Protein 8JG2 (pdb70)

Foldseek 3Di:
DQDWKFFQFKAKAQWAFACGPCLVPFQLLQLLLFQLVQCVSQVDDLVQEAEEEEEEFLCPPVDPFSSLVSCVSNPRDPVHYYGYDYQWLCQQQVQVQVVSVCVSVPVHFKYKGFYWFDLNPRAWDDDCVPPDPPDDDGDGHRCCQVRHQAQPVVRFGVVQLLQVLCVPVVCALLLLLVQLLQQLCLQVVCVVVCLCQVRHRWRQDVPDTHTHQDFRDNVDDSVVSVPFAADGDHVTRFGLRSAFGAIGMMMMIMMGTPVVCVVVVRDGFKGWQHKFKDFDALSNQLLACQVRVVVVCVVRVDAQVQAQAEEEACRGSSSVVVNCVSRVHDVVRYSSNHHRSGSNDRRSGRSNVSVSSQSSVCVDPPRDGNQKYKYKYTGRVGMMMIIIMGTPD/DLDWKFFQFKAKAAWAFQCGDCLVPFQLRLALLGQLVQCVSQVDDLQQEAEEEEEEFLCPPVDPFSRLSSCVNSPRDNPHYYHYDYQWLQQQQVQVQVQRVCCSVVVHFKYKGFYWFRLNPRAWDWDCVPPDPVDDDTDTHRCCAVRHAAQPVPRFGVLQLLLVLCVVVVCALLLLLVLLLQQLCLQVVCVVVCLCQVRHRWDQPVHDIDGHLPQRDNVDDSVNSVPFAADGDHVTSFGLSFAFGAIGMMMMIMMGTPVVCVVVVRDGFKGWQHKFKDFDALSNLLLQQQVRVVVVCVVRVDAQVLALAEEEACRGSSSVVVNCVNRVHDPCRYSSNHHRSGSHDRRSGRSNVSVSSQSSVCSDPPNPGSQKYKYKYGGRVGMMMMIIMGTDD

Structure (mmCIF, N/CA/C/O backbone):
data_8JG2
#
_entry.id   8JG2
#
_cell.length_a   51.505
_cell.length_b   111.443
_cell.length_c   140.996
_cell.angle_alpha   90.00
_cell.angle_beta   90.00
_cell.angle_gamma   90.00
#
_symmetry.space_group_name_H-M   'P 2 21 21'
#
loop_
_entity.id
_entity.type
_entity.pdbx_description
1 polymer 'Acetyl-CoA C-acetyltransferase'
2 non-polymer 'COENZYME A'
3 non-polymer 'ACETATE ION'
4 water water
#
loop_
_atom_site.group_PDB
_atom_site.id
_atom_site.type_symbol
_atom_site.label_atom_id
_atom_site.label_alt_id
_atom_site.label_comp_id
_atom_site.label_asym_id
_atom_site.label_entity_id
_atom_site.label_seq_id
_atom_site.pdbx_PDB_ins_code
_atom_site.Cartn_x
_atom_site.Cartn_y
_atom_site.Cartn_z
_atom_site.occupancy
_atom_site.B_i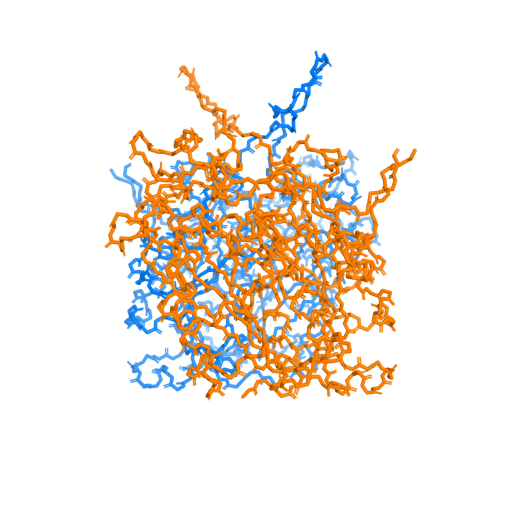so_or_equiv
_atom_site.auth_seq_id
_atom_site.auth_comp_id
_atom_site.auth_asym_id
_atom_site.auth_atom_id
_atom_site.pdbx_PDB_model_num
ATOM 1 N N . HIS A 1 25 ? -12.538 5.986 12.481 1.00 43.37 0 HIS A N 1
ATOM 2 C CA . HIS A 1 25 ? -13.135 6.916 11.474 1.00 43.03 0 HIS A CA 1
ATOM 3 C C . HIS A 1 25 ? -14.653 6.880 11.600 1.00 35.99 0 HIS A C 1
ATOM 4 O O . HIS A 1 25 ? -15.201 6.063 12.327 1.00 36.97 0 HIS A O 1
ATOM 11 N N A MET A 1 26 ? -15.331 7.800 10.907 0.50 30.16 1 MET A N 1
ATOM 12 N N B MET A 1 26 ? -15.333 7.787 10.896 0.50 30.77 1 MET A N 1
ATOM 13 C CA A MET A 1 26 ? -16.779 7.877 10.982 0.50 28.27 1 MET A CA 1
ATOM 14 C CA B MET A 1 26 ? -16.778 7.857 10.993 0.50 29.19 1 MET A CA 1
ATOM 15 C C A MET A 1 26 ? -17.390 6.631 10.333 0.50 29.59 1 MET A C 1
ATOM 16 C C B MET A 1 26 ? -17.393 6.624 10.330 0.50 30.07 1 MET A C 1
ATOM 17 O O A MET A 1 26 ? -16.949 6.196 9.272 0.50 31.72 1 MET A O 1
ATOM 18 O O B MET A 1 26 ? -16.962 6.199 9.260 0.50 32.11 1 MET A O 1
ATOM 27 N N . LYS A 1 27 ? -18.432 6.080 10.959 1.00 32.00 2 LYS A N 1
ATOM 28 C CA . LYS A 1 27 ? -19.029 4.820 10.531 1.00 32.40 2 LYS A CA 1
ATOM 29 C C . LYS A 1 27 ? -20.480 5.019 10.083 1.00 30.94 2 LYS A C 1
ATOM 30 O O . LYS A 1 27 ? -21.098 4.077 9.588 1.00 32.76 2 LYS A O 1
ATOM 36 N N . ASN A 1 28 ? -21.051 6.214 10.274 1.00 26.01 3 ASN A N 1
ATOM 37 C CA . ASN A 1 28 ? -22.496 6.353 10.144 1.00 28.60 3 ASN A CA 1
ATOM 38 C C . ASN A 1 28 ? -22.892 7.490 9.184 1.00 23.77 3 ASN A C 1
ATOM 39 O O . ASN A 1 28 ? -24.071 7.832 9.133 1.00 25.96 3 ASN A O 1
ATOM 44 N N . VAL A 1 29 ? -21.931 8.070 8.445 1.00 21.04 4 VAL A N 1
ATOM 45 C CA . VAL A 1 29 ? -22.217 9.251 7.635 1.00 18.75 4 VAL A CA 1
ATOM 46 C C . VAL A 1 29 ? -22.102 8.925 6.147 1.00 16.80 4 VAL A C 1
ATOM 47 O O . VAL A 1 29 ? -21.037 8.521 5.684 1.00 17.48 4 VAL A O 1
ATOM 51 N N . VAL A 1 30 ? -23.216 9.136 5.436 1.00 16.43 5 VAL A N 1
ATOM 52 C CA . VAL A 1 30 ? -23.229 9.007 3.971 1.00 19.57 5 VAL A CA 1
ATOM 53 C C . VAL A 1 30 ? -23.672 10.314 3.295 1.00 18.82 5 VAL A C 1
ATOM 54 O O . VAL A 1 30 ? -24.534 11.039 3.812 1.00 18.15 5 VAL A O 1
ATOM 58 N N . ILE A 1 31 ? -23.097 10.559 2.081 1.00 19.44 6 ILE A N 1
ATOM 59 C CA . ILE A 1 31 ? -23.595 11.525 1.108 1.00 19.82 6 ILE A CA 1
ATOM 60 C C . ILE A 1 31 ? -24.635 10.841 0.238 1.00 16.93 6 ILE A C 1
ATOM 61 O O . ILE A 1 31 ? -24.341 9.734 -0.238 1.00 19.95 6 ILE A O 1
ATOM 66 N N . VAL A 1 32 ? -25.839 11.416 0.132 1.00 18.03 7 VAL A N 1
ATOM 67 C CA . VAL A 1 32 ? -26.922 10.825 -0.644 1.00 18.19 7 VAL A CA 1
ATOM 68 C C . VAL A 1 32 ? -27.201 11.636 -1.925 1.00 20.48 7 VAL A C 1
ATOM 69 O O . VAL A 1 32 ? -27.918 11.159 -2.810 1.00 20.64 7 VAL A O 1
ATOM 73 N N . SER A 1 33 ? -26.667 12.862 -2.001 1.00 20.35 8 SER A N 1
ATOM 74 C CA . SER A 1 33 ? -26.799 13.681 -3.197 1.00 20.90 8 SER A CA 1
ATOM 75 C C . SER A 1 33 ? -25.822 14.861 -3.160 1.00 19.76 8 SER A C 1
ATOM 76 O O . SER A 1 33 ? -25.287 15.227 -2.130 1.00 17.75 8 SER A O 1
ATOM 79 N N . ALA A 1 34 ? -25.541 15.429 -4.347 1.00 19.02 9 ALA A N 1
ATOM 80 C CA . ALA A 1 34 ? -24.751 16.636 -4.468 1.00 17.97 9 ALA A CA 1
ATOM 81 C C . ALA A 1 34 ? -25.172 17.402 -5.726 1.00 17.08 9 ALA A C 1
ATOM 82 O O . ALA A 1 34 ? -25.617 16.795 -6.693 1.00 17.20 9 ALA A O 1
ATOM 84 N N . ALA A 1 35 ? -25.064 18.729 -5.666 1.00 19.69 10 ALA A N 1
ATOM 85 C CA . ALA A 1 35 ? -25.320 19.546 -6.851 1.00 18.00 10 ALA A CA 1
ATOM 86 C C . ALA A 1 35 ? -24.486 20.826 -6.764 1.00 19.43 10 ALA A C 1
ATOM 87 O O . ALA A 1 35 ? -24.251 21.344 -5.675 1.00 16.89 10 ALA A O 1
ATOM 89 N N . ARG A 1 36 ? -24.048 21.368 -7.926 1.00 18.37 11 ARG A N 1
ATOM 90 C CA . ARG A 1 36 ? -23.452 22.703 -7.944 1.00 17.22 11 ARG A CA 1
ATOM 91 C C . ARG A 1 36 ? -24.083 23.519 -9.067 1.00 17.45 11 ARG A C 1
ATOM 92 O O . ARG A 1 36 ? -24.510 22.927 -10.062 1.00 17.89 11 ARG A O 1
ATOM 100 N N . THR A 1 37 ? -24.124 24.844 -8.882 1.00 17.75 12 THR A N 1
ATOM 101 C CA . THR A 1 37 ? -24.394 25.750 -9.990 1.00 16.61 12 THR A CA 1
ATOM 102 C C . THR A 1 37 ? -23.222 25.630 -10.946 1.00 17.82 12 THR A C 1
ATOM 103 O O . THR A 1 37 ? -22.111 25.241 -10.571 1.00 17.20 12 THR A O 1
ATOM 107 N N . PRO A 1 38 ? -23.390 26.044 -12.214 1.00 16.60 13 PRO A N 1
ATOM 108 C CA . PRO A 1 38 ? -22.214 26.351 -13.031 1.00 18.16 13 PRO A CA 1
ATOM 109 C C . PRO A 1 38 ? -21.402 27.451 -12.340 1.00 17.15 13 PRO A C 1
ATOM 110 O O . PRO A 1 38 ? -21.844 28.086 -11.403 1.00 20.03 13 PRO A O 1
ATOM 114 N N . ILE A 1 39 ? -20.130 27.626 -12.741 1.00 19.36 14 ILE A N 1
ATOM 115 C CA . ILE A 1 39 ? -19.280 28.605 -12.102 1.00 17.60 14 ILE A CA 1
ATOM 116 C C . ILE A 1 39 ? -19.176 29.829 -13.024 1.00 18.84 14 ILE A C 1
ATOM 117 O O . ILE A 1 39 ? -18.709 29.696 -14.155 1.00 20.44 14 ILE A O 1
ATOM 122 N N . GLY A 1 40 ? -19.676 30.968 -12.563 1.00 18.78 15 GLY A N 1
ATOM 123 C CA . GLY A 1 40 ? -19.637 32.197 -13.349 1.00 19.45 15 GLY A CA 1
ATOM 124 C C . GLY A 1 40 ? -18.264 32.855 -13.235 1.00 20.30 15 GLY A C 1
ATOM 125 O O . GLY A 1 40 ? -17.643 32.761 -12.202 1.00 17.85 15 GLY A O 1
ATOM 126 N N . SER A 1 41 ? -17.853 33.625 -14.259 1.00 21.88 16 SER A N 1
ATOM 127 C CA . SER A 1 41 ? -16.692 34.493 -14.133 1.00 21.73 16 SER A CA 1
ATOM 128 C C . SER A 1 41 ? -17.030 35.783 -13.384 1.00 19.99 16 SER A C 1
ATOM 129 O O . SER A 1 41 ? -18.183 36.181 -13.238 1.00 19.48 16 SER A O 1
ATOM 132 N N . PHE A 1 42 ? -15.979 36.441 -12.917 1.00 18.62 17 PHE A N 1
ATOM 133 C CA . PHE A 1 42 ? -16.065 37.725 -12.251 1.00 20.35 17 PHE A CA 1
ATOM 134 C C . PHE A 1 42 ? -16.863 38.663 -13.146 1.00 24.74 17 PHE A C 1
ATOM 135 O O . PHE A 1 42 ? -16.625 38.713 -14.350 1.00 25.39 17 PHE A O 1
ATOM 143 N N . ASN A 1 43 ? -17.853 39.322 -12.544 1.00 25.09 18 ASN A N 1
ATOM 144 C CA . ASN A 1 43 ? -18.654 40.330 -13.235 1.00 27.06 18 ASN A CA 1
ATOM 145 C C . ASN A 1 43 ? -19.262 39.753 -14.500 1.00 25.64 18 ASN A C 1
ATOM 146 O O . ASN A 1 43 ? -19.616 40.513 -15.413 1.00 29.75 18 ASN A O 1
ATOM 151 N N . GLY A 1 44 ? -19.483 38.433 -14.495 1.00 20.87 19 GLY A N 1
ATOM 152 C CA . GLY A 1 44 ? -19.952 37.690 -15.647 1.00 20.48 19 GLY A CA 1
ATOM 153 C C . GLY A 1 44 ? -21.433 37.292 -15.559 1.00 21.00 19 GLY A C 1
ATOM 154 O O . GLY A 1 44 ? -22.289 38.120 -15.194 1.00 22.72 19 GLY A O 1
ATOM 155 N N . GLN A 1 45 ? -21.692 36.020 -15.946 1.00 21.30 20 GLN A N 1
ATOM 156 C CA . GLN A 1 45 ? -23.037 35.517 -16.202 1.00 21.06 20 GLN A CA 1
ATOM 157 C C . GLN A 1 45 ? -23.915 35.579 -14.957 1.00 20.64 20 GLN A C 1
ATOM 158 O O . GLN A 1 45 ? -25.122 35.605 -15.123 1.00 21.13 20 GLN A O 1
ATOM 164 N N . PHE A 1 46 ? -23.325 35.546 -13.745 1.00 19.66 21 PHE A N 1
ATOM 165 C CA . PHE A 1 46 ? -24.082 35.695 -12.502 1.00 19.76 21 PHE A CA 1
ATOM 166 C C . PHE A 1 46 ? -23.909 37.055 -11.844 1.00 19.69 21 PHE A C 1
ATOM 167 O O . PHE A 1 46 ? -24.194 37.235 -10.651 1.00 18.83 21 PHE A O 1
ATOM 175 N N . LYS A 1 47 ? -23.507 38.087 -12.601 1.00 21.92 22 LYS A N 1
ATOM 176 C CA . LYS A 1 47 ? -23.299 39.375 -11.948 1.00 22.15 22 LYS A CA 1
ATOM 177 C C . LYS A 1 47 ? -24.582 39.941 -11.321 1.00 19.00 22 LYS A C 1
ATOM 178 O O . LYS A 1 47 ? -24.508 40.748 -10.412 1.00 22.77 22 LYS A O 1
ATOM 184 N N . ASP A 1 48 ? -25.759 39.533 -11.781 1.00 22.56 23 ASP A N 1
ATOM 185 C CA . ASP A 1 48 ? -27.001 40.108 -11.276 1.00 23.91 23 ASP A CA 1
ATOM 186 C C . ASP A 1 48 ? -27.670 39.230 -10.222 1.00 25.52 23 ASP A C 1
ATOM 187 O O . ASP A 1 48 ? -28.851 39.437 -9.950 1.00 23.25 23 ASP A O 1
ATOM 192 N N . VAL A 1 49 ? -26.945 38.207 -9.730 1.00 25.45 24 VAL A N 1
ATOM 193 C CA . VAL A 1 49 ? -27.481 37.166 -8.859 1.00 22.12 24 VAL A CA 1
ATOM 194 C C . VAL A 1 49 ? -26.701 37.205 -7.553 1.00 20.05 24 VAL A C 1
ATOM 195 O O . VAL A 1 49 ? -25.463 37.301 -7.594 1.00 20.67 24 VAL A O 1
ATOM 199 N N . THR A 1 50 ? -27.401 37.050 -6.416 1.00 18.67 25 THR A N 1
ATOM 200 C CA . THR A 1 50 ? -26.746 37.060 -5.101 1.00 18.29 25 THR A CA 1
ATOM 201 C C . THR A 1 50 ? -26.157 35.685 -4.762 1.00 15.10 25 THR A C 1
ATOM 202 O O . THR A 1 50 ? -26.495 34.678 -5.395 1.00 16.38 25 THR A O 1
ATOM 206 N N . ALA A 1 51 ? -25.250 35.676 -3.781 1.00 16.58 26 ALA A N 1
ATOM 207 C CA . ALA A 1 51 ? -24.750 34.407 -3.270 1.00 17.09 26 ALA A CA 1
ATOM 208 C C . ALA A 1 51 ? -25.937 33.543 -2.848 1.00 16.56 26 ALA A C 1
ATOM 209 O O . ALA A 1 51 ? -25.960 32.351 -3.112 1.00 15.76 26 ALA A O 1
ATOM 211 N N . VAL A 1 52 ? -26.852 34.141 -2.091 1.00 20.40 27 VAL A N 1
ATOM 212 C CA . VAL A 1 52 ? -28.014 33.449 -1.552 1.00 18.66 27 VAL A CA 1
ATOM 213 C C . VAL A 1 52 ? -28.834 32.826 -2.681 1.00 19.16 27 VAL A C 1
ATOM 214 O O . VAL A 1 52 ? -29.228 31.652 -2.629 1.00 16.36 27 VAL A O 1
ATOM 218 N N . GLN A 1 53 ? -29.057 33.592 -3.760 1.00 16.01 28 GLN A N 1
ATOM 219 C CA . GLN A 1 53 ? -29.753 33.041 -4.900 1.00 17.30 28 GLN A CA 1
ATOM 220 C C . GLN A 1 53 ? -29.077 31.797 -5.463 1.00 14.47 28 GLN A C 1
ATOM 221 O O . GLN A 1 53 ? -29.744 30.847 -5.825 1.00 16.69 28 GLN A O 1
ATOM 227 N N . LEU A 1 54 ? -27.741 31.797 -5.621 1.00 13.79 29 LEU A N 1
ATOM 228 C CA . LEU A 1 54 ? -27.075 30.625 -6.128 1.00 14.98 29 LEU A CA 1
ATOM 229 C C . LEU A 1 54 ? -27.229 29.473 -5.127 1.00 14.51 29 LEU A C 1
ATOM 230 O O . LEU A 1 54 ? -27.314 28.328 -5.535 1.00 15.57 29 LEU A O 1
ATOM 235 N N . GLY A 1 55 ? -27.107 29.790 -3.833 1.00 16.06 30 GLY A N 1
ATOM 236 C CA . GLY A 1 55 ? -27.243 28.779 -2.795 1.00 17.13 30 GLY A CA 1
ATOM 237 C C . GLY A 1 55 ? -28.559 28.019 -2.916 1.00 18.77 30 GLY A C 1
ATOM 238 O O . GLY A 1 55 ? -28.598 26.780 -2.869 1.00 18.79 30 GLY A O 1
ATOM 239 N N . ILE A 1 56 ? -29.634 28.792 -3.103 1.00 17.43 31 ILE A N 1
ATOM 240 C CA . ILE A 1 56 ? -30.980 28.233 -3.231 1.00 19.44 31 ILE A CA 1
ATOM 241 C C . ILE A 1 56 ? -31.049 27.239 -4.377 1.00 18.75 31 ILE A C 1
ATOM 242 O O . ILE A 1 56 ? -31.680 26.200 -4.295 1.00 20.88 31 ILE A O 1
ATOM 247 N N . VAL A 1 57 ? -30.443 27.599 -5.519 1.00 19.08 32 VAL A N 1
ATOM 248 C CA . VAL A 1 57 ? -30.455 26.721 -6.658 1.00 18.19 32 VAL A CA 1
ATOM 249 C C . VAL A 1 57 ? -29.793 25.404 -6.274 1.00 17.62 32 VAL A C 1
ATOM 250 O O . VAL A 1 57 ? -30.319 24.338 -6.556 1.00 18.70 32 VAL A O 1
ATOM 254 N N . ALA A 1 58 ? -28.587 25.480 -5.692 1.00 17.83 33 ALA A N 1
ATOM 255 C CA . ALA A 1 58 ? -27.865 24.278 -5.333 1.00 17.06 33 ALA A CA 1
ATOM 256 C C . ALA A 1 58 ? -28.602 23.417 -4.299 1.00 15.12 33 ALA A C 1
ATOM 257 O O . ALA A 1 58 ? -28.630 22.198 -4.454 1.00 17.91 33 ALA A O 1
ATOM 259 N N . VAL A 1 59 ? -29.180 24.058 -3.293 1.00 16.85 34 VAL A N 1
ATOM 260 C CA . VAL A 1 59 ? -29.812 23.333 -2.187 1.00 16.71 34 VAL A CA 1
ATOM 261 C C . VAL A 1 59 ? -31.072 22.654 -2.706 1.00 17.85 34 VAL A C 1
ATOM 262 O O . VAL A 1 59 ? -31.249 21.441 -2.530 1.00 17.97 34 VAL A O 1
ATOM 266 N N . LYS A 1 60 ? -31.888 23.390 -3.454 1.00 20.26 35 LYS A N 1
ATOM 267 C CA . LYS A 1 60 ? -33.058 22.779 -4.088 1.00 23.47 35 LYS A CA 1
ATOM 268 C C . LYS A 1 60 ? -32.677 21.554 -4.920 1.00 22.25 35 LYS A C 1
ATOM 269 O O . LYS A 1 60 ? -33.279 20.486 -4.818 1.00 21.08 35 LYS A O 1
ATOM 275 N N . ALA A 1 61 ? -31.647 21.684 -5.761 1.00 22.03 36 ALA A N 1
ATOM 276 C CA . ALA A 1 61 ? -31.176 20.575 -6.576 1.00 20.10 36 ALA A CA 1
ATOM 277 C C . ALA A 1 61 ? -30.748 19.373 -5.741 1.00 19.55 36 ALA A C 1
ATOM 278 O O . ALA A 1 61 ? -31.070 18.225 -6.071 1.00 20.07 36 ALA A O 1
ATOM 280 N N . ALA A 1 62 ? -29.919 19.634 -4.715 1.00 20.22 37 ALA A N 1
ATOM 281 C CA . ALA A 1 62 ? -29.447 18.558 -3.848 1.00 20.45 37 ALA A CA 1
ATOM 282 C C . ALA A 1 62 ? -30.651 17.848 -3.212 1.00 19.40 37 ALA A C 1
ATOM 283 O O . ALA A 1 62 ? -30.657 16.625 -3.164 1.00 18.99 37 ALA A O 1
ATOM 285 N N . ILE A 1 63 ? -31.645 18.613 -2.748 1.00 20.30 38 ILE A N 1
ATOM 286 C CA . ILE A 1 63 ? -32.802 18.020 -2.079 1.00 19.17 38 ILE A CA 1
ATOM 287 C C . ILE A 1 63 ? -33.578 17.162 -3.072 1.00 20.72 38 ILE A C 1
ATOM 288 O O . ILE A 1 63 ? -33.969 16.031 -2.769 1.00 19.55 38 ILE A O 1
ATOM 293 N N . GLU A 1 64 ? -33.788 17.685 -4.283 1.00 21.50 39 GLU A N 1
ATOM 294 C CA . GLU A 1 64 ? -34.507 16.943 -5.310 1.00 24.66 39 GLU A CA 1
ATOM 295 C C . GLU A 1 64 ? -33.776 15.656 -5.698 1.00 22.78 39 GLU A C 1
ATOM 296 O O . GLU A 1 64 ? -34.383 14.623 -5.935 1.00 21.89 39 GLU A O 1
ATOM 302 N N . ARG A 1 65 ? -32.444 15.700 -5.801 1.00 20.71 40 ARG A N 1
ATOM 303 C CA . ARG A 1 65 ? -31.697 14.534 -6.191 1.00 19.55 40 ARG A CA 1
ATOM 304 C C . ARG A 1 65 ? -31.707 13.457 -5.097 1.00 21.26 40 ARG A C 1
ATOM 305 O O . ARG A 1 65 ? -31.609 12.276 -5.416 1.00 23.45 40 ARG A O 1
ATOM 313 N N . ALA A 1 66 ? -31.749 13.883 -3.817 1.00 21.76 41 ALA A N 1
ATOM 314 C CA . ALA A 1 66 ? -31.817 12.932 -2.715 1.00 20.32 41 ALA A CA 1
ATOM 315 C C . ALA A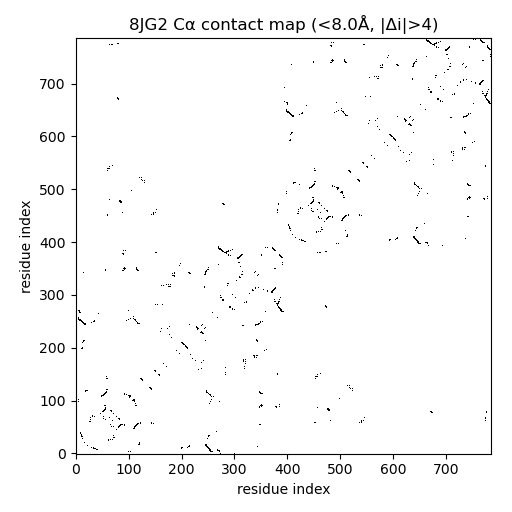 1 66 ? -33.190 12.275 -2.617 1.00 22.88 41 ALA A C 1
ATOM 316 O O . ALA A 1 66 ? -33.293 11.121 -2.203 1.00 24.95 41 ALA A O 1
ATOM 318 N N . LYS A 1 67 ? -34.225 13.031 -2.982 1.00 23.43 42 LYS A N 1
ATOM 319 C CA . LYS A 1 67 ? -35.616 12.652 -2.782 1.00 25.99 42 LYS A CA 1
ATOM 320 C C . LYS A 1 67 ? -35.899 12.649 -1.281 1.00 25.05 42 LYS A C 1
ATOM 321 O O . LYS A 1 67 ? -36.757 11.907 -0.833 1.00 25.55 42 LYS A O 1
ATOM 327 N N . VAL A 1 68 ? -35.185 13.482 -0.513 1.00 21.31 43 VAL A N 1
ATOM 328 C CA . VAL A 1 68 ? -35.372 13.518 0.926 1.00 18.81 43 VAL A CA 1
ATOM 329 C C . VAL A 1 68 ? -36.593 14.386 1.229 1.00 20.72 43 VAL A C 1
ATOM 330 O O . VAL A 1 68 ? -36.706 15.542 0.788 1.00 22.30 43 VAL A O 1
ATOM 334 N N . PRO A 1 69 ? -37.579 13.880 2.000 1.00 20.76 44 PRO A N 1
ATOM 335 C CA . PRO A 1 69 ? -38.674 14.730 2.464 1.00 22.25 44 PRO A CA 1
ATOM 336 C C . PRO A 1 69 ? -38.100 15.883 3.278 1.00 22.71 44 PRO A C 1
ATOM 337 O O . PRO A 1 69 ? -37.248 15.660 4.138 1.00 25.03 44 PRO A O 1
ATOM 341 N N . VAL A 1 70 ? -38.554 17.119 3.046 1.00 22.15 45 VAL A N 1
ATOM 342 C CA . VAL A 1 70 ? -37.912 18.246 3.689 1.00 20.84 45 VAL A CA 1
ATOM 343 C C . VAL A 1 70 ? -38.102 18.207 5.207 1.00 22.26 45 VAL A C 1
ATOM 344 O O . VAL A 1 70 ? -37.233 18.707 5.900 1.00 19.56 45 VAL A O 1
ATOM 348 N N . ASP A 1 71 ? -39.192 17.620 5.729 1.00 21.40 46 ASP A N 1
ATOM 349 C CA . ASP A 1 71 ? -39.384 17.496 7.180 1.00 22.49 46 ASP A CA 1
ATOM 350 C C . ASP A 1 71 ? -38.457 16.467 7.842 1.00 24.62 46 ASP A C 1
ATOM 351 O O . ASP A 1 71 ? -38.588 16.257 9.051 1.00 27.69 46 ASP A O 1
ATOM 356 N N . GLN A 1 72 ? -37.518 15.860 7.092 1.00 21.09 47 GLN A N 1
ATOM 357 C CA . GLN A 1 72 ? -36.510 14.948 7.626 1.00 20.65 47 GLN A CA 1
ATOM 358 C C . GLN A 1 72 ? -35.161 15.657 7.753 1.00 19.45 47 GLN A C 1
ATOM 359 O O . GLN A 1 72 ? -34.147 15.039 8.135 1.00 18.45 47 GLN A O 1
ATOM 365 N N A ILE A 1 73 ? -35.119 16.946 7.402 0.50 17.79 48 ILE A N 1
ATOM 366 N N B ILE A 1 73 ? -35.136 16.947 7.403 0.50 18.97 48 ILE A N 1
ATOM 367 C CA A ILE A 1 73 ? -33.849 17.652 7.456 0.50 17.07 48 ILE A CA 1
ATOM 368 C CA B ILE A 1 73 ? -33.902 17.712 7.456 0.50 19.25 48 ILE A CA 1
ATOM 369 C C A ILE A 1 73 ? -33.715 18.255 8.849 0.50 17.17 48 ILE A C 1
ATOM 370 C C B ILE A 1 73 ? -33.744 18.213 8.885 0.50 18.30 48 ILE A C 1
ATOM 371 O O A ILE A 1 73 ? -34.628 18.935 9.321 0.50 17.82 48 ILE A O 1
ATOM 372 O O B ILE A 1 73 ? -34.701 18.755 9.431 0.50 18.92 48 ILE A O 1
ATOM 381 N N . ASP A 1 74 ? -32.551 18.024 9.467 1.00 18.21 49 ASP A N 1
ATOM 382 C CA . ASP A 1 74 ? -32.300 18.408 10.860 1.00 17.08 49 ASP A CA 1
ATOM 383 C C . ASP A 1 74 ? -31.552 19.738 11.001 1.00 17.05 49 ASP A C 1
ATOM 384 O O . ASP A 1 74 ? -31.740 20.413 12.015 1.00 16.30 49 ASP A O 1
ATOM 389 N N . GLU A 1 75 ? -30.654 20.102 10.043 1.00 16.49 50 GLU A N 1
ATOM 390 C CA . GLU A 1 75 ? -29.870 21.336 10.117 1.00 15.84 50 GLU A CA 1
ATOM 391 C C . GLU A 1 75 ? -29.330 21.700 8.724 1.00 14.95 50 GLU A C 1
ATOM 392 O O . GLU A 1 75 ? -29.093 20.817 7.921 1.00 15.31 50 GLU A O 1
ATOM 398 N N . VAL A 1 76 ? -29.015 22.981 8.511 1.00 15.61 51 VAL A N 1
ATOM 399 C CA . VAL A 1 76 ? -28.328 23.462 7.311 1.00 15.59 51 VAL A CA 1
ATOM 400 C C . VAL A 1 76 ? -27.064 24.235 7.723 1.00 13.49 51 VAL A C 1
ATOM 401 O O . VAL A 1 76 ? -27.131 25.156 8.552 1.00 15.11 51 VAL A O 1
ATOM 405 N N . ILE A 1 77 ? -25.933 23.860 7.122 1.00 13.82 52 ILE A N 1
ATOM 406 C CA . ILE A 1 77 ? -24.641 24.484 7.375 1.00 15.38 52 ILE A CA 1
ATOM 407 C C . ILE A 1 77 ? -24.017 24.864 6.043 1.00 13.92 52 ILE A C 1
ATOM 408 O O . ILE A 1 77 ? -23.715 23.990 5.254 1.00 14.33 52 ILE A O 1
ATOM 413 N N . MET A 1 78 ? -23.813 26.167 5.843 1.00 13.78 53 MET A N 1
ATOM 414 C CA . MET A 1 78 ? -23.296 26.670 4.573 1.00 16.84 53 MET A CA 1
ATOM 415 C C . MET A 1 78 ? -22.072 27.549 4.823 1.00 14.41 53 MET A C 1
ATOM 416 O O . MET A 1 78 ? -22.059 28.408 5.702 1.00 16.02 53 MET A O 1
ATOM 421 N N . GLY A 1 79 ? -21.040 27.290 4.034 1.00 16.42 54 GLY A N 1
ATOM 422 C CA . GLY A 1 79 ? -19.893 28.163 4.014 1.00 16.89 54 GLY A CA 1
ATOM 423 C C . GLY A 1 79 ? -20.180 29.376 3.145 1.00 17.90 54 GLY A C 1
ATOM 424 O O . GLY A 1 79 ? -20.822 29.240 2.100 1.00 14.99 54 GLY A O 1
ATOM 425 N N . HIS A 1 80 ? -19.620 30.521 3.545 1.00 17.38 55 HIS A N 1
ATOM 426 C CA . HIS A 1 80 ? -19.851 31.790 2.865 1.00 17.78 55 HIS A CA 1
ATOM 427 C C . HIS A 1 80 ? -18.886 32.810 3.474 1.00 15.93 55 HIS A C 1
ATOM 428 O O . HIS A 1 80 ? -18.903 33.031 4.674 1.00 16.86 55 HIS A O 1
ATOM 435 N N . VAL A 1 81 ? -17.975 33.371 2.650 1.00 16.78 56 VAL A N 1
ATOM 436 C CA . VAL A 1 81 ? -16.913 34.226 3.151 1.00 14.61 56 VAL A CA 1
ATOM 437 C C . VAL A 1 81 ? -17.296 35.707 3.124 1.00 13.88 56 VAL A C 1
ATOM 438 O O . VAL A 1 81 ? -17.229 36.350 4.149 1.00 15.86 56 VAL A O 1
ATOM 442 N N . LEU A 1 82 ? -17.661 36.201 1.943 1.00 14.32 57 LEU A N 1
ATOM 443 C CA . LEU A 1 82 ? -17.837 37.641 1.711 1.00 13.56 57 LEU A CA 1
ATOM 444 C C . LEU A 1 82 ? -19.299 37.983 1.921 1.00 14.13 57 LEU A C 1
ATOM 445 O O . LEU A 1 82 ? -20.079 37.972 0.982 1.00 18.69 57 LEU A O 1
ATOM 450 N N . THR A 1 83 ? -19.625 38.202 3.190 1.00 15.61 58 THR A N 1
ATOM 451 C CA . THR A 1 83 ? -21.016 38.255 3.600 1.00 15.68 58 THR A CA 1
ATOM 452 C C . THR A 1 83 ? -21.559 39.678 3.741 1.00 16.84 58 THR A C 1
ATOM 453 O O . THR A 1 83 ? -22.736 39.821 4.007 1.00 15.40 58 THR A O 1
ATOM 457 N N . ALA A 1 84 ? -20.714 40.711 3.617 1.00 16.16 59 ALA A N 1
ATOM 458 C CA . ALA A 1 84 ? -21.118 42.096 3.800 1.00 16.04 59 ALA A CA 1
ATOM 459 C C . ALA A 1 84 ? -22.306 42.414 2.896 1.00 17.29 59 ALA A C 1
ATOM 460 O O . ALA A 1 84 ? -22.279 42.142 1.698 1.00 17.93 59 ALA A O 1
ATOM 462 N N . GLY A 1 85 ? -23.357 42.983 3.497 1.00 20.40 60 GLY A N 1
ATOM 463 C CA . GLY A 1 85 ? -24.506 43.431 2.728 1.00 19.40 60 GLY A CA 1
ATOM 464 C C . GLY A 1 85 ? -25.466 42.342 2.275 1.00 21.81 60 GLY A C 1
ATOM 465 O O . GLY A 1 85 ? -26.460 42.667 1.647 1.00 19.00 60 GLY A O 1
ATOM 466 N N . CYS A 1 86 ? -25.159 41.058 2.526 1.00 20.74 61 CYS A N 1
ATOM 467 C CA . CYS A 1 86 ? -25.998 39.960 2.083 1.00 20.41 61 CYS A CA 1
ATOM 468 C C . CYS A 1 86 ? -27.214 39.716 2.986 1.00 20.37 61 CYS A C 1
ATOM 469 O O . CYS A 1 86 ? -28.010 38.832 2.666 1.00 21.77 61 CYS A O 1
ATOM 472 N N . GLY A 1 87 ? -27.300 40.430 4.102 1.00 20.79 62 GLY A N 1
ATOM 473 C CA . GLY A 1 87 ? -28.419 40.287 5.032 1.00 18.22 62 GLY A CA 1
ATOM 474 C C . GLY A 1 87 ? -28.072 39.315 6.159 1.00 19.32 62 GLY A C 1
ATOM 475 O O . GLY A 1 87 ? -26.912 38.980 6.368 1.00 17.83 62 GLY A O 1
ATOM 476 N N . GLU A 1 88 ? -29.075 38.904 6.935 1.00 17.81 63 GLU A N 1
ATOM 477 C CA . GLU A 1 88 ? -28.836 38.059 8.108 1.00 17.36 63 GLU A CA 1
ATOM 478 C C . GLU A 1 88 ? -28.470 36.610 7.719 1.00 15.79 63 GLU A C 1
ATOM 479 O O . GLU A 1 88 ? -28.975 36.056 6.753 1.00 18.57 63 GLU A O 1
ATOM 485 N N . ASN A 1 89 ? -27.495 36.020 8.431 1.00 14.07 64 ASN A N 1
ATOM 486 C CA . ASN A 1 89 ? -27.205 34.577 8.481 1.00 14.97 64 ASN A CA 1
ATOM 487 C C . ASN A 1 89 ? -27.702 33.909 7.207 1.00 15.46 64 ASN A C 1
ATOM 488 O O . ASN A 1 89 ? -28.809 33.376 7.139 1.00 14.99 64 ASN A O 1
ATOM 493 N N . THR A 1 90 ? -26.859 33.957 6.164 1.00 15.63 65 THR A N 1
ATOM 494 C CA . THR A 1 90 ? -27.274 33.613 4.818 1.00 15.02 65 THR A CA 1
ATOM 495 C C . THR A 1 90 ? -27.638 32.143 4.660 1.00 15.04 65 THR A C 1
ATOM 496 O O . THR A 1 90 ? -28.459 31.818 3.810 1.00 15.91 65 THR A O 1
ATOM 500 N N . ALA A 1 91 ? -27.027 31.241 5.437 1.00 16.28 66 ALA A N 1
ATOM 501 C CA . ALA A 1 91 ? -27.442 29.839 5.380 1.00 16.50 66 ALA A CA 1
ATOM 502 C C . ALA A 1 91 ? -28.949 29.693 5.660 1.00 15.14 66 ALA A C 1
ATOM 503 O O . ALA A 1 91 ? -29.610 28.802 5.083 1.00 15.92 66 ALA A O 1
ATOM 505 N N . ARG A 1 92 ? -29.440 30.484 6.626 1.00 15.72 67 ARG A N 1
ATOM 506 C CA . ARG A 1 92 ? -30.844 30.465 7.032 1.00 15.20 67 ARG A CA 1
ATOM 507 C C . ARG A 1 92 ? -31.737 31.036 5.912 1.00 17.97 67 ARG A C 1
ATOM 508 O O . ARG A 1 92 ? -32.831 30.570 5.681 1.00 18.87 67 ARG A O 1
ATOM 516 N N . GLN A 1 93 ? -31.303 32.113 5.254 1.00 18.46 68 GLN A N 1
ATOM 517 C CA . GLN A 1 93 ? -32.011 32.633 4.095 1.00 16.56 68 GLN A CA 1
ATOM 518 C C . GLN A 1 93 ? -32.151 31.557 3.010 1.00 16.42 68 GLN A C 1
ATOM 519 O O . GLN A 1 93 ? -33.212 31.373 2.408 1.00 16.78 68 GLN A O 1
ATOM 525 N N . VAL A 1 94 ? -31.055 30.853 2.722 1.00 14.93 69 VAL A N 1
ATOM 526 C CA . VAL A 1 94 ? -31.031 29.827 1.713 1.00 15.12 69 VAL A CA 1
ATOM 527 C C . VAL A 1 94 ? -32.016 28.711 2.073 1.00 16.78 69 VAL A C 1
ATOM 528 O O . VAL A 1 94 ? -32.869 28.316 1.277 1.00 17.02 69 VAL A O 1
ATOM 532 N N . ALA A 1 95 ? -31.992 28.267 3.327 1.00 17.68 70 ALA A N 1
ATOM 533 C CA . ALA A 1 95 ? -32.879 27.180 3.750 1.00 15.60 70 ALA A CA 1
ATOM 534 C C . ALA A 1 95 ? -34.363 27.535 3.581 1.00 14.79 70 ALA A C 1
ATOM 535 O O . ALA A 1 95 ? -35.155 26.731 3.086 1.00 16.00 70 ALA A O 1
ATOM 537 N N . LEU A 1 96 ? -34.733 28.734 4.021 1.00 15.50 71 LEU A N 1
ATOM 538 C CA . LEU A 1 96 ? -36.116 29.170 4.024 1.00 17.67 71 LEU A CA 1
ATOM 539 C C . LEU A 1 96 ? -36.584 29.274 2.567 1.00 18.77 71 LEU A C 1
ATOM 540 O O . LEU A 1 96 ? -37.720 29.003 2.250 1.00 18.11 71 LEU A O 1
ATOM 545 N N . HIS A 1 97 ? -35.699 29.650 1.641 1.00 21.22 72 HIS A N 1
ATOM 546 C CA . HIS A 1 97 ? -36.148 29.859 0.266 1.00 21.33 72 HIS A CA 1
ATOM 547 C C . HIS A 1 97 ? -35.903 28.641 -0.608 1.00 23.39 72 HIS A C 1
ATOM 548 O O . HIS A 1 97 ? -36.102 28.713 -1.834 1.00 26.20 72 HIS A O 1
ATOM 555 N N . SER A 1 98 ? -35.505 27.513 0.010 1.00 20.59 73 SER A N 1
ATOM 556 C CA . SER A 1 98 ? -35.341 26.259 -0.678 1.00 19.02 73 SER A CA 1
ATOM 557 C C . SER A 1 98 ? -36.432 25.268 -0.274 1.00 19.02 73 SER A C 1
ATOM 558 O O . SER A 1 98 ? -36.262 24.075 -0.517 1.00 22.31 73 SER A O 1
ATOM 561 N N . GLY A 1 99 ? -37.466 25.768 0.434 1.00 21.89 74 GLY A N 1
ATOM 562 C CA . GLY A 1 99 ? -38.613 24.947 0.829 1.00 21.76 74 GLY A CA 1
ATOM 563 C C . GLY A 1 99 ? -38.392 24.119 2.099 1.00 23.80 74 GLY A C 1
ATOM 564 O O . GLY A 1 99 ? -39.138 23.170 2.376 1.00 26.62 74 GLY A O 1
ATOM 565 N N . ILE A 1 100 ? -37.349 24.461 2.862 1.00 19.47 75 ILE A N 1
ATOM 566 C CA . ILE A 1 100 ? -37.090 23.760 4.110 1.00 18.22 75 ILE A CA 1
ATOM 567 C C . ILE A 1 100 ? -37.900 24.437 5.209 1.00 15.79 75 ILE A C 1
ATOM 568 O O . ILE A 1 100 ? -37.919 25.662 5.374 1.00 16.35 75 ILE A O 1
ATOM 573 N N . PRO A 1 101 ? -38.616 23.656 6.050 1.00 18.32 76 PRO A N 1
ATOM 574 C CA . PRO A 1 101 ? -39.443 24.247 7.106 1.00 19.21 76 PRO A CA 1
ATOM 575 C C . PRO A 1 101 ? -38.681 25.187 8.021 1.00 21.11 76 PRO A C 1
ATOM 576 O O . PRO A 1 101 ? -37.486 25.012 8.258 1.00 22.48 76 PRO A O 1
ATOM 580 N N . GLN A 1 102 ? -39.411 26.193 8.499 1.00 20.13 77 GLN A N 1
ATOM 581 C CA . GLN A 1 102 ? -38.894 27.189 9.410 1.00 22.38 77 GLN A CA 1
ATOM 582 C C . GLN A 1 102 ? -38.369 26.515 10.683 1.00 21.45 77 GLN A C 1
ATOM 583 O O . GLN A 1 102 ? -37.575 27.129 11.380 1.00 21.18 77 GLN A O 1
ATOM 589 N N . GLU A 1 103 ? -38.842 25.291 11.003 1.00 20.62 78 GLU A N 1
ATOM 590 C CA . GLU A 1 103 ? -38.471 24.634 12.256 1.00 19.39 78 GLU A CA 1
ATOM 591 C C . GLU A 1 103 ? -37.013 24.164 12.205 1.00 16.98 78 GLU A C 1
ATOM 592 O O . GLU A 1 103 ? -36.454 23.862 13.240 1.00 17.94 78 GLU A O 1
ATOM 598 N N . VAL A 1 104 ? -36.408 24.008 11.006 1.00 15.15 79 VAL A N 1
ATOM 599 C CA . VAL A 1 104 ? -35.038 23.526 10.840 1.00 15.54 79 VAL A CA 1
ATOM 600 C C . VAL A 1 104 ? -34.023 24.641 11.103 1.00 16.20 79 VAL A C 1
ATOM 601 O O . VAL A 1 104 ? -34.082 25.706 10.507 1.00 15.11 79 VAL A O 1
ATOM 605 N N . PRO A 1 105 ? -33.048 24.475 12.023 1.00 15.11 80 PRO A N 1
ATOM 606 C CA . PRO A 1 105 ? -32.050 25.534 12.233 1.00 15.16 80 PRO A CA 1
ATOM 607 C C . PRO A 1 105 ? -30.909 25.563 11.207 1.00 14.72 80 PRO A C 1
ATOM 608 O O . PRO A 1 105 ? -30.653 24.597 10.494 1.00 13.03 80 PRO A O 1
ATOM 612 N N . ALA A 1 106 ? -30.223 26.716 11.132 1.00 14.75 81 ALA A N 1
ATOM 613 C CA . ALA A 1 106 ? -29.116 26.819 10.204 1.00 14.72 81 ALA A CA 1
ATOM 614 C C . ALA A 1 106 ? -28.078 27.807 10.693 1.00 14.09 81 ALA A C 1
ATOM 615 O O . ALA A 1 106 ? -28.389 28.792 11.343 1.00 14.26 81 ALA A O 1
ATOM 617 N N . PHE A 1 107 ? -26.838 27.615 10.210 1.00 14.32 82 PHE A N 1
ATOM 618 C CA . PHE A 1 107 ? -25.796 28.572 10.509 1.00 15.35 82 PHE A CA 1
ATOM 619 C C . PHE A 1 107 ? -24.818 28.619 9.344 1.00 13.27 82 PHE A C 1
ATOM 620 O O . PHE A 1 107 ? -24.722 27.697 8.552 1.00 13.76 82 PHE A O 1
ATOM 628 N N . THR A 1 108 ? -24.084 29.742 9.306 1.00 14.21 83 THR A N 1
ATOM 629 C CA . THR A 1 108 ? -23.122 30.055 8.261 1.00 13.56 83 THR A CA 1
ATOM 630 C C . THR A 1 108 ? -21.720 29.963 8.869 1.00 14.22 83 THR A C 1
ATOM 631 O O . THR A 1 108 ? -21.552 30.343 10.033 1.00 16.33 83 THR A O 1
ATOM 635 N N A ILE A 1 109 ? -20.735 29.517 8.084 0.50 14.60 84 ILE A N 1
ATOM 636 N N B ILE A 1 109 ? -20.754 29.402 8.132 0.50 14.98 84 ILE A N 1
ATOM 637 C CA A ILE A 1 109 ? -19.385 29.296 8.592 0.50 15.30 84 ILE A CA 1
ATOM 638 C CA B ILE A 1 109 ? -19.376 29.370 8.613 0.50 16.14 84 ILE A CA 1
ATOM 639 C C A ILE A 1 109 ? -18.368 29.877 7.609 0.50 14.68 84 ILE A C 1
ATOM 640 C C B ILE A 1 109 ? -18.472 30.093 7.628 0.50 15.24 84 ILE A C 1
ATOM 641 O O A ILE A 1 109 ? -18.515 29.724 6.385 0.50 14.75 84 ILE A O 1
ATOM 642 O O B ILE A 1 109 ? -18.763 30.193 6.431 0.50 16.53 84 ILE A O 1
ATOM 651 N N . ASN A 1 110 ? -17.340 30.537 8.166 1.00 15.03 85 ASN A N 1
ATOM 652 C CA . ASN A 1 110 ? -16.269 31.159 7.397 1.00 14.14 85 ASN A CA 1
ATOM 653 C C . ASN A 1 110 ? -14.940 30.530 7.843 1.00 14.59 85 ASN A C 1
ATOM 654 O O . ASN A 1 110 ? -14.537 30.712 8.979 1.00 17.05 85 ASN A O 1
ATOM 659 N N . LYS A 1 111 ? -14.331 29.765 6.919 1.00 14.13 86 LYS A N 1
ATOM 660 C CA . LYS A 1 111 ? -12.948 29.315 6.981 1.00 14.47 86 LYS A CA 1
ATOM 661 C C . LYS A 1 111 ? -12.297 29.662 5.626 1.00 15.96 86 LYS A C 1
ATOM 662 O O . LYS A 1 111 ? -11.573 28.859 5.062 1.00 16.69 86 LYS A O 1
ATOM 668 N N . LEU A 1 112 ? -12.532 30.903 5.137 1.00 18.17 87 LEU A N 1
ATOM 669 C CA . LEU A 1 112 ? -12.102 31.364 3.809 1.00 16.66 87 LEU A CA 1
ATOM 670 C C . LEU A 1 112 ? -12.326 30.269 2.772 1.00 15.83 87 LEU A C 1
ATOM 671 O O . LEU A 1 112 ? -13.451 29.741 2.688 1.00 15.57 87 LEU A O 1
ATOM 676 N N . SER A 1 113 ? -11.317 29.927 1.943 1.00 16.12 88 SER A N 1
ATOM 677 C CA . SER A 1 113 ? -11.465 28.893 0.931 1.00 15.23 88 SER A CA 1
ATOM 678 C C . SER A 1 113 ? -11.792 27.521 1.529 1.00 14.71 88 SER A C 1
ATOM 679 O O . SER A 1 113 ? -12.272 26.672 0.831 1.00 16.44 88 SER A O 1
ATOM 682 N N . GLY A 1 114 ? -11.614 27.325 2.821 1.00 18.06 89 GLY A N 1
ATOM 683 C CA . GLY A 1 114 ? -12.023 26.078 3.432 1.00 16.53 89 GLY A CA 1
ATOM 684 C C . GLY A 1 114 ? -13.513 25.976 3.742 1.00 17.69 89 GLY A C 1
ATOM 685 O O . GLY A 1 114 ? -13.967 24.904 4.140 1.00 17.88 89 GLY A O 1
ATOM 686 N N . SER A 1 115 ? -14.225 27.106 3.730 1.00 16.14 90 SER A N 1
ATOM 687 C CA . SER A 1 115 ? -15.566 27.153 4.295 1.00 15.09 90 SER A CA 1
ATOM 688 C C . SER A 1 115 ? -16.446 25.989 3.842 1.00 15.55 90 SER A C 1
ATOM 689 O O . SER A 1 115 ? -17.175 25.400 4.632 1.00 14.17 90 SER A O 1
ATOM 692 N N . GLY A 1 116 ? -16.532 25.774 2.543 1.00 15.05 91 GLY A N 1
ATOM 693 C CA . GLY A 1 116 ? -17.524 24.826 2.051 1.00 15.51 91 GLY A CA 1
ATOM 694 C C . GLY A 1 116 ? -17.140 23.390 2.405 1.00 13.56 91 GLY A C 1
ATOM 695 O O . GLY A 1 116 ? -18.029 22.556 2.575 1.00 16.33 91 GLY A O 1
ATOM 696 N N . LEU A 1 117 ? -15.825 23.112 2.520 1.00 12.44 92 LEU A N 1
ATOM 697 C CA . LEU A 1 117 ? -15.399 21.757 2.871 1.00 13.78 92 LEU A CA 1
ATOM 698 C C . LEU A 1 117 ? -15.564 21.564 4.388 1.00 13.19 92 LEU A C 1
ATOM 699 O O . LEU A 1 117 ? -15.928 20.474 4.828 1.00 15.11 92 LEU A O 1
ATOM 704 N N . ARG A 1 118 ? -15.279 22.598 5.169 1.00 13.96 93 ARG A N 1
ATOM 705 C CA . ARG A 1 118 ? -15.420 22.491 6.616 1.00 13.16 93 ARG A CA 1
ATOM 706 C C . ARG A 1 118 ? -16.905 22.393 6.949 1.00 14.98 93 ARG A C 1
ATOM 707 O O . ARG A 1 118 ? -17.275 21.744 7.951 1.00 17.92 93 ARG A O 1
ATOM 715 N N . ALA A 1 119 ? -17.774 23.059 6.163 1.00 14.36 94 ALA A N 1
ATOM 716 C CA . ALA A 1 119 ? -19.214 22.892 6.358 1.00 15.82 94 ALA A CA 1
ATOM 717 C C . ALA A 1 119 ? -19.583 21.413 6.253 1.00 15.92 94 ALA A C 1
ATOM 718 O O . ALA A 1 119 ? -20.462 20.947 6.974 1.00 17.19 94 ALA A O 1
ATOM 720 N N . VAL A 1 120 ? -19.024 20.714 5.279 1.00 15.82 95 VAL A N 1
ATOM 721 C CA . VAL A 1 120 ? -19.293 19.304 5.081 1.00 15.92 95 VAL A CA 1
ATOM 722 C C . VAL A 1 120 ? -18.878 18.522 6.334 1.00 15.65 95 VAL A C 1
ATOM 723 O O . VAL A 1 120 ? -19.632 17.702 6.851 1.00 15.83 95 VAL A O 1
ATOM 727 N N . SER A 1 121 ? -17.625 18.691 6.781 1.00 17.45 96 SER A N 1
ATOM 728 C CA . SER A 1 121 ? -17.193 17.915 7.937 1.00 15.85 96 SER A CA 1
ATOM 729 C C . SER A 1 121 ? -17.980 18.256 9.217 1.00 15.76 96 SER A C 1
ATOM 730 O O . SER A 1 121 ? -18.346 17.341 9.981 1.00 15.66 96 SER A O 1
ATOM 733 N N . LEU A 1 122 ? -18.309 19.538 9.452 1.00 13.45 97 LEU A N 1
ATOM 734 C CA . LEU A 1 122 ? -19.157 19.903 10.574 1.00 13.18 97 LEU A CA 1
ATOM 735 C C . LEU A 1 122 ? -20.501 19.165 10.523 1.00 14.42 97 LEU A C 1
ATOM 736 O O . LEU A 1 122 ? -21.087 18.818 11.547 1.00 14.27 97 LEU A O 1
ATOM 741 N N . GLY A 1 123 ? -21.078 19.045 9.329 1.00 13.32 98 GLY A N 1
ATOM 742 C CA . GLY A 1 123 ? -22.345 18.374 9.180 1.00 14.19 98 GLY A CA 1
ATOM 743 C C . GLY A 1 123 ? -22.209 16.872 9.449 1.00 12.91 98 GLY A C 1
ATOM 744 O O . GLY A 1 123 ? -23.056 16.317 10.133 1.00 14.88 98 GLY A O 1
ATOM 745 N N . ALA A 1 124 ? -21.105 16.275 8.990 1.00 12.76 99 ALA A N 1
ATOM 746 C CA . ALA A 1 124 ? -20.771 14.867 9.202 1.00 13.98 99 ALA A CA 1
ATOM 747 C C . ALA A 1 124 ? -20.675 14.607 10.709 1.00 16.10 99 ALA A C 1
ATOM 748 O O . ALA A 1 124 ? -21.231 13.636 11.200 1.00 15.72 99 ALA A O 1
ATOM 750 N N . GLN A 1 125 ? -20.030 15.528 11.423 1.00 15.70 100 GLN A N 1
ATOM 751 C CA . GLN A 1 125 ? -19.903 15.444 12.877 1.00 15.69 100 GLN A CA 1
ATOM 752 C C . GLN A 1 125 ? -21.262 15.442 13.574 1.00 17.17 100 GLN A C 1
ATOM 753 O O . GLN A 1 125 ? -21.424 14.753 14.611 1.00 17.24 100 GLN A O 1
ATOM 759 N N . GLN A 1 126 ? -22.230 16.235 13.080 1.00 15.94 101 GLN A N 1
ATOM 760 C CA . GLN A 1 126 ? -23.567 16.206 13.643 1.00 16.84 101 GLN A CA 1
ATOM 761 C C . GLN A 1 126 ? -24.141 14.786 13.613 1.00 17.57 101 GLN A C 1
ATOM 762 O O . GLN A 1 126 ? -24.817 14.352 14.545 1.00 19.33 101 GLN A O 1
ATOM 768 N N . ILE A 1 127 ? -23.956 14.102 12.487 1.00 17.55 102 ILE A N 1
ATOM 769 C CA . ILE A 1 127 ? -24.621 12.835 12.235 1.00 17.18 102 ILE A CA 1
ATOM 770 C C . ILE A 1 127 ? -23.870 11.756 12.979 1.00 18.92 102 ILE A C 1
ATOM 771 O O . ILE A 1 127 ? -24.495 10.916 13.624 1.00 19.26 102 ILE A O 1
ATOM 776 N N . GLU A 1 128 ? -22.536 11.818 12.966 1.00 18.71 103 GLU A N 1
ATOM 777 C CA . GLU A 1 128 ? -21.747 10.780 13.606 1.00 19.96 103 GLU A CA 1
ATOM 778 C C . GLU A 1 128 ? -22.033 10.748 15.115 1.00 20.07 103 GLU A C 1
ATOM 779 O O . GLU A 1 128 ? -22.048 9.676 15.713 1.00 19.03 103 GLU A O 1
ATOM 785 N N . LEU A 1 129 ? -22.331 11.897 15.699 1.00 18.49 104 LEU A N 1
ATOM 786 C CA . LEU A 1 129 ? -22.611 12.022 17.127 1.00 18.96 104 LEU A CA 1
ATOM 787 C C . LEU A 1 129 ? -24.048 11.645 17.468 1.00 18.30 104 LEU A C 1
ATOM 788 O O . LEU A 1 129 ? -24.425 11.642 18.647 1.00 19.33 104 LEU A O 1
ATOM 793 N N . GLY A 1 130 ? -24.906 11.530 16.452 1.00 17.06 105 GLY A N 1
ATOM 794 C CA . GLY A 1 130 ? -26.311 11.260 16.639 1.00 17.52 105 GLY A CA 1
ATOM 795 C C . GLY A 1 130 ? -27.170 12.459 16.988 1.00 19.61 105 GLY A C 1
ATOM 796 O O . GLY A 1 130 ? -28.316 12.287 17.395 1.00 21.44 105 GLY A O 1
ATOM 797 N N . ASP A 1 131 ? -26.624 13.680 16.835 1.00 18.09 106 ASP A N 1
ATOM 798 C CA . ASP A 1 131 ? -27.360 14.914 17.050 1.00 18.58 106 ASP A CA 1
ATOM 799 C C . ASP A 1 131 ? -28.291 15.231 15.874 1.00 19.24 106 ASP A C 1
ATOM 800 O O . ASP A 1 131 ? -29.162 16.083 15.992 1.00 22.48 106 ASP A O 1
ATOM 805 N N . ALA A 1 132 ? -28.021 14.623 14.721 1.00 19.09 107 ALA A N 1
ATOM 806 C CA . ALA A 1 132 ? -28.851 14.751 13.525 1.00 19.85 107 ALA A CA 1
ATOM 807 C C . ALA A 1 132 ? -28.800 13.464 12.703 1.00 19.52 107 ALA A C 1
ATOM 808 O O . ALA A 1 132 ? -27.844 12.706 12.757 1.00 18.45 107 ALA A O 1
ATOM 810 N N . ASP A 1 133 ? -29.854 13.254 11.906 1.00 20.42 108 ASP A N 1
ATOM 811 C CA . ASP A 1 133 ? -29.916 12.147 10.960 1.00 18.75 108 ASP A CA 1
ATOM 812 C C . ASP A 1 133 ? -29.793 12.613 9.495 1.00 15.81 108 ASP A C 1
ATOM 813 O O . ASP A 1 133 ? -29.601 11.781 8.625 1.00 16.47 108 ASP A O 1
ATOM 818 N N . CYS A 1 134 ? -29.949 13.919 9.241 1.00 16.74 109 CYS A N 1
ATOM 819 C CA . CYS A 1 134 ? -29.893 14.482 7.896 1.00 19.56 109 CYS A CA 1
ATOM 820 C C . CYS A 1 134 ? -29.532 15.964 7.992 1.00 16.26 109 CYS A C 1
ATOM 821 O O . CYS A 1 134 ? -30.179 16.732 8.729 1.00 16.68 109 CYS A O 1
ATOM 824 N N . VAL A 1 135 ? -28.436 16.313 7.312 1.00 14.36 110 VAL A N 1
ATOM 825 C CA . VAL A 1 135 ? -27.955 17.681 7.290 1.00 14.23 110 VAL A CA 1
ATOM 826 C C . VAL A 1 135 ? -27.655 18.075 5.847 1.00 14.21 110 VAL A C 1
ATOM 827 O O . VAL A 1 135 ? -27.113 17.273 5.111 1.00 15.26 110 VAL A O 1
ATOM 831 N N A ILE A 1 136 ? -27.983 19.341 5.528 0.50 15.21 111 ILE A N 1
ATOM 832 N N B ILE A 1 136 ? -27.934 19.333 5.518 0.50 15.80 111 ILE A N 1
ATOM 833 C CA A ILE A 1 136 ? -27.650 20.028 4.283 0.50 15.85 111 ILE A CA 1
ATOM 834 C CA B ILE A 1 136 ? -27.576 19.886 4.226 0.50 17.07 111 ILE A CA 1
ATOM 835 C C A ILE A 1 136 ? -26.338 20.774 4.513 0.50 15.88 111 ILE A C 1
ATOM 836 C C B ILE A 1 136 ? -26.373 20.788 4.456 0.50 16.57 111 ILE A C 1
ATOM 837 O O A ILE A 1 136 ? -26.273 21.563 5.436 0.50 16.67 111 ILE A O 1
ATOM 838 O O B ILE A 1 136 ? -26.411 21.634 5.333 0.50 17.15 111 ILE A O 1
ATOM 847 N N . VAL A 1 137 ? -25.324 20.539 3.673 1.00 16.09 112 VAL A N 1
ATOM 848 C CA . VAL A 1 137 ? -24.026 21.188 3.788 1.00 15.66 112 VAL A CA 1
ATOM 849 C C . VAL A 1 137 ? -23.708 21.784 2.421 1.00 18.10 112 VAL A C 1
ATOM 850 O O . VAL A 1 137 ? -24.256 21.334 1.429 1.00 18.89 112 VAL A O 1
ATOM 854 N N . GLY A 1 138 ? -22.828 22.779 2.415 1.00 16.54 113 GLY A N 1
ATOM 855 C CA . GLY A 1 138 ? -22.319 23.317 1.168 1.00 16.97 113 GLY A CA 1
ATOM 856 C C . GLY A 1 138 ? -21.665 24.678 1.384 1.00 15.03 113 GLY A C 1
ATOM 857 O O . GLY A 1 138 ? -21.269 25.047 2.498 1.00 13.89 113 GLY A O 1
ATOM 858 N N . GLY A 1 139 ? -21.577 25.414 0.275 1.00 14.57 114 GLY A N 1
ATOM 859 C CA . GLY A 1 139 ? -21.070 26.765 0.301 1.00 14.59 114 GLY A CA 1
ATOM 860 C C . GLY A 1 139 ? -21.481 27.543 -0.946 1.00 14.90 114 GLY A C 1
ATOM 861 O O . GLY A 1 139 ? -21.872 26.953 -1.953 1.00 20.00 114 GLY A O 1
ATOM 862 N N . MET A 1 140 ? -21.350 28.866 -0.816 1.00 15.95 115 MET A N 1
ATOM 863 C CA . MET A 1 140 ? -21.827 29.803 -1.816 1.00 14.58 115 MET A CA 1
ATOM 864 C C . MET A 1 140 ? -20.958 31.058 -1.773 1.00 15.45 115 MET A C 1
ATOM 865 O O . MET A 1 140 ? -20.443 31.433 -0.722 1.00 14.38 115 MET A O 1
ATOM 870 N N . GLU A 1 141 ? -20.766 31.686 -2.939 1.00 16.19 116 GLU A N 1
ATOM 871 C CA . GLU A 1 141 ? -20.073 32.962 -2.982 1.00 15.62 116 GLU A CA 1
ATOM 872 C C . GLU A 1 141 ? -20.429 33.709 -4.261 1.00 14.92 116 GLU A C 1
ATOM 873 O O . GLU A 1 141 ? -20.447 33.130 -5.331 1.00 14.38 116 GLU A O 1
ATOM 879 N N . SER A 1 142 ? -20.670 35.014 -4.103 1.00 17.85 117 SER A N 1
ATOM 880 C CA . SER A 1 142 ? -20.765 35.931 -5.218 1.00 17.03 117 SER A CA 1
ATOM 881 C C . SER A 1 142 ? -19.685 36.984 -5.035 1.00 15.45 117 SER A C 1
ATOM 882 O O . SER A 1 142 ? -19.872 37.974 -4.346 1.00 18.33 117 SER A O 1
ATOM 885 N N . MET A 1 143 ? -18.501 36.682 -5.566 1.00 17.21 118 MET A N 1
ATOM 886 C CA . MET A 1 143 ? -17.382 37.575 -5.446 1.00 17.60 118 MET A CA 1
ATOM 887 C C . MET A 1 143 ? -17.669 38.834 -6.287 1.00 18.11 118 MET A C 1
ATOM 888 O O . MET A 1 143 ? -17.197 39.902 -5.928 1.00 19.44 118 MET A O 1
ATOM 893 N N . SER A 1 144 ? -18.425 38.680 -7.378 1.00 20.02 119 SER A N 1
ATOM 894 C CA . SER A 1 144 ? -18.908 39.806 -8.180 1.00 21.47 119 SER A CA 1
ATOM 895 C C . SER A 1 144 ? -19.668 40.852 -7.348 1.00 21.25 119 SER A C 1
ATOM 896 O O . SER A 1 144 ? -19.555 42.063 -7.577 1.00 21.33 119 SER A O 1
ATOM 899 N N . ASN A 1 145 ? -20.439 40.415 -6.337 1.00 21.68 120 ASN A N 1
ATOM 900 C CA . ASN A 1 145 ? -21.300 41.311 -5.567 1.00 18.94 120 ASN A CA 1
ATOM 901 C C . ASN A 1 145 ? -20.821 41.554 -4.130 1.00 18.21 120 ASN A C 1
ATOM 902 O O . ASN A 1 145 ? -21.544 42.189 -3.355 1.00 19.46 120 ASN A O 1
ATOM 907 N N . ALA A 1 146 ? -19.569 41.171 -3.786 1.00 18.69 121 ALA A N 1
ATOM 908 C CA . ALA A 1 146 ? -18.933 41.620 -2.566 1.00 18.99 121 ALA A CA 1
ATOM 909 C C . ALA A 1 146 ? -18.863 43.145 -2.659 1.00 19.31 121 ALA A C 1
ATOM 910 O O . ALA A 1 146 ? -18.479 43.662 -3.729 1.00 21.16 121 ALA A O 1
ATOM 912 N N . PRO A 1 147 ? -19.362 43.867 -1.652 1.00 19.63 122 PRO A N 1
ATOM 913 C CA . PRO A 1 147 ? -19.495 45.314 -1.743 1.00 22.68 122 PRO A CA 1
ATOM 914 C C . PRO A 1 147 ? -18.240 46.046 -1.319 1.00 24.12 122 PRO A C 1
ATOM 915 O O . PRO A 1 147 ? -17.212 45.444 -1.015 1.00 21.95 122 PRO A O 1
ATOM 919 N N . TYR A 1 148 ? -18.379 47.373 -1.311 1.00 24.96 123 TYR A N 1
ATOM 920 C CA . TYR A 1 148 ? -17.343 48.278 -0.871 1.00 26.73 123 TYR A CA 1
ATOM 921 C C . TYR A 1 148 ? -17.778 48.840 0.463 1.00 27.73 123 TYR A C 1
ATOM 922 O O . TYR A 1 148 ? -18.972 49.091 0.661 1.00 27.74 123 TYR A O 1
ATOM 931 N N . VAL A 1 149 ? -16.800 49.034 1.351 1.00 25.26 124 VAL A N 1
ATOM 932 C CA . VAL A 1 149 ? -17.049 49.441 2.724 1.00 28.04 124 VAL A CA 1
ATOM 933 C C . VAL A 1 149 ? -16.394 50.800 3.042 1.00 26.62 124 VAL A C 1
ATOM 934 O O . VAL A 1 149 ? -15.271 51.079 2.644 1.00 26.25 124 VAL A O 1
ATOM 938 N N . ILE A 1 150 ? -17.075 51.561 3.899 1.00 25.50 125 ILE A N 1
ATOM 939 C CA . ILE A 1 150 ? -16.606 52.802 4.486 1.00 28.17 125 ILE A CA 1
ATOM 940 C C . ILE A 1 150 ? -16.493 52.595 5.991 1.00 26.61 125 ILE A C 1
ATOM 941 O O . ILE A 1 150 ? -17.494 52.330 6.648 1.00 27.19 125 ILE A O 1
ATOM 946 N N . ALA A 1 151 ? -15.292 52.750 6.550 1.00 24.83 126 ALA A N 1
ATOM 947 C CA . ALA A 1 151 ? -15.023 52.319 7.915 1.00 27.26 126 ALA A CA 1
ATOM 948 C C . ALA A 1 151 ? -15.455 53.300 9.005 1.00 26.31 126 ALA A C 1
ATOM 949 O O . ALA A 1 151 ? -15.571 52.891 10.155 1.00 27.47 126 ALA A O 1
ATOM 951 N N . LYS A 1 152 ? -15.592 54.617 8.732 1.00 23.04 127 LYS A N 1
ATOM 952 C CA . LYS A 1 152 ? -15.767 55.565 9.820 1.00 27.31 127 LYS A CA 1
ATOM 953 C C . LYS A 1 152 ? -16.993 56.449 9.568 1.00 25.24 127 LYS A C 1
ATOM 954 O O . LYS A 1 152 ? -17.080 57.561 10.082 1.00 28.31 127 LYS A O 1
ATOM 960 N N . ALA A 1 153 ? -17.960 55.916 8.823 1.00 28.40 128 ALA A N 1
ATOM 961 C CA . ALA A 1 153 ? -19.178 56.654 8.516 1.00 27.85 128 ALA A CA 1
ATOM 962 C C . ALA A 1 153 ? -20.124 56.693 9.713 1.00 28.75 128 ALA A C 1
ATOM 963 O O . ALA A 1 153 ? -21.106 57.423 9.672 1.00 22.25 128 ALA A O 1
ATOM 965 N N . ARG A 1 154 ? -19.891 55.886 10.765 1.00 25.63 129 ARG A N 1
ATOM 966 C CA . ARG A 1 154 ? -20.831 55.869 11.870 1.00 23.58 129 ARG A CA 1
ATOM 967 C C . ARG A 1 154 ? -20.618 57.049 12.814 1.00 24.38 129 ARG A C 1
ATOM 968 O O . ARG A 1 154 ? -21.603 57.635 13.254 1.00 27.29 129 ARG A O 1
ATOM 976 N N . ARG A 1 155 ? -19.353 57.383 13.145 1.00 24.00 130 ARG A N 1
ATOM 977 C CA . ARG A 1 155 ? -19.028 58.435 14.085 1.00 24.59 130 ARG A CA 1
ATOM 978 C C . ARG A 1 155 ? -18.292 59.597 13.395 1.00 26.63 130 ARG A C 1
ATOM 979 O O . ARG A 1 155 ? -18.056 60.631 14.040 1.00 26.16 130 ARG A O 1
ATOM 987 N N . GLY A 1 156 ? -17.949 59.419 12.115 1.00 28.70 131 GLY A N 1
ATOM 988 C CA . GLY A 1 156 ? -17.444 60.486 11.266 1.00 26.47 131 GLY A CA 1
ATOM 989 C C . GLY A 1 156 ? -15.926 60.457 11.101 1.00 25.30 131 GLY A C 1
ATOM 990 O O . GLY A 1 156 ? -15.207 60.048 12.020 1.00 24.13 131 GLY A O 1
ATOM 991 N N . TYR A 1 157 ? -15.492 60.925 9.921 1.00 22.00 132 TYR A N 1
ATOM 992 C CA . TYR A 1 157 ? -14.106 61.098 9.525 1.00 22.29 132 TYR A CA 1
ATOM 993 C C . TYR A 1 157 ? -13.577 62.420 10.070 1.00 25.22 132 TYR A C 1
ATOM 994 O O . TYR A 1 157 ? -12.378 62.554 10.289 1.00 25.22 132 TYR A O 1
ATOM 1003 N N . ARG A 1 158 ? -14.467 63.399 10.231 1.00 24.47 133 ARG A N 1
ATOM 1004 C CA . ARG A 1 158 ? -14.159 64.718 10.776 1.00 27.34 133 ARG A CA 1
ATOM 1005 C C . ARG A 1 158 ? -13.476 65.601 9.729 1.00 27.42 133 ARG A C 1
ATOM 1006 O O . ARG A 1 158 ? -13.916 66.722 9.461 1.00 25.79 133 ARG A O 1
ATOM 1014 N N . MET A 1 159 ? -12.326 65.161 9.243 1.00 24.06 134 MET A N 1
ATOM 1015 C CA . MET A 1 159 ? -11.546 65.929 8.286 1.00 26.68 134 MET A CA 1
ATOM 1016 C C . MET A 1 159 ? -10.551 64.956 7.690 1.00 25.92 134 MET A C 1
ATOM 1017 O O . MET A 1 159 ? -9.996 64.159 8.429 1.00 30.50 134 MET A O 1
ATOM 1022 N N . GLY A 1 160 ? -10.344 65.005 6.376 1.00 22.05 135 GLY A N 1
ATOM 1023 C CA . GLY A 1 160 ? -9.378 64.137 5.740 1.00 24.94 135 GLY A CA 1
ATOM 1024 C C . GLY A 1 160 ? -10.053 62.971 5.041 1.00 24.77 135 GLY A C 1
ATOM 1025 O O . GLY A 1 160 ? -11.147 62.586 5.424 1.00 25.28 135 GLY A O 1
ATOM 1026 N N . ASN A 1 161 ? -9.387 62.480 3.997 1.00 25.91 136 ASN A N 1
ATOM 1027 C CA . ASN A 1 161 ? -9.842 61.391 3.162 1.00 26.95 136 ASN A CA 1
ATOM 1028 C C . ASN A 1 161 ? -10.004 60.103 3.971 1.00 25.80 136 ASN A C 1
ATOM 1029 O O . ASN A 1 161 ? -9.423 59.942 5.040 1.00 26.20 136 ASN A O 1
ATOM 1034 N N . GLY A 1 162 ? -10.824 59.210 3.440 1.00 28.88 137 GLY A N 1
ATOM 1035 C CA . GLY A 1 162 ? -10.883 57.838 3.918 1.00 28.05 137 GLY A CA 1
ATOM 1036 C C . GLY A 1 162 ? -10.600 56.854 2.793 1.00 25.19 137 GLY A C 1
ATOM 1037 O O . GLY A 1 162 ? -10.261 57.232 1.676 1.00 25.70 137 GLY A O 1
ATOM 1038 N N . VAL A 1 163 ? -10.778 55.560 3.097 1.00 26.52 138 VAL A N 1
ATOM 1039 C CA . VAL A 1 163 ? -10.622 54.513 2.112 1.00 24.72 138 VAL A CA 1
ATOM 1040 C C . VAL A 1 163 ? -11.976 53.867 1.813 1.00 24.12 138 VAL A C 1
ATOM 1041 O O . VAL A 1 163 ? -12.739 53.514 2.713 1.00 24.22 138 VAL A O 1
ATOM 1045 N N . LEU A 1 164 ? -12.250 53.717 0.523 1.00 23.60 139 LEU A N 1
ATOM 1046 C CA . LEU A 1 164 ? -13.358 52.910 0.046 1.00 25.13 139 LEU A CA 1
ATOM 1047 C C . LEU A 1 164 ? -12.823 51.500 -0.210 1.00 25.04 139 LEU A C 1
ATOM 1048 O O . LEU A 1 164 ? -12.266 51.219 -1.272 1.00 22.59 139 LEU A O 1
ATOM 1053 N N . GLU A 1 165 ? -13.053 50.602 0.747 1.00 25.46 140 GLU A N 1
ATOM 1054 C CA . GLU A 1 165 ? -12.415 49.296 0.704 1.00 25.51 140 GLU A CA 1
ATOM 1055 C C . GLU A 1 165 ? -13.257 48.279 -0.051 1.00 25.12 140 GLU A C 1
ATOM 1056 O O . GLU A 1 165 ? -14.459 48.112 0.164 1.00 23.72 140 GLU A O 1
ATOM 1062 N N . ASP A 1 166 ? -12.577 47.578 -0.935 1.00 23.82 141 ASP A N 1
ATOM 1063 C CA . ASP A 1 166 ? -13.167 46.475 -1.647 1.00 25.30 141 ASP A CA 1
ATOM 1064 C C . ASP A 1 166 ? -13.187 45.273 -0.705 1.00 25.58 141 ASP A C 1
ATOM 1065 O O . ASP A 1 166 ? -12.116 44.725 -0.436 1.00 23.90 141 ASP A O 1
ATOM 1070 N N . THR A 1 167 ? -14.389 44.820 -0.291 1.00 23.44 142 THR A N 1
ATOM 1071 C CA . THR A 1 167 ? -14.466 43.783 0.747 1.00 22.48 142 THR A CA 1
ATOM 1072 C C . THR A 1 167 ? -13.915 42.458 0.234 1.00 20.63 142 THR A C 1
ATOM 1073 O O . THR A 1 167 ? -13.556 41.601 1.042 1.00 22.10 142 THR A O 1
ATOM 1077 N N . MET A 1 168 ? -13.893 42.258 -1.083 1.00 19.70 143 MET A N 1
ATOM 1078 C CA . MET A 1 168 ? -13.411 41.022 -1.667 1.00 20.39 143 MET A CA 1
ATOM 1079 C C . MET A 1 168 ? -11.918 40.918 -1.352 1.00 22.82 143 MET A C 1
ATOM 1080 O O . MET A 1 168 ? -11.413 39.827 -1.148 1.00 20.15 143 MET A O 1
ATOM 1085 N N . LEU A 1 169 ? -11.205 42.050 -1.354 1.00 22.03 144 LEU A N 1
ATOM 1086 C CA . LEU A 1 169 ? -9.795 42.035 -0.955 1.00 20.69 144 LEU A CA 1
ATOM 1087 C C . LEU A 1 169 ? -9.659 42.111 0.564 1.00 20.30 144 LEU A C 1
ATOM 1088 O O . LEU A 1 169 ? -9.087 41.174 1.146 1.00 19.87 144 LEU A O 1
ATOM 1093 N N . ARG A 1 170 ? -10.217 43.155 1.214 1.00 19.74 145 ARG A N 1
ATOM 1094 C CA . ARG A 1 170 ? -10.119 43.338 2.658 1.00 18.77 145 ARG A CA 1
ATOM 1095 C C . ARG A 1 170 ? -10.509 42.041 3.393 1.00 23.15 145 ARG A C 1
ATOM 1096 O O . ARG A 1 170 ? -9.785 41.563 4.264 1.00 21.67 145 ARG A O 1
ATOM 1104 N N . ASP A 1 171 ? -11.677 41.491 3.081 1.00 21.68 146 ASP A N 1
ATOM 1105 C CA . ASP A 1 171 ? -12.237 40.431 3.901 1.00 24.88 146 ASP A CA 1
ATOM 1106 C C . ASP A 1 171 ? -11.987 39.060 3.288 1.00 25.83 146 ASP A C 1
ATOM 1107 O O . ASP A 1 171 ? -12.299 38.033 3.900 1.00 25.65 146 ASP A O 1
ATOM 1112 N N . GLY A 1 172 ? -11.373 39.034 2.105 1.00 24.64 147 GLY A N 1
ATOM 1113 C CA . GLY A 1 172 ? -11.170 37.816 1.350 1.00 22.99 147 GLY A CA 1
ATOM 1114 C C . GLY A 1 172 ? -9.709 37.592 0.964 1.00 24.81 147 GLY A C 1
ATOM 1115 O O . GLY A 1 172 ? -9.054 36.758 1.578 1.00 26.30 147 GLY A O 1
ATOM 1116 N N . LEU A 1 173 ? -9.272 38.237 -0.133 1.00 22.25 148 LEU A N 1
ATOM 1117 C CA . LEU A 1 173 ? -8.058 37.854 -0.853 1.00 23.20 148 LEU A CA 1
ATOM 1118 C C . LEU A 1 173 ? -6.779 38.518 -0.333 1.00 23.67 148 LEU A C 1
ATOM 1119 O O . LEU A 1 173 ? -5.704 38.136 -0.799 1.00 26.82 148 LEU A O 1
ATOM 1124 N N . VAL A 1 174 ? -6.866 39.444 0.632 1.00 23.95 149 VAL A N 1
ATOM 1125 C CA . VAL A 1 174 ? -5.665 40.027 1.223 1.00 25.23 149 VAL A CA 1
ATOM 1126 C C . VAL A 1 174 ? -5.387 39.393 2.584 1.00 22.93 149 VAL A C 1
ATOM 1127 O O . VAL A 1 174 ? -6.216 39.373 3.504 1.00 23.49 149 VAL A O 1
ATOM 1131 N N . CYS A 1 175 ? -4.124 38.955 2.741 1.00 26.03 150 CYS A N 1
ATOM 1132 C CA . CYS A 1 175 ? -3.664 38.385 3.996 1.00 25.84 150 CYS A CA 1
ATOM 1133 C C . CYS A 1 175 ? -3.728 39.448 5.081 1.00 25.57 150 CYS A C 1
ATOM 1134 O O . CYS A 1 175 ? -2.931 40.387 5.136 1.00 24.15 150 CYS A O 1
ATOM 1137 N N . THR A 1 176 ? -4.642 39.274 6.023 1.00 26.28 151 THR A N 1
ATOM 1138 C CA . THR A 1 176 ? -4.769 40.284 7.045 1.00 23.86 151 THR A CA 1
ATOM 1139 C C . THR A 1 176 ? -3.484 40.362 7.874 1.00 27.77 151 THR A C 1
ATOM 1140 O O . THR A 1 176 ? -3.199 41.400 8.463 1.00 28.43 151 THR A O 1
ATOM 1144 N N . GLU A 1 177 ? -2.703 39.273 7.944 1.00 28.40 152 GLU A N 1
ATOM 1145 C CA . GLU A 1 177 ? -1.528 39.241 8.808 1.00 28.57 152 GLU A CA 1
ATOM 1146 C C . GLU A 1 177 ? -0.344 39.960 8.155 1.00 26.96 152 GLU A C 1
ATOM 1147 O O . GLU A 1 177 ? 0.362 40.713 8.818 1.00 34.96 152 GLU A O 1
ATOM 1153 N N . ASN A 1 178 ? -0.167 39.762 6.858 1.00 27.51 153 ASN A N 1
ATOM 1154 C CA . ASN A 1 178 ? 0.981 40.300 6.135 1.00 29.33 153 ASN A CA 1
ATOM 1155 C C . ASN A 1 178 ? 0.643 41.604 5.401 1.00 30.17 153 ASN A C 1
ATOM 1156 O O . ASN A 1 178 ? 1.545 42.338 4.998 1.00 28.39 153 ASN A O 1
ATOM 1161 N N . GLY A 1 179 ? -0.656 41.855 5.175 1.00 29.24 154 GLY A N 1
ATOM 1162 C CA . GLY A 1 179 ? -1.141 42.935 4.328 1.00 28.29 154 GLY A CA 1
ATOM 1163 C C . GLY A 1 179 ? -0.749 42.821 2.855 1.00 27.63 154 GLY A C 1
ATOM 1164 O O . GLY A 1 179 ? -0.691 43.828 2.166 1.00 30.77 154 GLY A O 1
ATOM 1165 N N . TYR A 1 180 ? -0.516 41.619 2.319 1.00 24.05 155 TYR A N 1
ATOM 1166 C CA . TYR A 1 180 ? -0.393 41.494 0.871 1.00 25.74 155 TYR A CA 1
ATOM 1167 C C . TYR A 1 180 ? -1.334 40.428 0.324 1.00 26.62 155 TYR A C 1
ATOM 1168 O O . TYR A 1 180 ? -1.971 39.721 1.094 1.00 26.63 155 TYR A O 1
ATOM 1177 N N . HIS A 1 181 ? -1.407 40.335 -1.013 1.00 26.18 156 HIS A N 1
ATOM 1178 C CA . HIS A 1 181 ? -2.403 39.512 -1.656 1.00 23.65 156 HIS A CA 1
ATOM 1179 C C . HIS A 1 181 ? -2.075 38.033 -1.426 1.00 24.09 156 HIS A C 1
ATOM 1180 O O . HIS A 1 181 ? -0.916 37.684 -1.122 1.00 25.34 156 HIS A O 1
ATOM 1187 N N . MET A 1 182 ? -3.102 37.173 -1.582 1.00 22.62 157 MET A N 1
ATOM 1188 C CA . MET A 1 182 ? -2.895 35.729 -1.610 1.00 21.56 157 MET A CA 1
ATOM 1189 C C . MET A 1 182 ? -1.868 35.377 -2.683 1.00 22.79 157 MET A C 1
ATOM 1190 O O . MET A 1 182 ? -1.096 34.441 -2.515 1.00 25.59 157 MET A O 1
ATOM 1195 N N . GLY A 1 183 ? -1.901 36.099 -3.810 1.00 21.02 158 GLY A N 1
ATOM 1196 C CA . GLY A 1 183 ? -0.932 35.929 -4.866 1.00 22.76 158 GLY A CA 1
ATOM 1197 C C . GLY A 1 183 ? 0.507 36.110 -4.371 1.00 22.96 158 GLY A C 1
ATOM 1198 O O . GLY A 1 183 ? 1.405 35.486 -4.919 1.00 28.99 158 GLY A O 1
ATOM 1199 N N . VAL A 1 184 ? 0.741 36.975 -3.380 1.00 25.47 159 VAL A N 1
ATOM 1200 C CA . VAL A 1 184 ? 2.109 37.180 -2.921 1.00 27.29 159 VAL A CA 1
ATOM 1201 C C . VAL A 1 184 ? 2.550 35.993 -2.060 1.00 31.32 159 VAL A C 1
ATOM 1202 O O . VAL A 1 184 ? 3.730 35.660 -2.048 1.00 32.94 159 VAL A O 1
ATOM 1206 N N . THR A 1 185 ? 1.608 35.355 -1.345 1.00 28.58 160 THR A N 1
ATOM 1207 C CA . THR A 1 185 ? 1.883 34.117 -0.617 1.00 25.57 160 THR A CA 1
ATOM 1208 C C . THR A 1 185 ? 2.267 33.016 -1.612 1.00 23.37 160 THR A C 1
ATOM 1209 O O . THR A 1 185 ? 3.089 32.143 -1.307 1.00 25.75 160 THR A O 1
ATOM 1213 N N . ALA A 1 186 ? 1.681 33.066 -2.817 1.00 24.06 161 ALA A N 1
ATOM 1214 C CA . ALA A 1 186 ? 2.010 32.184 -3.925 1.00 22.21 161 ALA A CA 1
ATOM 1215 C C . ALA A 1 186 ? 3.454 32.422 -4.391 1.00 23.86 161 ALA A C 1
ATOM 1216 O O . ALA A 1 186 ? 4.173 31.460 -4.654 1.00 25.83 161 ALA A O 1
ATOM 1218 N N . GLU A 1 187 ? 3.842 33.697 -4.508 1.00 24.01 162 GLU A N 1
ATOM 1219 C CA . GLU A 1 187 ? 5.224 34.059 -4.840 1.00 29.23 162 GLU A CA 1
ATOM 1220 C C . GLU A 1 187 ? 6.210 33.532 -3.797 1.00 31.02 162 GLU A C 1
ATOM 1221 O O . GLU A 1 187 ? 7.264 33.012 -4.158 1.00 29.63 162 GLU A O 1
ATOM 1227 N N . ASN A 1 188 ? 5.860 33.694 -2.513 1.00 27.05 163 ASN A N 1
ATOM 1228 C CA . ASN A 1 188 ? 6.661 33.204 -1.409 1.00 29.36 163 ASN A CA 1
ATOM 1229 C C . ASN A 1 188 ? 6.920 31.709 -1.582 1.00 26.21 163 ASN A C 1
ATOM 1230 O O . ASN A 1 188 ? 8.046 31.265 -1.361 1.00 26.99 163 ASN A O 1
ATOM 1235 N N . ILE A 1 189 ? 5.901 30.929 -1.975 1.00 23.76 164 ILE A N 1
ATOM 1236 C CA . ILE A 1 189 ? 6.089 29.505 -2.211 1.00 23.57 164 ILE A CA 1
ATOM 1237 C C . ILE A 1 189 ? 7.071 29.331 -3.375 1.00 31.45 164 ILE A C 1
ATOM 1238 O O . ILE A 1 189 ? 7.958 28.478 -3.341 1.00 31.42 164 ILE A O 1
ATOM 1243 N N . ALA A 1 190 ? 6.943 30.157 -4.415 1.00 30.92 165 ALA A N 1
ATOM 1244 C CA . ALA A 1 190 ? 7.857 30.027 -5.544 1.00 36.79 165 ALA A CA 1
ATOM 1245 C C . ALA A 1 190 ? 9.282 30.381 -5.109 1.00 35.05 165 ALA A C 1
ATOM 1246 O O . ALA A 1 190 ? 10.209 29.664 -5.481 1.00 38.44 165 ALA A O 1
ATOM 1248 N N . SER A 1 191 ? 9.456 31.452 -4.314 1.00 36.26 166 SER A N 1
ATOM 1249 C CA . SER A 1 191 ? 10.783 31.867 -3.865 1.00 39.09 166 SER A CA 1
ATOM 1250 C C . SER A 1 191 ? 11.396 30.718 -3.071 1.00 43.93 166 SER A C 1
ATOM 1251 O O . SER A 1 191 ? 12.373 30.116 -3.514 1.00 50.86 166 SER A O 1
ATOM 1254 N N . ARG A 1 192 ? 10.744 30.361 -1.958 1.00 36.22 167 ARG A N 1
ATOM 1255 C CA . ARG A 1 192 ? 11.317 29.464 -0.970 1.00 35.68 167 ARG A CA 1
ATOM 1256 C C . ARG A 1 192 ? 11.502 28.032 -1.467 1.00 30.18 167 ARG A C 1
ATOM 1257 O O . ARG A 1 192 ? 12.475 27.410 -1.054 1.00 30.34 167 ARG A O 1
ATOM 1265 N N . PHE A 1 193 ? 10.543 27.507 -2.247 1.00 28.17 168 PHE A N 1
ATOM 1266 C CA . PHE A 1 193 ? 10.487 26.094 -2.619 1.00 27.79 168 PHE A CA 1
ATOM 1267 C C . PHE A 1 193 ? 10.795 25.877 -4.107 1.00 31.95 168 PHE A C 1
ATOM 1268 O O . PHE A 1 193 ? 10.727 24.752 -4.604 1.00 31.35 168 PHE A O 1
ATOM 1276 N N . GLY A 1 194 ? 11.113 26.968 -4.818 1.00 28.92 169 GLY A N 1
ATOM 1277 C CA . GLY A 1 194 ? 11.636 26.911 -6.176 1.00 31.83 169 GLY A CA 1
ATOM 1278 C C . GLY A 1 194 ? 10.686 26.274 -7.184 1.00 29.45 169 GLY A C 1
ATOM 1279 O O . GLY A 1 194 ? 11.099 25.477 -8.014 1.00 31.95 169 GLY A O 1
ATOM 1280 N N . VAL A 1 195 ? 9.408 26.650 -7.135 1.00 29.82 170 VAL A N 1
ATOM 1281 C CA . VAL A 1 195 ? 8.475 26.245 -8.172 1.00 30.51 170 VAL A CA 1
ATOM 1282 C C . VAL A 1 195 ? 8.538 27.308 -9.259 1.00 32.12 170 VAL A C 1
ATOM 1283 O O . VAL A 1 195 ? 8.222 28.472 -8.998 1.00 30.87 170 VAL A O 1
ATOM 1287 N N . THR A 1 196 ? 9.046 26.904 -10.429 1.00 32.97 171 THR A N 1
ATOM 1288 C CA . THR A 1 196 ? 9.459 27.855 -11.450 1.00 34.31 171 THR A CA 1
ATOM 1289 C C . THR A 1 196 ? 8.243 28.309 -12.248 1.00 33.52 171 THR A C 1
ATOM 1290 O O . THR A 1 196 ? 7.262 27.579 -12.357 1.00 31.76 171 THR A O 1
ATOM 1294 N N . ARG A 1 197 ? 8.361 29.517 -12.812 1.00 33.03 172 ARG A N 1
ATOM 1295 C CA . ARG A 1 197 ? 7.407 30.051 -13.766 1.00 32.13 172 ARG A CA 1
ATOM 1296 C C . ARG A 1 197 ? 6.974 28.973 -14.752 1.00 29.32 172 ARG A C 1
ATOM 1297 O O . ARG A 1 197 ? 5.780 28.799 -15.012 1.00 26.21 172 ARG A O 1
ATOM 1305 N N . GLN A 1 198 ? 7.935 28.249 -15.329 1.00 29.40 173 GLN A N 1
ATOM 1306 C CA . GLN A 1 198 ? 7.590 27.250 -16.325 1.00 35.94 173 GLN A CA 1
ATOM 1307 C C . GLN A 1 198 ? 6.736 26.138 -15.715 1.00 30.82 173 GLN A C 1
ATOM 1308 O O . GLN A 1 198 ? 5.762 25.721 -16.326 1.00 29.43 173 GLN A O 1
ATOM 1314 N N . GLN A 1 199 ? 7.107 25.647 -14.528 1.00 28.47 174 GLN A N 1
ATOM 1315 C CA . GLN A 1 199 ? 6.294 24.648 -13.841 1.00 30.99 174 GLN A CA 1
ATOM 1316 C C . GLN A 1 199 ? 4.871 25.189 -13.617 1.00 27.08 174 GLN A C 1
ATOM 1317 O O . GLN A 1 199 ? 3.902 24.503 -13.905 1.00 25.19 174 GLN A O 1
ATOM 1323 N N . GLN A 1 200 ? 4.763 26.422 -13.107 1.00 29.99 175 GLN A N 1
ATOM 1324 C CA . GLN A 1 200 ? 3.470 27.046 -12.837 1.00 28.83 175 GLN A CA 1
ATOM 1325 C C . GLN A 1 200 ? 2.608 27.058 -14.101 1.00 25.83 175 GLN A C 1
ATOM 1326 O O . GLN A 1 200 ? 1.419 26.741 -14.074 1.00 26.67 175 GLN A O 1
ATOM 1332 N N . ASP A 1 201 ? 3.200 27.443 -15.243 1.00 28.67 176 ASP A N 1
ATOM 1333 C CA . ASP A 1 201 ? 2.449 27.524 -16.482 1.00 27.25 176 ASP A CA 1
ATOM 1334 C C . ASP A 1 201 ? 2.106 26.136 -17.030 1.00 26.57 176 ASP A C 1
ATOM 1335 O O . ASP A 1 201 ? 1.122 25.959 -17.734 1.00 24.76 176 ASP A O 1
ATOM 1340 N N . GLU A 1 202 ? 2.899 25.100 -16.743 1.00 27.00 177 GLU A N 1
ATOM 1341 C CA . GLU A 1 202 ? 2.559 23.792 -17.297 1.00 28.88 177 GLU A CA 1
ATOM 1342 C C . GLU A 1 202 ? 1.269 23.275 -16.654 1.00 26.29 177 GLU A C 1
ATOM 1343 O O . GLU A 1 202 ? 0.373 22.770 -17.322 1.00 25.73 177 GLU A O 1
ATOM 1349 N N . CYS A 1 203 ? 1.260 23.392 -15.324 1.00 26.36 178 CYS A N 1
ATOM 1350 C CA . CYS A 1 203 ? 0.121 23.118 -14.470 1.00 25.62 178 CYS A CA 1
ATOM 1351 C C . CYS A 1 203 ? -1.118 23.843 -14.974 1.00 23.77 178 CYS A C 1
ATOM 1352 O O . CYS A 1 203 ? -2.155 23.217 -15.092 1.00 24.19 178 CYS A O 1
ATOM 1355 N N . ALA A 1 204 ? -0.989 25.163 -15.201 1.00 24.47 179 ALA A N 1
ATOM 1356 C CA . ALA A 1 204 ? -2.099 25.997 -15.623 1.00 23.86 179 ALA A CA 1
ATOM 1357 C C . ALA A 1 204 ? -2.616 25.522 -16.973 1.00 24.83 179 ALA A C 1
ATOM 1358 O O . ALA A 1 204 ? -3.828 25.345 -17.163 1.00 22.50 179 ALA A O 1
ATOM 1360 N N . TYR A 1 205 ? -1.677 25.289 -17.901 1.00 27.56 180 TYR A N 1
ATOM 1361 C CA . TYR A 1 205 ? -2.020 24.756 -19.202 1.00 26.10 180 TYR A CA 1
ATOM 1362 C C . TYR A 1 205 ? -2.763 23.427 -19.076 1.00 26.00 180 TYR A C 1
ATOM 1363 O O . TYR A 1 205 ? -3.831 23.266 -19.644 1.00 22.72 180 TYR A O 1
ATOM 1372 N N . ASN A 1 206 ? -2.237 22.463 -18.319 1.00 25.43 181 ASN A N 1
ATOM 1373 C CA . ASN A 1 206 ? -2.923 21.179 -18.227 1.00 27.90 181 ASN A CA 1
ATOM 1374 C C . ASN A 1 206 ? -4.304 21.358 -17.584 1.00 26.10 181 ASN A C 1
ATOM 1375 O O . ASN A 1 206 ? -5.246 20.673 -17.983 1.00 26.42 181 ASN A O 1
ATOM 1380 N N . SER A 1 207 ? -4.423 22.296 -16.639 1.00 29.15 182 SER A N 1
ATOM 1381 C CA . SER A 1 207 ? -5.696 22.507 -15.959 1.00 26.68 182 SER A CA 1
ATOM 1382 C C . SER A 1 207 ? -6.730 22.949 -16.996 1.00 27.95 182 SER A C 1
ATOM 1383 O O . SER A 1 207 ? -7.809 22.382 -17.089 1.00 24.12 182 SER A O 1
ATOM 1386 N N . GLN A 1 208 ? -6.368 23.948 -17.816 1.00 29.28 183 GLN A N 1
ATOM 1387 C CA . GLN A 1 208 ? -7.276 24.455 -18.841 1.00 25.55 183 GLN A CA 1
ATOM 1388 C C . GLN A 1 208 ? -7.669 23.354 -19.836 1.00 25.02 183 GLN A C 1
ATOM 1389 O O . GLN A 1 208 ? -8.832 23.195 -20.204 1.00 27.70 183 GLN A O 1
ATOM 1395 N N . MET A 1 209 ? -6.699 22.558 -20.286 1.00 25.81 184 MET A N 1
ATOM 1396 C CA . MET A 1 209 ? -6.965 21.511 -21.247 1.00 25.63 184 MET A CA 1
ATOM 1397 C C . MET A 1 209 ? -7.837 20.437 -20.601 1.00 27.18 184 MET A C 1
ATOM 1398 O O . MET A 1 209 ? -8.733 19.929 -21.243 1.00 24.27 184 MET A O 1
ATOM 1403 N N . ARG A 1 210 ? -7.575 20.073 -19.332 1.00 25.92 185 ARG A N 1
ATOM 1404 C CA . ARG A 1 210 ? -8.394 19.051 -18.684 1.00 24.60 185 ARG A CA 1
ATOM 1405 C C . ARG A 1 210 ? -9.859 19.490 -18.555 1.00 23.53 185 ARG A C 1
ATOM 1406 O O . ARG A 1 210 ? -10.786 18.700 -18.779 1.00 24.01 185 ARG A O 1
ATOM 1414 N N . ALA A 1 211 ? -10.066 20.744 -18.169 1.00 23.10 186 ALA A N 1
ATOM 1415 C CA . ALA A 1 211 ? -11.403 21.284 -17.976 1.00 23.20 186 ALA A CA 1
ATOM 1416 C C . ALA A 1 211 ? -12.148 21.417 -19.302 1.00 26.00 186 ALA A C 1
ATOM 1417 O O . ALA A 1 211 ? -13.295 21.007 -19.396 1.00 22.56 186 ALA A O 1
ATOM 1419 N N . ALA A 1 212 ? -11.497 22.004 -20.325 1.00 28.17 187 ALA A N 1
ATOM 1420 C CA . ALA A 1 212 ? -12.065 22.071 -21.670 1.00 27.28 187 ALA A CA 1
ATOM 1421 C C . ALA A 1 212 ? -12.559 20.708 -22.139 1.00 24.90 187 ALA A C 1
ATOM 1422 O O . ALA A 1 212 ? -13.690 20.563 -22.573 1.00 26.18 187 ALA A O 1
ATOM 1424 N N . LYS A 1 213 ? -11.699 19.699 -22.072 1.00 26.21 188 LYS A N 1
ATOM 1425 C CA . LYS A 1 213 ? -12.036 18.342 -22.500 1.00 26.31 188 LYS A CA 1
ATOM 1426 C C . LYS A 1 213 ? -13.200 17.779 -21.681 1.00 26.03 188 LYS A C 1
ATOM 1427 O O . LYS A 1 213 ? -14.125 17.202 -22.242 1.00 24.01 188 LYS A O 1
ATOM 1433 N N . ALA A 1 214 ? -13.140 17.955 -20.350 1.00 25.13 189 ALA A N 1
ATOM 1434 C CA . ALA A 1 214 ? -14.168 17.430 -19.464 1.00 24.71 189 ALA A CA 1
ATOM 1435 C C . ALA A 1 214 ? -15.513 18.051 -19.808 1.00 21.56 189 ALA A C 1
ATOM 1436 O O . ALA A 1 214 ? -16.484 17.344 -19.987 1.00 21.18 189 ALA A O 1
ATOM 1438 N N . GLN A 1 215 ? -15.538 19.370 -19.996 1.00 21.22 190 GLN A N 1
ATOM 1439 C CA . GLN A 1 215 ? -16.766 20.067 -20.300 1.00 22.79 190 GLN A CA 1
ATOM 1440 C C . GLN A 1 215 ? -17.311 19.590 -21.644 1.00 23.17 190 GLN A C 1
ATOM 1441 O O . GLN A 1 215 ? -18.498 19.334 -21.751 1.00 22.29 190 GLN A O 1
ATOM 1447 N N . ALA A 1 216 ? -16.439 19.443 -22.653 1.00 25.15 191 ALA A N 1
ATOM 1448 C CA . ALA A 1 216 ? -16.881 18.994 -23.970 1.00 27.63 191 ALA A CA 1
ATOM 1449 C C . ALA A 1 216 ? -17.410 17.561 -23.921 1.00 28.00 191 ALA A C 1
ATOM 1450 O O . ALA A 1 216 ? -18.364 17.247 -24.618 1.00 27.56 191 ALA A O 1
ATOM 1452 N N . GLU A 1 217 ? -16.819 16.693 -23.097 1.00 31.23 192 GLU A N 1
ATOM 1453 C CA . GLU A 1 217 ? -17.206 15.289 -23.116 1.00 30.05 192 GLU A CA 1
ATOM 1454 C C . GLU A 1 217 ? -18.395 15.015 -22.195 1.00 29.45 192 GLU A C 1
ATOM 1455 O O . GLU A 1 217 ? -18.780 13.861 -22.026 1.00 30.23 192 GLU A O 1
ATOM 1461 N N . GLY A 1 218 ? -18.984 16.059 -21.600 1.00 27.36 193 GLY A N 1
ATOM 1462 C CA . GLY A 1 218 ? -20.217 15.912 -20.837 1.00 23.30 193 GLY A CA 1
ATOM 1463 C C . GLY A 1 218 ? -19.968 15.627 -19.345 1.00 22.39 193 GLY A C 1
ATOM 1464 O O . GLY A 1 218 ? -20.927 15.426 -18.614 1.00 23.95 193 GLY A O 1
ATOM 1465 N N . LYS A 1 219 ? -18.702 15.649 -18.895 1.00 22.72 194 LYS A N 1
ATOM 1466 C CA . LYS A 1 219 ? -18.339 15.229 -17.539 1.00 23.87 194 LYS A CA 1
ATOM 1467 C C . LYS A 1 219 ? -19.055 16.022 -16.446 1.00 22.88 194 LYS A C 1
ATOM 1468 O O . LYS A 1 219 ? -19.385 15.451 -15.398 1.00 25.34 194 LYS A O 1
ATOM 1474 N N . PHE A 1 220 ? -19.333 17.317 -16.679 1.00 21.90 195 PHE A N 1
ATOM 1475 C CA . PHE A 1 220 ? -19.970 18.185 -15.694 1.00 21.90 195 PHE A CA 1
ATOM 1476 C C . PHE A 1 220 ? -21.495 18.245 -15.828 1.00 22.70 195 PHE A C 1
ATOM 1477 O O . PHE A 1 220 ? -22.157 18.842 -14.993 1.00 23.57 195 PHE A O 1
ATOM 1485 N N . ASP A 1 221 ? -22.058 17.594 -16.853 1.00 26.30 196 ASP A N 1
ATOM 1486 C CA . ASP A 1 221 ? -23.464 17.736 -17.176 1.00 24.37 196 ASP A CA 1
ATOM 1487 C C . ASP A 1 221 ? -24.349 17.359 -15.982 1.00 25.71 196 ASP A C 1
ATOM 1488 O O . ASP A 1 221 ? -25.265 18.090 -15.632 1.00 23.13 196 ASP A O 1
ATOM 1493 N N . ALA A 1 222 ? -24.105 16.193 -15.371 1.00 23.62 197 ALA A N 1
ATOM 1494 C CA . ALA A 1 222 ? -25.048 15.688 -14.378 1.00 22.62 197 ALA A CA 1
ATOM 1495 C C . ALA A 1 222 ? -24.901 16.453 -13.061 1.00 22.03 197 ALA A C 1
ATOM 1496 O O . ALA A 1 222 ? -25.904 16.706 -12.391 1.00 22.09 197 ALA A O 1
ATOM 1498 N N . GLN A 1 223 ? -23.663 16.856 -12.696 1.00 19.55 198 GLN A N 1
ATOM 1499 C CA . GLN A 1 223 ? -23.443 17.491 -11.402 1.00 19.11 198 GLN A CA 1
ATOM 1500 C C . GLN A 1 223 ? -24.017 18.911 -11.374 1.00 17.98 198 GLN A C 1
ATOM 1501 O O . GLN A 1 223 ? -24.407 19.425 -10.325 1.00 17.18 198 GLN A O 1
ATOM 1507 N N . ILE A 1 224 ? -24.121 19.554 -12.548 1.00 17.38 199 ILE A N 1
ATOM 1508 C CA . ILE A 1 224 ? -24.535 20.948 -12.608 1.00 16.93 199 ILE A CA 1
ATOM 1509 C C . ILE A 1 224 ? -26.044 21.036 -12.478 1.00 16.41 199 ILE A C 1
ATOM 1510 O O . ILE A 1 224 ? -26.775 20.276 -13.087 1.00 21.28 199 ILE A O 1
ATOM 1515 N N . ALA A 1 225 ? -26.459 21.996 -11.669 1.00 17.73 200 ALA A N 1
ATOM 1516 C CA . ALA A 1 225 ? -27.844 22.388 -11.574 1.00 18.41 200 ALA A CA 1
ATOM 1517 C C . ALA A 1 225 ? -27.989 23.733 -12.283 1.00 19.49 200 ALA A C 1
ATOM 1518 O O . ALA A 1 225 ? -27.441 24.737 -11.835 1.00 20.01 200 ALA A O 1
ATOM 1520 N N . PRO A 1 226 ? -28.817 23.822 -13.349 1.00 20.28 201 PRO A N 1
ATOM 1521 C CA . PRO A 1 226 ? -28.954 25.073 -14.104 1.00 21.45 201 PRO A CA 1
ATOM 1522 C C . PRO A 1 226 ? -29.507 26.210 -13.268 1.00 21.99 201 PRO A C 1
ATOM 1523 O O . PRO A 1 226 ? -30.388 26.004 -12.431 1.00 22.49 201 PRO A O 1
ATOM 1527 N N . VAL A 1 227 ? -29.044 27.424 -13.558 1.00 18.56 202 VAL A N 1
ATOM 1528 C CA . VAL A 1 227 ? -29.511 28.627 -12.903 1.00 19.37 202 VAL A CA 1
ATOM 1529 C C . VAL A 1 227 ? -30.434 29.365 -13.870 1.00 23.19 202 VAL A C 1
ATOM 1530 O O . VAL A 1 227 ? -29.981 29.740 -14.955 1.00 22.02 202 VAL A O 1
ATOM 1534 N N . THR A 1 228 ? -31.712 29.544 -13.508 1.00 22.38 203 THR A N 1
ATOM 1535 C CA . THR A 1 228 ? -32.607 30.376 -14.300 1.00 25.47 203 THR A CA 1
ATOM 1536 C C . THR A 1 228 ? -32.454 31.834 -13.871 1.00 26.07 203 THR A C 1
ATOM 1537 O O . THR A 1 228 ? -32.518 32.155 -12.692 1.00 27.82 203 THR A O 1
ATOM 1541 N N . ILE A 1 229 ? -32.255 32.736 -14.829 1.00 25.59 204 ILE A N 1
ATOM 1542 C CA . ILE A 1 229 ? -32.216 34.161 -14.530 1.00 28.67 204 ILE A CA 1
ATOM 1543 C C . ILE A 1 229 ? -33.427 34.806 -15.203 1.00 32.44 204 ILE A C 1
ATOM 1544 O O . ILE A 1 229 ? -33.565 34.722 -16.412 1.00 26.95 204 ILE A O 1
ATOM 1549 N N . HIS A 1 230 ? -34.303 35.441 -14.421 1.00 37.52 205 HIS A N 1
ATOM 1550 C CA . HIS A 1 230 ? -35.530 36.039 -14.947 1.00 46.36 205 HIS A CA 1
ATOM 1551 C C . HIS A 1 230 ? -35.280 37.403 -15.615 1.00 43.19 205 HIS A C 1
ATOM 1552 O O . HIS A 1 230 ? -34.683 38.214 -14.875 1.00 49.03 205 HIS A O 1
ATOM 1559 N N . ASP A 1 236 ? -36.273 35.264 -20.132 1.00 40.23 211 ASP A N 1
ATOM 1560 C CA . ASP A 1 236 ? -35.654 34.262 -19.210 1.00 41.35 211 ASP A CA 1
ATOM 1561 C C . ASP A 1 236 ? -34.432 33.603 -19.858 1.00 40.16 211 ASP A C 1
ATOM 1562 O O . ASP A 1 236 ? -34.493 33.188 -21.005 1.00 41.69 211 ASP A O 1
ATOM 1567 N N . ILE A 1 237 ? -33.356 33.468 -19.075 1.00 37.23 212 ILE A N 1
ATOM 1568 C CA . ILE A 1 237 ? -32.094 32.884 -19.487 1.00 38.95 212 ILE A CA 1
ATOM 1569 C C . ILE A 1 237 ? -31.867 31.699 -18.552 1.00 35.59 212 ILE A C 1
ATOM 1570 O O . ILE A 1 237 ? -32.030 31.867 -17.344 1.00 32.21 212 ILE A O 1
ATOM 1575 N N . VAL A 1 238 ? -31.534 30.517 -19.093 1.00 26.65 213 VAL A N 1
ATOM 1576 C CA . VAL A 1 238 ? -31.090 29.407 -18.270 1.00 25.77 213 VAL A CA 1
ATOM 1577 C C . VAL A 1 238 ? -29.586 29.254 -18.450 1.00 23.24 213 VAL A C 1
ATOM 1578 O O . VAL A 1 238 ? -29.130 29.044 -19.560 1.00 24.12 213 VAL A O 1
ATOM 1582 N N . ILE A 1 239 ? -28.833 29.325 -17.352 1.00 19.63 214 ILE A N 1
ATOM 1583 C CA . ILE A 1 239 ? -27.391 29.170 -17.425 1.00 21.69 214 ILE A CA 1
ATOM 1584 C C . ILE A 1 239 ? -27.021 27.733 -17.049 1.00 22.05 214 ILE A C 1
ATOM 1585 O O . ILE A 1 239 ? -27.358 27.299 -15.946 1.00 22.25 214 ILE A O 1
ATOM 1590 N N . THR A 1 240 ? -26.228 27.054 -17.894 1.00 21.79 215 THR A N 1
ATOM 1591 C CA . THR A 1 240 ? -25.865 25.660 -17.674 1.00 21.23 215 THR A CA 1
ATOM 1592 C C . THR A 1 240 ? -24.358 25.405 -17.705 1.00 23.32 215 THR A C 1
ATOM 1593 O O . THR A 1 240 ? -23.953 24.259 -17.437 1.00 23.75 215 THR A O 1
ATOM 1597 N N . LYS A 1 241 ? -23.545 26.412 -18.087 1.00 22.83 216 LYS A N 1
ATOM 1598 C CA . LYS A 1 241 ? -22.131 26.190 -18.404 1.00 22.91 216 LYS A CA 1
ATOM 1599 C C . LYS A 1 241 ? -21.174 27.019 -17.553 1.00 23.13 216 LYS A C 1
ATOM 1600 O O . LYS A 1 241 ? -21.352 28.207 -17.290 1.00 25.07 216 LYS A O 1
ATOM 1606 N N . ASP A 1 242 ? -20.075 26.365 -17.178 1.00 21.69 217 ASP A N 1
ATOM 1607 C CA . ASP A 1 242 ? -18.956 27.022 -16.536 1.00 23.44 217 ASP A CA 1
ATOM 1608 C C . ASP A 1 242 ? -18.371 28.051 -17.517 1.00 24.22 217 ASP A C 1
ATOM 1609 O O . ASP A 1 242 ? -18.130 27.725 -18.667 1.00 28.55 217 ASP A O 1
ATOM 1614 N N . GLU A 1 243 ? -18.214 29.295 -17.071 1.00 23.19 218 GLU A N 1
ATOM 1615 C CA . GLU A 1 243 ? -17.870 30.402 -17.942 1.00 25.45 218 GLU A CA 1
ATOM 1616 C C . GLU A 1 243 ? -16.351 30.565 -18.087 1.00 25.34 218 GLU A C 1
ATOM 1617 O O . GLU A 1 243 ? -15.873 30.973 -19.149 1.00 23.62 218 GLU A O 1
ATOM 1623 N N . HIS A 1 244 ? -15.579 30.156 -17.072 1.00 22.62 219 HIS A N 1
ATOM 1624 C CA . HIS A 1 244 ? -14.241 30.675 -16.879 1.00 22.63 219 HIS A CA 1
ATOM 1625 C C . HIS A 1 244 ? -13.159 29.958 -17.679 1.00 22.43 219 HIS A C 1
ATOM 1626 O O . HIS A 1 244 ? -12.044 30.495 -17.764 1.00 24.63 219 HIS A O 1
ATOM 1633 N N . ILE A 1 245 ? -13.453 28.750 -18.165 1.00 22.08 220 ILE A N 1
ATOM 1634 C CA . ILE A 1 245 ? -12.469 27.902 -18.826 1.00 24.90 220 ILE A CA 1
ATOM 1635 C C . ILE A 1 245 ? -11.974 28.612 -20.092 1.00 28.13 220 ILE A C 1
ATOM 1636 O O . ILE A 1 245 ? -12.759 29.283 -20.745 1.00 30.28 220 ILE A O 1
ATOM 1641 N N . ARG A 1 246 ? -10.698 28.409 -20.452 1.00 29.18 221 ARG A N 1
ATOM 1642 C CA . ARG A 1 246 ? -10.038 29.134 -21.532 1.00 28.89 221 ARG A CA 1
ATOM 1643 C C . ARG A 1 246 ? -9.299 28.122 -22.391 1.00 29.32 221 ARG A C 1
ATOM 1644 O O . ARG A 1 246 ? -8.075 27.937 -22.266 1.00 25.89 221 ARG A O 1
ATOM 1652 N N . PRO A 1 247 ? -10.038 27.427 -23.270 1.00 27.20 222 PRO A N 1
ATOM 1653 C CA . PRO A 1 247 ? -9.481 26.336 -24.073 1.00 30.39 222 PRO A CA 1
ATOM 1654 C C . PRO A 1 247 ? -8.391 26.788 -25.047 1.00 30.90 222 PRO A C 1
ATOM 1655 O O . PRO A 1 247 ? -7.703 25.940 -25.604 1.00 28.77 222 PRO A O 1
ATOM 1659 N N . GLU A 1 248 ? -8.235 28.111 -25.227 1.00 29.61 223 GLU A N 1
ATOM 1660 C CA . GLU A 1 248 ? -7.288 28.619 -26.207 1.00 31.77 223 GLU A CA 1
ATOM 1661 C C . GLU A 1 248 ? -5.904 28.757 -25.575 1.00 29.55 223 GLU A C 1
ATOM 1662 O O . GLU A 1 248 ? -4.924 28.964 -26.281 1.00 25.85 223 GLU A O 1
ATOM 1668 N N . THR A 1 249 ? -5.835 28.620 -24.241 1.00 27.50 224 THR A N 1
ATOM 1669 C CA . THR A 1 249 ? -4.593 28.628 -23.489 1.00 28.37 224 THR A CA 1
ATOM 1670 C C . THR A 1 249 ? -3.520 27.786 -24.175 1.00 27.71 224 THR A C 1
ATOM 1671 O O . THR A 1 249 ? -3.774 26.669 -24.608 1.00 25.96 224 THR A O 1
ATOM 1675 N N . THR A 1 250 ? -2.311 28.356 -24.227 1.00 29.09 225 THR A N 1
ATOM 1676 C CA . THR A 1 250 ? -1.125 27.686 -24.730 1.00 29.28 225 THR A CA 1
ATOM 1677 C C . THR A 1 250 ? 0.027 27.999 -23.785 1.00 27.26 225 THR A C 1
ATOM 1678 O O . THR A 1 250 ? 0.022 29.016 -23.092 1.00 30.90 225 THR A O 1
ATOM 1682 N N . LEU A 1 251 ? 1.015 27.101 -23.769 1.00 33.14 226 LEU A N 1
ATOM 1683 C CA . LEU A 1 251 ? 2.232 27.294 -22.995 1.00 35.30 226 LEU A CA 1
ATOM 1684 C C . LEU A 1 251 ? 2.890 28.615 -23.396 1.00 36.18 226 LEU A C 1
ATOM 1685 O O . LEU A 1 251 ? 3.384 29.367 -22.550 1.00 38.03 226 LEU A O 1
ATOM 1690 N N . GLU A 1 252 ? 2.794 28.934 -24.690 1.00 42.37 227 GLU A N 1
ATOM 1691 C CA . GLU A 1 252 ? 3.448 30.102 -25.260 1.00 46.03 227 GLU A CA 1
ATOM 1692 C C . GLU A 1 252 ? 2.701 31.370 -24.835 1.00 39.70 227 GLU A C 1
ATOM 1693 O O . GLU A 1 252 ? 3.328 32.379 -24.534 1.00 38.86 227 GLU A O 1
ATOM 1699 N N . GLY A 1 253 ? 1.363 31.304 -24.762 1.00 37.06 228 GLY A N 1
ATOM 1700 C CA . GLY A 1 253 ? 0.566 32.407 -24.254 1.00 37.82 228 GLY A CA 1
ATOM 1701 C C . GLY A 1 253 ? 0.804 32.704 -22.773 1.00 36.30 228 GLY A C 1
ATOM 1702 O O . GLY A 1 253 ? 0.872 33.870 -22.378 1.00 33.59 228 GLY A O 1
ATOM 1703 N N . LEU A 1 254 ? 0.872 31.654 -21.938 1.00 31.24 229 LEU A N 1
ATOM 1704 C CA . LEU A 1 254 ? 1.009 31.861 -20.507 1.00 30.64 229 LEU A CA 1
ATOM 1705 C C . LEU A 1 254 ? 2.351 32.531 -20.222 1.00 29.27 229 LEU A C 1
ATOM 1706 O O . LEU A 1 254 ? 2.445 33.417 -19.370 1.00 30.22 229 LEU A O 1
ATOM 1711 N N . ALA A 1 255 ? 3.351 32.127 -21.023 1.00 34.95 230 ALA A N 1
ATOM 1712 C CA . ALA A 1 255 ? 4.734 32.553 -20.891 1.00 33.37 230 ALA A CA 1
ATOM 1713 C C . ALA A 1 255 ? 4.899 34.045 -21.183 1.00 34.87 230 ALA A C 1
ATOM 1714 O O . ALA A 1 255 ? 5.881 34.636 -20.734 1.00 35.03 230 ALA A O 1
ATOM 1716 N N . LYS A 1 256 ? 3.926 34.641 -21.891 1.00 36.92 231 LYS A N 1
ATOM 1717 C CA . LYS A 1 256 ? 3.991 36.038 -22.287 1.00 37.99 231 LYS A CA 1
ATOM 1718 C C . LYS A 1 256 ? 3.266 36.942 -21.300 1.00 40.28 231 LYS A C 1
ATOM 1719 O O . LYS A 1 256 ? 3.347 38.160 -21.423 1.00 41.03 231 LYS A O 1
ATOM 1725 N N . LEU A 1 257 ? 2.557 36.356 -20.327 1.00 38.45 232 LEU A N 1
ATOM 1726 C CA . LEU A 1 257 ? 1.784 37.157 -19.402 1.00 34.85 232 LEU A CA 1
ATOM 1727 C C . LEU A 1 257 ? 2.693 37.839 -18.395 1.00 32.54 232 LEU A C 1
ATOM 1728 O O . LEU A 1 257 ? 3.713 37.300 -17.968 1.00 35.85 232 LEU A O 1
ATOM 1733 N N . LYS A 1 258 ? 2.278 39.035 -17.986 1.00 33.04 233 LYS A N 1
ATOM 1734 C CA . LYS A 1 258 ? 3.039 39.818 -17.036 1.00 35.50 233 LYS A CA 1
ATOM 1735 C C . LYS A 1 258 ? 2.675 39.332 -15.633 1.00 34.15 233 LYS A C 1
ATOM 1736 O O . LYS A 1 258 ? 1.568 38.848 -15.415 1.00 35.35 233 LYS A O 1
ATOM 1742 N N . PRO A 1 259 ? 3.595 39.420 -14.652 1.00 36.14 234 PRO A N 1
ATOM 1743 C CA . PRO A 1 259 ? 3.282 39.084 -13.259 1.00 35.00 234 PRO A CA 1
ATOM 1744 C C . PRO A 1 259 ? 2.197 39.979 -12.650 1.00 39.46 234 PRO A C 1
ATOM 1745 O O . PRO A 1 259 ? 2.197 41.200 -12.859 1.00 38.45 234 PRO A O 1
ATOM 1749 N N . ALA A 1 260 ? 1.276 39.373 -11.880 1.00 31.37 235 ALA A N 1
ATOM 1750 C CA . ALA A 1 260 ? 0.097 40.075 -11.397 1.00 31.39 235 ALA A CA 1
ATOM 1751 C C . ALA A 1 260 ? 0.271 40.602 -9.969 1.00 33.40 235 ALA A C 1
ATOM 1752 O O . ALA A 1 260 ? -0.511 41.449 -9.536 1.00 33.18 235 ALA A O 1
ATOM 1754 N N . PHE A 1 261 ? 1.303 40.161 -9.244 1.00 33.09 236 PHE A N 1
ATOM 1755 C CA . PHE A 1 261 ? 1.403 40.458 -7.822 1.00 33.10 236 PHE A CA 1
ATOM 1756 C C . PHE A 1 261 ? 2.740 41.077 -7.400 1.00 34.68 236 PHE A C 1
ATOM 1757 O O . PHE A 1 261 ? 2.804 41.682 -6.337 1.00 35.02 236 PHE A O 1
ATOM 1765 N N . THR A 1 262 ? 3.826 40.841 -8.151 1.00 37.52 237 THR A N 1
ATOM 1766 C CA . THR A 1 262 ? 5.142 41.370 -7.807 1.00 36.79 237 THR A CA 1
ATOM 1767 C C . THR A 1 262 ? 5.897 41.673 -9.096 1.00 39.11 237 THR A C 1
ATOM 1768 O O . THR A 1 262 ? 5.699 40.997 -10.097 1.00 34.62 237 THR A O 1
ATOM 1772 N N . LYS A 1 263 ? 6.753 42.701 -9.064 1.00 49.47 238 LYS A N 1
ATOM 1773 C CA . LYS A 1 263 ? 7.564 43.058 -10.220 1.00 54.65 238 LYS A CA 1
ATOM 1774 C C . LYS A 1 263 ? 8.610 41.964 -10.414 1.00 50.48 238 LYS A C 1
ATOM 1775 O O . LYS A 1 263 ? 9.317 41.632 -9.469 1.00 53.46 238 LYS A O 1
ATOM 1781 N N . ASP A 1 264 ? 8.673 41.382 -11.618 1.00 47.47 239 ASP A N 1
ATOM 1782 C CA . ASP A 1 264 ? 9.616 40.310 -11.908 1.00 49.45 239 ASP A CA 1
ATOM 1783 C C . ASP A 1 264 ? 9.201 39.054 -11.144 1.00 47.66 239 ASP A C 1
ATOM 1784 O O . ASP A 1 264 ? 10.058 38.300 -10.683 1.00 46.67 239 ASP A O 1
ATOM 1789 N N . GLY A 1 265 ? 7.885 38.850 -10.999 1.00 44.78 240 GLY A N 1
ATOM 1790 C CA . GLY A 1 265 ? 7.341 37.690 -10.309 1.00 36.35 240 GLY A CA 1
ATOM 1791 C C . GLY A 1 265 ? 7.074 36.539 -11.265 1.00 33.54 240 GLY A C 1
ATOM 1792 O O . GLY A 1 265 ? 7.424 36.614 -12.434 1.00 32.81 240 GLY A O 1
ATOM 1793 N N . THR A 1 266 ? 6.466 35.460 -10.744 1.00 32.07 241 THR A N 1
ATOM 1794 C CA . THR A 1 266 ? 6.160 34.262 -11.509 1.00 28.32 241 THR A CA 1
ATOM 1795 C C . THR A 1 266 ? 4.655 34.011 -11.617 1.00 27.62 241 THR A C 1
ATOM 1796 O O . THR A 1 266 ? 4.210 33.324 -12.526 1.00 24.99 241 THR A O 1
ATOM 1800 N N . VAL A 1 267 ? 3.903 34.539 -10.651 1.00 27.96 242 VAL A N 1
ATOM 1801 C CA . VAL A 1 267 ? 2.467 34.335 -10.588 1.00 26.30 242 VAL A CA 1
ATOM 1802 C C . VAL A 1 267 ? 1.780 35.356 -11.477 1.00 25.16 242 VAL A C 1
ATOM 1803 O O . VAL A 1 267 ? 1.986 36.576 -11.302 1.00 24.17 242 VAL A O 1
ATOM 1807 N N . THR A 1 268 ? 0.913 34.825 -12.346 1.00 25.53 243 THR A N 1
ATOM 1808 C CA . THR A 1 268 ? 0.185 35.609 -13.326 1.00 28.22 243 THR A CA 1
ATOM 1809 C C . THR A 1 268 ? -1.306 35.278 -13.300 1.00 30.69 243 THR A C 1
ATOM 1810 O O . THR A 1 268 ? -1.727 34.231 -12.810 1.00 30.02 243 THR A O 1
ATOM 1814 N N . ALA A 1 269 ? -2.103 36.138 -13.925 1.00 30.83 244 ALA A N 1
ATOM 1815 C CA . ALA A 1 269 ? -3.527 35.868 -14.098 1.00 30.15 244 ALA A CA 1
ATOM 1816 C C . ALA A 1 269 ? -3.745 34.524 -14.784 1.00 30.72 244 ALA A C 1
ATOM 1817 O O . ALA A 1 269 ? -4.825 33.930 -14.718 1.00 31.93 244 ALA A O 1
ATOM 1819 N N . GLY A 1 270 ? -2.714 34.038 -15.46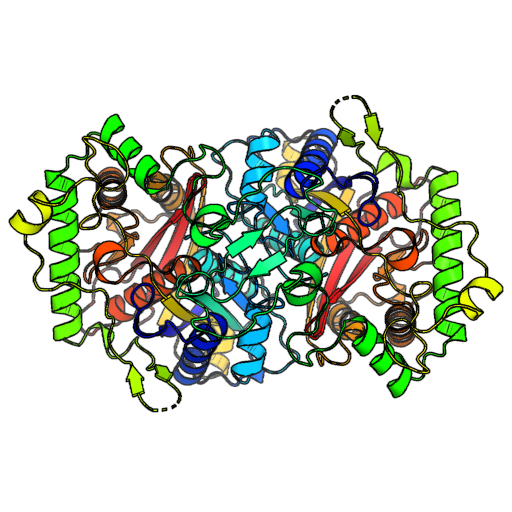9 1.00 26.56 245 GLY A N 1
ATOM 1820 C CA . GLY A 1 270 ? -2.852 32.819 -16.231 1.00 26.95 245 GLY A CA 1
ATOM 1821 C C . GLY A 1 270 ? -2.625 31.570 -15.384 1.00 24.09 245 GLY A C 1
ATOM 1822 O O . GLY A 1 270 ? -3.144 30.506 -15.709 1.00 26.97 245 GLY A O 1
ATOM 1823 N N . ASN A 1 271 ? -1.813 31.693 -14.342 1.00 25.26 246 ASN A N 1
ATOM 1824 C CA . ASN A 1 271 ? -1.463 30.530 -13.552 1.00 25.09 246 ASN A CA 1
ATOM 1825 C C . ASN A 1 271 ? -1.995 30.694 -12.126 1.00 26.16 246 ASN A C 1
ATOM 1826 O O . ASN A 1 271 ? -1.523 30.019 -11.203 1.00 24.42 246 ASN A O 1
ATOM 1831 N N . ALA A 1 272 ? -3.002 31.577 -11.972 1.00 23.85 247 ALA A N 1
ATOM 1832 C CA . ALA A 1 272 ? -3.660 31.879 -10.707 1.00 21.91 247 ALA A CA 1
ATOM 1833 C C . ALA A 1 272 ? -5.115 31.453 -10.846 1.00 22.74 247 ALA A C 1
ATOM 1834 O O . ALA A 1 272 ? -5.630 31.341 -11.951 1.00 24.60 247 ALA A O 1
ATOM 1836 N N . SER A 1 273 ? -5.746 31.100 -9.727 1.00 21.43 248 SER A N 1
ATOM 1837 C CA . SER A 1 273 ? -7.159 30.775 -9.749 1.00 21.01 248 SER A CA 1
ATOM 1838 C C . SER A 1 273 ? -7.942 32.004 -10.201 1.00 20.04 248 SER A C 1
ATOM 1839 O O . SER A 1 273 ? -7.475 33.132 -10.086 1.00 19.88 248 SER A O 1
ATOM 1842 N N . GLY A 1 274 ? -9.135 31.753 -10.732 1.00 19.35 249 GLY A N 1
ATOM 1843 C CA . GLY A 1 274 ? -10.085 32.817 -11.025 1.00 19.60 249 GLY A CA 1
ATOM 1844 C C . GLY A 1 274 ? -10.803 33.314 -9.779 1.00 20.42 249 GLY A C 1
ATOM 1845 O O . GLY A 1 274 ? -10.819 32.655 -8.743 1.00 20.51 249 GLY A O 1
ATOM 1846 N N . ILE A 1 275 ? -11.376 34.516 -9.909 1.00 18.33 250 ILE A N 1
ATOM 1847 C CA . ILE A 1 275 ? -12.406 35.067 -9.058 1.00 19.69 250 ILE A CA 1
ATOM 1848 C C . ILE A 1 275 ? -13.755 34.769 -9.686 1.00 20.44 250 ILE A C 1
ATOM 1849 O O . ILE A 1 275 ? -13.958 34.955 -10.888 1.00 18.70 250 ILE A O 1
ATOM 1854 N N . ASN A 1 276 ? -14.671 34.217 -8.885 1.00 18.15 251 ASN A N 1
ATOM 1855 C CA . ASN A 1 276 ? -15.807 33.527 -9.473 1.00 16.84 251 ASN A CA 1
ATOM 1856 C C . ASN A 1 276 ? -16.975 33.502 -8.505 1.00 16.18 251 ASN A C 1
ATOM 1857 O O . ASN A 1 276 ? -16.810 33.822 -7.335 1.00 16.41 251 ASN A O 1
ATOM 1862 N N . ASP A 1 277 ? -18.123 33.190 -9.101 1.00 16.10 252 ASP A N 1
ATOM 1863 C CA . ASP A 1 277 ? -19.428 33.061 -8.484 1.00 16.68 252 ASP A CA 1
ATOM 1864 C C . ASP A 1 277 ? -19.974 31.639 -8.678 1.00 14.54 252 ASP A C 1
ATOM 1865 O O . ASP A 1 277 ? -20.085 31.127 -9.787 1.00 14.67 252 ASP A O 1
ATOM 1870 N N . ALA A 1 278 ? -20.426 31.017 -7.578 1.00 15.93 253 ALA A N 1
ATOM 1871 C CA . ALA A 1 278 ? -21.167 29.760 -7.649 1.00 17.11 253 ALA A CA 1
ATOM 1872 C C . ALA A 1 278 ? -21.672 29.324 -6.277 1.00 17.34 253 ALA A C 1
ATOM 1873 O O . ALA A 1 278 ? -21.352 29.929 -5.267 1.00 17.72 253 ALA A O 1
ATOM 1875 N N . ALA A 1 279 ? -22.460 28.246 -6.273 1.00 16.82 254 ALA A N 1
ATOM 1876 C CA . ALA A 1 279 ? -22.812 27.627 -4.998 1.00 16.71 254 ALA A CA 1
ATOM 1877 C C . ALA A 1 279 ? -22.864 26.115 -5.189 1.00 16.66 254 ALA A C 1
ATOM 1878 O O . ALA A 1 279 ? -22.961 25.588 -6.295 1.00 15.48 254 ALA A O 1
ATOM 1880 N N . CYS A 1 280 ? -22.857 25.403 -4.071 1.00 15.53 255 CYS A N 1
ATOM 1881 C CA . CYS A 1 280 ? -22.792 23.946 -4.124 1.00 15.19 255 CYS A CA 1
ATOM 1882 C C . CYS A 1 280 ? -23.392 23.422 -2.820 1.00 16.10 255 CYS A C 1
ATOM 1883 O O . CYS A 1 280 ? -23.234 24.040 -1.783 1.00 14.86 255 CYS A O 1
ATOM 1886 N N . ALA A 1 281 ? -24.127 22.299 -2.898 1.00 17.44 256 ALA A N 1
ATOM 1887 C CA . ALA A 1 281 ? -24.749 21.735 -1.719 1.00 16.84 256 ALA A CA 1
ATOM 1888 C C . ALA A 1 281 ? -24.720 20.212 -1.836 1.00 16.72 256 ALA A C 1
ATOM 1889 O O . ALA A 1 281 ? -24.730 19.632 -2.930 1.00 15.72 256 ALA A O 1
ATOM 1891 N N . LEU A 1 282 ? -24.720 19.566 -0.666 1.00 13.34 257 LEU A N 1
ATOM 1892 C CA . LEU A 1 282 ? -24.814 18.112 -0.555 1.00 13.67 257 LEU A CA 1
ATOM 1893 C C . LEU A 1 282 ? -25.826 17.775 0.541 1.00 13.41 257 LEU A C 1
ATOM 1894 O O . LEU A 1 282 ? -26.039 18.544 1.473 1.00 14.20 257 LEU A O 1
ATOM 1899 N N . VAL A 1 283 ? -26.437 16.604 0.425 1.00 16.50 258 VAL A N 1
ATOM 1900 C CA . VAL A 1 283 ? -27.308 16.087 1.468 1.00 17.38 258 VAL A CA 1
ATOM 1901 C C . VAL A 1 283 ? -26.594 14.911 2.124 1.00 16.94 258 VAL A C 1
ATOM 1902 O O . VAL A 1 283 ? -26.211 13.973 1.454 1.00 14.78 258 VAL A O 1
ATOM 1906 N N . LEU A 1 284 ? -26.375 15.032 3.448 1.00 17.28 259 LEU A N 1
ATOM 1907 C CA . LEU A 1 284 ? -25.765 14.009 4.277 1.00 17.19 259 LEU A CA 1
ATOM 1908 C C . LEU A 1 284 ? -26.852 13.376 5.133 1.00 15.26 259 LEU A C 1
ATOM 1909 O O . LEU A 1 284 ? -27.834 14.014 5.495 1.00 16.11 259 LEU A O 1
ATOM 1914 N N . MET A 1 285 ? -26.650 12.085 5.397 1.00 18.26 260 MET A N 1
ATOM 1915 C CA . MET A 1 285 ? -27.579 11.308 6.181 1.00 19.87 260 MET A CA 1
ATOM 1916 C C . MET A 1 285 ? -26.836 10.243 7.002 1.00 17.50 260 MET A C 1
ATOM 1917 O O . MET A 1 285 ? -25.719 9.820 6.707 1.00 17.66 260 MET A O 1
ATOM 1922 N N . SER A 1 286 ? -27.452 9.830 8.110 1.00 19.01 261 SER A N 1
ATOM 1923 C CA . SER A 1 286 ? -27.059 8.571 8.714 1.00 20.06 261 SER A CA 1
ATOM 1924 C C . SER A 1 286 ? -27.408 7.415 7.783 1.00 21.03 261 SER A C 1
ATOM 1925 O O . SER A 1 286 ? -28.425 7.444 7.105 1.00 26.38 261 SER A O 1
ATOM 1928 N N . LYS A 1 287 ? -26.604 6.362 7.859 1.00 23.22 262 LYS A N 1
ATOM 1929 C CA . LYS A 1 287 ? -26.907 5.108 7.191 1.00 24.42 262 LYS A CA 1
ATOM 1930 C C . LYS A 1 287 ? -28.293 4.610 7.599 1.00 23.84 262 LYS A C 1
ATOM 1931 O O . LYS A 1 287 ? -29.080 4.224 6.764 1.00 25.06 262 LYS A O 1
ATOM 1937 N N . LYS A 1 288 ? -28.652 4.713 8.872 1.00 27.27 263 LYS A N 1
ATOM 1938 C CA . LYS A 1 288 ? -29.963 4.310 9.350 1.00 26.37 263 LYS A CA 1
ATOM 1939 C C . LYS A 1 288 ? -31.098 5.082 8.678 1.00 25.75 263 LYS A C 1
ATOM 1940 O O . LYS A 1 288 ? -32.102 4.490 8.273 1.00 20.67 263 LYS A O 1
ATOM 1946 N N . LYS A 1 289 ? -31.013 6.418 8.617 1.00 19.15 264 LYS A N 1
ATOM 1947 C CA . LYS A 1 289 ? -32.087 7.214 8.053 1.00 19.74 264 LYS A CA 1
ATOM 1948 C C . LYS A 1 289 ? -32.223 6.955 6.547 1.00 20.20 264 LYS A C 1
ATOM 1949 O O . LYS A 1 289 ? -33.338 6.873 6.028 1.00 22.75 264 LYS A O 1
ATOM 1955 N N . ALA A 1 290 ? -31.092 6.877 5.853 1.00 21.15 265 ALA A N 1
ATOM 1956 C CA . ALA A 1 290 ? -31.097 6.572 4.420 1.00 21.71 265 ALA A CA 1
ATOM 1957 C C . ALA A 1 290 ? -31.797 5.230 4.151 1.00 25.25 265 ALA A C 1
ATOM 1958 O O . ALA A 1 290 ? -32.645 5.142 3.254 1.00 25.08 265 ALA A O 1
ATOM 1960 N N . GLU A 1 291 ? -31.479 4.212 4.966 1.00 26.32 266 GLU A N 1
ATOM 1961 C CA . GLU A 1 291 ? -32.083 2.886 4.849 1.00 26.04 266 GLU A CA 1
ATOM 1962 C C . GLU A 1 291 ? -33.584 2.991 5.142 1.00 26.64 266 GLU A C 1
ATOM 1963 O O . GLU A 1 291 ? -34.401 2.424 4.418 1.00 26.55 266 GLU A O 1
ATOM 1969 N N . GLU A 1 292 ? -33.966 3.788 6.149 1.00 27.16 267 GLU A N 1
ATOM 1970 C CA . GLU A 1 292 ? -35.364 3.979 6.511 1.00 26.99 267 GLU A CA 1
ATOM 1971 C C . GLU A 1 292 ? -36.155 4.607 5.365 1.00 26.28 267 GLU A C 1
ATOM 1972 O O . GLU A 1 292 ? -37.317 4.280 5.133 1.00 27.25 267 GLU A O 1
ATOM 1978 N N . LEU A 1 293 ? -35.541 5.572 4.691 1.00 26.08 268 LEU A N 1
ATOM 1979 C CA . LEU A 1 293 ? -36.232 6.355 3.676 1.00 24.92 268 LEU A CA 1
ATOM 1980 C C . LEU A 1 293 ? -36.178 5.715 2.290 1.00 27.50 268 LEU A C 1
ATOM 1981 O O . LEU A 1 293 ? -36.801 6.258 1.389 1.00 32.21 268 LEU A O 1
ATOM 1986 N N . GLY A 1 294 ? -35.373 4.661 2.107 1.00 27.42 269 GLY A N 1
ATOM 1987 C CA . GLY A 1 294 ? -35.214 4.008 0.815 1.00 28.65 269 GLY A CA 1
ATOM 1988 C C . GLY A 1 294 ? -34.262 4.762 -0.119 1.00 29.75 269 GLY A C 1
ATOM 1989 O O . GLY A 1 294 ? -34.247 4.511 -1.333 1.00 32.88 269 GLY A O 1
ATOM 1990 N N . ILE A 1 295 ? -33.445 5.656 0.457 1.00 25.43 270 ILE A N 1
ATOM 1991 C CA . ILE A 1 295 ? -32.545 6.500 -0.308 1.00 27.20 270 ILE A CA 1
ATOM 1992 C C . ILE A 1 295 ? -31.191 5.817 -0.345 1.00 27.23 270 ILE A C 1
ATOM 1993 O O . ILE A 1 295 ? -30.637 5.490 0.703 1.00 25.43 270 ILE A O 1
ATOM 1998 N N . LYS A 1 296 ? -30.644 5.654 -1.553 1.00 26.48 271 LYS A N 1
ATOM 1999 C CA . LYS A 1 296 ? -29.400 4.939 -1.776 1.00 29.66 271 LYS A CA 1
ATOM 2000 C C . LYS A 1 296 ? -28.199 5.854 -1.491 1.00 30.60 271 LYS A C 1
ATOM 2001 O O . LYS A 1 296 ? -28.105 6.946 -2.060 1.00 30.32 271 LYS A O 1
ATOM 2007 N N . PRO A 1 297 ? -27.219 5.447 -0.650 1.00 27.03 272 PRO A N 1
ATOM 2008 C CA . PRO A 1 297 ? -26.019 6.250 -0.424 1.00 28.59 272 PRO A CA 1
ATOM 2009 C C . PRO A 1 297 ? -25.073 6.271 -1.620 1.00 27.29 272 PRO A C 1
ATOM 2010 O O . PRO A 1 297 ? -24.880 5.243 -2.265 1.00 27.32 272 PRO A O 1
ATOM 2014 N N . ILE A 1 298 ? -24.419 7.413 -1.847 1.00 24.23 273 ILE A N 1
ATOM 2015 C CA . ILE A 1 298 ? -23.415 7.554 -2.893 1.00 22.34 273 ILE A CA 1
ATOM 2016 C C . ILE A 1 298 ? -22.017 7.298 -2.338 1.00 21.37 273 ILE A C 1
ATOM 2017 O O . ILE A 1 298 ? -21.187 6.629 -2.970 1.00 21.98 273 ILE A O 1
ATOM 2022 N N . ALA A 1 299 ? -21.730 7.847 -1.158 1.00 18.02 274 ALA A N 1
ATOM 2023 C CA . ALA A 1 299 ? -20.410 7.695 -0.586 1.00 18.23 274 ALA A CA 1
ATOM 2024 C C . ALA A 1 299 ? -20.532 7.812 0.925 1.00 17.31 274 ALA A C 1
ATOM 2025 O O . ALA A 1 299 ? -21.477 8.439 1.395 1.00 18.60 274 ALA A O 1
ATOM 2027 N N . GLU A 1 300 ? -19.620 7.138 1.624 1.00 19.96 275 GLU A N 1
ATOM 2028 C CA . GLU A 1 300 ? -19.360 7.373 3.041 1.00 19.86 275 GLU A CA 1
ATOM 2029 C C . GLU A 1 300 ? -18.358 8.512 3.189 1.00 20.44 275 GLU A C 1
ATOM 2030 O O . GLU A 1 300 ? -17.337 8.532 2.490 1.00 19.54 275 GLU A O 1
ATOM 2036 N N . ILE A 1 301 ? -18.585 9.390 4.180 1.00 20.54 276 ILE A N 1
ATOM 2037 C CA . ILE A 1 301 ? -17.519 10.263 4.646 1.00 21.35 276 ILE A CA 1
ATOM 2038 C C . ILE A 1 301 ? -16.752 9.497 5.723 1.00 21.89 276 ILE A C 1
ATOM 2039 O O . ILE A 1 301 ? -17.369 9.143 6.720 1.00 19.39 276 ILE A O 1
ATOM 2044 N N . LEU A 1 302 ? -15.432 9.351 5.558 1.00 22.72 277 LEU A N 1
ATOM 2045 C CA . LEU A 1 302 ? -14.610 8.558 6.466 1.00 25.61 277 LEU A CA 1
ATOM 2046 C C . LEU A 1 302 ? -14.091 9.430 7.595 1.00 25.91 277 LEU A C 1
ATOM 2047 O O . LEU A 1 302 ? -14.255 9.082 8.773 1.00 23.69 277 LEU A O 1
ATOM 2052 N N . ASP A 1 303 ? -13.454 10.549 7.236 1.00 22.65 278 ASP A N 1
ATOM 2053 C CA . ASP A 1 303 ? -12.943 11.444 8.248 1.00 22.58 278 ASP A CA 1
ATOM 2054 C C . ASP A 1 303 ? -12.556 12.754 7.568 1.00 21.27 278 ASP A C 1
ATOM 2055 O O . ASP A 1 303 ? -12.744 12.916 6.350 1.00 19.81 278 ASP A O 1
ATOM 2060 N N . TRP A 1 304 ? -11.977 13.630 8.390 1.00 18.28 279 TRP A N 1
ATOM 2061 C CA . TRP A 1 304 ? -11.663 15.014 8.042 1.00 16.20 279 TRP A CA 1
ATOM 2062 C C . TRP A 1 304 ? -10.460 15.443 8.874 1.00 19.49 279 TRP A C 1
ATOM 2063 O O . TRP A 1 304 ? -10.216 14.870 9.935 1.00 19.24 279 TRP A O 1
ATOM 2074 N N . ALA A 1 305 ? -9.822 16.560 8.504 1.00 17.46 280 ALA A N 1
ATOM 2075 C CA . ALA A 1 305 ? -8.785 17.146 9.340 1.00 17.51 280 ALA A CA 1
ATOM 2076 C C . ALA A 1 305 ? -8.507 18.558 8.861 1.00 18.22 280 ALA A C 1
ATOM 2077 O O . ALA A 1 305 ? -8.540 18.770 7.639 1.00 19.42 280 ALA A O 1
ATOM 2079 N N . SER A 1 306 ? -8.217 19.486 9.779 1.00 17.87 281 SER A N 1
ATOM 2080 C CA . SER A 1 306 ? -7.724 20.805 9.396 1.00 16.37 281 SER A CA 1
ATOM 2081 C C . SER A 1 306 ? -6.378 20.996 10.077 1.00 18.43 281 SER A C 1
ATOM 2082 O O . SER A 1 306 ? -6.127 20.396 11.129 1.00 18.16 281 SER A O 1
ATOM 2085 N N . ALA A 1 307 ? -5.585 21.918 9.552 1.00 17.19 282 ALA A N 1
ATOM 2086 C CA . ALA A 1 307 ? -4.288 22.218 10.139 1.00 17.76 282 ALA A CA 1
ATOM 2087 C C . ALA A 1 307 ? -3.907 23.648 9.777 1.00 17.98 282 ALA A C 1
ATOM 2088 O O . ALA A 1 307 ? -4.409 24.185 8.785 1.00 20.43 282 ALA A O 1
ATOM 2090 N N . GLY A 1 308 ? -3.010 24.216 10.579 1.00 19.57 283 GLY A N 1
ATOM 2091 C CA . GLY A 1 308 ? -2.502 25.545 10.334 1.00 18.94 283 GLY A CA 1
ATOM 2092 C C . GLY A 1 308 ? -1.055 25.500 9.839 1.00 20.53 283 GLY A C 1
ATOM 2093 O O . GLY A 1 308 ? -0.360 24.484 10.029 1.00 22.76 283 GLY A O 1
ATOM 2094 N N . VAL A 1 309 ? -0.680 26.595 9.164 1.00 19.88 284 VAL A N 1
ATOM 2095 C CA . VAL A 1 309 ? 0.658 26.850 8.670 1.00 17.14 284 VAL A CA 1
ATOM 2096 C C . VAL A 1 309 ? 0.939 28.339 8.783 1.00 18.89 284 VAL A C 1
ATOM 2097 O O . VAL A 1 309 ? 0.083 29.136 9.164 1.00 20.21 284 VAL A O 1
ATOM 2101 N N . GLU A 1 310 ? 2.165 28.716 8.412 1.00 22.19 285 GLU A N 1
ATOM 2102 C CA . GLU A 1 310 ? 2.566 30.113 8.340 1.00 21.73 285 GLU A CA 1
ATOM 2103 C C . GLU A 1 310 ? 1.685 30.869 7.331 1.00 19.59 285 GLU A C 1
ATOM 2104 O O . GLU A 1 310 ? 1.646 30.470 6.175 1.00 22.24 285 GLU A O 1
ATOM 2110 N N . PRO A 1 311 ? 0.937 31.931 7.732 1.00 21.40 286 PRO A N 1
ATOM 2111 C CA . PRO A 1 311 ? 0.126 32.721 6.793 1.00 21.93 286 PRO A CA 1
ATOM 2112 C C . PRO A 1 311 ? 0.861 33.096 5.499 1.00 21.63 286 PRO A C 1
ATOM 2113 O O . PRO A 1 311 ? 0.289 33.004 4.415 1.00 18.82 286 PRO A O 1
ATOM 2117 N N . ALA A 1 312 ? 2.160 33.442 5.607 1.00 23.43 287 ALA A N 1
ATOM 2118 C CA . ALA A 1 312 ? 2.917 33.880 4.434 1.00 24.51 287 ALA A CA 1
ATOM 2119 C C . ALA A 1 312 ? 3.064 32.773 3.393 1.00 20.99 287 ALA A C 1
ATOM 2120 O O . ALA A 1 312 ? 3.285 33.078 2.218 1.00 24.59 287 ALA A O 1
ATOM 2122 N N . ILE A 1 313 ? 2.971 31.494 3.785 1.00 23.13 288 ILE A N 1
ATOM 2123 C CA . ILE A 1 313 ? 3.004 30.396 2.821 1.00 21.03 288 ILE A CA 1
ATOM 2124 C C . ILE A 1 313 ? 1.732 29.549 2.946 1.00 19.99 288 ILE A C 1
ATOM 2125 O O . ILE A 1 313 ? 1.738 28.316 3.036 1.00 17.66 288 ILE A O 1
ATOM 2130 N N . MET A 1 314 ? 0.592 30.233 2.890 1.00 22.38 289 MET A N 1
ATOM 2131 C CA . MET A 1 314 ? -0.662 29.590 3.249 1.00 22.60 289 MET A CA 1
ATOM 2132 C C . MET A 1 314 ? -0.979 28.427 2.312 1.00 18.99 289 MET A C 1
ATOM 2133 O O . MET A 1 314 ? -1.743 27.501 2.648 1.00 18.02 289 MET A O 1
ATOM 2138 N N . GLY A 1 315 ? -0.385 28.462 1.100 1.00 16.30 290 GLY A N 1
ATOM 2139 C CA . GLY A 1 315 ? -0.660 27.516 0.059 1.00 17.43 290 GLY A CA 1
ATOM 2140 C C . GLY A 1 315 ? -0.208 26.112 0.462 1.00 17.66 290 GLY A C 1
ATOM 2141 O O . GLY A 1 315 ? -0.682 25.123 -0.087 1.00 17.61 290 GLY A O 1
ATOM 2142 N N . THR A 1 316 ? 0.653 26.045 1.492 1.00 19.24 291 THR A N 1
ATOM 2143 C CA . THR A 1 316 ? 1.157 24.772 1.998 1.00 18.93 291 THR A CA 1
ATOM 2144 C C . THR A 1 316 ? 0.166 24.070 2.929 1.00 19.47 291 THR A C 1
ATOM 2145 O O . THR A 1 316 ? 0.375 22.913 3.314 1.00 18.98 291 THR A O 1
ATOM 2149 N N . GLY A 1 317 ? -0.974 24.714 3.201 1.00 17.73 292 GLY A N 1
ATOM 2150 C CA . GLY A 1 317 ? -1.892 24.181 4.189 1.00 18.89 292 GLY A CA 1
ATOM 2151 C C . GLY A 1 317 ? -2.342 22.730 3.933 1.00 21.08 292 GLY A C 1
ATOM 2152 O O . GLY A 1 317 ? -2.508 21.988 4.918 1.00 21.62 292 GLY A O 1
ATOM 2153 N N . PRO A 1 318 ? -2.687 22.273 2.695 1.00 18.13 293 PRO A N 1
ATOM 2154 C CA . PRO A 1 318 ? -3.074 20.882 2.453 1.00 17.43 293 PRO A CA 1
ATOM 2155 C C . PRO A 1 318 ? -2.087 19.814 2.897 1.00 17.96 293 PRO A C 1
ATOM 2156 O O . PRO A 1 318 ? -2.486 18.685 3.082 1.00 18.71 293 PRO A O 1
ATOM 2160 N N . ILE A 1 319 ? -0.806 20.163 2.977 1.00 18.67 294 ILE A N 1
ATOM 2161 C CA . ILE A 1 319 ? 0.207 19.170 3.297 1.00 22.31 294 ILE A CA 1
ATOM 2162 C C . ILE A 1 319 ? -0.002 18.670 4.735 1.00 19.02 294 ILE A C 1
ATOM 2163 O O . ILE A 1 319 ? -0.275 17.489 4.923 1.00 21.73 294 ILE A O 1
ATOM 2168 N N . PRO A 1 320 ? 0.052 19.511 5.791 1.00 20.94 295 PRO A N 1
ATOM 2169 C CA . PRO A 1 320 ? -0.286 19.033 7.130 1.00 20.53 295 PRO A CA 1
ATOM 2170 C C . PRO A 1 320 ? -1.738 18.583 7.301 1.00 21.23 295 PRO A C 1
ATOM 2171 O O . PRO A 1 320 ? -2.002 17.669 8.077 1.00 23.35 295 PRO A O 1
ATOM 2175 N N . ALA A 1 321 ? -2.694 19.156 6.565 1.00 18.82 296 ALA A N 1
ATOM 2176 C CA . ALA A 1 321 ? -4.081 18.730 6.732 1.00 19.46 296 ALA A CA 1
ATOM 2177 C C . ALA A 1 321 ? -4.271 17.293 6.247 1.00 18.54 296 ALA A C 1
ATOM 2178 O O . ALA A 1 321 ? -4.897 16.482 6.917 1.00 18.80 296 ALA A O 1
ATOM 2180 N N . CYS A 1 322 ? -3.744 16.984 5.057 1.00 19.82 297 CYS A N 1
ATOM 2181 C CA . CYS A 1 322 ? -3.769 15.634 4.530 1.00 20.38 297 CYS A CA 1
ATOM 2182 C C . CYS A 1 322 ? -2.960 14.667 5.411 1.00 20.41 297 CYS A C 1
ATOM 2183 O O . CYS A 1 322 ? -3.425 13.566 5.681 1.00 22.66 297 CYS A O 1
ATOM 2186 N N . HIS A 1 323 ? -1.772 15.044 5.875 1.00 24.26 298 HIS A N 1
ATOM 2187 C CA . HIS A 1 323 ? -0.984 14.136 6.715 1.00 22.93 298 HIS A CA 1
ATOM 2188 C C . HIS A 1 323 ? -1.742 13.824 8.009 1.00 22.72 298 HIS A C 1
ATOM 2189 O O . HIS A 1 323 ? -1.796 12.667 8.435 1.00 21.47 298 HIS A O 1
ATOM 2196 N N . LYS A 1 324 ? -2.366 14.844 8.594 1.00 21.03 299 LYS A N 1
ATOM 2197 C CA . LYS A 1 324 ? -3.166 14.635 9.789 1.00 23.48 299 LYS A CA 1
ATOM 2198 C C . LYS A 1 324 ? -4.342 13.706 9.464 1.00 23.19 299 LYS A C 1
ATOM 2199 O O . LYS A 1 324 ? -4.674 12.845 10.278 1.00 24.97 299 LYS A O 1
ATOM 2205 N N . LEU A 1 325 ? -4.950 13.845 8.265 1.00 22.78 300 LEU A N 1
ATOM 2206 C CA . LEU A 1 325 ? -6.064 12.998 7.862 1.00 21.24 300 LEU A CA 1
ATOM 2207 C C . LEU A 1 325 ? -5.602 11.549 7.676 1.00 22.09 300 LEU A C 1
ATOM 2208 O O . LEU A 1 325 ? -6.295 10.639 8.092 1.00 19.65 300 LEU A O 1
ATOM 2213 N N . PHE A 1 326 ? -4.445 11.364 7.034 1.00 20.20 301 PHE A N 1
ATOM 2214 C CA . PHE A 1 326 ? -3.809 10.081 6.824 1.00 23.21 301 PHE A CA 1
ATOM 2215 C C . PHE A 1 326 ? -3.514 9.421 8.176 1.00 22.42 301 PHE A C 1
ATOM 2216 O O . PHE A 1 326 ? -3.675 8.220 8.289 1.00 24.34 301 PHE A O 1
ATOM 2224 N N . LYS A 1 327 ? -3.015 10.205 9.131 1.00 28.53 302 LYS A N 1
ATOM 2225 C CA . LYS A 1 327 ? -2.695 9.719 10.469 1.00 29.99 302 LYS A CA 1
ATOM 2226 C C . LYS A 1 327 ? -3.980 9.253 11.160 1.00 30.16 302 LYS A C 1
ATOM 2227 O O . LYS A 1 327 ? -3.961 8.217 11.820 1.00 35.75 302 LYS A O 1
ATOM 2233 N N . LYS A 1 328 ? -5.113 9.945 10.945 1.00 30.17 303 LYS A N 1
ATOM 2234 C CA . LYS A 1 328 ? -6.364 9.620 11.613 1.00 30.52 303 LYS A CA 1
ATOM 2235 C C . LYS A 1 328 ? -7.051 8.430 10.959 1.00 29.14 303 LYS A C 1
ATOM 2236 O O . LYS A 1 328 ? -7.896 7.817 11.590 1.00 32.75 303 LYS A O 1
ATOM 2242 N N . THR A 1 329 ? -6.786 8.193 9.668 1.00 30.21 304 THR A N 1
ATOM 2243 C CA . THR A 1 329 ? -7.507 7.187 8.907 1.00 27.50 304 THR A CA 1
ATOM 2244 C C . THR A 1 329 ? -6.634 5.965 8.611 1.00 29.46 304 THR A C 1
ATOM 2245 O O . THR A 1 329 ? -7.157 4.909 8.277 1.00 29.89 304 THR A O 1
ATOM 2249 N N . GLY A 1 330 ? -5.313 6.143 8.645 1.00 29.45 305 GLY A N 1
ATOM 2250 C CA . GLY A 1 330 ? -4.372 5.125 8.224 1.00 26.99 305 GLY A CA 1
ATOM 2251 C C . GLY A 1 330 ? -4.262 5.028 6.701 1.00 28.31 305 GLY A C 1
ATOM 2252 O O . GLY A 1 330 ? -3.518 4.197 6.203 1.00 30.18 305 GLY A O 1
ATOM 2253 N N . LEU A 1 331 ? -5.003 5.865 5.955 1.00 29.40 306 LEU A N 1
ATOM 2254 C CA . LEU A 1 331 ? -4.815 5.959 4.510 1.00 25.49 306 LEU A CA 1
ATOM 2255 C C . LEU A 1 331 ? -3.501 6.661 4.176 1.00 24.41 306 LEU A C 1
ATOM 2256 O O . LEU A 1 331 ? -2.921 7.349 5.011 1.00 29.89 306 LEU A O 1
ATOM 2261 N N . LYS A 1 332 ? -3.063 6.451 2.922 1.00 27.03 307 LYS A N 1
ATOM 2262 C CA . LYS A 1 332 ? -1.931 7.099 2.286 1.00 29.29 307 LYS A CA 1
ATOM 2263 C C . LYS A 1 332 ? -2.395 7.680 0.952 1.00 27.36 307 LYS A C 1
ATOM 2264 O O . LYS A 1 332 ? -3.399 7.227 0.381 1.00 29.30 307 LYS A O 1
ATOM 2270 N N . MET A 1 333 ? -1.589 8.609 0.433 1.00 27.97 308 MET A N 1
ATOM 2271 C CA . MET A 1 333 ? -1.900 9.306 -0.804 1.00 26.23 308 MET A CA 1
ATOM 2272 C C . MET A 1 333 ? -2.161 8.305 -1.930 1.00 29.27 308 MET A C 1
ATOM 2273 O O . MET A 1 333 ? -3.139 8.412 -2.663 1.00 26.53 308 MET A O 1
ATOM 2278 N N . GLU A 1 334 ? -1.312 7.281 -2.040 1.00 31.33 309 GLU A N 1
ATOM 2279 C CA . GLU A 1 334 ? -1.437 6.323 -3.126 1.00 32.71 309 GLU A CA 1
ATOM 2280 C C . GLU A 1 334 ? -2.761 5.557 -3.064 1.00 30.45 309 GLU A C 1
ATOM 2281 O O . GLU A 1 334 ? -3.157 4.972 -4.060 1.00 29.52 309 GLU A O 1
ATOM 2287 N N . ASP A 1 335 ? -3.475 5.544 -1.928 1.00 27.71 310 ASP A N 1
ATOM 2288 C CA . ASP A 1 335 ? -4.674 4.723 -1.828 1.00 26.88 310 ASP A CA 1
ATOM 2289 C C . ASP A 1 335 ? -5.857 5.389 -2.514 1.00 25.68 310 ASP A C 1
ATOM 2290 O O . ASP A 1 335 ? -6.902 4.787 -2.670 1.00 24.96 310 ASP A O 1
ATOM 2295 N N . PHE A 1 336 ? -5.755 6.682 -2.831 1.00 22.22 311 PHE A N 1
ATOM 2296 C CA . PHE A 1 336 ? -6.895 7.348 -3.434 1.00 23.15 311 PHE A CA 1
ATOM 2297 C C . PHE A 1 336 ? -6.943 7.079 -4.938 1.00 22.30 311 PHE A C 1
ATOM 2298 O O . PHE A 1 336 ? -5.941 7.161 -5.642 1.00 28.10 311 PHE A O 1
ATOM 2306 N N . GLU A 1 337 ? -8.161 6.801 -5.390 1.00 23.87 312 GLU A N 1
ATOM 2307 C CA . GLU A 1 337 ? -8.478 6.614 -6.793 1.00 25.33 312 GLU A CA 1
ATOM 2308 C C . GLU A 1 337 ? -8.461 7.974 -7.499 1.00 27.32 312 GLU A C 1
ATOM 2309 O O . GLU A 1 337 ? -7.881 8.088 -8.574 1.00 25.62 312 GLU A O 1
ATOM 2315 N N . LEU A 1 338 ? -9.075 8.973 -6.878 1.00 26.83 313 LEU A N 1
ATOM 2316 C CA . LEU A 1 338 ? -9.010 10.340 -7.390 1.00 24.24 313 LEU A CA 1
ATOM 2317 C C . LEU A 1 338 ? -8.771 11.342 -6.263 1.00 23.85 313 LEU A C 1
ATOM 2318 O O . LEU A 1 338 ? -9.131 11.087 -5.136 1.00 24.83 313 LEU A O 1
ATOM 2323 N N . VAL A 1 339 ? -8.143 12.468 -6.582 1.00 22.83 314 VAL A N 1
ATOM 2324 C CA . VAL A 1 339 ? -7.868 13.485 -5.626 1.00 21.60 314 VAL A CA 1
ATOM 2325 C C . VAL A 1 339 ? -8.256 14.860 -6.147 1.00 22.73 314 VAL A C 1
ATOM 2326 O O . VAL A 1 339 ? -8.080 15.132 -7.319 1.00 22.22 314 VAL A O 1
ATOM 2330 N N . GLU A 1 340 ? -8.818 15.685 -5.286 1.00 19.26 315 GLU A N 1
ATOM 2331 C CA . GLU A 1 340 ? -9.092 17.064 -5.632 1.00 18.47 315 GLU A CA 1
ATOM 2332 C C . GLU A 1 340 ? -8.271 17.916 -4.672 1.00 21.12 315 GLU A C 1
ATOM 2333 O O . GLU A 1 340 ? -8.516 17.910 -3.484 1.00 18.36 315 GLU A O 1
ATOM 2339 N N . LEU A 1 341 ? -7.260 18.587 -5.180 1.00 19.03 316 LEU A N 1
ATOM 2340 C CA . LEU A 1 341 ? -6.481 19.504 -4.378 1.00 20.80 316 LEU A CA 1
ATOM 2341 C C . LEU A 1 341 ? -6.622 20.835 -5.088 1.00 22.44 316 LEU A C 1
ATOM 2342 O O . LEU A 1 341 ? -6.064 21.022 -6.146 1.00 20.32 316 LEU A O 1
ATOM 2347 N N . ASN A 1 342 ? -7.358 21.747 -4.496 1.00 21.25 317 ASN A N 1
ATOM 2348 C CA . ASN A 1 342 ? -7.678 22.994 -5.202 1.00 22.47 317 ASN A CA 1
ATOM 2349 C C . ASN A 1 342 ? -6.504 23.824 -5.666 1.00 20.99 317 ASN A C 1
ATOM 2350 O O . ASN A 1 342 ? -5.605 24.110 -4.905 1.00 19.37 317 ASN A O 1
ATOM 2355 N N . GLU A 1 343 ? -6.590 24.233 -6.918 1.00 19.08 318 GLU A N 1
ATOM 2356 C CA . GLU A 1 343 ? -5.557 25.063 -7.467 1.00 20.75 318 GLU A CA 1
ATOM 2357 C C . GLU A 1 343 ? -5.851 26.516 -7.193 1.00 22.27 318 GLU A C 1
ATOM 2358 O O . GLU A 1 343 ? -6.431 27.171 -8.027 1.00 28.66 318 GLU A O 1
ATOM 2364 N N . ALA A 1 344 ? -5.501 26.996 -6.019 1.00 20.35 319 ALA A N 1
ATOM 2365 C CA . ALA A 1 344 ? -5.599 28.413 -5.726 1.00 22.78 319 ALA A CA 1
ATOM 2366 C C . ALA A 1 344 ? -4.552 29.138 -6.575 1.00 22.67 319 ALA A C 1
ATOM 2367 O O . ALA A 1 344 ? -4.807 30.217 -7.048 1.00 23.30 319 ALA A O 1
ATOM 2369 N N . PHE A 1 345 ? -3.363 28.570 -6.700 1.00 21.58 320 PHE A N 1
ATOM 2370 C CA . PHE A 1 345 ? -2.329 29.080 -7.598 1.00 21.55 320 PHE A CA 1
ATOM 2371 C C . PHE A 1 345 ? -1.509 27.886 -8.062 1.00 26.06 320 PHE A C 1
ATOM 2372 O O . PHE A 1 345 ? -1.305 26.969 -7.271 1.00 28.28 320 PHE A O 1
ATOM 2380 N N . ALA A 1 346 ? -1.046 27.876 -9.325 1.00 23.32 321 ALA A N 1
ATOM 2381 C CA . ALA A 1 346 ? -0.253 26.760 -9.794 1.00 24.13 321 ALA A CA 1
ATOM 2382 C C . ALA A 1 346 ? 0.959 26.535 -8.876 1.00 21.27 321 ALA A C 1
ATOM 2383 O O . ALA A 1 346 ? 1.302 25.393 -8.594 1.00 20.48 321 ALA A O 1
ATOM 2385 N N 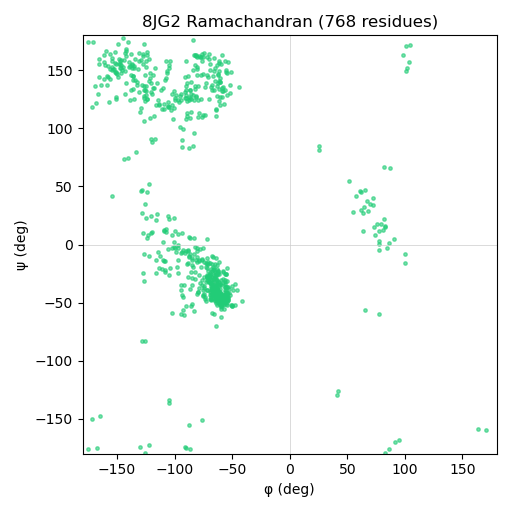. ALA A 1 347 ? 1.551 27.607 -8.354 1.00 22.61 322 ALA A N 1
ATOM 2386 C CA . ALA A 1 347 ? 2.754 27.504 -7.521 1.00 21.65 322 ALA A CA 1
ATOM 2387 C C . ALA A 1 347 ? 2.432 26.664 -6.291 1.00 20.37 322 ALA A C 1
ATOM 2388 O O . ALA A 1 347 ? 3.115 25.703 -5.956 1.00 21.79 322 ALA A O 1
ATOM 2390 N N . GLN A 1 348 ? 1.336 27.040 -5.648 1.00 21.22 323 GLN A N 1
ATOM 2391 C CA . GLN A 1 348 ? 0.849 26.337 -4.479 1.00 22.50 323 GLN A CA 1
ATOM 2392 C C . GLN A 1 348 ? 0.499 24.884 -4.819 1.00 22.45 323 GLN A C 1
ATOM 2393 O O . GLN A 1 348 ? 0.841 23.985 -4.058 1.00 25.06 323 GLN A O 1
ATOM 2399 N N . ALA A 1 349 ? -0.255 24.644 -5.904 1.00 26.63 324 ALA A N 1
ATOM 2400 C CA . ALA A 1 349 ? -0.763 23.315 -6.237 1.00 26.47 324 ALA A CA 1
ATOM 2401 C C . ALA A 1 349 ? 0.355 22.332 -6.590 1.00 25.41 324 ALA A C 1
ATOM 2402 O O . ALA A 1 349 ? 0.332 21.139 -6.242 1.00 23.01 324 ALA A O 1
ATOM 2404 N N . VAL A 1 350 ? 1.311 22.814 -7.383 1.00 21.31 325 VAL A N 1
ATOM 2405 C CA . VAL A 1 350 ? 2.463 21.993 -7.715 1.00 20.73 325 VAL A CA 1
ATOM 2406 C C . VAL A 1 350 ? 3.248 21.591 -6.451 1.00 20.33 325 VAL A C 1
ATOM 2407 O O . VAL A 1 350 ? 3.674 20.441 -6.342 1.00 20.40 325 VAL A O 1
ATOM 2411 N N . TYR A 1 351 ? 3.464 22.529 -5.528 1.00 22.55 326 TYR A N 1
ATOM 2412 C CA . TYR A 1 351 ? 4.260 22.267 -4.326 1.00 22.89 326 TYR A CA 1
ATOM 2413 C C . TYR A 1 351 ? 3.558 21.211 -3.466 1.00 24.36 326 TYR A C 1
ATOM 2414 O O . TYR A 1 351 ? 4.184 20.247 -3.027 1.00 22.73 326 TYR A O 1
ATOM 2423 N N . CYS A 1 352 ? 2.236 21.361 -3.286 1.00 23.24 327 CYS A N 1
ATOM 2424 C CA . CYS A 1 352 ? 1.467 20.439 -2.469 1.00 24.01 327 CYS A CA 1
ATOM 2425 C C . CYS A 1 352 ? 1.504 19.045 -3.074 1.00 25.78 327 CYS A C 1
ATOM 2426 O O . CYS A 1 352 ? 1.680 18.058 -2.363 1.00 24.98 327 CYS A O 1
ATOM 2429 N N . CYS A 1 353 ? 1.292 18.956 -4.380 1.00 25.17 328 CYS A N 1
ATOM 2430 C CA . CYS A 1 353 ? 1.261 17.684 -5.079 1.00 25.49 328 CYS A CA 1
ATOM 2431 C C . CYS A 1 353 ? 2.635 17.008 -5.020 1.00 25.12 328 CYS A C 1
ATOM 2432 O O . CYS A 1 353 ? 2.720 1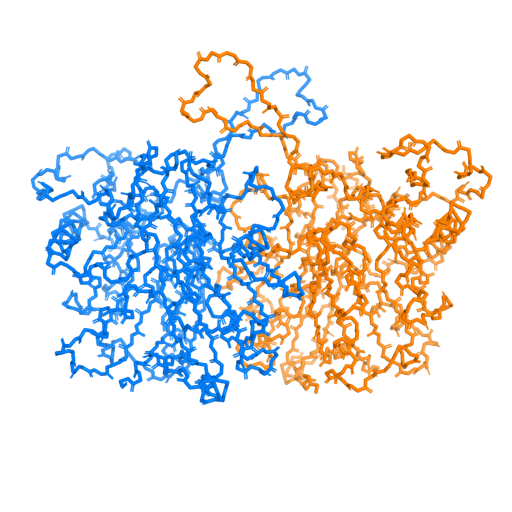5.804 -4.781 1.00 26.23 328 CYS A O 1
ATOM 2435 N N . GLN A 1 354 ? 3.710 17.780 -5.207 1.00 23.23 329 GLN A N 1
ATOM 2436 C CA . GLN A 1 354 ? 5.051 17.233 -5.038 1.00 26.04 329 GLN A CA 1
ATOM 2437 C C . GLN A 1 354 ? 5.264 16.691 -3.628 1.00 25.94 329 GLN A C 1
ATOM 2438 O O . GLN A 1 354 ? 5.595 15.517 -3.464 1.00 25.06 329 GLN A O 1
ATOM 2444 N N . GLN A 1 355 ? 5.034 17.545 -2.623 1.00 25.72 330 GLN A N 1
ATOM 2445 C CA . GLN A 1 355 ? 5.261 17.179 -1.225 1.00 24.93 330 GLN A CA 1
ATOM 2446 C C . GLN A 1 355 ? 4.409 15.976 -0.816 1.00 25.46 330 GLN A C 1
ATOM 2447 O O . GLN A 1 355 ? 4.889 15.125 -0.074 1.00 23.35 330 GLN A O 1
ATOM 2453 N N . LEU A 1 356 ? 3.183 15.845 -1.342 1.00 23.52 331 LEU A N 1
ATOM 2454 C CA . LEU A 1 356 ? 2.293 14.778 -0.914 1.00 24.70 331 LEU A CA 1
ATOM 2455 C C . LEU A 1 356 ? 2.470 13.523 -1.760 1.00 25.11 331 LEU A C 1
ATOM 2456 O O . LEU A 1 356 ? 1.822 12.511 -1.484 1.00 22.97 331 LEU A O 1
ATOM 2461 N N . GLY A 1 357 ? 3.299 13.627 -2.813 1.00 22.69 332 GLY A N 1
ATOM 2462 C CA . GLY A 1 357 ? 3.500 12.553 -3.765 1.00 23.30 332 GLY A CA 1
ATOM 2463 C C . GLY A 1 357 ? 2.245 12.228 -4.568 1.00 25.09 332 GLY A C 1
ATOM 2464 O O . GLY A 1 357 ? 1.898 11.063 -4.748 1.00 29.78 332 GLY A O 1
ATOM 2465 N N . ALA A 1 358 ? 1.576 13.258 -5.096 1.00 27.90 333 ALA A N 1
ATOM 2466 C CA . ALA A 1 358 ? 0.364 13.037 -5.869 1.00 25.50 333 ALA A CA 1
ATOM 2467 C C . ALA A 1 358 ? 0.730 12.413 -7.202 1.00 26.49 333 ALA A C 1
ATOM 2468 O O . ALA A 1 358 ? 1.786 12.693 -7.751 1.00 26.08 333 ALA A O 1
ATOM 2470 N N . ASP A 1 359 ? -0.160 11.547 -7.668 1.00 23.60 334 ASP A N 1
ATOM 2471 C CA . ASP A 1 359 ? -0.142 11.059 -9.035 1.00 25.32 334 ASP A CA 1
ATOM 2472 C C . ASP A 1 359 ? -1.005 11.990 -9.884 1.00 24.91 334 ASP A C 1
ATOM 2473 O O . ASP A 1 359 ? -2.235 11.957 -9.786 1.00 25.19 334 ASP A O 1
ATOM 2478 N N . MET A 1 360 ? -0.369 12.796 -10.745 1.00 27.22 335 MET A N 1
ATOM 2479 C CA . MET A 1 360 ? -1.114 13.820 -11.466 1.00 28.04 335 MET A CA 1
ATOM 2480 C C . MET A 1 360 ? -2.097 13.207 -12.464 1.00 26.50 335 MET A C 1
ATOM 2481 O O . MET A 1 360 ? -2.980 13.911 -12.955 1.00 31.17 335 MET A O 1
ATOM 2486 N N . SER A 1 361 ? -2.023 11.886 -12.712 1.00 25.32 336 SER A N 1
ATOM 2487 C CA . SER A 1 361 ? -3.012 11.244 -13.573 1.00 24.62 336 SER A CA 1
ATOM 2488 C C . SER A 1 361 ? -4.278 10.968 -12.774 1.00 24.41 336 SER A C 1
ATOM 2489 O O . SER A 1 361 ? -5.311 10.615 -13.348 1.00 25.48 336 SER A O 1
ATOM 2492 N N . LYS A 1 362 ? -4.196 11.125 -11.436 1.00 24.20 337 LYS A N 1
ATOM 2493 C CA . LYS A 1 362 ? -5.361 10.922 -10.573 1.00 27.64 337 LYS A CA 1
ATOM 2494 C C . LYS A 1 362 ? -5.735 12.170 -9.778 1.00 24.17 337 LYS A C 1
ATOM 2495 O O . LYS A 1 362 ? -6.575 12.094 -8.876 1.00 24.49 337 LYS A O 1
ATOM 2501 N N . THR A 1 363 ? -5.141 13.326 -10.099 1.00 24.79 338 THR A N 1
ATOM 2502 C CA . THR A 1 363 ? -5.323 14.510 -9.279 1.00 22.96 338 THR A CA 1
ATOM 2503 C C . THR A 1 363 ? -5.817 15.649 -10.171 1.00 22.64 338 THR A C 1
ATOM 2504 O O . THR A 1 363 ? -5.189 15.941 -11.169 1.00 21.16 338 THR A O 1
ATOM 2508 N N . ASN A 1 364 ? -6.968 16.236 -9.840 1.00 22.90 339 ASN A N 1
ATOM 2509 C CA . ASN A 1 364 ? -7.476 17.414 -10.541 1.00 21.65 339 ASN A CA 1
ATOM 2510 C C . ASN A 1 364 ? -7.695 17.045 -12.006 1.00 23.57 339 ASN A C 1
ATOM 2511 O O . ASN A 1 364 ? -7.354 17.830 -12.883 1.00 22.75 339 ASN A O 1
ATOM 2516 N N . ILE A 1 365 ? -8.331 15.890 -12.265 1.00 23.60 340 ILE A N 1
ATOM 2517 C CA . ILE A 1 365 ? -8.355 15.319 -13.607 1.00 24.02 340 ILE A CA 1
ATOM 2518 C C . ILE A 1 365 ? -9.238 16.123 -14.569 1.00 24.03 340 ILE A C 1
ATOM 2519 O O . ILE A 1 365 ? -9.168 15.893 -15.788 1.00 24.25 340 ILE A O 1
ATOM 2524 N N . TYR A 1 366 ? -10.114 16.983 -14.044 1.00 22.99 341 TYR A N 1
ATOM 2525 C CA . TYR A 1 366 ? -10.999 17.782 -14.870 1.00 20.76 341 TYR A CA 1
ATOM 2526 C C . TYR A 1 366 ? -10.742 19.270 -14.614 1.00 18.92 341 TYR A C 1
ATOM 2527 O O . TYR A 1 366 ? -11.603 20.100 -14.847 1.00 19.41 341 TYR A O 1
ATOM 2536 N N . GLY A 1 367 ? -9.542 19.642 -14.159 1.00 21.79 342 GLY A N 1
ATOM 2537 C CA . GLY A 1 367 ? -9.231 21.036 -13.891 1.00 21.56 342 GLY A CA 1
ATOM 2538 C C . GLY A 1 367 ? -9.659 21.409 -12.473 1.00 22.12 342 GLY A C 1
ATOM 2539 O O . GLY A 1 367 ? -10.157 20.547 -11.756 1.00 25.18 342 GLY A O 1
ATOM 2540 N N . SER A 1 368 ? -9.512 22.682 -12.108 1.00 21.37 343 SER A N 1
ATOM 2541 C CA . SER A 1 368 ? -9.646 23.134 -10.735 1.00 21.83 343 SER A CA 1
ATOM 2542 C C . SER A 1 368 ? -9.608 24.659 -10.748 1.00 22.11 343 SER A C 1
ATOM 2543 O O . SER A 1 368 ? -10.093 25.246 -11.725 1.00 19.73 343 SER A O 1
ATOM 2546 N N . GLY A 1 369 ? -9.124 25.300 -9.674 1.00 18.43 344 GLY A N 1
ATOM 2547 C CA . GLY A 1 369 ? -9.379 26.730 -9.513 1.00 18.87 344 GLY A CA 1
ATOM 2548 C C . GLY A 1 369 ? -8.900 27.588 -10.695 1.00 22.73 344 GLY A C 1
ATOM 2549 O O . GLY A 1 369 ? -9.473 28.663 -10.964 1.00 20.69 344 GLY A O 1
ATOM 2550 N N . ILE A 1 370 ? -7.781 27.190 -11.342 1.00 23.39 345 ILE A N 1
ATOM 2551 C CA . ILE A 1 370 ? -7.215 27.996 -12.428 1.00 23.10 345 ILE A CA 1
ATOM 2552 C C . ILE A 1 370 ? -8.197 28.116 -13.597 1.00 25.21 345 ILE A C 1
ATOM 2553 O O . ILE A 1 370 ? -8.373 29.199 -14.198 1.00 24.38 345 ILE A O 1
ATOM 2558 N N . SER A 1 371 ? -8.831 26.996 -13.914 1.00 22.52 346 SER A N 1
ATOM 2559 C CA . SER A 1 371 ? -9.602 26.812 -15.128 1.00 23.46 346 SER A CA 1
ATOM 2560 C C . SER A 1 371 ? -11.098 26.923 -14.841 1.00 26.09 346 SER A C 1
ATOM 2561 O O . SER A 1 371 ? -11.785 27.745 -15.432 1.00 22.33 346 SER A O 1
ATOM 2564 N N . LEU A 1 372 ? -11.609 26.059 -13.947 1.00 23.67 347 LEU A N 1
ATOM 2565 C CA . LEU A 1 372 ? -13.022 26.100 -13.578 1.00 23.75 347 LEU A CA 1
ATOM 2566 C C . LEU A 1 372 ? -13.382 27.351 -12.774 1.00 19.01 347 LEU A C 1
ATOM 2567 O O . LEU A 1 372 ? -14.541 27.786 -12.821 1.00 20.29 347 LEU A O 1
ATOM 2572 N N . GLY A 1 373 ? -12.411 27.902 -12.035 1.00 20.07 348 GLY A N 1
ATOM 2573 C CA . GLY A 1 373 ? -12.589 29.057 -11.172 1.00 18.62 348 GLY A CA 1
ATOM 2574 C C . GLY A 1 373 ? -12.721 28.693 -9.694 1.00 18.69 348 GLY A C 1
ATOM 2575 O O . GLY A 1 373 ? -12.810 27.513 -9.354 1.00 20.49 348 GLY A O 1
ATOM 2576 N N . HIS A 1 374 ? -12.698 29.717 -8.851 1.00 16.80 349 HIS A N 1
ATOM 2577 C CA . HIS A 1 374 ? -12.534 29.573 -7.411 1.00 17.73 349 HIS A CA 1
ATOM 2578 C C . HIS A 1 374 ? -13.424 30.559 -6.662 1.00 15.41 349 HIS A C 1
ATOM 2579 O O . HIS A 1 374 ? -12.994 31.572 -6.102 1.00 16.52 349 HIS A O 1
ATOM 2586 N N . PRO A 1 375 ? -14.750 30.318 -6.607 1.00 18.57 350 PRO A N 1
ATOM 2587 C CA . PRO A 1 375 ? -15.616 31.101 -5.734 1.00 19.15 350 PRO A CA 1
ATOM 2588 C C . PRO A 1 375 ? -15.381 30.658 -4.289 1.00 18.62 350 PRO A C 1
ATOM 2589 O O . PRO A 1 375 ? -15.702 29.516 -3.938 1.00 20.03 350 PRO A O 1
ATOM 2593 N N . VAL A 1 376 ? -14.792 31.526 -3.485 1.00 18.88 351 VAL A N 1
ATOM 2594 C CA . VAL A 1 376 ? -13.978 31.061 -2.356 1.00 20.02 351 VAL A CA 1
ATOM 2595 C C . VAL A 1 376 ? -14.807 30.265 -1.328 1.00 19.79 351 VAL A C 1
ATOM 2596 O O . VAL A 1 376 ? -14.403 29.157 -0.973 1.00 19.09 351 VAL A O 1
ATOM 2600 N N . GLY A 1 377 ? -15.987 30.740 -0.907 1.00 17.47 352 GLY A N 1
ATOM 2601 C CA . GLY A 1 377 ? -16.798 30.007 0.078 1.00 18.66 352 GLY A CA 1
ATOM 2602 C C . GLY A 1 377 ? -17.468 28.712 -0.426 1.00 21.11 352 GLY A C 1
ATOM 2603 O O . GLY A 1 377 ? -17.917 27.858 0.360 1.00 19.29 352 GLY A O 1
ATOM 2604 N N . CYS A 1 378 ? -17.508 28.533 -1.750 1.00 18.46 353 CYS A N 1
ATOM 2605 C CA . CYS A 1 378 ? -18.162 27.438 -2.448 1.00 19.58 353 CYS A CA 1
ATOM 2606 C C . CYS A 1 378 ? -17.189 26.294 -2.746 1.00 17.26 353 CYS A C 1
ATOM 2607 O O . CYS A 1 378 ? -17.551 25.116 -2.711 1.00 19.47 353 CYS A O 1
ATOM 2610 N N . SER A 1 379 ? -15.945 26.639 -3.118 1.00 16.23 354 SER A N 1
ATOM 2611 C CA . SER A 1 379 ? -15.007 25.702 -3.709 1.00 17.95 354 SER A CA 1
ATOM 2612 C C . SER A 1 379 ? -14.806 24.415 -2.906 1.00 14.30 354 SER A C 1
ATOM 2613 O O . SER A 1 379 ? -14.719 23.367 -3.492 1.00 14.65 354 SER A O 1
ATOM 2616 N N . GLY A 1 380 ? -14.780 24.487 -1.572 1.00 17.56 355 GLY A N 1
ATOM 2617 C CA . GLY A 1 380 ? -14.553 23.291 -0.796 1.00 18.00 355 GLY A CA 1
ATOM 2618 C C . GLY A 1 380 ? -15.659 22.265 -1.020 1.00 16.47 355 GLY A C 1
ATOM 2619 O O . GLY A 1 380 ? -15.414 21.064 -1.094 1.00 19.90 355 GLY A O 1
ATOM 2620 N N . ALA A 1 381 ? -16.901 22.709 -1.147 1.00 16.01 356 ALA A N 1
ATOM 2621 C CA . ALA A 1 381 ? -17.942 21.734 -1.415 1.00 15.59 356 ALA A CA 1
ATOM 2622 C C . ALA A 1 381 ? -17.947 21.306 -2.887 1.00 14.78 356 ALA A C 1
ATOM 2623 O O . ALA A 1 381 ? -18.265 20.155 -3.245 1.00 15.23 356 ALA A O 1
ATOM 2625 N N . ARG A 1 382 ? -17.584 22.281 -3.740 1.00 15.13 357 ARG A N 1
ATOM 2626 C CA . ARG A 1 382 ? -17.594 22.133 -5.185 1.00 16.44 357 ARG A CA 1
ATOM 2627 C C . ARG A 1 382 ? -16.627 21.029 -5.606 1.00 16.53 357 ARG A C 1
ATOM 2628 O O . ARG A 1 382 ? -16.982 20.110 -6.341 1.00 17.77 357 ARG A O 1
ATOM 2636 N N . ILE A 1 383 ? -15.390 21.092 -5.116 1.00 18.09 358 ILE A N 1
ATOM 2637 C CA . ILE A 1 383 ? -14.422 20.068 -5.437 1.00 18.36 358 ILE A CA 1
ATOM 2638 C C . ILE A 1 383 ? -14.897 18.703 -4.926 1.00 17.48 358 ILE A C 1
ATOM 2639 O O . ILE A 1 383 ? -14.663 17.714 -5.610 1.00 19.08 358 ILE A O 1
ATOM 2644 N N . LEU A 1 384 ? -15.591 18.641 -3.759 1.00 16.77 359 LEU A N 1
ATOM 2645 C CA . LEU A 1 384 ? -16.077 17.343 -3.289 1.00 17.40 359 LEU A CA 1
ATOM 2646 C C . LEU A 1 384 ? -17.181 16.799 -4.232 1.00 18.26 359 LEU A C 1
ATOM 2647 O O . LEU A 1 384 ? -17.277 15.598 -4.474 1.00 17.12 359 LEU A O 1
ATOM 2652 N N . THR A 1 385 ? -18.053 17.672 -4.772 1.00 19.39 360 THR A N 1
ATOM 2653 C CA . THR A 1 385 ? -19.105 17.284 -5.702 1.00 18.54 360 THR A CA 1
ATOM 2654 C C . THR A 1 385 ? -18.523 16.756 -7.026 1.00 19.47 360 THR A C 1
ATOM 2655 O O . THR A 1 385 ? -18.910 15.701 -7.538 1.00 21.32 360 THR A O 1
ATOM 2659 N N . THR A 1 386 ? -17.516 17.458 -7.554 1.00 17.27 361 THR A N 1
ATOM 2660 C CA . THR A 1 386 ? -16.826 17.026 -8.762 1.00 17.70 361 THR A CA 1
ATOM 2661 C C . THR A 1 386 ? -16.157 15.667 -8.536 1.00 18.20 361 THR A C 1
ATOM 2662 O O . THR A 1 386 ? -16.257 14.788 -9.408 1.00 18.71 361 THR A O 1
ATOM 2666 N N . LEU A 1 387 ? -15.463 15.508 -7.389 1.00 19.95 362 LEU A N 1
ATOM 2667 C CA . LEU A 1 387 ? -14.833 14.249 -6.997 1.00 18.22 362 LEU A CA 1
ATOM 2668 C C . LEU A 1 387 ? -15.837 13.097 -6.954 1.00 20.63 362 LEU A C 1
ATOM 2669 O O . LEU A 1 387 ? -15.582 12.023 -7.505 1.00 21.48 362 LEU A O 1
ATOM 2674 N N . LEU A 1 388 ? -16.969 13.327 -6.270 1.00 20.97 363 LEU A N 1
ATOM 2675 C CA . LEU A 1 388 ? -18.017 12.338 -6.130 1.00 22.35 363 LEU A CA 1
ATOM 2676 C C . LEU A 1 388 ? -18.543 11.887 -7.501 1.00 21.37 363 LEU A C 1
ATOM 2677 O O . LEU A 1 388 ? -18.588 10.697 -7.803 1.00 21.87 363 LEU A O 1
ATOM 2682 N N . TYR A 1 389 ? -18.926 12.837 -8.357 1.00 20.90 364 TYR A N 1
ATOM 2683 C CA . TYR A 1 389 ? -19.457 12.498 -9.679 1.00 20.29 364 TYR A CA 1
ATOM 2684 C C . TYR A 1 389 ? -18.397 11.836 -10.560 1.00 21.61 364 TYR A C 1
ATOM 2685 O O . TYR A 1 389 ? -18.713 10.873 -11.272 1.00 20.38 364 TYR A O 1
ATOM 2694 N N . ALA A 1 390 ? -17.148 12.324 -10.503 1.00 20.57 365 ALA A N 1
ATOM 2695 C CA . ALA A 1 390 ? -16.064 11.649 -11.190 1.00 21.30 365 ALA A CA 1
ATOM 2696 C C . ALA A 1 390 ? -15.966 10.169 -10.778 1.00 22.58 365 ALA A C 1
ATOM 2697 O O . ALA A 1 390 ? -15.956 9.290 -11.625 1.00 23.79 365 ALA A O 1
ATOM 2699 N N . LEU A 1 391 ? -15.917 9.882 -9.467 1.00 20.03 366 LEU A N 1
ATOM 2700 C CA . LEU A 1 391 ? -15.700 8.514 -9.015 1.00 22.13 366 LEU A CA 1
ATOM 2701 C C . LEU A 1 391 ? -16.926 7.662 -9.323 1.00 20.63 366 LEU A C 1
ATOM 2702 O O . LEU A 1 391 ? -16.773 6.465 -9.493 1.00 25.49 366 LEU A O 1
ATOM 2707 N N . ALA A 1 392 ? -18.105 8.285 -9.450 1.00 21.77 367 ALA A N 1
ATOM 2708 C CA . ALA A 1 392 ? -19.351 7.585 -9.702 1.00 21.65 367 ALA A CA 1
ATOM 2709 C C . ALA A 1 392 ? -19.559 7.250 -11.185 1.00 25.38 367 ALA A C 1
ATOM 2710 O O . ALA A 1 392 ? -20.566 6.629 -11.523 1.00 21.59 367 ALA A O 1
ATOM 2712 N N . GLU A 1 393 ? -18.632 7.664 -12.064 1.00 26.58 368 GLU A N 1
ATOM 2713 C CA . GLU A 1 393 ? -18.774 7.385 -13.488 1.00 25.56 368 GLU A CA 1
ATOM 2714 C C . GLU A 1 393 ? -18.709 5.876 -13.755 1.00 30.44 368 GLU A C 1
ATOM 2715 O O . GLU A 1 393 ? -17.872 5.177 -13.181 1.00 29.68 368 GLU A O 1
ATOM 2721 N N . PRO A 1 394 ? -19.540 5.329 -14.680 1.00 34.25 369 PRO A N 1
ATOM 2722 C CA . PRO A 1 394 ? -19.378 3.950 -15.144 1.00 36.74 369 PRO A CA 1
ATOM 2723 C C . PRO A 1 394 ? -17.942 3.734 -15.600 1.00 36.22 369 PRO A C 1
ATOM 2724 O O . PRO A 1 394 ? -17.314 4.635 -16.141 1.00 40.70 369 PRO A O 1
ATOM 2728 N N . GLY A 1 395 ? -17.367 2.599 -15.234 1.00 40.42 370 GLY A N 1
ATOM 2729 C CA . GLY A 1 395 ? -16.041 2.251 -15.711 1.00 41.68 370 GLY A CA 1
ATOM 2730 C C . GLY A 1 395 ? -14.947 2.529 -14.688 1.00 43.53 370 GLY A C 1
ATOM 2731 O O . GLY A 1 395 ? -13.836 2.022 -14.818 1.00 42.02 370 GLY A O 1
ATOM 2732 N N . ARG A 1 396 ? -15.257 3.332 -13.668 1.00 41.64 371 ARG A N 1
ATOM 2733 C CA . ARG A 1 396 ? -14.329 3.490 -12.564 1.00 39.20 371 ARG A CA 1
ATOM 2734 C C . ARG A 1 396 ? -14.236 2.139 -11.851 1.00 44.52 371 ARG A C 1
ATOM 2735 O O . ARG A 1 396 ? -15.250 1.485 -11.608 1.00 47.32 371 ARG A O 1
ATOM 2743 N N . ASN A 1 397 ? -13.015 1.695 -11.562 1.00 45.29 372 ASN A N 1
ATOM 2744 C CA . ASN A 1 397 ? -12.844 0.475 -10.784 1.00 55.85 372 ASN A CA 1
ATOM 2745 C C . ASN A 1 397 ? -11.497 0.512 -10.058 1.00 54.70 372 ASN A C 1
ATOM 2746 O O . ASN A 1 397 ? -10.787 -0.497 -10.006 1.00 57.41 372 ASN A O 1
ATOM 2751 N N . GLY A 1 398 ? -11.161 1.691 -9.506 1.00 40.17 373 GLY A N 1
ATOM 2752 C CA . GLY A 1 398 ? -10.043 1.837 -8.588 1.00 37.51 373 GLY A CA 1
ATOM 2753 C C . GLY A 1 398 ? -10.457 1.573 -7.136 1.00 31.28 373 GLY A C 1
ATOM 2754 O O . GLY A 1 398 ? -11.431 0.871 -6.874 1.00 28.60 373 GLY A O 1
ATOM 2755 N N . SER A 1 399 ? -9.700 2.163 -6.204 1.00 30.95 374 SER A N 1
ATOM 2756 C CA . SER A 1 399 ? -9.852 1.917 -4.775 1.00 29.08 374 SER A CA 1
ATOM 2757 C C . SER A 1 399 ? -11.226 2.349 -4.273 1.00 31.71 374 SER A C 1
ATOM 2758 O O . SER A 1 399 ? -11.701 1.863 -3.252 1.00 36.50 374 SER A O 1
ATOM 2761 N N . ARG A 1 400 ? -11.857 3.292 -4.983 1.00 26.22 375 ARG A N 1
ATOM 2762 C CA . ARG A 1 400 ? -13.097 3.936 -4.577 1.00 26.43 375 ARG A CA 1
ATOM 2763 C C . ARG A 1 400 ? -12.855 4.927 -3.439 1.00 21.60 375 ARG A C 1
ATOM 2764 O O . ARG A 1 400 ? -13.811 5.498 -2.947 1.00 22.40 375 ARG A O 1
ATOM 2772 N N . TYR A 1 401 ? -11.596 5.200 -3.079 1.00 21.72 376 TYR A N 1
ATOM 2773 C CA . TYR A 1 401 ? -11.300 6.222 -2.087 1.00 23.19 376 TYR A CA 1
ATOM 2774 C C . TYR A 1 401 ? -11.107 7.576 -2.790 1.00 24.58 376 TYR A C 1
ATOM 2775 O O . TYR A 1 401 ? -10.444 7.648 -3.828 1.00 25.12 376 TYR A O 1
ATOM 2784 N N . GLY A 1 402 ? -11.686 8.632 -2.208 1.00 21.87 377 GLY A N 1
ATOM 2785 C CA . GLY A 1 402 ? -11.508 10.014 -2.668 1.00 21.83 377 GLY A CA 1
ATOM 2786 C C . GLY A 1 402 ? -10.928 10.934 -1.591 1.00 23.58 377 GLY A C 1
ATOM 2787 O O . GLY A 1 402 ? -11.295 10.796 -0.412 1.00 24.74 377 GLY A O 1
ATOM 2788 N N . LEU A 1 403 ? -10.060 11.880 -2.028 1.00 20.16 378 LEU A N 1
ATOM 2789 C CA . LEU A 1 403 ? -9.449 12.917 -1.213 1.00 19.21 378 LEU A CA 1
ATOM 2790 C C . LEU A 1 403 ? -9.757 14.298 -1.799 1.00 20.04 378 LEU A C 1
ATOM 2791 O O . LEU A 1 403 ? -9.472 14.546 -2.964 1.00 18.78 378 LEU A O 1
ATOM 2796 N N . ALA A 1 404 ? -10.327 15.177 -0.965 1.00 20.67 379 ALA A N 1
ATOM 2797 C CA . ALA A 1 404 ? -10.471 16.592 -1.247 1.00 18.52 379 ALA A CA 1
ATOM 2798 C C . ALA A 1 404 ? -9.714 17.402 -0.211 1.00 20.16 379 ALA A C 1
ATOM 2799 O O . ALA A 1 404 ? -9.923 17.216 0.998 1.00 19.02 379 ALA A O 1
ATOM 2801 N N . SER A 1 405 ? -8.946 18.413 -0.683 1.00 18.66 380 SER A N 1
ATOM 2802 C CA . SER A 1 405 ? -8.301 19.327 0.234 1.00 19.48 380 SER A CA 1
ATOM 2803 C C . SER A 1 405 ? -8.092 20.669 -0.458 1.00 18.41 380 SER A C 1
ATOM 2804 O O . SER A 1 405 ? -7.982 20.722 -1.688 1.00 16.66 380 SER A O 1
ATOM 2807 N N . LEU A 1 406 ? -8.079 21.726 0.327 1.00 20.18 381 LEU A N 1
ATOM 2808 C CA . LEU A 1 406 ? -7.652 23.014 -0.201 1.00 21.31 381 LEU A CA 1
ATOM 2809 C C . LEU A 1 406 ? -6.949 23.897 0.826 1.00 20.00 381 LEU A C 1
ATOM 2810 O O . LEU A 1 406 ? -7.093 23.700 2.035 1.00 18.22 381 LEU A O 1
ATOM 2815 N N . CYS A 1 407 ? -6.143 24.845 0.314 1.00 20.84 382 CYS A N 1
ATOM 2816 C CA . CYS A 1 407 ? -5.466 25.839 1.134 1.00 19.72 382 CYS A CA 1
ATOM 2817 C C . CYS A 1 407 ? -6.386 27.009 1.461 1.00 19.13 382 CYS A C 1
ATOM 2818 O O . CYS A 1 407 ? -7.454 27.154 0.861 1.00 16.91 382 CYS A O 1
ATOM 2821 N N . ILE A 1 408 ? -5.962 27.766 2.482 1.00 17.12 383 ILE A N 1
ATOM 2822 C CA . ILE A 1 408 ? -6.791 28.761 3.143 1.00 19.37 383 ILE A CA 1
ATOM 2823 C C . ILE A 1 408 ? -5.933 29.959 3.524 1.00 19.10 383 ILE A C 1
ATOM 2824 O O . ILE A 1 408 ? -4.897 29.814 4.186 1.00 16.44 383 ILE A O 1
ATOM 2829 N N . GLY A 1 409 ? -6.388 31.170 3.167 1.00 17.81 384 GLY A N 1
ATOM 2830 C CA . GLY A 1 409 ? -5.772 32.364 3.686 1.00 18.14 384 GLY A CA 1
ATOM 2831 C C . GLY A 1 409 ? -5.642 32.355 5.200 1.00 20.18 384 GLY A C 1
ATOM 2832 O O . GLY A 1 409 ? -6.453 31.758 5.921 1.00 19.78 384 GLY A O 1
ATOM 2833 N N . GLY A 1 410 ? -4.581 33.008 5.676 1.00 18.90 385 GLY A N 1
ATOM 2834 C CA . GLY A 1 410 ? -4.269 33.069 7.086 1.00 18.88 385 GLY A CA 1
ATOM 2835 C C . GLY A 1 410 ? -3.438 31.848 7.523 1.00 19.00 385 GLY A C 1
ATOM 2836 O O . GLY A 1 410 ? -3.113 31.727 8.703 1.00 19.26 385 GLY A O 1
ATOM 2837 N N . GLY A 1 411 ? -3.137 30.982 6.557 1.00 19.92 386 GLY A N 1
ATOM 2838 C CA . GLY A 1 411 ? -2.320 29.790 6.774 1.00 18.94 386 GLY A CA 1
ATOM 2839 C C . GLY A 1 411 ? -3.092 28.599 7.346 1.00 19.28 386 GLY A C 1
ATOM 2840 O O . GLY A 1 411 ? -2.864 28.213 8.485 1.00 18.41 386 GLY A O 1
ATOM 2841 N N . GLN A 1 412 ? -4.021 28.042 6.570 1.00 17.49 387 GLN A N 1
ATOM 2842 C CA . GLN A 1 412 ? -4.683 26.813 6.975 1.00 16.94 387 GLN A CA 1
ATOM 2843 C C . GLN A 1 412 ? -4.850 25.841 5.816 1.00 14.55 387 GLN A C 1
ATOM 2844 O O . GLN A 1 412 ? -4.699 26.158 4.632 1.00 14.85 387 GLN A O 1
ATOM 2850 N N . GLY A 1 413 ? -5.143 24.578 6.148 1.00 15.44 388 GLY A N 1
ATOM 2851 C CA . GLY A 1 413 ? -5.663 23.608 5.207 1.00 17.18 388 GLY A CA 1
ATOM 2852 C C . GLY A 1 413 ? -6.798 22.812 5.855 1.00 18.31 388 GLY A C 1
ATOM 2853 O O . GLY A 1 413 ? -6.872 22.718 7.082 1.00 16.97 388 GLY A O 1
ATOM 2854 N N . THR A 1 414 ? -7.686 22.300 5.031 1.00 18.27 389 THR A N 1
ATOM 2855 C CA . THR A 1 414 ? -8.657 21.305 5.453 1.00 18.13 389 THR A CA 1
ATOM 2856 C C . THR A 1 414 ? -8.799 20.229 4.390 1.00 17.90 389 THR A C 1
ATOM 2857 O O . THR A 1 414 ? -8.548 20.448 3.193 1.00 17.03 389 THR A O 1
ATOM 2861 N N . ALA A 1 415 ? -9.190 19.027 4.844 1.00 16.88 390 ALA A N 1
ATOM 2862 C CA . ALA A 1 415 ? -9.274 17.865 3.974 1.00 19.30 390 ALA A CA 1
ATOM 2863 C C . ALA A 1 415 ? -10.413 16.948 4.431 1.00 20.68 390 ALA A C 1
ATOM 2864 O O . ALA A 1 415 ? -10.780 16.934 5.615 1.00 21.25 390 ALA A O 1
ATOM 2866 N N . VAL A 1 416 ? -10.973 16.209 3.470 1.00 19.91 391 VAL A N 1
ATOM 2867 C CA . VAL A 1 416 ? -11.940 15.148 3.710 1.00 20.83 391 VAL A CA 1
ATOM 2868 C C . VAL A 1 416 ? -11.570 13.925 2.873 1.00 20.44 391 VAL A C 1
ATOM 2869 O O . VAL A 1 416 ? -11.143 14.029 1.711 1.00 18.35 391 VAL A O 1
ATOM 2873 N N . ALA A 1 417 ? -11.747 12.737 3.466 1.00 20.04 392 ALA A N 1
ATOM 2874 C CA . ALA A 1 417 ? -11.646 11.465 2.759 1.00 22.57 392 ALA A CA 1
ATOM 2875 C C . ALA A 1 417 ? -13.030 10.823 2.650 1.00 22.31 392 ALA A C 1
ATOM 2876 O O . ALA A 1 417 ? -13.776 10.792 3.629 1.00 19.59 392 ALA A O 1
ATOM 2878 N N . ILE A 1 418 ? -13.354 10.323 1.454 1.00 17.83 393 ILE A N 1
ATOM 2879 C CA . ILE A 1 418 ? -14.593 9.627 1.174 1.00 18.62 393 ILE A CA 1
ATOM 2880 C C . ILE A 1 418 ? -14.268 8.243 0.603 1.00 17.70 393 ILE A C 1
ATOM 2881 O O . ILE A 1 418 ? -13.151 7.986 0.133 1.00 17.46 393 ILE A O 1
ATOM 2886 N N . LYS A 1 419 ? -15.278 7.377 0.638 1.00 19.34 394 LYS A N 1
ATOM 2887 C CA . LYS A 1 419 ? -15.254 6.087 -0.029 1.00 21.46 394 LYS A CA 1
ATOM 2888 C C . LYS A 1 419 ? -16.607 5.846 -0.677 1.00 18.14 394 LYS A C 1
ATOM 2889 O O . LYS A 1 419 ? -17.664 5.912 -0.048 1.00 21.37 394 LYS A O 1
ATOM 2895 N N . MET A 1 420 ? -16.601 5.591 -1.990 1.00 20.62 395 MET A N 1
ATOM 2896 C CA . MET A 1 420 ? -17.846 5.424 -2.698 1.00 19.72 395 MET A CA 1
ATOM 2897 C C . MET A 1 420 ? -18.485 4.109 -2.241 1.00 20.30 395 MET A C 1
ATOM 2898 O O . MET A 1 420 ? -17.766 3.155 -1.974 1.00 20.79 395 MET A O 1
ATOM 2903 N N . CYS A 1 421 ? -19.818 4.067 -2.263 1.00 21.04 396 CYS A N 1
ATOM 2904 C CA . CYS A 1 421 ? -20.618 2.937 -1.801 1.00 23.28 396 CYS A CA 1
ATOM 2905 C C . CYS A 1 421 ? -20.824 1.901 -2.908 1.00 31.16 396 CYS A C 1
ATOM 2906 O O . CYS A 1 421 ? -20.786 0.693 -2.642 1.00 33.27 396 CYS A O 1
ATOM 2909 N N . LEU A 1 422 ? -21.023 2.370 -4.142 1.00 32.47 397 LEU A N 1
ATOM 2910 C CA . LEU A 1 422 ? -21.224 1.507 -5.301 1.00 36.05 397 LEU A CA 1
ATOM 2911 C C . LEU A 1 422 ? -22.541 0.738 -5.157 1.00 44.94 397 LEU A C 1
ATOM 2912 O O . LEU A 1 422 ? -23.591 1.433 -5.074 1.00 48.92 397 LEU A O 1
ATOM 2917 N N . HIS B 1 25 ? -26.098 11.772 27.192 1.00 41.67 0 HIS B N 1
ATOM 2918 C CA . HIS B 1 25 ? -25.347 13.045 27.400 1.00 37.87 0 HIS B CA 1
ATOM 2919 C C . HIS B 1 25 ? -23.980 12.910 26.748 1.00 35.39 0 HIS B C 1
ATOM 2920 O O . HIS B 1 25 ? -23.433 11.806 26.639 1.00 34.99 0 HIS B O 1
ATOM 2927 N N . MET B 1 26 ? -23.391 14.049 26.377 1.00 27.22 1 MET B N 1
ATOM 2928 C CA . MET B 1 26 ? -21.963 14.031 26.165 1.00 24.90 1 MET B CA 1
ATOM 2929 C C . MET B 1 26 ? -21.344 13.640 27.512 1.00 28.61 1 MET B C 1
ATOM 2930 O O . MET B 1 26 ? -21.828 14.053 28.567 1.00 25.78 1 MET B O 1
ATOM 2935 N N . LYS B 1 27 ? -20.306 12.817 27.429 1.00 29.14 2 LYS B N 1
ATOM 2936 C CA . LYS B 1 27 ? -19.663 12.194 28.564 1.00 31.83 2 LYS B CA 1
ATOM 2937 C C . LYS B 1 27 ? -18.221 12.659 28.715 1.00 29.87 2 LYS B C 1
ATOM 2938 O O . LYS B 1 27 ? -17.607 12.314 29.719 1.00 25.68 2 LYS B O 1
ATOM 2944 N N . ASN B 1 28 ? -17.640 13.316 27.697 1.00 24.78 3 ASN B N 1
ATOM 2945 C CA . ASN B 1 28 ? -16.201 13.552 27.710 1.00 23.61 3 ASN B CA 1
ATOM 2946 C C . ASN B 1 28 ? -15.844 15.038 27.672 1.00 20.69 3 ASN B C 1
ATOM 2947 O O . ASN B 1 28 ? -14.673 15.358 27.555 1.00 22.17 3 ASN B O 1
ATOM 2952 N N . VAL B 1 29 ? -16.807 15.954 27.840 1.00 19.32 4 VAL B N 1
ATOM 2953 C CA . VAL B 1 29 ? -16.525 17.371 27.613 1.00 19.63 4 VAL B CA 1
ATOM 2954 C C . VAL B 1 29 ? -16.639 18.188 28.900 1.00 18.86 4 VAL B C 1
ATOM 2955 O O . VAL B 1 29 ? -17.697 18.228 29.522 1.00 18.64 4 VAL B O 1
ATOM 2959 N N . VAL B 1 30 ? -15.554 18.901 29.244 1.00 21.11 5 VAL B N 1
ATOM 2960 C CA . VAL B 1 30 ? -15.609 19.845 30.354 1.00 20.45 5 VAL B CA 1
ATOM 2961 C C . VAL B 1 30 ? -15.173 21.257 29.935 1.00 18.44 5 VAL B C 1
ATOM 2962 O O . VAL B 1 30 ? -14.385 21.466 29.008 1.00 18.15 5 VAL B O 1
ATOM 2966 N N . ILE B 1 31 ? -15.724 22.235 30.663 1.00 17.00 6 ILE B N 1
ATOM 2967 C CA . ILE B 1 31 ? -15.249 23.617 30.642 1.00 16.92 6 ILE B CA 1
ATOM 2968 C C . ILE B 1 31 ? -14.172 23.755 31.716 1.00 19.02 6 ILE B C 1
ATOM 2969 O O . ILE B 1 31 ? -14.461 23.498 32.885 1.00 18.84 6 ILE B O 1
ATOM 2974 N N . VAL B 1 32 ? -12.984 24.193 31.333 1.00 19.22 7 VAL B N 1
ATOM 2975 C CA . VAL B 1 32 ? -11.903 24.358 32.311 1.00 22.38 7 VAL B CA 1
ATOM 2976 C C . VAL B 1 32 ? -11.664 25.837 32.682 1.00 22.09 7 VAL B C 1
ATOM 2977 O O . VAL B 1 32 ? -11.070 26.119 33.740 1.00 22.48 7 VAL B O 1
ATOM 2981 N N . SER B 1 33 ? -12.107 26.800 31.841 1.00 19.06 8 SER B N 1
ATOM 2982 C CA . SER B 1 33 ? -12.036 28.228 32.159 1.00 20.03 8 SER B CA 1
ATOM 2983 C C . SER B 1 33 ? -13.020 29.044 31.306 1.00 22.59 8 SER B C 1
ATOM 2984 O O . SER B 1 33 ? -13.557 28.546 30.320 1.00 20.11 8 SER B O 1
ATOM 2987 N N . ALA B 1 34 ? -13.238 30.300 31.701 1.00 22.65 9 ALA B N 1
ATOM 2988 C CA . ALA B 1 34 ? -14.008 31.273 30.943 1.00 19.90 9 ALA B CA 1
ATOM 2989 C C . ALA B 1 34 ? -13.608 32.675 31.364 1.00 21.14 9 ALA B C 1
ATOM 2990 O O . ALA B 1 34 ? -13.194 32.910 32.508 1.00 21.63 9 ALA B O 1
ATOM 2992 N N . ALA B 1 35 ? -13.793 33.600 30.433 1.00 20.85 10 ALA B N 1
ATOM 2993 C CA . ALA B 1 35 ? -13.467 34.999 30.618 1.00 21.15 10 ALA B CA 1
ATOM 2994 C C . ALA B 1 35 ? -14.287 35.836 29.636 1.00 23.08 10 ALA B C 1
ATOM 2995 O O . ALA B 1 35 ? -14.481 35.417 28.492 1.00 22.63 10 ALA B O 1
ATOM 2997 N N . ARG B 1 36 ? -14.714 37.031 30.087 1.00 22.03 11 ARG B N 1
ATOM 2998 C CA . ARG B 1 36 ? -15.330 38.004 29.211 1.00 20.50 11 ARG B CA 1
ATOM 2999 C C . ARG B 1 36 ? -14.740 39.385 29.500 1.00 19.21 11 ARG B C 1
ATOM 3000 O O . ARG B 1 36 ? -14.339 39.704 30.620 1.00 18.26 11 ARG B O 1
ATOM 3008 N N . THR B 1 37 ? -14.743 40.208 28.471 1.00 18.94 12 THR B N 1
ATOM 3009 C CA . THR B 1 37 ? -14.450 41.635 28.604 1.00 18.95 12 THR B CA 1
ATOM 3010 C C . THR B 1 37 ? -15.609 42.278 29.332 1.00 21.46 12 THR B C 1
ATOM 3011 O O . THR B 1 37 ? -16.697 41.703 29.368 1.00 20.01 12 THR B O 1
ATOM 3015 N N . PRO B 1 38 ? -15.442 43.515 29.862 1.00 22.73 13 PRO B N 1
ATOM 3016 C CA . PRO B 1 38 ? -16.584 44.358 30.202 1.00 22.35 13 PRO B CA 1
ATOM 3017 C C . PRO B 1 38 ? -17.444 44.536 28.967 1.00 22.33 13 PRO B C 1
ATOM 3018 O O . PRO B 1 38 ? -17.000 44.391 27.819 1.00 17.79 13 PRO B O 1
ATOM 3022 N N . ILE B 1 39 ? -18.721 44.865 29.173 1.00 21.67 14 ILE B N 1
ATOM 3023 C CA . ILE B 1 39 ? -19.552 45.148 28.027 1.00 18.51 14 ILE B CA 1
ATOM 3024 C C . ILE B 1 39 ? -19.681 46.670 27.859 1.00 19.92 14 ILE B C 1
ATOM 3025 O O . ILE B 1 39 ? -20.249 47.345 28.713 1.00 22.90 14 ILE B O 1
ATOM 3030 N N . GLY B 1 40 ? -19.181 47.155 26.731 1.00 18.32 15 GLY B N 1
ATOM 3031 C CA . GLY B 1 40 ? -19.254 48.555 26.317 1.00 19.26 15 GLY B CA 1
ATOM 3032 C C . GLY B 1 40 ? -20.606 48.927 25.693 1.00 20.28 15 GLY B C 1
ATOM 3033 O O . GLY B 1 40 ? -21.227 48.142 25.001 1.00 20.88 15 GLY B O 1
ATOM 3034 N N . SER B 1 41 ? -20.980 50.200 25.839 1.00 22.49 16 SER B N 1
ATOM 3035 C CA . SER B 1 41 ? -22.139 50.770 25.177 1.00 24.07 16 SER B CA 1
ATOM 3036 C C . SER B 1 41 ? -21.826 51.166 23.748 1.00 22.05 16 SER B C 1
ATOM 3037 O O . SER B 1 41 ? -20.671 51.316 23.345 1.00 23.83 16 SER B O 1
ATOM 3040 N N . PHE B 1 42 ? -22.895 51.338 22.967 1.00 23.14 17 PHE B N 1
ATOM 3041 C CA . PHE B 1 42 ? -22.762 51.647 21.553 1.00 24.17 17 PHE B CA 1
ATOM 3042 C C . PHE B 1 42 ? -22.034 52.987 21.407 1.00 26.95 17 PHE B C 1
ATOM 3043 O O . PHE B 1 42 ? -22.428 53.958 22.046 1.00 25.76 17 PHE B O 1
ATOM 3051 N N . ASN B 1 43 ? -20.919 52.998 20.673 1.00 27.45 18 ASN B N 1
ATOM 3052 C CA . ASN B 1 43 ? -20.145 54.217 20.469 1.00 28.62 18 ASN B CA 1
ATOM 3053 C C . ASN B 1 43 ? -19.633 54.729 21.812 1.00 27.53 18 ASN B C 1
ATOM 3054 O O . ASN B 1 43 ? -19.352 55.926 21.966 1.00 30.24 18 ASN B O 1
ATOM 3059 N N . GLY B 1 44 ? -19.413 53.795 22.749 1.00 25.48 19 GLY B N 1
ATOM 3060 C CA . GLY B 1 44 ? -18.908 54.107 24.062 1.00 24.85 19 GLY B CA 1
ATOM 3061 C C . GLY B 1 44 ? -17.440 53.722 24.225 1.00 26.97 19 GLY B C 1
ATOM 3062 O O . GLY B 1 44 ? -16.607 53.966 23.342 1.00 27.18 19 GLY B O 1
ATOM 3063 N N . GLN B 1 45 ? -17.169 53.068 25.351 1.00 26.73 20 GLN B N 1
ATOM 3064 C CA . GLN B 1 45 ? -15.832 52.956 25.907 1.00 27.50 20 GLN B CA 1
ATOM 3065 C C . GLN B 1 45 ? -14.916 52.141 24.999 1.00 27.12 20 GLN B C 1
ATOM 3066 O O . GLN B 1 45 ? -13.719 52.384 25.042 1.00 26.94 20 GLN B O 1
ATOM 3072 N N . PHE B 1 46 ? -15.466 51.224 24.185 1.00 24.93 21 PHE B N 1
ATOM 3073 C CA . PHE B 1 46 ? -14.698 50.453 23.212 1.00 22.67 21 PHE B CA 1
ATOM 3074 C C . PHE B 1 46 ? -14.922 50.901 21.774 1.00 21.33 21 PHE B C 1
ATOM 3075 O O . PHE B 1 46 ? -14.695 50.149 20.832 1.00 20.05 21 PHE B O 1
ATOM 3083 N N . LYS B 1 47 ? -15.324 52.165 21.559 1.00 23.05 22 LYS B N 1
ATOM 3084 C CA . LYS B 1 47 ? -15.590 52.608 20.206 1.00 23.26 22 LYS B CA 1
ATOM 3085 C C . LYS B 1 47 ? -14.324 52.581 19.352 1.00 23.13 22 LYS B C 1
ATOM 3086 O O . LYS B 1 47 ? -14.428 52.393 18.146 1.00 22.13 22 LYS B O 1
ATOM 3092 N N . ASP B 1 48 ? -13.143 52.685 19.979 1.00 26.64 23 ASP B N 1
ATOM 3093 C CA . ASP B 1 48 ? -11.889 52.704 19.233 1.00 29.15 23 ASP B CA 1
ATOM 3094 C C . ASP B 1 48 ? -11.197 51.344 19.249 1.00 30.47 23 ASP B C 1
ATOM 3095 O O . ASP B 1 48 ? -9.986 51.283 19.054 1.00 33.78 23 ASP B O 1
ATOM 3100 N N . VAL B 1 49 ? -11.967 50.271 19.480 1.00 27.50 24 VAL B N 1
ATOM 3101 C CA . VAL B 1 49 ? -11.422 48.942 19.689 1.00 25.85 24 VAL B CA 1
ATOM 3102 C C . VAL B 1 49 ? -12.193 47.993 18.776 1.00 26.57 24 VAL B C 1
ATOM 3103 O O . VAL B 1 49 ? -13.424 48.081 18.699 1.00 26.27 24 VAL B O 1
ATOM 3107 N N . THR B 1 50 ? -11.462 47.163 18.019 1.00 24.26 25 THR B N 1
ATOM 3108 C CA . THR B 1 50 ? -12.062 46.196 17.102 1.00 23.11 25 THR B CA 1
ATOM 3109 C C . THR B 1 50 ? -12.611 44.986 17.870 1.00 19.57 25 THR B C 1
ATOM 3110 O O . THR B 1 50 ? -12.278 44.760 19.034 1.00 21.36 25 THR B O 1
ATOM 3114 N N . ALA B 1 51 ? -13.505 44.240 17.203 1.00 19.23 26 ALA B N 1
ATOM 3115 C CA . ALA B 1 51 ? -14.029 42.979 17.715 1.00 19.36 26 ALA B CA 1
ATOM 3116 C C . ALA B 1 51 ? -12.880 41.993 17.933 1.00 19.37 26 ALA B C 1
ATOM 3117 O O . ALA B 1 51 ? -12.809 41.372 18.979 1.00 21.66 26 ALA B O 1
ATOM 3119 N N . VAL B 1 52 ? -11.964 41.895 16.959 1.00 19.83 27 VAL B N 1
ATOM 3120 C CA . VAL B 1 52 ? -10.772 41.064 17.074 1.00 20.79 27 VAL B CA 1
ATOM 3121 C C . VAL B 1 52 ? -9.995 41.408 18.352 1.00 21.24 27 VAL B C 1
ATOM 3122 O O . VAL B 1 52 ? -9.610 40.538 19.141 1.00 18.46 27 VAL B O 1
ATOM 3126 N N . GLN B 1 53 ? -9.808 42.704 18.611 1.00 19.21 28 GLN B N 1
ATOM 3127 C CA . GLN B 1 53 ? -9.045 43.149 19.757 1.00 19.88 28 GLN B CA 1
ATOM 3128 C C . GLN B 1 53 ? -9.741 42.770 21.060 1.00 18.31 28 GLN B C 1
ATOM 3129 O O . GLN B 1 53 ? -9.108 42.341 22.018 1.00 19.67 28 GLN B O 1
ATOM 3135 N N . LEU B 1 54 ? -11.077 42.869 21.120 1.00 17.52 29 LEU B N 1
ATOM 3136 C CA . LEU B 1 54 ? -11.789 42.447 22.316 1.00 18.96 29 LEU B CA 1
ATOM 3137 C C . LEU B 1 54 ? -11.674 40.920 22.448 1.00 18.09 29 LEU B C 1
ATOM 3138 O O . LEU B 1 54 ? -11.529 40.388 23.554 1.00 18.61 29 LEU B O 1
ATOM 3143 N N . GLY B 1 55 ? -11.684 40.245 21.295 1.00 17.70 30 GLY B N 1
ATOM 3144 C CA . GLY B 1 55 ? -11.612 38.794 21.216 1.00 18.67 30 GLY B CA 1
ATOM 3145 C C . GLY B 1 55 ? -10.315 38.261 21.815 1.00 19.03 30 GLY B C 1
ATOM 3146 O O . GLY B 1 55 ? -10.360 37.331 22.606 1.00 17.91 30 GLY B O 1
ATOM 3147 N N . ILE B 1 56 ? -9.210 38.921 21.450 1.00 18.85 31 ILE B N 1
ATOM 3148 C CA . ILE B 1 56 ? -7.858 38.645 21.943 1.00 20.14 31 ILE B CA 1
ATOM 3149 C C . ILE B 1 56 ? -7.787 38.783 23.468 1.00 20.79 31 ILE B C 1
ATOM 3150 O O . ILE B 1 56 ? -7.231 37.902 24.125 1.00 20.14 31 ILE B O 1
ATOM 3155 N N . VAL B 1 57 ? -8.336 39.887 24.032 1.00 21.42 32 VAL B N 1
ATOM 3156 C CA . VAL B 1 57 ? -8.383 40.059 25.477 1.00 21.64 32 VAL B CA 1
ATOM 3157 C C . VAL B 1 57 ? -9.042 38.847 26.124 1.00 21.37 32 VAL B C 1
ATOM 3158 O O . VAL B 1 57 ? -8.574 38.327 27.139 1.00 23.14 32 VAL B O 1
ATOM 3162 N N . ALA B 1 58 ? -10.191 38.421 25.577 1.00 22.31 33 ALA B N 1
ATOM 3163 C CA . ALA B 1 58 ? -10.954 37.358 26.209 1.00 19.29 33 ALA B CA 1
ATOM 3164 C C . ALA B 1 58 ? -10.248 36.009 26.118 1.00 17.43 33 ALA B C 1
ATOM 3165 O O . ALA B 1 58 ? -10.234 35.276 27.085 1.00 18.68 33 ALA B O 1
ATOM 3167 N N . VAL B 1 59 ? -9.694 35.691 24.946 1.00 18.25 34 VAL B N 1
ATOM 3168 C CA . VAL B 1 59 ? -9.023 34.429 24.712 1.00 20.13 34 VAL B CA 1
ATOM 3169 C C . VAL B 1 59 ? -7.748 34.367 25.558 1.00 23.05 34 VAL B C 1
ATOM 3170 O O . VAL B 1 59 ? -7.513 33.356 26.204 1.00 22.48 34 VAL B O 1
ATOM 3174 N N . LYS B 1 60 ? -6.973 35.450 25.613 1.00 23.29 35 LYS B N 1
ATOM 3175 C CA . LYS B 1 60 ? -5.755 35.428 26.407 1.00 25.53 35 LYS B CA 1
ATOM 3176 C C . LYS B 1 60 ? -6.094 35.113 27.859 1.00 23.19 35 LYS B C 1
ATOM 3177 O O . LYS B 1 60 ? -5.485 34.230 28.484 1.00 23.11 35 LYS B O 1
ATOM 3183 N N . ALA B 1 61 ? -7.092 35.827 28.389 1.00 21.18 36 ALA B N 1
ATOM 3184 C CA . ALA B 1 61 ? -7.596 35.596 29.730 1.00 21.21 36 ALA B CA 1
ATOM 3185 C C . ALA B 1 61 ? -8.057 34.143 29.952 1.00 21.36 36 ALA B C 1
ATOM 3186 O O . ALA B 1 61 ? -7.781 33.572 31.003 1.00 19.88 36 ALA B O 1
ATOM 3188 N N . ALA B 1 62 ? -8.852 33.574 29.015 1.00 19.78 37 ALA B N 1
ATOM 3189 C CA . ALA B 1 62 ? -9.339 32.209 29.171 1.00 21.26 37 ALA B CA 1
ATOM 3190 C C . ALA B 1 62 ? -8.168 31.228 29.253 1.00 22.12 37 ALA B C 1
ATOM 3191 O O . ALA B 1 62 ? -8.239 30.268 30.019 1.00 24.15 37 ALA B O 1
ATOM 3193 N N . ILE B 1 63 ? -7.128 31.447 28.426 1.00 22.75 38 ILE B N 1
ATOM 3194 C CA . ILE B 1 63 ? -5.974 30.557 28.371 1.00 24.56 38 ILE B CA 1
ATOM 3195 C C . ILE B 1 63 ? -5.252 30.622 29.721 1.00 24.52 38 ILE B C 1
ATOM 3196 O O . ILE B 1 63 ? -4.906 29.594 30.292 1.00 20.80 38 ILE B O 1
ATOM 3201 N N . GLU B 1 64 ? -5.056 31.839 30.230 1.00 27.28 39 GLU B N 1
ATOM 3202 C CA . GLU B 1 64 ? -4.332 31.982 31.477 1.00 28.18 39 GLU B CA 1
ATOM 3203 C C . GLU B 1 64 ? -5.100 31.336 32.623 1.00 29.46 39 GLU B C 1
ATOM 3204 O O . GLU B 1 64 ? -4.478 30.695 33.465 1.00 32.30 39 GLU B O 1
ATOM 3210 N N . ARG B 1 65 ? -6.431 31.495 32.668 1.00 24.36 40 ARG B N 1
ATOM 3211 C CA . ARG B 1 65 ? -7.197 30.984 33.790 1.00 24.11 40 ARG B CA 1
ATOM 3212 C C . ARG B 1 65 ? -7.191 29.453 33.768 1.00 21.91 40 ARG B C 1
ATOM 3213 O O . ARG B 1 65 ? -7.236 28.839 34.820 1.00 26.03 40 ARG B O 1
ATOM 3221 N N . ALA B 1 66 ? -7.187 28.847 32.577 1.00 22.58 41 ALA B N 1
ATOM 3222 C CA . ALA B 1 66 ? -7.118 27.387 32.471 1.00 21.72 41 ALA B CA 1
ATOM 3223 C C . ALA B 1 66 ? -5.738 26.824 32.829 1.00 22.22 41 ALA B C 1
ATOM 3224 O O . ALA B 1 66 ? -5.652 25.628 33.138 1.00 25.37 41 ALA B O 1
ATOM 3226 N N . LYS B 1 67 ? -4.698 27.626 32.616 1.00 25.08 42 LYS B N 1
ATOM 3227 C CA . LYS B 1 67 ? -3.296 27.225 32.658 1.00 27.66 42 LYS B CA 1
ATOM 3228 C C . LYS B 1 67 ? -3.050 26.101 31.653 1.00 29.18 42 LYS B C 1
ATOM 3229 O O . LYS B 1 67 ? -2.300 25.153 31.920 1.00 24.00 42 LYS B O 1
ATOM 3235 N N . VAL B 1 68 ? -3.653 26.255 30.465 1.00 25.56 43 VAL B N 1
ATOM 3236 C CA . VAL B 1 68 ? -3.481 25.278 29.399 1.00 24.00 43 VAL B CA 1
ATOM 3237 C C . VAL B 1 68 ? -2.230 25.661 28.607 1.00 24.14 43 VAL B C 1
ATOM 3238 O O . VAL B 1 68 ? -2.098 26.803 28.187 1.00 22.47 43 VAL B O 1
ATOM 3242 N N . PRO B 1 69 ? -1.236 24.767 28.386 1.00 24.99 44 PRO B N 1
ATOM 3243 C CA . PRO B 1 69 ? -0.146 25.079 27.467 1.00 27.09 44 PRO B CA 1
ATOM 3244 C C . PRO B 1 69 ? -0.750 25.285 26.084 1.00 25.52 44 PRO B C 1
ATOM 3245 O O . PRO B 1 69 ? -1.575 24.475 25.670 1.00 28.57 44 PRO B O 1
ATOM 3249 N N . VAL B 1 70 ? -0.336 26.346 25.387 1.00 26.03 45 VAL B N 1
ATOM 3250 C CA . VAL B 1 70 ? -0.936 26.698 24.101 1.00 29.08 45 VAL B CA 1
ATOM 3251 C C . VAL B 1 70 ? -0.722 25.619 23.034 1.00 30.39 45 VAL B C 1
ATOM 3252 O O . VAL B 1 70 ? -1.466 25.583 22.051 1.00 26.79 45 VAL B O 1
ATOM 3256 N N . ASP B 1 71 ? 0.278 24.736 23.194 1.00 30.84 46 ASP B N 1
ATOM 3257 C CA . ASP B 1 71 ? 0.501 23.679 22.210 1.00 27.73 46 ASP B CA 1
ATOM 3258 C C . ASP B 1 71 ? -0.402 22.465 22.439 1.00 27.68 46 ASP B C 1
ATOM 3259 O O . ASP B 1 71 ? -0.211 21.437 21.802 1.00 31.81 46 ASP B O 1
ATOM 3264 N N . GLN B 1 72 ? -1.335 22.547 23.387 1.00 23.83 47 GLN B N 1
ATOM 3265 C CA . GLN B 1 72 ? -2.325 21.506 23.625 1.00 24.15 47 GLN B CA 1
ATOM 3266 C C . GLN B 1 72 ? -3.655 21.915 22.995 1.00 22.15 47 GLN B C 1
ATOM 3267 O O . GLN B 1 72 ? -4.619 21.166 23.088 1.00 23.95 47 GLN B O 1
ATOM 3273 N N . ILE B 1 73 ? -3.721 23.110 22.406 1.00 22.29 48 ILE B N 1
ATOM 3274 C CA . ILE B 1 73 ? -4.962 23.593 21.813 1.00 20.01 48 ILE B CA 1
ATOM 3275 C C . ILE B 1 73 ? -5.084 22.984 20.422 1.00 18.61 48 ILE B C 1
ATOM 3276 O O . ILE B 1 73 ? -4.128 22.999 19.657 1.00 19.77 48 ILE B O 1
ATOM 3281 N N . ASP B 1 74 ? -6.272 22.468 20.090 1.00 18.16 49 ASP B N 1
ATOM 3282 C CA . ASP B 1 74 ? -6.474 21.780 18.825 1.00 17.60 49 ASP B CA 1
ATOM 3283 C C . ASP B 1 74 ? -7.255 22.613 17.814 1.00 17.66 49 ASP B C 1
ATOM 3284 O O . ASP B 1 74 ? -7.129 22.344 16.617 1.00 20.60 49 ASP B O 1
ATOM 3289 N N . GLU B 1 75 ? -8.096 23.556 18.278 1.00 19.20 50 GLU B N 1
ATOM 3290 C CA . GLU B 1 75 ? -8.910 24.371 17.371 1.00 18.63 50 GLU B CA 1
ATOM 3291 C C . GLU B 1 75 ? -9.485 25.574 18.125 1.00 18.40 50 GLU B C 1
ATOM 3292 O O . GLU B 1 75 ? -9.664 25.554 19.350 1.00 19.68 50 GLU B O 1
ATOM 3298 N N . VAL B 1 76 ? -9.796 26.632 17.361 1.00 17.37 51 VAL B N 1
ATOM 3299 C CA . VAL B 1 76 ? -10.456 27.836 17.863 1.00 16.16 51 VAL B CA 1
ATOM 3300 C C . VAL B 1 76 ? -11.692 28.097 17.009 1.00 14.80 51 VAL B C 1
ATOM 3301 O O . VAL B 1 76 ? -11.592 28.081 15.791 1.00 14.73 51 VAL B O 1
ATOM 3305 N N . ILE B 1 77 ? -12.835 28.257 17.667 1.00 15.75 52 ILE B N 1
ATOM 3306 C CA . ILE B 1 77 ? -14.137 28.472 17.025 1.00 16.01 52 ILE B CA 1
ATOM 3307 C C . ILE B 1 77 ? -14.777 29.682 17.709 1.00 15.41 52 ILE B C 1
ATOM 3308 O O . ILE B 1 77 ? -15.041 29.658 18.932 1.00 14.89 52 ILE B O 1
ATOM 3313 N N . MET B 1 78 ? -14.946 30.764 16.945 1.00 16.72 53 MET B N 1
ATOM 3314 C CA . MET B 1 78 ? -15.509 32.004 17.474 1.00 17.47 53 MET B CA 1
ATOM 3315 C C . MET B 1 78 ? -16.725 32.453 16.661 1.00 15.71 53 MET B C 1
ATOM 3316 O O . MET B 1 78 ? -16.729 32.433 15.410 1.00 15.51 53 MET B O 1
ATOM 3321 N N . GLY B 1 79 ? -17.786 32.781 17.391 1.00 16.49 54 GLY B N 1
ATOM 3322 C CA . GLY B 1 79 ? -18.924 33.461 16.777 1.00 17.66 54 GLY B CA 1
ATOM 3323 C C . GLY B 1 79 ? -18.612 34.941 16.564 1.00 18.14 54 GLY B C 1
ATOM 3324 O O . GLY B 1 79 ? -17.929 35.543 17.399 1.00 17.69 54 GLY B O 1
ATOM 3325 N N . HIS B 1 80 ? -19.150 35.506 15.471 1.00 16.62 55 HIS B N 1
ATOM 3326 C CA . HIS B 1 80 ? -18.935 36.893 15.057 1.00 17.07 55 HIS B CA 1
ATOM 3327 C C . HIS B 1 80 ? -19.959 37.167 13.953 1.00 15.69 55 HIS B C 1
ATOM 3328 O O . HIS B 1 80 ? -19.953 36.481 12.922 1.00 16.72 55 HIS B O 1
ATOM 3335 N N . VAL B 1 81 ? -20.806 38.183 14.166 1.00 16.56 56 VAL B N 1
ATOM 3336 C CA . VAL B 1 81 ? -21.920 38.409 13.255 1.00 17.54 56 VAL B CA 1
ATOM 3337 C C . VAL B 1 81 ? -21.543 39.439 12.190 1.00 15.86 56 VAL B C 1
ATOM 3338 O O . VAL B 1 81 ? -21.620 39.148 11.003 1.00 17.39 56 VAL B O 1
ATOM 3342 N N . LEU B 1 82 ? -21.189 40.643 12.634 1.00 17.99 57 LEU B N 1
ATOM 3343 C CA . LEU B 1 82 ? -20.987 41.783 11.743 1.00 18.29 57 LEU B CA 1
ATOM 3344 C C . LEU B 1 82 ? -19.506 41.855 11.386 1.00 19.06 57 LEU B C 1
ATOM 3345 O O . LEU B 1 82 ? -18.756 42.545 12.073 1.00 19.22 57 LEU B O 1
ATOM 3350 N N . THR B 1 83 ? -19.157 41.169 10.285 1.00 19.92 58 THR B N 1
ATOM 3351 C CA . THR B 1 83 ? -17.773 40.883 9.933 1.00 19.71 58 THR B CA 1
ATOM 3352 C C . THR B 1 83 ? -17.242 41.801 8.829 1.00 20.44 58 THR B C 1
ATOM 3353 O O . THR B 1 83 ? -16.040 41.762 8.543 1.00 17.34 58 THR B O 1
ATOM 3357 N N . ALA B 1 84 ? -18.093 42.679 8.286 1.00 20.66 59 ALA B N 1
ATOM 3358 C CA . ALA B 1 84 ? -17.716 43.567 7.185 1.00 21.60 59 ALA B CA 1
ATOM 3359 C C . ALA B 1 84 ? -16.533 44.441 7.606 1.00 19.26 59 ALA B C 1
ATOM 3360 O O . ALA B 1 84 ? -16.508 44.983 8.711 1.00 19.80 59 ALA B O 1
ATOM 3362 N N . GLY B 1 85 ? -15.530 44.484 6.719 1.00 21.14 60 GLY B N 1
ATOM 3363 C CA . GLY B 1 85 ? -14.295 45.214 6.954 1.00 22.18 60 GLY B CA 1
ATOM 3364 C C . GLY B 1 85 ? -13.423 44.733 8.106 1.00 24.61 60 GLY B C 1
ATOM 3365 O O . GLY B 1 85 ? -12.461 45.401 8.440 1.00 24.17 60 GLY B O 1
ATOM 3366 N N . CYS B 1 86 ? -13.671 43.554 8.692 1.00 23.59 61 CYS B N 1
ATOM 3367 C CA . CYS B 1 86 ? -12.876 43.152 9.831 1.00 23.54 61 CYS B CA 1
ATOM 3368 C C . CYS B 1 86 ? -11.634 42.401 9.367 1.00 20.27 61 CYS B C 1
ATOM 3369 O O . CYS B 1 86 ? -10.813 42.062 10.202 1.00 21.53 61 CYS B O 1
ATOM 3372 N N . GLY B 1 87 ? -11.517 42.133 8.071 1.00 18.62 62 GLY B N 1
ATOM 3373 C CA . GLY B 1 87 ? -10.422 41.335 7.530 1.00 19.53 62 GLY B CA 1
ATOM 3374 C C . GLY B 1 87 ? -10.777 39.850 7.449 1.00 20.27 62 GLY B C 1
ATOM 3375 O O . GLY B 1 87 ? -11.949 39.494 7.599 1.00 21.22 62 GLY B O 1
ATOM 3376 N N . GLU B 1 88 ? -9.771 39.008 7.166 1.00 18.48 63 GLU B N 1
ATOM 3377 C CA . GLU B 1 88 ? -9.952 37.566 6.994 1.00 19.10 63 GLU B CA 1
ATOM 3378 C C . GLU B 1 88 ? -10.333 36.887 8.313 1.00 18.98 63 GLU B C 1
ATOM 3379 O O . GLU B 1 88 ? -9.795 37.195 9.374 1.00 22.68 63 GLU B O 1
ATOM 3385 N N . ASN B 1 89 ? -11.312 35.961 8.220 1.00 19.11 64 ASN B N 1
ATOM 3386 C CA . ASN B 1 89 ? -11.596 34.915 9.192 1.00 18.58 64 ASN B CA 1
ATOM 3387 C C . ASN B 1 89 ? -11.103 35.344 10.581 1.00 19.50 64 ASN B C 1
ATOM 3388 O O . ASN B 1 89 ? -10.034 34.916 11.048 1.00 18.75 64 ASN B O 1
ATOM 3393 N N . THR B 1 90 ? -11.939 36.159 11.256 1.00 18.14 65 THR B N 1
ATOM 3394 C CA . THR B 1 90 ? -11.580 36.836 12.480 1.00 18.63 65 THR B CA 1
ATOM 3395 C C . THR B 1 90 ? -11.201 35.862 13.588 1.00 16.48 65 THR B C 1
ATOM 3396 O O . THR B 1 90 ? -10.349 36.245 14.350 1.00 17.40 65 THR B O 1
ATOM 3400 N N . ALA B 1 91 ? -11.752 34.640 13.647 1.00 19.95 66 ALA B N 1
ATOM 3401 C CA . ALA B 1 91 ? -11.330 33.645 14.633 1.00 18.28 66 ALA B CA 1
ATOM 3402 C C . ALA B 1 91 ? -9.832 33.397 14.551 1.00 19.60 66 ALA B C 1
ATOM 3403 O O . ALA B 1 91 ? -9.180 33.324 15.593 1.00 16.75 66 ALA B O 1
ATOM 3405 N N . ARG B 1 92 ? -9.319 33.298 13.325 1.00 17.53 67 ARG B N 1
ATOM 3406 C CA . ARG B 1 92 ? -7.912 33.023 13.082 1.00 16.91 67 ARG B CA 1
ATOM 3407 C C . ARG B 1 92 ? -7.045 34.209 13.514 1.00 20.05 67 ARG B C 1
ATOM 3408 O O . ARG B 1 92 ? -5.991 34.025 14.125 1.00 18.69 67 ARG B O 1
ATOM 3416 N N . GLN B 1 93 ? -7.474 35.434 13.184 1.00 20.13 68 GLN B N 1
ATOM 3417 C CA . GLN B 1 93 ? -6.784 36.624 13.657 1.00 18.28 68 GLN B CA 1
ATOM 3418 C C . GLN B 1 93 ? -6.661 36.619 15.182 1.00 18.17 68 GLN B C 1
ATOM 3419 O O . GLN B 1 93 ? -5.555 36.805 15.711 1.00 17.15 68 GLN B O 1
ATOM 3425 N N . VAL B 1 94 ? -7.772 36.366 15.908 1.00 16.33 69 VAL B N 1
ATOM 3426 C CA . VAL B 1 94 ? -7.747 36.336 17.362 1.00 15.08 69 VAL B CA 1
ATOM 3427 C C . VAL B 1 94 ? -6.753 35.290 17.887 1.00 17.43 69 VAL B C 1
ATOM 3428 O O . VAL B 1 94 ? -5.998 35.554 18.827 1.00 19.28 69 VAL B O 1
ATOM 3432 N N . ALA B 1 95 ? -6.801 34.088 17.316 1.00 19.14 70 ALA B N 1
ATOM 3433 C CA . ALA B 1 95 ? -5.925 33.001 17.721 1.00 19.63 70 ALA B CA 1
ATOM 3434 C C . ALA B 1 95 ? -4.454 33.416 17.586 1.00 18.85 70 ALA B C 1
ATOM 3435 O O . ALA B 1 95 ? -3.702 33.298 18.546 1.00 19.81 70 ALA B O 1
ATOM 3437 N N . LEU B 1 96 ? -4.060 33.845 16.383 1.00 18.51 71 LEU B N 1
ATOM 3438 C CA . LEU B 1 96 ? -2.669 34.208 16.134 1.00 20.50 71 LEU B CA 1
ATOM 3439 C C . LEU B 1 96 ? -2.210 35.283 17.124 1.00 23.01 71 LEU B C 1
ATOM 3440 O O . LEU B 1 96 ? -1.052 35.281 17.525 1.00 19.72 71 LEU B O 1
ATOM 3445 N N . HIS B 1 97 ? -3.103 36.153 17.601 1.00 26.01 72 HIS B N 1
ATOM 3446 C CA . HIS B 1 97 ? -2.669 37.278 18.432 1.00 27.83 72 HIS B CA 1
ATOM 3447 C C . HIS B 1 97 ? -2.937 37.030 19.919 1.00 27.96 72 HIS B C 1
ATOM 3448 O O . HIS B 1 97 ? -2.719 37.916 20.746 1.00 25.75 72 HIS B O 1
ATOM 3455 N N . SER B 1 98 ? -3.353 35.801 20.274 1.00 23.57 73 SER B N 1
ATOM 3456 C CA . SER B 1 98 ? -3.509 35.395 21.656 1.00 23.11 73 SER B CA 1
ATOM 3457 C C . SER B 1 98 ? -2.408 34.416 22.055 1.00 24.83 73 SER B C 1
ATOM 3458 O O . SER B 1 98 ? -2.545 33.753 23.083 1.00 33.62 73 SER B O 1
ATOM 3461 N N . GLY B 1 99 ? -1.387 34.276 21.194 1.00 28.32 74 GLY B N 1
ATOM 3462 C CA . GLY B 1 99 ? -0.239 33.424 21.479 1.00 27.55 74 GLY B CA 1
ATOM 3463 C C . GLY B 1 99 ? -0.498 31.949 21.169 1.00 27.80 74 GLY B C 1
ATOM 3464 O O . GLY B 1 99 ? 0.165 31.084 21.745 1.00 27.76 74 GLY B O 1
ATOM 3465 N N . ILE B 1 100 ? -1.489 31.667 20.287 1.00 24.46 75 ILE B N 1
ATOM 3466 C CA . ILE B 1 100 ? -1.799 30.296 19.911 1.00 19.91 75 ILE B CA 1
ATOM 3467 C C . ILE B 1 100 ? -0.960 29.947 18.686 1.00 20.62 75 ILE B C 1
ATOM 3468 O O . ILE B 1 100 ? -0.930 30.691 17.706 1.00 22.21 75 ILE B O 1
ATOM 3473 N N . PRO B 1 101 ? -0.254 28.7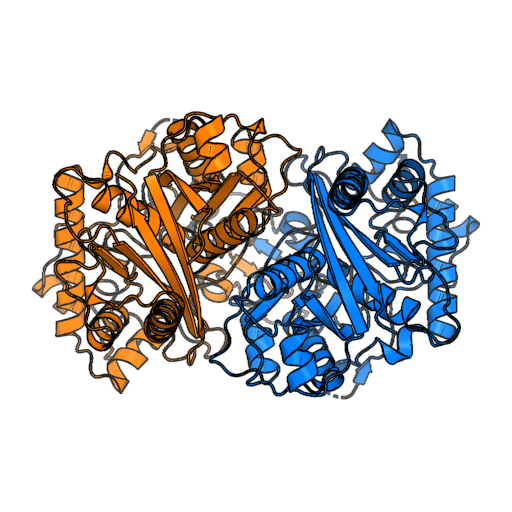89 18.668 1.00 24.19 76 PRO B N 1
ATOM 3474 C CA . PRO B 1 101 ? 0.618 28.453 17.540 1.00 24.39 76 PRO B CA 1
ATOM 3475 C C . PRO B 1 101 ? -0.106 28.476 16.197 1.00 24.55 76 PRO B C 1
ATOM 3476 O O . PRO B 1 101 ? -1.304 28.142 16.099 1.00 22.54 76 PRO B O 1
ATOM 3480 N N . GLN B 1 102 ? 0.646 28.829 15.151 1.00 25.01 77 GLN B N 1
ATOM 3481 C CA . GLN B 1 102 ? 0.068 29.028 13.828 1.00 24.39 77 GLN B CA 1
ATOM 3482 C C . GLN B 1 102 ? -0.471 27.686 13.310 1.00 23.00 77 GLN B C 1
ATOM 3483 O O . GLN B 1 102 ? -1.368 27.642 12.464 1.00 22.09 77 GLN B O 1
ATOM 3489 N N . GLU B 1 103 ? 0.043 26.573 13.845 1.00 21.35 78 GLU B N 1
ATOM 3490 C CA . GLU B 1 103 ? -0.401 25.242 13.462 1.00 20.25 78 GLU B CA 1
ATOM 3491 C C . GLU B 1 103 ? -1.834 24.907 13.886 1.00 19.22 78 GLU B C 1
ATOM 3492 O O . GLU B 1 103 ? -2.350 23.911 13.406 1.00 19.42 78 GLU B O 1
ATOM 3498 N N . VAL B 1 104 ? -2.429 25.658 14.814 1.00 17.56 79 VAL B N 1
ATOM 3499 C CA . VAL B 1 104 ? -3.783 25.391 15.283 1.00 16.88 79 VAL B CA 1
ATOM 3500 C C . VAL B 1 104 ? -4.794 26.008 14.315 1.00 16.91 79 VAL B C 1
ATOM 3501 O O . VAL B 1 104 ? -4.714 27.209 14.052 1.00 17.96 79 VAL B O 1
ATOM 3505 N N . PRO B 1 105 ? -5.758 25.240 13.757 1.00 16.23 80 PRO B N 1
ATOM 3506 C CA . PRO B 1 105 ? -6.783 25.774 12.834 1.00 16.38 80 PRO B CA 1
ATOM 3507 C C . PRO B 1 105 ? -7.882 26.557 13.550 1.00 17.29 80 PRO B C 1
ATOM 3508 O O . PRO B 1 105 ? -8.118 26.363 14.743 1.00 17.43 80 PRO B O 1
ATOM 3512 N N . ALA B 1 106 ? -8.580 27.454 12.809 1.00 18.36 81 ALA B N 1
ATOM 3513 C CA . ALA B 1 106 ? -9.640 28.248 13.410 1.00 16.78 81 ALA B CA 1
ATOM 3514 C C . ALA B 1 106 ? -10.707 28.571 12.374 1.00 14.85 81 ALA B C 1
ATOM 3515 O O . ALA B 1 106 ? -10.381 28.780 11.203 1.00 15.75 81 ALA B O 1
ATOM 3517 N N . PHE B 1 107 ? -11.970 28.653 12.819 1.00 14.39 82 PHE B N 1
ATOM 3518 C CA . PHE B 1 107 ? -12.990 29.190 11.935 1.00 16.43 82 PHE B CA 1
ATOM 3519 C C . PHE B 1 107 ? -13.966 30.032 12.738 1.00 16.04 82 PHE B C 1
ATOM 3520 O O . PHE B 1 107 ? -13.998 29.965 13.959 1.00 15.12 82 PHE B O 1
ATOM 3528 N N . THR B 1 108 ? -14.707 30.877 11.994 1.00 17.24 83 THR B N 1
ATOM 3529 C CA . THR B 1 108 ? -15.674 31.794 12.543 1.00 16.35 83 THR B CA 1
ATOM 3530 C C . THR B 1 108 ? -17.081 31.322 12.137 1.00 14.02 83 THR B C 1
ATOM 3531 O O . THR B 1 108 ? -17.283 30.844 11.036 1.00 16.30 83 THR B O 1
ATOM 3535 N N A ILE B 1 109 ? -18.041 31.435 13.053 0.50 15.09 84 ILE B N 1
ATOM 3536 N N B ILE B 1 109 ? -18.057 31.553 13.010 0.50 15.06 84 ILE B N 1
ATOM 3537 C CA A ILE B 1 109 ? -19.419 31.115 12.706 0.50 16.28 84 ILE B CA 1
ATOM 3538 C CA B ILE B 1 109 ? -19.410 31.063 12.791 0.50 16.08 84 ILE B CA 1
ATOM 3539 C C A ILE B 1 109 ? -20.333 32.312 12.927 0.50 16.06 84 ILE B C 1
ATOM 3540 C C B ILE B 1 109 ? -20.437 32.151 13.101 0.50 15.95 84 ILE B C 1
ATOM 3541 O O A ILE B 1 109 ? -20.048 33.253 13.663 0.50 15.82 84 ILE B O 1
ATOM 3542 O O B ILE B 1 109 ? -20.339 32.850 14.118 0.50 16.10 84 ILE B O 1
ATOM 3551 N N . ASN B 1 110 ? -21.460 32.236 12.237 1.00 15.70 85 ASN B N 1
ATOM 3552 C CA . ASN B 1 110 ? -22.541 33.169 12.386 1.00 15.71 85 ASN B CA 1
ATOM 3553 C C . ASN B 1 110 ? -23.869 32.419 12.470 1.00 13.91 85 ASN B C 1
ATOM 3554 O O . ASN B 1 110 ? -24.312 31.797 11.503 1.00 16.33 85 ASN B O 1
ATOM 3559 N N . LYS B 1 111 ? -24.466 32.498 13.651 1.00 14.37 86 LYS B N 1
ATOM 3560 C CA . LYS B 1 111 ? -25.871 32.185 13.896 1.00 14.03 86 LYS B CA 1
ATOM 3561 C C . LYS B 1 111 ? -26.502 33.364 14.643 1.00 15.22 86 LYS B C 1
ATOM 3562 O O . LYS B 1 111 ? -27.205 33.215 15.640 1.00 15.53 86 LYS B O 1
ATOM 3568 N N . LEU B 1 112 ? -26.245 34.581 14.142 1.00 15.63 87 LEU B N 1
ATOM 3569 C CA . LEU B 1 112 ? -26.673 35.849 14.744 1.00 13.62 87 LEU B CA 1
ATOM 3570 C C . LEU B 1 112 ? -26.480 35.797 16.258 1.00 14.14 87 LEU B C 1
ATOM 3571 O O . LEU B 1 112 ? -25.365 35.545 16.700 1.00 15.46 87 LEU B O 1
ATOM 3576 N N . SER B 1 113 ? -27.507 36.064 17.064 1.00 14.89 88 SER B N 1
ATOM 3577 C CA . SER B 1 113 ? -27.313 36.088 18.521 1.00 15.25 88 SER B CA 1
ATOM 3578 C C . SER B 1 113 ? -26.971 34.703 19.076 1.00 16.21 88 SER B C 1
ATOM 3579 O O . SER B 1 113 ? -26.457 34.573 20.207 1.00 16.47 88 SER B O 1
ATOM 3582 N N . GLY B 1 114 ? -27.113 33.674 18.248 1.00 17.59 89 GLY B N 1
ATOM 3583 C CA . GLY B 1 114 ? -26.802 32.329 18.715 1.0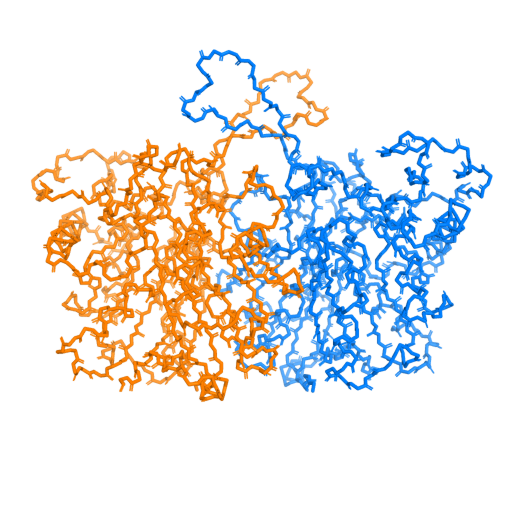0 16.55 89 GLY B CA 1
ATOM 3584 C C . GLY B 1 114 ? -25.327 31.979 18.587 1.00 17.35 89 GLY B C 1
ATOM 3585 O O . GLY B 1 114 ? -24.899 30.925 19.060 1.00 17.94 89 GLY B O 1
ATOM 3586 N N . SER B 1 115 ? -24.599 32.832 17.871 1.00 16.51 90 SER B N 1
ATOM 3587 C CA . SER B 1 115 ? -23.255 32.546 17.387 1.00 17.39 90 SER B CA 1
ATOM 3588 C C . SER B 1 115 ? -22.300 32.047 18.484 1.00 17.32 90 SER B C 1
ATOM 3589 O O . SER B 1 115 ? -21.550 31.092 18.289 1.00 17.11 90 SER B O 1
ATOM 3592 N N . GLY B 1 116 ? -22.219 32.785 19.585 1.00 16.87 91 GLY B N 1
ATOM 3593 C CA . GLY B 1 116 ? -21.278 32.494 20.662 1.00 16.31 91 GLY B CA 1
ATOM 3594 C C . GLY B 1 116 ? -21.620 31.183 21.386 1.00 16.79 91 GLY B C 1
ATOM 3595 O O . GLY B 1 116 ? -20.724 30.482 21.870 1.00 18.22 91 GLY B O 1
ATOM 3596 N N . LEU B 1 117 ? -22.930 30.851 21.466 1.00 14.26 92 LEU B N 1
ATOM 3597 C CA . LEU B 1 117 ? -23.331 29.635 22.146 1.00 15.99 92 LEU B CA 1
ATOM 3598 C C . LEU B 1 117 ? -23.251 28.443 21.201 1.00 17.41 92 LEU B C 1
ATOM 3599 O O . LEU B 1 117 ? -22.881 27.327 21.605 1.00 16.32 92 LEU B O 1
ATOM 3604 N N . ARG B 1 118 ? -23.553 28.616 19.902 1.00 17.90 93 ARG B N 1
ATOM 3605 C CA . ARG B 1 118 ? -23.346 27.493 19.015 1.00 15.66 93 ARG B CA 1
ATOM 3606 C C . ARG B 1 118 ? -21.852 27.241 18.835 1.00 14.67 93 ARG B C 1
ATOM 3607 O O . ARG B 1 118 ? -21.476 26.101 18.564 1.00 14.57 93 ARG B O 1
ATOM 3615 N N . ALA B 1 119 ? -21.020 28.284 18.994 1.00 14.21 94 ALA B N 1
ATOM 3616 C CA . ALA B 1 119 ? -19.575 28.032 18.926 1.00 15.49 94 ALA B CA 1
ATOM 3617 C C . ALA B 1 119 ? -19.188 27.030 20.025 1.00 14.74 94 ALA B C 1
ATOM 3618 O O . ALA B 1 119 ? -18.397 26.125 19.818 1.00 16.32 94 ALA B O 1
ATOM 3620 N N . VAL B 1 120 ? -19.756 27.213 21.226 1.00 15.69 95 VAL B N 1
ATOM 3621 C CA . VAL B 1 120 ? -19.457 26.355 22.354 1.00 16.01 95 VAL B CA 1
ATOM 3622 C C . VAL B 1 120 ? -19.874 24.923 22.035 1.00 15.46 95 VAL B C 1
ATOM 3623 O O . VAL B 1 120 ? -19.106 23.998 22.244 1.00 14.78 95 VAL B O 1
ATOM 3627 N N . SER B 1 121 ? -21.104 24.724 21.537 1.00 17.15 96 SER B N 1
ATOM 3628 C CA . SER B 1 121 ? -21.546 23.352 21.306 1.00 16.21 96 SER B CA 1
ATOM 3629 C C . SER B 1 121 ? -20.807 22.710 20.121 1.00 14.89 96 SER B C 1
ATOM 3630 O O . SER B 1 121 ? -20.531 21.503 20.165 1.00 14.25 96 SER B O 1
ATOM 3633 N N . LEU B 1 122 ? -20.402 23.488 19.084 1.00 14.16 97 LEU B N 1
ATOM 3634 C CA . LEU B 1 122 ? -19.576 22.946 18.011 1.00 13.97 97 LEU B CA 1
ATOM 3635 C C . LEU B 1 122 ? -18.230 22.479 18.583 1.00 15.21 97 LEU B C 1
ATOM 3636 O O . LEU B 1 122 ? -17.715 21.405 18.264 1.00 16.26 97 LEU B O 1
ATOM 3641 N N . GLY B 1 123 ? -17.667 23.264 19.477 1.00 14.84 98 GLY B N 1
ATOM 3642 C CA . GLY B 1 123 ? -16.402 22.897 20.107 1.00 15.47 98 GLY B CA 1
ATOM 3643 C C . GLY B 1 123 ? -16.543 21.625 20.951 1.00 15.74 98 GLY B C 1
ATOM 3644 O O . GLY B 1 123 ? -15.696 20.750 20.895 1.00 16.14 98 GLY B O 1
ATOM 3645 N N . ALA B 1 124 ? -17.655 21.506 21.689 1.00 15.47 99 ALA B N 1
ATOM 3646 C CA . ALA B 1 124 ? -17.948 20.344 22.510 1.00 16.59 99 ALA B CA 1
ATOM 3647 C C . ALA B 1 124 ? -18.064 19.096 21.636 1.00 19.02 99 ALA B C 1
ATOM 3648 O O . ALA B 1 124 ? -17.547 18.041 21.986 1.00 17.70 99 ALA B O 1
ATOM 3650 N N . GLN B 1 125 ? -18.727 19.222 20.465 1.00 16.29 100 GLN B N 1
ATOM 3651 C CA . GLN B 1 125 ? -18.825 18.156 19.482 1.00 15.97 100 GLN B CA 1
ATOM 3652 C C . GLN B 1 125 ? -17.478 17.628 19.012 1.00 13.57 100 GLN B C 1
ATOM 3653 O O . GLN B 1 125 ? -17.314 16.401 18.858 1.00 15.50 100 GLN B O 1
ATOM 3659 N N . GLN B 1 126 ? -16.490 18.527 18.884 1.00 13.87 101 GLN B N 1
ATOM 3660 C CA . GLN B 1 126 ? -15.154 18.196 18.419 1.00 14.07 101 GLN B CA 1
ATOM 3661 C C . GLN B 1 126 ? -14.505 17.282 19.436 1.00 15.94 101 GLN B C 1
ATOM 3662 O O . GLN B 1 126 ? -13.973 16.235 19.068 1.00 16.53 101 GLN B O 1
ATOM 3668 N N . ILE B 1 127 ? -14.738 17.637 20.702 1.00 16.09 102 ILE B N 1
ATOM 3669 C CA . ILE B 1 127 ? -14.135 16.884 21.790 1.00 17.30 102 ILE B CA 1
ATOM 3670 C C . ILE B 1 127 ? -14.861 15.557 21.990 1.00 18.18 102 ILE B C 1
ATOM 3671 O O . ILE B 1 127 ? -14.209 14.525 22.149 1.00 22.31 102 ILE B O 1
ATOM 3676 N N . GLU B 1 128 ? -16.198 15.559 21.950 1.00 17.75 103 GLU B N 1
ATOM 3677 C CA . GLU B 1 128 ? -16.942 14.333 22.214 1.00 19.18 103 GLU B CA 1
ATOM 3678 C C . GLU B 1 128 ? -16.642 13.265 21.166 1.00 19.98 103 GLU B C 1
ATOM 3679 O O . GLU B 1 128 ? -16.691 12.087 21.491 1.00 18.34 103 GLU B O 1
ATOM 3685 N N . LEU B 1 129 ? -16.338 13.662 19.915 1.00 20.35 104 LEU B N 1
ATOM 3686 C CA . LEU B 1 129 ? -16.054 12.731 18.843 1.00 19.99 104 LEU B CA 1
ATOM 3687 C C . LEU B 1 129 ? -14.611 12.274 18.871 1.00 21.22 104 LEU B C 1
ATOM 3688 O O . LEU B 1 129 ? -14.235 11.391 18.096 1.00 22.62 104 LEU B O 1
ATOM 3693 N N . GLY B 1 130 ? -13.802 12.894 19.723 1.00 18.82 105 GLY B N 1
ATOM 3694 C CA . GLY B 1 130 ? -12.393 12.568 19.771 1.00 19.49 105 GLY B CA 1
ATOM 3695 C C . GLY B 1 130 ? -11.606 13.162 18.614 1.00 20.82 105 GLY B C 1
ATOM 3696 O O . GLY B 1 130 ? -10.469 12.757 18.381 1.00 23.81 105 GLY B O 1
ATOM 3697 N N . ASP B 1 131 ? -12.175 14.165 17.926 1.00 19.51 106 ASP B N 1
ATOM 3698 C CA . ASP B 1 131 ? -11.448 14.930 16.918 1.00 21.94 106 ASP B CA 1
ATOM 3699 C C . ASP B 1 131 ? -10.518 15.987 17.518 1.00 19.70 106 ASP B C 1
ATOM 3700 O O . ASP B 1 131 ? -9.629 16.445 16.816 1.00 20.83 106 ASP B O 1
ATOM 3705 N N . ALA B 1 132 ? -10.658 16.295 18.823 1.00 18.54 107 ALA B N 1
ATOM 3706 C CA . ALA B 1 132 ? -9.909 17.325 19.524 1.00 18.84 107 ALA B CA 1
ATOM 3707 C C . ALA B 1 132 ? -9.919 16.933 21.002 1.00 20.23 107 ALA B C 1
ATOM 3708 O O . ALA B 1 132 ? -10.888 16.310 21.454 1.00 18.66 107 ALA B O 1
ATOM 3710 N N . ASP B 1 133 ? -8.871 17.334 21.719 1.00 20.21 108 ASP B N 1
ATOM 3711 C CA . ASP B 1 133 ? -8.869 17.217 23.176 1.00 21.12 108 ASP B CA 1
ATOM 3712 C C . ASP B 1 133 ? -8.962 18.574 23.883 1.00 18.78 108 ASP B C 1
ATOM 3713 O O . ASP B 1 133 ? -9.184 18.605 25.087 1.00 19.14 108 ASP B O 1
ATOM 3718 N N . CYS B 1 134 ? -8.754 19.688 23.168 1.00 18.95 109 CYS B N 1
ATOM 3719 C CA . CYS B 1 134 ? -8.868 21.020 23.738 1.00 19.77 109 CYS B CA 1
ATOM 3720 C C . CYS B 1 134 ? -9.282 21.991 22.632 1.00 18.53 109 CYS B C 1
ATOM 3721 O O . CYS B 1 134 ? -8.677 22.000 21.554 1.00 18.47 109 CYS B O 1
ATOM 3724 N N . VAL B 1 135 ? -10.367 22.747 22.877 1.00 18.85 110 VAL B N 1
ATOM 3725 C CA . VAL B 1 135 ? -10.866 23.734 21.916 1.00 17.96 110 VAL B CA 1
ATOM 3726 C C . VAL B 1 135 ? -11.137 25.039 22.634 1.00 15.88 110 VAL B C 1
ATOM 3727 O O . VAL B 1 135 ? -11.730 25.054 23.735 1.00 15.97 110 VAL B O 1
ATOM 3731 N N . ILE B 1 136 ? -10.732 26.126 21.995 1.00 15.36 111 ILE B N 1
ATOM 3732 C CA . ILE B 1 136 ? -11.106 27.460 22.458 1.00 14.82 111 ILE B CA 1
ATOM 3733 C C . ILE B 1 136 ? -12.408 27.877 21.761 1.00 14.63 111 ILE B C 1
ATOM 3734 O O . ILE B 1 136 ? -12.465 27.820 20.529 1.00 16.99 111 ILE B O 1
ATOM 3739 N N . VAL B 1 137 ? -13.419 28.258 22.546 1.00 13.86 112 VAL B N 1
ATOM 3740 C CA . VAL B 1 137 ? -14.705 28.667 21.989 1.00 13.97 112 VAL B CA 1
ATOM 3741 C C . VAL B 1 137 ? -15.062 30.062 22.487 1.00 17.14 112 VAL B C 1
ATOM 3742 O O . VAL B 1 137 ? -14.621 30.453 23.573 1.00 16.40 112 VAL B O 1
ATOM 3746 N N . GLY B 1 138 ? -15.930 30.781 21.766 1.00 16.79 113 GLY B N 1
ATOM 3747 C CA . GLY B 1 138 ? -16.352 32.090 22.260 1.00 17.15 113 GLY B CA 1
ATOM 3748 C C . GLY B 1 138 ? -17.155 32.886 21.241 1.00 15.64 113 GLY B C 1
ATOM 3749 O O . GLY B 1 138 ? -17.586 32.349 20.224 1.00 15.86 113 GLY B O 1
ATOM 3750 N N . GLY B 1 139 ? -17.198 34.211 21.463 1.00 15.61 114 GLY B N 1
ATOM 3751 C CA . GLY B 1 139 ? -17.832 35.094 20.515 1.00 18.11 114 GLY B CA 1
ATOM 3752 C C . GLY B 1 139 ? -17.328 36.506 20.760 1.00 17.26 114 GLY B C 1
ATOM 3753 O O . GLY B 1 139 ? -16.977 36.852 21.891 1.00 18.43 114 GLY B O 1
ATOM 3754 N N . MET B 1 140 ? -17.381 37.296 19.704 1.00 16.25 115 MET B N 1
ATOM 3755 C CA . MET B 1 140 ? -16.994 38.683 19.810 1.00 13.75 115 MET B CA 1
ATOM 3756 C C . MET B 1 140 ? -17.893 39.515 18.919 1.00 14.52 115 MET B C 1
ATOM 3757 O O . MET B 1 140 ? -18.398 39.034 17.895 1.00 17.39 115 MET B O 1
ATOM 3762 N N . GLU B 1 141 ? -17.955 40.815 19.248 1.00 15.14 116 GLU B N 1
ATOM 3763 C CA . GLU B 1 141 ? -18.736 41.738 18.457 1.00 16.80 116 GLU B CA 1
ATOM 3764 C C . GLU B 1 141 ? -18.393 43.175 18.811 1.00 14.87 116 GLU B C 1
ATOM 3765 O O . GLU B 1 141 ? -18.438 43.559 19.975 1.00 17.58 116 GLU B O 1
ATOM 3771 N N . SER B 1 142 ? -18.120 43.952 17.775 1.00 17.35 117 SER B N 1
ATOM 3772 C CA . SER B 1 142 ? -18.043 45.401 17.905 1.00 16.99 117 SER B CA 1
ATOM 3773 C C . SER B 1 142 ? -19.132 46.024 17.045 1.00 14.71 117 SER B C 1
ATOM 3774 O O . SER B 1 142 ? -18.972 46.183 15.840 1.00 17.18 117 SER B O 1
ATOM 3777 N N . MET B 1 143 ? -20.301 46.231 17.640 1.00 18.11 118 MET B N 1
ATOM 3778 C CA . MET B 1 143 ? -21.419 46.751 16.875 1.00 19.34 118 MET B CA 1
ATOM 3779 C C . MET B 1 143 ? -21.131 48.231 16.567 1.00 20.06 118 MET B C 1
ATOM 3780 O O . MET B 1 143 ? -21.524 48.743 15.523 1.00 22.15 118 MET B O 1
ATOM 3785 N N . SER B 1 144 ? -20.414 48.899 17.455 1.00 18.21 119 SER B N 1
ATOM 3786 C CA . SER B 1 144 ? -19.893 50.249 17.176 1.00 22.09 119 SER B CA 1
ATOM 3787 C C . SER B 1 144 ? -19.164 50.355 15.824 1.00 23.04 119 SER B C 1
ATOM 3788 O O . SER B 1 144 ? -19.222 51.394 15.150 1.00 24.85 119 SER B O 1
ATOM 3791 N N . ASN B 1 145 ? -18.377 49.335 15.430 1.00 19.56 120 ASN B N 1
ATOM 3792 C CA . ASN B 1 145 ? -17.516 49.437 14.263 1.00 19.70 120 ASN B CA 1
ATOM 3793 C C . ASN B 1 145 ? -18.032 48.613 13.092 1.00 20.58 120 ASN B C 1
ATOM 3794 O O . ASN B 1 145 ? -17.354 48.497 12.070 1.00 20.33 120 ASN B O 1
ATOM 3799 N N . ALA B 1 146 ? -19.290 48.134 13.154 1.00 19.68 121 ALA B N 1
ATOM 3800 C CA . ALA B 1 146 ? -19.936 47.637 11.959 1.00 22.07 121 ALA B CA 1
ATOM 3801 C C . ALA B 1 146 ? -19.944 48.799 10.980 1.00 20.70 121 ALA B C 1
ATOM 3802 O O . ALA B 1 146 ? -20.344 49.893 11.362 1.00 21.34 121 ALA B O 1
ATOM 3804 N N . PRO B 1 147 ? -19.438 48.617 9.755 1.00 23.21 122 PRO B N 1
ATOM 3805 C CA . PRO B 1 147 ? -19.305 49.725 8.817 1.00 24.48 122 PRO B CA 1
ATOM 3806 C C . PRO B 1 147 ? -20.541 49.906 7.952 1.00 23.09 122 PRO B C 1
ATOM 3807 O O . PRO B 1 147 ? -21.556 49.237 8.131 1.00 20.77 122 PRO B O 1
ATOM 3811 N N . TYR B 1 148 ? -20.430 50.844 7.009 1.00 21.86 123 TYR B N 1
ATOM 3812 C CA . TYR B 1 148 ? -21.470 51.110 6.044 1.00 20.45 123 TYR B CA 1
ATOM 3813 C C . TYR B 1 148 ? -20.981 50.555 4.722 1.00 21.92 123 TYR B C 1
ATOM 3814 O O . TYR B 1 148 ? -19.762 50.589 4.494 1.00 25.38 123 TYR B O 1
ATOM 3823 N N . VAL B 1 149 ? -21.897 50.101 3.857 1.00 20.02 124 VAL B N 1
ATOM 3824 C CA . VAL B 1 149 ? -21.528 49.573 2.554 1.00 21.21 124 VAL B CA 1
ATOM 3825 C C . VAL B 1 149 ? -22.352 50.224 1.441 1.00 22.59 124 VAL B C 1
ATOM 3826 O O . VAL B 1 149 ? -23.493 50.645 1.642 1.00 21.15 124 VAL B O 1
ATOM 3830 N N . ILE B 1 150 ? -21.791 50.150 0.232 1.00 22.08 125 ILE B N 1
ATOM 3831 C CA . ILE B 1 150 ? -22.502 50.454 -0.992 1.00 26.63 125 ILE B CA 1
ATOM 3832 C C . ILE B 1 150 ? -22.398 49.266 -1.948 1.00 24.68 125 ILE B C 1
ATOM 3833 O O . ILE B 1 150 ? -21.304 48.721 -2.166 1.00 26.31 125 ILE B O 1
ATOM 3838 N N . ALA B 1 151 ? -23.560 48.903 -2.519 1.00 22.83 126 ALA B N 1
ATOM 3839 C CA . ALA B 1 151 ? -23.806 47.617 -3.119 1.00 24.66 126 ALA B CA 1
ATOM 3840 C C . ALA B 1 151 ? -23.333 47.608 -4.562 1.00 24.30 126 ALA B C 1
ATOM 3841 O O . ALA B 1 151 ? -23.111 46.535 -5.108 1.00 21.48 126 ALA B O 1
ATOM 3843 N N . LYS B 1 152 ? -23.241 48.783 -5.224 1.00 22.93 127 LYS B N 1
ATOM 3844 C CA . LYS B 1 152 ? -23.071 48.743 -6.676 1.00 21.96 127 LYS B CA 1
ATOM 3845 C C . LYS B 1 152 ? -21.840 49.520 -7.155 1.00 23.19 127 LYS B C 1
ATOM 3846 O O . LYS B 1 152 ? -21.770 49.832 -8.353 1.00 26.75 127 LYS B O 1
ATOM 3852 N N . ALA B 1 153 ? -20.863 49.706 -6.270 1.00 25.27 128 ALA B N 1
ATOM 3853 C CA . ALA B 1 153 ? -19.615 50.385 -6.608 1.00 25.89 128 ALA B CA 1
ATOM 3854 C C . ALA B 1 153 ? -18.694 49.555 -7.509 1.00 25.73 128 ALA B C 1
ATOM 3855 O O . ALA B 1 153 ? -17.780 50.102 -8.111 1.00 26.49 128 ALA B O 1
ATOM 3857 N N . ARG B 1 154 ? -18.869 48.241 -7.645 1.00 22.43 129 ARG B N 1
ATOM 3858 C CA . ARG B 1 154 ? -17.943 47.465 -8.463 1.00 20.84 129 ARG B CA 1
ATOM 3859 C C . ARG B 1 154 ? -18.175 47.674 -9.960 1.00 20.31 129 ARG B C 1
ATOM 3860 O O . ARG B 1 154 ? -17.216 47.825 -10.724 1.00 21.15 129 ARG B O 1
ATOM 3868 N N . ARG B 1 155 ? -19.437 47.657 -10.403 1.00 22.19 130 ARG B N 1
ATOM 3869 C CA . ARG B 1 155 ? -19.746 47.737 -11.821 1.00 23.79 130 ARG B CA 1
ATOM 3870 C C . ARG B 1 155 ? -20.446 49.066 -12.138 1.00 24.90 130 ARG B C 1
ATOM 3871 O O . ARG B 1 155 ? -20.670 49.349 -13.309 1.00 28.17 130 ARG B O 1
ATOM 3879 N N . GLY B 1 156 ? -20.837 49.798 -11.092 1.00 24.32 131 GLY B N 1
ATOM 3880 C CA . GLY B 1 156 ? -21.334 51.163 -11.191 1.00 27.14 131 GLY B CA 1
ATOM 3881 C C . GLY B 1 156 ? -22.857 51.259 -11.057 1.00 28.36 131 GLY B C 1
ATOM 3882 O O . GLY B 1 156 ? -23.565 50.297 -11.375 1.00 26.83 131 GLY B O 1
ATOM 3883 N N . TYR B 1 157 ? -23.310 52.457 -10.660 1.00 27.98 132 TYR B N 1
ATOM 3884 C CA . TYR B 1 157 ? -24.713 52.838 -10.538 1.00 26.59 132 TYR B CA 1
ATOM 3885 C C . TYR B 1 157 ? -25.288 53.413 -11.841 1.00 29.39 132 TYR B C 1
ATOM 3886 O O . TYR B 1 157 ? -26.521 53.477 -11.981 1.00 28.44 132 TYR B O 1
ATOM 3895 N N . ARG B 1 158 ? -24.403 53.796 -12.779 1.00 27.62 133 ARG B N 1
ATOM 3896 C CA . ARG B 1 158 ? -24.699 54.378 -14.089 1.00 27.95 133 ARG B CA 1
ATOM 3897 C C . ARG B 1 158 ? -25.366 55.749 -13.977 1.00 28.90 133 ARG B C 1
ATOM 3898 O O . ARG B 1 158 ? -24.946 56.709 -14.630 1.00 27.75 133 ARG B O 1
ATOM 3906 N N . MET B 1 159 ? -26.486 55.804 -13.261 1.00 25.34 134 MET B N 1
ATOM 3907 C CA . MET B 1 159 ? -27.269 57.015 -13.164 1.00 27.64 134 MET B CA 1
ATOM 3908 C C . MET B 1 159 ? -28.308 56.789 -12.078 1.00 26.07 134 MET B C 1
ATOM 3909 O O . MET B 1 159 ? -28.877 55.701 -12.023 1.00 26.43 134 MET B O 1
ATOM 3914 N N . GLY B 1 160 ? -28.506 57.788 -11.214 1.00 20.73 135 GLY B N 1
ATOM 3915 C CA . GLY B 1 160 ? -29.452 57.713 -10.119 1.00 23.72 135 GLY B CA 1
ATOM 3916 C C . GLY B 1 160 ? -28.781 57.350 -8.807 1.00 24.61 135 GLY B C 1
ATOM 3917 O O . GLY B 1 160 ? -27.680 56.807 -8.818 1.00 26.86 135 GLY B O 1
ATOM 3918 N N . ASN B 1 161 ? -29.488 57.595 -7.703 1.00 25.24 136 ASN B N 1
ATOM 3919 C CA . ASN B 1 161 ? -28.962 57.404 -6.367 1.00 25.52 136 ASN B CA 1
ATOM 3920 C C . ASN B 1 161 ? -28.880 55.926 -5.978 1.00 27.45 136 ASN B C 1
ATOM 3921 O O . ASN B 1 161 ? -29.469 55.044 -6.616 1.00 26.17 136 ASN B O 1
ATOM 3926 N N . GLY B 1 162 ? -28.109 55.713 -4.907 1.00 28.82 137 GLY B N 1
ATOM 3927 C CA . GLY B 1 162 ? -27.960 54.419 -4.271 1.00 27.94 137 GLY B CA 1
ATOM 3928 C C . GLY B 1 162 ? -28.180 54.530 -2.776 1.00 23.91 137 GLY B C 1
ATOM 3929 O O . GLY B 1 162 ? -28.555 55.578 -2.268 1.00 23.35 137 GLY B O 1
ATOM 3930 N N . VAL B 1 163 ? -27.953 53.407 -2.079 1.00 24.01 138 VAL B N 1
ATOM 3931 C CA . VAL B 1 163 ? -28.120 53.374 -0.641 1.00 21.57 138 VAL B CA 1
ATOM 3932 C C . VAL B 1 163 ? -26.783 53.061 0.030 1.00 23.09 138 VAL B C 1
ATOM 3933 O O . VAL B 1 163 ? -26.083 52.113 -0.370 1.00 26.30 138 VAL B O 1
ATOM 3937 N N . LEU B 1 164 ? -26.515 53.843 1.079 1.00 20.94 139 LEU B N 1
ATOM 3938 C CA . LEU B 1 164 ? -25.407 53.703 2.013 1.00 24.42 139 LEU B CA 1
ATOM 3939 C C . LEU B 1 164 ? -25.942 52.910 3.197 1.00 21.71 139 LEU B C 1
ATOM 3940 O O . LEU B 1 164 ? -26.689 53.452 4.015 1.00 20.62 139 LEU B O 1
ATOM 3945 N N . GLU B 1 165 ? -25.614 51.596 3.204 1.00 22.84 140 GLU B N 1
ATOM 3946 C CA . GLU B 1 165 ? -26.240 50.616 4.085 1.00 22.47 140 GLU B CA 1
ATOM 3947 C C . GLU B 1 165 ? -25.461 50.508 5.400 1.00 21.49 140 GLU B C 1
ATOM 3948 O O . GLU B 1 165 ? -24.234 50.324 5.418 1.00 22.84 140 GLU B O 1
ATOM 3954 N N . ASP B 1 166 ? -26.172 50.674 6.510 1.00 20.11 141 ASP B N 1
ATOM 3955 C CA . ASP B 1 166 ? -25.638 50.385 7.828 1.00 19.62 141 ASP B CA 1
ATOM 3956 C C . ASP B 1 166 ? -25.638 48.862 7.992 1.00 20.67 141 ASP B C 1
ATOM 3957 O O . ASP B 1 166 ? -26.716 48.250 8.009 1.00 19.49 141 ASP B O 1
ATOM 3962 N N . THR B 1 167 ? -24.449 48.235 7.991 1.00 17.63 142 THR B N 1
ATOM 3963 C CA . THR B 1 167 ? -24.394 46.772 8.051 1.00 17.77 142 THR B CA 1
ATOM 3964 C C . THR B 1 167 ? -24.914 46.225 9.390 1.00 17.79 142 THR B C 1
ATOM 3965 O O . THR B 1 167 ? -25.307 45.046 9.460 1.00 19.06 142 THR B O 1
ATOM 3969 N N . MET B 1 168 ? -24.974 47.046 10.429 1.00 17.74 143 MET B N 1
ATOM 3970 C CA . MET B 1 168 ? -25.441 46.571 11.722 1.00 19.21 143 MET B CA 1
ATOM 3971 C C . MET B 1 168 ? -26.935 46.274 11.609 1.00 23.86 143 MET B C 1
ATOM 3972 O O . MET B 1 168 ? -27.390 45.291 12.174 1.00 21.44 143 MET B O 1
ATOM 3977 N N . LEU B 1 169 ? -27.641 47.036 10.765 1.00 21.42 144 LEU B N 1
ATOM 3978 C CA . LEU B 1 169 ? -29.041 46.733 10.470 1.00 21.49 144 LEU B CA 1
ATOM 3979 C C . LEU B 1 169 ? -29.174 45.717 9.336 1.00 20.18 144 LEU B C 1
ATOM 3980 O O . LEU B 1 169 ? -29.861 44.684 9.456 1.00 19.84 144 LEU B O 1
ATOM 3985 N N . ARG B 1 170 ? -28.542 45.972 8.187 1.00 18.49 145 ARG B N 1
ATOM 3986 C CA . ARG B 1 170 ? -28.714 45.124 7.037 1.00 19.84 145 ARG B CA 1
ATOM 3987 C C . ARG B 1 170 ? -28.370 43.662 7.382 1.00 20.41 145 ARG B C 1
ATOM 3988 O O . ARG B 1 170 ? -29.098 42.726 7.023 1.00 21.66 145 ARG B O 1
ATOM 3996 N N . ASP B 1 171 ? -27.190 43.452 7.967 1.00 19.18 146 ASP B N 1
ATOM 3997 C CA . ASP B 1 171 ? -26.649 42.119 8.192 1.00 21.73 146 ASP B CA 1
ATOM 3998 C C . ASP B 1 171 ? -26.856 41.644 9.640 1.00 20.00 146 ASP B C 1
ATOM 3999 O O . ASP B 1 171 ? -26.517 40.498 9.953 1.00 20.72 146 ASP B O 1
ATOM 4004 N N . GLY B 1 172 ? -27.515 42.444 10.471 1.00 20.07 147 GLY B N 1
ATOM 4005 C CA . GLY B 1 172 ? -27.658 42.182 11.902 1.00 20.03 147 GLY B CA 1
ATOM 4006 C C . GLY B 1 172 ? -29.117 42.247 12.355 1.00 20.52 147 GLY B C 1
ATOM 4007 O O . GLY B 1 172 ? -29.765 41.219 12.465 1.00 20.68 147 GLY B O 1
ATOM 4008 N N . LEU B 1 173 ? -29.587 43.474 12.624 1.00 17.96 148 LEU B N 1
ATOM 4009 C CA . LEU B 1 173 ? -30.778 43.709 13.432 1.00 19.02 148 LEU B CA 1
ATOM 4010 C C . LEU B 1 173 ? -32.081 43.793 12.634 1.00 19.77 148 LEU B C 1
ATOM 4011 O O . LEU B 1 173 ? -33.126 43.974 13.244 1.00 22.54 148 LEU B O 1
ATOM 4016 N N . VAL B 1 174 ? -32.027 43.803 11.306 1.00 19.83 149 VAL B N 1
ATOM 4017 C CA . VAL B 1 174 ? -33.236 43.825 10.490 1.00 19.66 149 VAL B CA 1
ATOM 4018 C C . VAL B 1 174 ? -33.528 42.413 9.986 1.00 20.89 149 VAL B C 1
ATOM 4019 O O . VAL B 1 174 ? -32.683 41.753 9.379 1.00 21.15 149 VAL B O 1
ATOM 4023 N N . CYS B 1 175 ? -34.797 41.998 10.144 1.00 22.19 150 CYS B N 1
ATOM 4024 C CA . CYS B 1 175 ? -35.233 40.717 9.630 1.00 20.66 150 CYS B CA 1
ATOM 4025 C C . CYS B 1 175 ? -35.116 40.751 8.107 1.00 22.64 150 CYS B C 1
ATOM 4026 O O . CYS B 1 175 ? -35.782 41.561 7.470 1.00 23.32 150 CYS B O 1
ATOM 4029 N N . THR B 1 176 ? -34.242 39.920 7.522 1.00 20.97 151 THR B N 1
ATOM 4030 C CA . THR B 1 176 ? -34.101 39.916 6.075 1.00 21.99 151 THR B CA 1
ATOM 4031 C C . THR B 1 176 ? -35.379 39.377 5.439 1.00 24.34 151 THR B C 1
ATOM 4032 O O . THR B 1 176 ? -35.721 39.703 4.295 1.00 23.21 151 THR B O 1
ATOM 4036 N N . GLU B 1 177 ? -36.083 38.518 6.176 1.00 24.87 152 GLU B N 1
ATOM 4037 C CA . GLU B 1 177 ? -37.284 37.883 5.665 1.00 26.67 152 GLU B CA 1
ATOM 4038 C C . GLU B 1 177 ? -38.426 38.893 5.614 1.00 21.70 152 GLU B C 1
ATOM 4039 O O . GLU B 1 177 ? -39.138 38.927 4.619 1.00 29.43 152 GLU B O 1
ATOM 4045 N N . ASN B 1 178 ? -38.632 39.653 6.681 1.00 24.61 153 ASN B N 1
ATOM 4046 C CA . ASN B 1 178 ? -39.784 40.542 6.772 1.00 25.36 153 ASN B CA 1
ATOM 4047 C C . ASN B 1 178 ? -39.456 41.982 6.376 1.00 26.09 153 ASN B C 1
ATOM 4048 O O . ASN B 1 178 ? -40.372 42.734 6.053 1.00 25.66 153 ASN B O 1
ATOM 4053 N N . GLY B 1 179 ? -38.181 42.397 6.493 1.00 28.34 154 GLY B N 1
ATOM 4054 C CA . GLY B 1 179 ? -37.762 43.754 6.167 1.00 27.07 154 GLY B CA 1
ATOM 4055 C C . GLY B 1 179 ? -37.992 44.760 7.291 1.00 28.82 154 GLY B C 1
ATOM 4056 O O . GLY B 1 179 ? -37.969 45.969 7.049 1.00 32.68 154 GLY B O 1
ATOM 4057 N N . TYR B 1 180 ? -38.217 44.287 8.521 1.00 22.38 155 TYR B N 1
ATOM 4058 C CA . TYR B 1 180 ? -38.386 45.171 9.660 1.00 23.54 155 TYR B CA 1
ATOM 4059 C C . TYR B 1 180 ? -37.433 44.747 10.780 1.00 21.43 155 TYR B C 1
ATOM 4060 O O . TYR B 1 180 ? -36.949 43.618 10.788 1.00 23.04 155 TYR B O 1
ATOM 4069 N N . HIS B 1 181 ? -37.239 45.654 11.731 1.00 24.01 156 HIS B N 1
ATOM 4070 C CA . HIS B 1 181 ? -36.325 45.484 12.852 1.00 23.66 156 HIS B CA 1
ATOM 4071 C C . HIS B 1 181 ? -36.764 44.308 13.741 1.00 25.25 156 HIS B C 1
ATOM 4072 O O . HIS B 1 181 ? -37.935 43.935 13.760 1.00 24.00 156 HIS B O 1
ATOM 4079 N N . MET B 1 182 ? -35.797 43.709 14.460 1.00 26.03 157 MET B N 1
ATOM 4080 C CA . MET B 1 182 ? -36.050 42.695 15.483 1.00 22.79 157 MET B CA 1
ATOM 4081 C C . MET B 1 182 ? -37.035 43.240 16.517 1.00 21.90 157 MET B C 1
ATOM 4082 O O . MET B 1 182 ? -37.792 42.497 17.158 1.00 23.10 157 MET B O 1
ATOM 4087 N N . GLY B 1 183 ? -36.981 44.555 16.735 1.00 20.16 158 GLY B N 1
ATOM 4088 C CA . GLY B 1 183 ? -37.876 45.174 17.695 1.00 20.00 158 GLY B CA 1
ATOM 4089 C C . GLY B 1 183 ? -39.335 45.059 17.252 1.00 19.57 158 GLY B C 1
ATOM 4090 O O . GLY B 1 183 ? -40.215 44.983 18.104 1.00 21.16 158 GLY B O 1
ATOM 4091 N N . VAL B 1 184 ? -39.584 44.980 15.938 1.00 20.55 159 VAL B N 1
ATOM 4092 C CA . VAL B 1 184 ? -40.944 44.748 15.452 1.00 21.28 159 VAL B CA 1
ATOM 4093 C C . VAL B 1 184 ? -41.337 43.298 15.750 1.00 22.36 159 VAL B C 1
ATOM 4094 O O . VAL B 1 184 ? -42.485 43.047 16.147 1.00 24.79 159 VAL B O 1
ATOM 4098 N N . THR B 1 185 ? -40.393 42.345 15.587 1.00 23.40 160 THR B N 1
ATOM 4099 C CA . THR B 1 185 ? -40.651 40.945 15.948 1.00 22.11 160 THR B CA 1
ATOM 4100 C C . THR B 1 185 ? -41.028 40.863 17.437 1.00 20.65 160 THR B C 1
ATOM 4101 O O . THR B 1 185 ? -41.828 40.028 17.827 1.00 22.52 160 THR B O 1
ATOM 4105 N N . ALA B 1 186 ? -40.515 41.771 18.271 1.00 22.45 161 ALA B N 1
ATOM 4106 C CA . ALA B 1 186 ? -40.839 41.821 19.692 1.00 20.73 161 ALA B CA 1
ATOM 4107 C C . ALA B 1 186 ? -42.277 42.314 19.893 1.00 25.19 161 ALA B C 1
ATOM 4108 O O . ALA B 1 186 ? -42.989 41.807 20.774 1.00 23.84 161 ALA B O 1
ATOM 4110 N N . GLU B 1 187 ? -42.680 43.291 19.070 1.00 23.79 162 GLU B N 1
ATOM 4111 C CA . GLU B 1 187 ? -44.044 43.812 19.091 1.00 26.17 162 GLU B CA 1
ATOM 4112 C C . GLU B 1 187 ? -45.027 42.743 18.627 1.00 25.44 162 GLU B C 1
ATOM 4113 O O . GLU B 1 187 ? -46.176 42.726 19.058 1.00 26.18 162 GLU B O 1
ATOM 4119 N N . ASN B 1 188 ? -44.590 41.878 17.712 1.00 24.97 163 ASN B N 1
ATOM 4120 C CA . ASN B 1 188 ? -45.409 40.764 17.254 1.00 25.85 163 ASN B CA 1
ATOM 4121 C C . ASN B 1 188 ? -45.676 39.840 18.428 1.00 24.76 163 ASN B C 1
ATOM 4122 O O . ASN B 1 188 ? -46.817 39.414 18.646 1.00 27.82 163 ASN B O 1
ATOM 4127 N N . ILE B 1 189 ? -44.629 39.545 19.209 1.00 21.05 164 ILE B N 1
ATOM 4128 C CA . ILE B 1 189 ? -44.827 38.748 20.409 1.00 22.28 164 ILE B CA 1
ATOM 4129 C C . ILE B 1 189 ? -45.800 39.452 21.364 1.00 24.96 164 ILE B C 1
ATOM 4130 O O . ILE B 1 189 ? -46.681 38.798 21.941 1.00 24.42 164 ILE B O 1
ATOM 4135 N N . ALA B 1 190 ? -45.647 40.774 21.528 1.00 24.68 165 ALA B N 1
ATOM 4136 C CA . ALA B 1 190 ? -46.541 41.546 22.381 1.00 29.83 165 ALA B CA 1
ATOM 4137 C C . ALA B 1 190 ? -47.992 41.443 21.888 1.00 30.99 165 ALA B C 1
ATOM 4138 O O . ALA B 1 190 ? -48.876 41.212 22.704 1.00 38.04 165 ALA B O 1
ATOM 4140 N N . SER B 1 191 ? -48.230 41.615 20.575 1.00 31.37 166 SER B N 1
ATOM 4141 C CA . SER B 1 191 ? -49.571 41.640 20.015 1.00 34.25 166 SER B CA 1
ATOM 4142 C C . SER B 1 191 ? -50.176 40.261 20.236 1.00 36.17 166 SER B C 1
ATOM 4143 O O . SER B 1 191 ? -50.986 40.091 21.151 1.00 33.89 166 SER B O 1
ATOM 4146 N N . ARG B 1 192 ? -49.652 39.270 19.504 1.00 30.52 167 ARG B N 1
ATOM 4147 C CA . ARG B 1 192 ? -50.181 37.914 19.542 1.00 28.77 167 ARG B CA 1
ATOM 4148 C C . ARG B 1 192 ? -50.311 37.314 20.942 1.00 25.64 167 ARG B C 1
ATOM 4149 O O . ARG B 1 192 ? -51.259 36.563 21.154 1.00 29.38 167 ARG B O 1
ATOM 4157 N N . PHE B 1 193 ? -49.325 37.515 21.831 1.00 27.19 168 PHE B N 1
ATOM 4158 C CA . PHE B 1 193 ? -49.240 36.722 23.058 1.00 26.09 168 PHE B CA 1
ATOM 4159 C C . PHE B 1 193 ? -49.655 37.473 24.316 1.00 28.22 168 PHE B C 1
ATOM 4160 O O . PHE B 1 193 ? -49.673 36.883 25.404 1.00 30.55 168 PHE B O 1
ATOM 4168 N N . GLY B 1 194 ? -49.961 38.762 24.167 1.00 29.56 169 GLY B N 1
ATOM 4169 C CA . GLY B 1 194 ? -50.514 39.584 25.229 1.00 30.67 169 GLY B CA 1
ATOM 4170 C C . GLY B 1 194 ? -49.492 39.920 26.311 1.00 32.43 169 GLY B C 1
ATOM 4171 O O . GLY B 1 194 ? -49.809 39.934 27.496 1.00 31.35 169 GLY B O 1
ATOM 4172 N N . VAL B 1 195 ? -48.252 40.206 25.908 1.00 29.89 170 VAL B N 1
ATOM 4173 C CA . VAL B 1 195 ? -47.298 40.684 26.886 1.00 27.77 170 VAL B CA 1
ATOM 4174 C C . VAL B 1 195 ? -47.441 42.198 26.915 1.00 26.59 170 VAL B C 1
ATOM 4175 O O . VAL B 1 195 ? -47.118 42.848 25.933 1.00 32.75 170 VAL B O 1
ATOM 4179 N N . THR B 1 196 ? -47.967 42.736 28.014 1.00 27.65 171 THR B N 1
ATOM 4180 C CA . THR B 1 196 ? -48.264 44.151 28.097 1.00 28.18 171 THR B CA 1
ATOM 4181 C C . THR B 1 196 ? -46.982 44.956 28.274 1.00 29.29 171 THR B C 1
ATOM 4182 O O . THR B 1 196 ? -45.963 44.424 28.693 1.00 31.40 171 THR B O 1
ATOM 4186 N N . ARG B 1 197 ? -47.099 46.259 27.980 1.00 28.27 172 ARG B N 1
ATOM 4187 C CA . ARG B 1 197 ? -46.122 47.289 28.278 1.00 27.40 172 ARG B CA 1
ATOM 4188 C C . ARG B 1 197 ? -45.708 47.270 29.752 1.00 28.51 172 ARG B C 1
ATOM 4189 O O . ARG B 1 197 ? -44.531 47.440 30.087 1.00 27.41 172 ARG B O 1
ATOM 4197 N N . GLN B 1 198 ? -46.680 47.124 30.655 1.00 30.97 173 GLN B N 1
ATOM 4198 C CA . GLN B 1 198 ? -46.367 47.157 32.076 1.00 35.78 173 GLN B CA 1
ATOM 4199 C C . GLN B 1 198 ? -45.502 45.949 32.420 1.00 30.01 173 GLN B C 1
ATOM 4200 O O . GLN B 1 198 ? -44.577 46.081 33.210 1.00 29.22 173 GLN B O 1
ATOM 4206 N N . GLN B 1 199 ? -45.818 44.789 31.829 1.00 28.68 174 GLN B N 1
ATOM 4207 C CA . GLN B 1 199 ? -45.048 43.581 32.074 1.00 26.62 174 GLN B CA 1
ATOM 4208 C C . GLN B 1 199 ? -43.618 43.748 31.568 1.00 26.22 174 GLN B C 1
ATOM 4209 O O . GLN B 1 199 ? -42.672 43.312 32.224 1.00 26.43 174 GLN B O 1
ATOM 4215 N N . GLN B 1 200 ? -43.491 44.299 30.365 1.00 26.55 175 GLN B N 1
ATOM 4216 C CA . GLN B 1 200 ? -42.201 44.535 29.735 1.00 26.46 175 GLN B CA 1
ATOM 4217 C C . GLN B 1 200 ? -41.355 45.473 30.600 1.00 29.45 175 GLN B C 1
ATOM 4218 O O . GLN B 1 200 ? -40.181 45.212 30.861 1.00 28.06 175 GLN B O 1
ATOM 4224 N N . ASP B 1 201 ? -41.952 46.588 31.038 1.00 28.39 176 ASP B N 1
ATOM 4225 C CA . ASP B 1 201 ? -41.222 47.569 31.829 1.00 30.38 176 ASP B CA 1
ATOM 4226 C C . ASP B 1 201 ? -40.849 46.993 33.202 1.00 29.04 176 ASP B C 1
ATOM 4227 O O . ASP B 1 201 ? -39.772 47.265 33.728 1.00 29.72 176 ASP B O 1
ATOM 4232 N N . GLU B 1 202 ? -41.721 46.156 33.766 1.00 28.14 177 GLU B N 1
ATOM 4233 C CA . GLU B 1 202 ? -41.420 45.457 35.009 1.00 32.54 177 GLU B CA 1
ATOM 4234 C C . GLU B 1 202 ? -40.194 44.560 34.830 1.00 28.96 177 GLU B C 1
ATOM 4235 O O . GLU B 1 202 ? -39.308 44.543 35.672 1.00 29.02 177 GLU B O 1
ATOM 4241 N N . CYS B 1 203 ? -40.169 43.782 33.747 1.00 26.89 178 CYS B N 1
ATOM 4242 C CA . CYS B 1 203 ? -39.032 42.932 33.434 1.00 27.41 178 CYS B CA 1
ATOM 4243 C C . CYS B 1 203 ? -37.751 43.764 33.311 1.00 23.93 178 CYS B C 1
ATOM 4244 O O . CYS B 1 203 ? -36.721 43.377 33.818 1.00 25.42 178 CYS B O 1
ATOM 4247 N N . ALA B 1 204 ? -37.830 44.864 32.564 1.00 25.48 179 ALA B N 1
ATOM 4248 C CA . ALA B 1 204 ? -36.731 45.791 32.346 1.00 25.98 179 ALA B CA 1
ATOM 4249 C C . ALA B 1 204 ? -36.241 46.347 33.670 1.00 25.46 179 ALA B C 1
ATOM 4250 O O . ALA B 1 204 ? -35.041 46.355 33.914 1.00 25.59 179 ALA B O 1
ATOM 4252 N N . TYR B 1 205 ? -37.175 46.798 34.514 1.00 27.09 180 TYR B N 1
ATOM 4253 C CA . TYR B 1 205 ? -36.807 47.376 35.797 1.00 26.91 180 TYR B CA 1
ATOM 4254 C C . TYR B 1 205 ? -36.031 46.343 36.608 1.00 26.00 180 TYR B C 1
ATOM 4255 O O . TYR B 1 205 ? -34.976 46.654 37.144 1.00 27.34 180 TYR B O 1
ATOM 4264 N N . ASN B 1 206 ? -36.550 45.108 36.686 1.00 23.96 181 ASN B N 1
ATOM 4265 C CA . ASN B 1 206 ? -35.942 44.081 37.509 1.00 25.43 181 ASN B CA 1
ATOM 4266 C C . ASN B 1 206 ? -34.544 43.747 37.012 1.00 22.23 181 ASN B C 1
ATOM 4267 O O . ASN B 1 206 ? -33.670 43.459 37.808 1.00 23.61 181 ASN B O 1
ATOM 4272 N N . SER B 1 207 ? -34.376 43.755 35.686 1.00 23.24 182 SER B N 1
ATOM 4273 C CA . SER B 1 207 ? -33.108 43.427 35.060 1.00 20.68 182 SER B CA 1
ATOM 4274 C C . SER B 1 207 ? -32.031 44.441 35.428 1.00 23.93 182 SER B C 1
ATOM 4275 O O . SER B 1 207 ? -30.909 44.045 35.722 1.00 26.39 182 SER B O 1
ATOM 4278 N N . GLN B 1 208 ? -32.381 45.729 35.407 1.00 24.34 183 GLN B N 1
ATOM 4279 C CA . GLN B 1 208 ? -31.463 46.803 35.773 1.00 23.61 183 GLN B CA 1
ATOM 4280 C C . GLN B 1 208 ? -31.082 46.716 37.243 1.00 23.24 183 GLN B C 1
ATOM 4281 O O . GLN B 1 208 ? -29.905 46.841 37.581 1.00 24.62 183 GLN B O 1
ATOM 4287 N N . MET B 1 209 ? -32.070 46.545 38.120 1.00 22.99 184 MET B N 1
ATOM 4288 C CA . MET B 1 209 ? -31.819 46.469 39.548 1.00 24.77 184 MET B CA 1
ATOM 4289 C C . MET B 1 209 ? -30.913 45.278 39.855 1.00 24.89 184 MET B C 1
ATOM 4290 O O . MET B 1 209 ? -29.956 45.394 40.615 1.00 26.13 184 MET B O 1
ATOM 4295 N N . ARG B 1 210 ? -31.232 44.114 39.275 1.00 22.58 185 ARG B N 1
ATOM 4296 C CA . ARG B 1 210 ? -30.407 42.938 39.447 1.00 23.40 185 ARG B CA 1
ATOM 4297 C C . ARG B 1 210 ? -28.977 43.203 38.974 1.00 21.72 185 ARG B C 1
ATOM 4298 O O . ARG B 1 210 ? -28.057 42.815 39.666 1.00 25.06 185 ARG B O 1
ATOM 4306 N N . ALA B 1 211 ? -28.793 43.757 37.768 1.00 22.37 186 ALA B N 1
ATOM 4307 C CA . ALA B 1 211 ? -27.455 44.011 37.237 1.00 22.55 186 ALA B CA 1
ATOM 4308 C C . ALA B 1 211 ? -26.701 45.008 38.115 1.00 25.47 186 ALA B C 1
ATOM 4309 O O . ALA B 1 211 ? -25.497 44.873 38.318 1.00 25.52 186 ALA B O 1
ATOM 4311 N N . ALA B 1 212 ? -27.392 46.059 38.569 1.00 25.18 187 ALA B N 1
ATOM 4312 C CA . ALA B 1 212 ? -26.721 47.075 39.366 1.00 30.23 187 ALA B CA 1
ATOM 4313 C C . ALA B 1 212 ? -26.221 46.477 40.677 1.00 28.49 187 ALA B C 1
ATOM 4314 O O . ALA B 1 212 ? -25.106 46.760 41.110 1.00 26.81 187 ALA B O 1
ATOM 4316 N N . LYS B 1 213 ? -27.093 45.698 41.318 1.00 27.11 188 LYS B N 1
ATOM 4317 C CA . LYS B 1 213 ? -26.782 45.096 42.600 1.00 29.81 188 LYS B CA 1
ATOM 4318 C C . LYS B 1 213 ? -25.655 44.081 42.435 1.00 27.94 188 LYS B C 1
ATOM 4319 O O . LYS B 1 213 ? -24.786 43.997 43.288 1.00 27.62 188 LYS B O 1
ATOM 4325 N N . ALA B 1 214 ? -25.701 43.296 41.348 1.00 26.25 189 ALA B N 1
ATOM 4326 C CA . ALA B 1 214 ? -24.676 42.299 41.089 1.00 25.55 189 ALA B CA 1
ATOM 4327 C C . ALA B 1 214 ? -23.326 42.982 40.897 1.00 25.03 189 ALA B C 1
ATOM 4328 O O . ALA B 1 214 ? -22.334 42.588 41.506 1.00 25.34 189 ALA B O 1
ATOM 4330 N N . GLN B 1 215 ? -23.310 44.054 40.122 1.00 23.77 190 GLN B N 1
ATOM 4331 C CA . GLN B 1 215 ? -22.077 44.785 39.875 1.00 27.97 190 GLN B CA 1
ATOM 4332 C C . GLN B 1 215 ? -21.544 45.329 41.194 1.00 29.76 190 GLN B C 1
ATOM 4333 O O . GLN B 1 215 ? -20.379 45.113 41.541 1.00 28.64 190 GLN B O 1
ATOM 4339 N N . ALA B 1 216 ? -22.421 46.008 41.936 1.00 31.57 191 ALA B N 1
ATOM 4340 C CA . ALA B 1 216 ? -21.984 46.659 43.158 1.00 30.52 191 ALA B CA 1
ATOM 4341 C C . ALA B 1 216 ? -21.513 45.635 44.186 1.00 29.35 191 ALA B C 1
ATOM 4342 O O . ALA B 1 216 ? -20.702 45.958 45.038 1.00 28.78 191 ALA B O 1
ATOM 4344 N N . GLU B 1 217 ? -22.008 44.391 44.130 1.00 32.33 192 GLU B N 1
ATOM 4345 C CA . GLU B 1 217 ? -21.641 43.396 45.128 1.00 29.35 192 GLU B CA 1
ATOM 4346 C C . GLU B 1 217 ? -20.453 42.566 44.644 1.00 29.40 192 GLU B C 1
ATOM 4347 O O . GLU B 1 217 ? -20.119 41.584 45.281 1.00 31.02 192 GLU B O 1
ATOM 4353 N N . GLY B 1 218 ? -19.817 42.964 43.541 1.00 29.66 193 GLY B N 1
ATOM 4354 C CA . GLY B 1 218 ? -18.624 42.281 43.041 1.00 29.99 193 GLY B CA 1
ATOM 4355 C C . GLY B 1 218 ? -18.884 40.962 42.291 1.00 29.23 193 GLY B C 1
ATOM 4356 O O . GLY B 1 218 ? -17.928 40.257 41.968 1.00 28.72 193 GLY B O 1
ATOM 4357 N N . LYS B 1 219 ? -20.151 40.661 41.943 1.00 26.92 194 LYS B N 1
ATOM 4358 C CA . LYS B 1 219 ? -20.522 39.386 41.329 1.00 26.68 194 LYS B CA 1
ATOM 4359 C C . LYS B 1 219 ? -19.866 39.184 39.961 1.00 25.15 194 LYS B C 1
ATOM 4360 O O . LYS B 1 219 ? -19.635 38.041 39.548 1.00 26.36 194 LYS B O 1
ATOM 4366 N N . PHE B 1 220 ? -19.524 40.277 39.270 1.00 23.44 195 PHE B N 1
ATOM 4367 C CA . PHE B 1 220 ? -18.892 40.205 37.956 1.00 23.65 195 PHE B CA 1
ATOM 4368 C C . PHE B 1 220 ? -17.365 40.339 38.026 1.00 23.98 195 PHE B C 1
ATOM 4369 O O . PHE B 1 220 ? -16.690 40.310 36.998 1.00 23.15 195 PHE B O 1
ATOM 4377 N N . ASP B 1 221 ? -16.790 40.501 39.219 1.00 23.93 196 ASP B N 1
ATOM 4378 C CA . ASP B 1 221 ? -15.387 40.893 39.290 1.00 27.66 196 ASP B CA 1
ATOM 4379 C C . ASP B 1 221 ? -14.502 39.796 38.689 1.00 26.29 196 ASP B C 1
ATOM 4380 O O . ASP B 1 221 ? -13.677 40.084 37.822 1.00 28.29 196 ASP B O 1
ATOM 4385 N N . ALA B 1 222 ? -14.697 38.540 39.120 1.00 27.75 197 ALA B N 1
ATOM 4386 C CA . ALA B 1 222 ? -13.799 37.457 38.731 1.00 27.61 197 ALA B CA 1
ATOM 4387 C C . ALA B 1 222 ? -13.911 37.152 37.233 1.00 26.80 197 ALA B C 1
ATOM 4388 O O . ALA B 1 222 ? -12.897 36.980 36.549 1.00 21.45 197 ALA B O 1
ATOM 4390 N N . GLN B 1 223 ? -15.144 37.110 36.708 1.00 24.02 198 GLN B N 1
ATOM 4391 C CA . GLN B 1 223 ? -15.341 36.700 35.322 1.00 23.51 198 GLN B CA 1
ATOM 4392 C C . GLN B 1 223 ? -14.809 37.738 34.339 1.00 21.96 198 GLN B C 1
ATOM 4393 O O . GLN B 1 223 ? -14.445 37.375 33.222 1.00 21.44 198 GLN B O 1
ATOM 4399 N N . ILE B 1 224 ? -14.790 39.042 34.706 1.00 23.00 199 ILE B N 1
ATOM 4400 C CA . ILE B 1 224 ? -14.336 40.084 33.791 1.00 22.96 199 ILE B CA 1
ATOM 4401 C C . ILE B 1 224 ? -12.814 40.034 33.654 1.00 23.36 199 ILE B C 1
ATOM 4402 O O . ILE B 1 224 ? -12.102 39.895 34.642 1.00 24.76 199 ILE B O 1
ATOM 4407 N N . ALA B 1 225 ? -12.383 40.147 32.406 1.00 21.87 200 ALA B N 1
ATOM 4408 C CA . ALA B 1 225 ? -11.006 40.392 32.022 1.00 22.96 200 ALA B CA 1
ATOM 4409 C C . ALA B 1 225 ? -10.888 41.863 31.651 1.00 24.36 200 ALA B C 1
ATOM 4410 O O . ALA B 1 225 ? -11.503 42.306 30.686 1.00 24.73 200 ALA B O 1
ATOM 4412 N N . PRO B 1 226 ? -10.039 42.662 32.330 1.00 24.95 201 PRO B N 1
ATOM 4413 C CA . PRO B 1 226 ? -9.902 44.071 31.977 1.00 28.05 201 PRO B CA 1
ATOM 4414 C C . PRO B 1 226 ? -9.285 44.318 30.600 1.00 26.39 201 PRO B C 1
ATOM 4415 O O . PRO B 1 226 ? -8.446 43.546 30.141 1.00 25.28 201 PRO B O 1
ATOM 4419 N N . VAL B 1 227 ? -9.767 45.381 29.953 1.00 27.76 202 VAL B N 1
ATOM 4420 C CA . VAL B 1 227 ? -9.338 45.863 28.647 1.00 27.08 202 VAL B CA 1
ATOM 4421 C C . VAL B 1 227 ? -8.563 47.170 28.812 1.00 27.43 202 VAL B C 1
ATOM 4422 O O . VAL B 1 227 ? -9.105 48.143 29.326 1.00 29.26 202 VAL B O 1
ATOM 4426 N N . THR B 1 228 ? -7.278 47.147 28.438 1.00 27.54 203 THR B N 1
ATOM 4427 C CA . THR B 1 228 ? -6.428 48.317 28.509 1.00 33.25 203 THR B CA 1
ATOM 4428 C C . THR B 1 228 ? -6.456 48.985 27.155 1.00 35.47 203 THR B C 1
ATOM 4429 O O . THR B 1 228 ? -6.182 48.330 26.154 1.00 42.34 203 THR B O 1
ATOM 4433 N N . ILE B 1 229 ? -6.826 50.262 27.139 1.00 34.34 204 ILE B N 1
ATOM 4434 C CA . ILE B 1 229 ? -6.833 51.011 25.904 1.00 40.56 204 ILE B CA 1
ATOM 4435 C C . ILE B 1 229 ? -5.574 51.879 25.868 1.00 44.95 204 ILE B C 1
ATOM 4436 O O . ILE B 1 229 ? -5.476 52.842 26.620 1.00 41.87 204 ILE B O 1
ATOM 4441 N N . HIS B 1 230 ? -4.617 51.492 25.006 1.00 46.71 205 HIS B N 1
ATOM 4442 C CA . HIS B 1 230 ? -3.428 52.284 24.710 1.00 48.36 205 HIS B CA 1
ATOM 4443 C C . HIS B 1 230 ? -3.735 53.281 23.582 1.00 49.32 205 HIS B C 1
ATOM 4444 O O . HIS B 1 230 ? -3.192 54.405 23.578 1.00 56.87 205 HIS B O 1
ATOM 4451 N N . ASP B 1 236 ? -3.136 55.850 28.577 1.00 46.69 211 ASP B N 1
ATOM 4452 C CA . ASP B 1 236 ? -3.733 54.506 28.810 1.00 45.71 211 ASP B CA 1
ATOM 4453 C C . ASP B 1 236 ? -4.883 54.581 29.811 1.00 43.15 211 ASP B C 1
ATOM 4454 O O . ASP B 1 236 ? -4.823 55.280 30.811 1.00 39.62 211 ASP B O 1
ATOM 4459 N N . ILE B 1 237 ? -5.920 53.792 29.541 1.00 43.73 212 ILE B N 1
ATOM 4460 C CA . ILE B 1 237 ? -7.084 53.693 30.403 1.00 41.63 212 ILE B CA 1
ATOM 4461 C C . ILE B 1 237 ? -7.435 52.211 30.473 1.00 40.13 212 ILE B C 1
ATOM 4462 O O . ILE B 1 237 ? -7.423 51.529 29.442 1.00 39.51 212 ILE B O 1
ATOM 4467 N N . VAL B 1 238 ? -7.679 51.725 31.692 1.00 35.36 213 VAL B N 1
ATOM 4468 C CA . VAL B 1 238 ? -8.022 50.340 31.947 1.00 33.64 213 VAL B CA 1
ATOM 4469 C C . VAL B 1 238 ? -9.513 50.284 32.267 1.00 32.45 213 VAL B C 1
ATOM 4470 O O . VAL B 1 238 ? -9.959 50.872 33.252 1.00 31.64 213 VAL B O 1
ATOM 4474 N N . ILE B 1 239 ? -10.267 49.565 31.425 1.00 28.49 214 ILE B N 1
ATOM 4475 C CA . ILE B 1 239 ? -11.715 49.476 31.556 1.00 28.38 214 ILE B CA 1
ATOM 4476 C C . ILE B 1 239 ? -12.054 48.156 32.253 1.00 27.95 214 ILE B C 1
ATOM 4477 O O . ILE B 1 239 ? -11.629 47.085 31.807 1.00 29.20 214 ILE B O 1
ATOM 4482 N N . THR B 1 240 ? -12.798 48.242 33.367 1.00 27.84 215 THR B N 1
ATOM 4483 C CA . THR B 1 240 ? -13.181 47.058 34.115 1.00 27.85 215 THR B CA 1
ATOM 4484 C C . THR B 1 240 ? -14.701 46.932 34.251 1.00 25.51 215 THR B C 1
ATOM 4485 O O . THR B 1 240 ? -15.153 45.875 34.648 1.00 24.00 215 THR B O 1
ATOM 4489 N N . LYS B 1 241 ? -15.491 47.948 33.883 1.00 28.46 216 LYS B N 1
ATOM 4490 C CA . LYS B 1 241 ? -16.897 47.958 34.273 1.00 29.92 216 LYS B CA 1
ATOM 4491 C C . LYS B 1 241 ? -17.812 47.860 33.056 1.00 27.38 216 LYS B C 1
ATOM 4492 O O . LYS B 1 241 ? -17.572 48.471 32.032 1.00 26.46 216 LYS B O 1
ATOM 4498 N N . ASP B 1 242 ? -18.878 47.065 33.212 1.00 29.19 217 ASP B N 1
ATOM 4499 C CA . ASP B 1 242 ? -19.983 47.003 32.277 1.00 27.16 217 ASP B CA 1
ATOM 4500 C C . ASP B 1 242 ? -20.680 48.357 32.263 1.00 27.90 217 ASP B C 1
ATOM 4501 O O . ASP B 1 242 ? -21.235 48.731 33.288 1.00 34.75 217 ASP B O 1
ATOM 4506 N N . GLU B 1 243 ? -20.684 49.071 31.132 1.00 25.52 218 GLU B N 1
ATOM 4507 C CA . GLU B 1 243 ? -21.053 50.485 31.172 1.00 28.55 218 GLU B CA 1
ATOM 4508 C C . GLU B 1 243 ? -22.514 50.736 30.805 1.00 28.44 218 GLU B C 1
ATOM 4509 O O . GLU B 1 243 ? -22.941 51.888 30.877 1.00 26.22 218 GLU B O 1
ATOM 4515 N N . HIS B 1 244 ? -23.279 49.701 30.429 1.00 25.70 219 HIS B N 1
ATOM 4516 C CA . HIS B 1 244 ? -24.636 49.910 29.932 1.00 24.71 219 HIS B CA 1
ATOM 4517 C C . HIS B 1 244 ? -25.652 49.907 31.071 1.00 25.76 219 HIS B C 1
ATOM 4518 O O . HIS B 1 244 ? -26.771 50.371 30.872 1.00 29.22 219 HIS B O 1
ATOM 4525 N N . ILE B 1 245 ? -25.283 49.404 32.252 1.00 25.37 220 ILE B N 1
ATOM 4526 C CA . ILE B 1 245 ? -26.238 49.279 33.346 1.00 25.43 220 ILE B CA 1
ATOM 4527 C C . ILE B 1 245 ? -26.767 50.673 33.689 1.00 29.88 220 ILE B C 1
ATOM 4528 O O . ILE B 1 245 ? -26.002 51.627 33.666 1.00 29.81 220 ILE B O 1
ATOM 4533 N N . ARG B 1 246 ? -28.077 50.777 33.980 1.00 27.98 221 ARG B N 1
ATOM 4534 C CA . ARG B 1 246 ? -28.688 52.027 34.418 1.00 31.27 221 ARG B CA 1
ATOM 4535 C C . ARG B 1 246 ? -29.312 51.841 35.795 1.00 29.98 221 ARG B C 1
ATOM 4536 O O . ARG B 1 246 ? -30.505 51.512 35.893 1.00 31.58 221 ARG B O 1
ATOM 4544 N N . PRO B 1 247 ? -28.565 52.090 36.896 1.00 34.54 222 PRO B N 1
ATOM 4545 C CA . PRO B 1 247 ? -29.080 51.864 38.249 1.00 33.64 222 PRO B CA 1
ATOM 4546 C C . PRO B 1 247 ? -30.177 52.853 38.641 1.00 30.95 222 PRO B C 1
ATOM 4547 O O . PRO B 1 247 ? -30.909 52.624 39.597 1.00 30.72 222 PRO B O 1
ATOM 4551 N N . GLU B 1 248 ? -30.304 53.947 37.890 1.00 33.79 223 GLU B N 1
ATOM 4552 C CA . GLU B 1 248 ? -31.293 54.964 38.201 1.00 36.52 223 GLU B CA 1
ATOM 4553 C C . GLU B 1 248 ? -32.631 54.612 37.537 1.00 37.18 223 GLU B C 1
ATOM 4554 O O . GLU B 1 248 ? -33.576 55.399 37.584 1.00 37.89 223 GLU B O 1
ATOM 4560 N N . THR B 1 249 ? -32.734 53.419 36.928 1.00 32.52 224 THR B N 1
ATOM 4561 C CA . THR B 1 249 ? -33.953 53.042 36.231 1.00 32.93 224 THR B CA 1
ATOM 4562 C C . THR B 1 249 ? -35.124 52.952 37.204 1.00 31.37 224 THR B C 1
ATOM 4563 O O . THR B 1 249 ? -34.986 52.350 38.266 1.00 31.30 224 THR B O 1
ATOM 4567 N N . THR B 1 250 ? -36.288 53.492 36.804 1.00 33.71 225 THR B N 1
ATOM 4568 C CA . THR B 1 250 ? -37.498 53.390 37.614 1.00 33.68 225 THR B CA 1
ATOM 4569 C C . THR B 1 250 ? -38.672 52.904 36.767 1.00 32.78 225 THR B C 1
ATOM 4570 O O . THR B 1 250 ? -38.694 53.041 35.543 1.00 29.87 225 THR B O 1
ATOM 4574 N N . LEU B 1 251 ? -39.682 52.345 37.438 1.00 33.91 226 LEU B N 1
ATOM 4575 C CA . LEU B 1 251 ? -40.881 51.908 36.735 1.00 35.45 226 LEU B CA 1
ATOM 4576 C C . LEU B 1 251 ? -41.572 53.081 36.050 1.00 36.24 226 LEU B C 1
ATOM 4577 O O . LEU B 1 251 ? -42.133 52.901 34.970 1.00 36.29 226 LEU B O 1
ATOM 4582 N N . GLU B 1 252 ? -41.520 54.261 36.695 1.00 39.73 227 GLU B N 1
ATOM 4583 C CA . GLU B 1 252 ? -42.167 55.464 36.199 1.00 44.41 227 GLU B CA 1
ATOM 4584 C C . GLU B 1 252 ? -41.374 56.022 35.028 1.00 43.38 227 GLU B C 1
ATOM 4585 O O . GLU B 1 252 ? -41.965 56.481 34.052 1.00 42.78 227 GLU B O 1
ATOM 4591 N N . GLY B 1 253 ? -40.042 56.029 35.170 1.00 42.66 228 GLY B N 1
ATOM 4592 C CA . GLY B 1 253 ? -39.159 56.480 34.108 1.00 39.62 228 GLY B CA 1
ATOM 4593 C C . GLY B 1 253 ? -39.401 55.715 32.808 1.00 37.56 228 GLY B C 1
ATOM 4594 O O . GLY B 1 253 ? -39.534 56.322 31.748 1.00 45.76 228 GLY B O 1
ATOM 4595 N N . LEU B 1 254 ? -39.501 54.381 32.914 1.00 31.43 229 LEU B N 1
ATOM 4596 C CA . LEU B 1 254 ? -39.716 53.495 31.784 1.00 31.32 229 LEU B CA 1
ATOM 4597 C C . LEU B 1 254 ? -41.076 53.766 31.128 1.00 31.40 229 LEU B C 1
ATOM 4598 O O . LEU B 1 254 ? -41.214 53.680 29.902 1.00 28.01 229 LEU B O 1
ATOM 4603 N N . ALA B 1 255 ? -42.088 54.071 31.960 1.00 31.95 230 ALA B N 1
ATOM 4604 C CA . ALA B 1 255 ? -43.451 54.257 31.478 1.00 31.33 230 ALA B CA 1
ATOM 4605 C C . ALA B 1 255 ? -43.566 55.526 30.633 1.00 33.01 230 ALA B C 1
ATOM 4606 O O . ALA B 1 255 ? -44.408 55.582 29.747 1.00 36.27 230 ALA B O 1
ATOM 4608 N N . LYS B 1 256 ? -42.678 56.502 30.861 1.00 38.48 231 LYS B N 1
ATOM 4609 C CA . LYS B 1 256 ? -42.669 57.750 30.106 1.00 42.64 231 LYS B CA 1
ATOM 4610 C C . LYS B 1 256 ? -42.121 57.558 28.686 1.00 40.53 231 LYS B C 1
ATOM 4611 O O . LYS B 1 256 ? -42.508 58.307 27.785 1.00 38.59 231 LYS B O 1
ATOM 4617 N N . LEU B 1 257 ? -41.233 56.565 28.482 1.00 37.91 232 LEU B N 1
ATOM 4618 C CA . LEU B 1 257 ? -40.478 56.432 27.236 1.00 36.50 232 LEU B CA 1
ATOM 4619 C C . LEU B 1 257 ? -41.417 56.225 26.057 1.00 33.64 232 LEU B C 1
ATOM 4620 O O . LEU B 1 257 ? -42.480 55.626 26.191 1.00 34.87 232 LEU B O 1
ATOM 4625 N N . LYS B 1 258 ? -40.977 56.709 24.887 1.00 34.90 233 LYS B N 1
ATOM 4626 C CA . LYS B 1 258 ? -41.739 56.628 23.652 1.00 42.28 233 LYS B CA 1
ATOM 4627 C C . LYS B 1 258 ? -41.376 55.297 22.981 1.00 40.48 233 LYS B C 1
ATOM 4628 O O . LYS B 1 258 ? -40.261 54.805 23.169 1.00 35.49 233 LYS B O 1
ATOM 4634 N N . PRO B 1 259 ? -42.321 54.610 22.290 1.00 40.13 234 PRO B N 1
ATOM 4635 C CA . PRO B 1 259 ? -42.004 53.392 21.544 1.00 39.76 234 PRO B CA 1
ATOM 4636 C C . PRO B 1 259 ? -40.859 53.655 20.578 1.00 40.60 234 PRO B C 1
ATOM 4637 O O . PRO B 1 259 ? -40.613 54.807 20.216 1.00 40.84 234 PRO B O 1
ATOM 4641 N N . ALA B 1 260 ? -40.161 52.587 20.185 1.00 33.96 235 ALA B N 1
ATOM 4642 C CA . ALA B 1 260 ? -38.947 52.714 19.404 1.00 31.19 235 ALA B CA 1
ATOM 4643 C C . ALA B 1 260 ? -39.115 52.152 17.994 1.00 31.31 235 ALA B C 1
ATOM 4644 O O . ALA B 1 260 ? -38.367 52.543 17.107 1.00 31.82 235 ALA B O 1
ATOM 4646 N N . PHE B 1 261 ? -40.111 51.285 17.765 1.00 31.07 236 PHE B N 1
ATOM 4647 C CA . PHE B 1 261 ? -40.191 50.511 16.540 1.00 31.31 236 PHE B CA 1
ATOM 4648 C C . PHE B 1 261 ? -41.548 50.665 15.849 1.00 34.51 236 PHE B C 1
ATOM 4649 O O . PHE B 1 261 ? -41.609 50.581 14.628 1.00 32.24 236 PHE B O 1
ATOM 4657 N N . THR B 1 262 ? -42.631 50.869 16.609 1.00 36.50 237 THR B N 1
ATOM 4658 C CA . THR B 1 262 ? -43.942 51.095 16.023 1.00 40.11 237 THR B CA 1
ATOM 4659 C C . THR B 1 262 ? -44.646 52.239 16.761 1.00 40.17 237 THR B C 1
ATOM 4660 O O . THR B 1 262 ? -44.470 52.439 17.961 1.00 34.75 237 THR B O 1
ATOM 4664 N N . LYS B 1 263 ? -45.430 53.032 16.020 1.00 45.93 238 LYS B N 1
ATOM 4665 C CA . LYS B 1 263 ? -46.233 54.082 16.631 1.00 51.30 238 LYS B CA 1
ATOM 4666 C C . LYS B 1 263 ? -47.295 53.385 17.477 1.00 46.94 238 LYS B C 1
ATOM 4667 O O . LYS B 1 263 ? -47.882 52.398 17.033 1.00 43.56 238 LYS B O 1
ATOM 4673 N N . ASP B 1 264 ? -47.471 53.847 18.719 1.00 45.87 239 ASP B N 1
ATOM 4674 C CA . ASP B 1 264 ? -48.404 53.222 19.653 1.00 47.01 239 ASP B CA 1
ATOM 4675 C C . ASP B 1 264 ? -47.930 51.792 19.968 1.00 41.30 239 ASP B C 1
ATOM 4676 O O . ASP B 1 264 ? -48.732 50.898 20.245 1.00 41.98 239 ASP B O 1
ATOM 4681 N N . GLY B 1 265 ? -46.602 51.602 19.964 1.00 36.67 240 GLY B N 1
ATOM 4682 C CA . GLY B 1 265 ? -45.972 50.336 20.294 1.00 36.18 240 GLY B CA 1
ATOM 4683 C C . GLY B 1 265 ? -45.793 50.153 21.802 1.00 34.56 240 GLY B C 1
ATOM 4684 O O . GLY B 1 265 ? -46.157 51.016 22.590 1.00 32.14 240 GLY B O 1
ATOM 4685 N N . THR B 1 266 ? -45.293 48.973 22.185 1.00 30.46 241 THR B N 1
ATOM 4686 C CA . THR B 1 266 ? -45.028 48.633 23.571 1.00 28.31 241 THR B CA 1
ATOM 4687 C C . THR B 1 266 ? -43.519 48.605 23.813 1.00 23.75 241 THR B C 1
ATOM 4688 O O . THR B 1 266 ? -43.093 48.761 24.942 1.00 23.72 241 THR B O 1
ATOM 4692 N N . VAL B 1 267 ? -42.730 48.393 22.755 1.00 24.43 242 VAL B N 1
ATOM 4693 C CA . VAL B 1 267 ? -41.298 48.198 22.904 1.00 25.52 242 VAL B CA 1
ATOM 4694 C C . VAL B 1 267 ? -40.585 49.547 22.826 1.00 25.46 242 VAL B C 1
ATOM 4695 O O . VAL B 1 267 ? -40.772 50.300 21.869 1.00 23.88 242 VAL B O 1
ATOM 4699 N N . THR B 1 268 ? -39.737 49.811 23.825 1.00 26.54 243 THR B N 1
ATOM 4700 C CA . THR B 1 268 ? -38.979 51.037 23.928 1.00 29.29 243 THR B CA 1
ATOM 4701 C C . THR B 1 268 ? -37.495 50.710 24.064 1.00 31.63 243 THR B C 1
ATOM 4702 O O . THR B 1 268 ? -37.106 49.542 24.115 1.00 32.59 243 THR B O 1
ATOM 4706 N N . ALA B 1 269 ? -36.680 51.754 24.180 1.00 31.38 244 ALA B N 1
ATOM 4707 C CA . ALA B 1 269 ? -35.252 51.598 24.406 1.00 29.33 244 ALA B CA 1
ATOM 4708 C C . ALA B 1 269 ? -34.983 51.135 25.830 1.00 27.09 244 ALA B C 1
ATOM 4709 O O . ALA B 1 269 ? -33.895 50.636 26.129 1.00 33.24 244 ALA B O 1
ATOM 4711 N N . GLY B 1 270 ? -35.962 51.340 26.715 1.00 23.49 245 GLY B N 1
ATOM 4712 C CA . GLY B 1 270 ? -35.797 51.024 28.123 1.00 22.25 245 GLY B CA 1
ATOM 4713 C C . GLY B 1 270 ? -36.085 49.553 28.404 1.00 22.15 245 GLY B C 1
ATOM 4714 O O . GLY B 1 270 ? -35.637 49.035 29.423 1.00 27.72 245 GLY B O 1
ATOM 4715 N N . ASN B 1 271 ? -36.807 48.904 27.480 1.00 24.55 246 ASN B N 1
ATOM 4716 C CA . ASN B 1 271 ? -37.214 47.518 27.659 1.00 22.98 246 ASN B CA 1
ATOM 4717 C C . ASN B 1 271 ? -36.741 46.619 26.514 1.00 23.95 246 ASN B C 1
ATOM 4718 O O . ASN B 1 271 ? -37.122 45.450 26.492 1.00 20.89 246 ASN B O 1
ATOM 4723 N N . ALA B 1 272 ? -35.891 47.139 25.608 1.00 23.14 247 ALA B N 1
ATOM 4724 C CA . ALA B 1 272 ? -35.217 46.350 24.585 1.00 22.62 247 ALA B CA 1
ATOM 4725 C C . ALA B 1 272 ? -33.765 46.156 25.002 1.00 23.27 247 ALA B C 1
ATOM 4726 O O . ALA B 1 272 ? -33.243 46.922 25.801 1.00 24.61 247 ALA B O 1
ATOM 4728 N N . SER B 1 273 ? -33.117 45.130 24.464 1.00 20.13 248 SER B N 1
ATOM 4729 C CA . SER B 1 273 ? -31.689 44.964 24.697 1.00 20.09 248 SER B CA 1
ATOM 4730 C C . SER B 1 273 ? -30.933 46.184 24.183 1.00 21.45 248 SER B C 1
ATOM 4731 O O . SER B 1 273 ? -31.394 46.867 23.284 1.00 23.27 248 SER B O 1
ATOM 4734 N N . GLY B 1 274 ? -29.748 46.417 24.754 1.00 22.99 249 GLY B N 1
ATOM 4735 C CA . GLY B 1 274 ? -28.807 47.379 24.203 1.00 25.43 249 GLY B CA 1
ATOM 4736 C C . GLY B 1 274 ? -28.069 46.864 22.962 1.00 24.94 249 GLY B C 1
ATOM 4737 O O . GLY B 1 274 ? -28.028 45.662 22.678 1.00 23.40 249 GLY B O 1
ATOM 4738 N N . ILE B 1 275 ? -27.472 47.821 22.240 1.00 22.65 250 ILE B N 1
ATOM 4739 C CA . ILE B 1 275 ? -26.485 47.590 21.193 1.00 23.34 250 ILE B CA 1
ATOM 4740 C C . ILE B 1 275 ? -25.127 47.781 21.865 1.00 21.61 250 ILE B C 1
ATOM 4741 O O . ILE B 1 275 ? -24.948 48.811 22.509 1.00 21.58 250 ILE B O 1
ATOM 4746 N N . ASN B 1 276 ? -24.229 46.775 21.795 1.00 20.01 251 ASN B N 1
ATOM 4747 C CA . ASN B 1 276 ? -23.032 46.780 22.622 1.00 18.92 251 ASN B CA 1
ATOM 4748 C C . ASN B 1 276 ? -21.834 46.075 21.959 1.00 20.21 251 ASN B C 1
ATOM 4749 O O . ASN B 1 276 ? -21.943 45.405 20.924 1.00 19.84 251 ASN B O 1
ATOM 4754 N N . ASP B 1 277 ? -20.692 46.221 22.639 1.00 20.46 252 ASP B N 1
ATOM 4755 C CA . ASP B 1 277 ? -19.378 45.722 22.258 1.00 19.72 252 ASP B CA 1
ATOM 4756 C C . ASP B 1 277 ? -18.783 44.890 23.399 1.00 18.40 252 ASP B C 1
ATOM 4757 O O . ASP B 1 277 ? -18.674 45.362 24.547 1.00 17.82 252 ASP B O 1
ATOM 4762 N N . ALA B 1 278 ? -18.383 43.645 23.082 1.00 21.32 253 ALA B N 1
ATOM 4763 C CA . ALA B 1 278 ? -17.662 42.800 24.023 1.00 19.67 253 ALA B CA 1
ATOM 4764 C C . ALA B 1 278 ? -17.141 41.547 23.345 1.00 19.94 253 ALA B C 1
ATOM 4765 O O . ALA B 1 278 ? -17.447 41.282 22.188 1.00 19.33 253 ALA B O 1
ATOM 4767 N N . ALA B 1 279 ? -16.354 40.770 24.106 1.00 18.57 254 ALA B N 1
ATOM 4768 C CA . ALA B 1 279 ? -15.964 39.433 23.684 1.00 18.62 254 ALA B CA 1
ATOM 4769 C C . ALA B 1 279 ? -15.952 38.504 24.878 1.00 18.12 254 ALA B C 1
ATOM 4770 O O . ALA B 1 279 ? -15.946 38.935 26.027 1.00 18.01 254 ALA B O 1
ATOM 4772 N N . CYS B 1 280 ? -15.890 37.208 24.586 1.00 18.74 255 CYS B N 1
ATOM 4773 C CA . CYS B 1 280 ? -15.985 36.194 25.605 1.00 18.58 255 CYS B CA 1
ATOM 4774 C C . CYS B 1 280 ? -15.431 34.910 25.016 1.00 17.77 255 CYS B C 1
ATOM 4775 O O . CYS B 1 280 ? -15.606 34.650 23.825 1.00 16.64 255 CYS B O 1
ATOM 4778 N N . ALA B 1 281 ? -14.718 34.150 25.846 1.00 21.46 256 ALA B N 1
ATOM 4779 C CA . ALA B 1 281 ? -14.052 32.930 25.427 1.00 19.16 256 ALA B CA 1
ATOM 4780 C C . ALA B 1 281 ? -14.073 31.909 26.559 1.00 18.11 256 ALA B C 1
ATOM 4781 O O . ALA B 1 281 ? -14.095 32.263 27.733 1.00 19.34 256 ALA B O 1
ATOM 4783 N N . LEU B 1 282 ? -14.084 30.623 26.194 1.00 17.32 257 LEU B N 1
ATOM 4784 C CA . LEU B 1 282 ? -14.038 29.526 27.169 1.00 17.96 257 LEU B CA 1
ATOM 4785 C C . LEU B 1 282 ? -13.051 28.488 26.654 1.00 18.24 257 LEU B C 1
ATOM 4786 O O . LEU B 1 282 ? -12.916 28.339 25.443 1.00 14.99 257 LEU B O 1
ATOM 4791 N N . VAL B 1 283 ? -12.317 27.843 27.570 1.00 17.13 258 VAL B N 1
ATOM 4792 C CA . VAL B 1 283 ? -11.512 26.688 27.207 1.00 17.53 258 VAL B CA 1
ATOM 4793 C C . VAL B 1 283 ? -12.297 25.421 27.517 1.00 16.84 258 VAL B C 1
ATOM 4794 O O . VAL B 1 283 ? -12.759 25.214 28.639 1.00 17.43 258 VAL B O 1
ATOM 4798 N N . LEU B 1 284 ? -12.489 24.602 26.471 1.00 17.59 259 LEU B N 1
ATOM 4799 C CA . LEU B 1 284 ? -13.058 23.269 26.620 1.00 18.07 259 LEU B CA 1
ATOM 4800 C C . LEU B 1 284 ? -11.965 22.227 26.482 1.00 16.88 259 LEU B C 1
ATOM 4801 O O . LEU B 1 284 ? -11.001 22.427 25.737 1.00 17.66 259 LEU B O 1
ATOM 4806 N N . MET B 1 285 ? -12.192 21.087 27.140 1.00 19.94 260 MET B N 1
ATOM 4807 C CA . MET B 1 285 ? -11.219 19.997 27.172 1.00 21.32 260 MET B CA 1
ATOM 4808 C C . MET B 1 285 ? -11.935 18.673 27.329 1.00 19.47 260 MET B C 1
ATOM 4809 O O . MET B 1 285 ? -12.961 18.631 27.993 1.00 18.75 260 MET B O 1
ATOM 4814 N N . SER B 1 286 ? -11.288 17.584 26.880 1.00 17.44 261 SER B N 1
ATOM 4815 C CA . SER B 1 286 ? -11.712 16.249 27.271 1.00 19.02 261 SER B CA 1
ATOM 4816 C C . SER B 1 286 ? -11.401 16.047 28.753 1.00 20.71 261 SER B C 1
ATOM 4817 O O . SER B 1 286 ? -10.491 16.702 29.268 1.00 20.26 261 SER B O 1
ATOM 4820 N N . LYS B 1 287 ? -12.146 15.130 29.383 1.00 22.54 262 LYS B N 1
ATOM 4821 C CA . LYS B 1 287 ? -11.928 14.784 30.788 1.00 21.20 262 LYS B CA 1
ATOM 4822 C C . LYS B 1 287 ? -10.507 14.238 30.935 1.00 24.00 262 LYS B C 1
ATOM 4823 O O . LYS B 1 287 ? -9.769 14.655 31.838 1.00 22.25 262 LYS B O 1
ATOM 4829 N N . LYS B 1 288 ? -10.099 13.403 29.970 1.00 25.07 263 LYS B N 1
ATOM 4830 C CA . LYS B 1 288 ? -8.819 12.710 30.006 1.00 28.61 263 LYS B CA 1
ATOM 4831 C C . LYS B 1 288 ? -7.654 13.683 29.862 1.00 28.28 263 LYS B C 1
ATOM 4832 O O . LYS B 1 288 ? -6.606 13.537 30.489 1.00 27.45 263 LYS B O 1
ATOM 4838 N N . LYS B 1 289 ? -7.828 14.682 28.998 1.00 27.81 264 LYS B N 1
ATOM 4839 C CA . LYS B 1 289 ? -6.812 15.692 28.797 1.00 25.84 264 LYS B CA 1
ATOM 4840 C C . LYS B 1 289 ? -6.675 16.568 30.036 1.00 24.67 264 LYS B C 1
ATOM 4841 O O . LYS B 1 289 ? -5.574 16.949 30.414 1.00 26.57 264 LYS B O 1
ATOM 4847 N N . ALA B 1 290 ? -7.799 16.860 30.686 1.00 26.07 265 ALA B N 1
ATOM 4848 C CA . ALA B 1 290 ? -7.767 17.752 31.829 1.00 27.69 265 ALA B CA 1
ATOM 4849 C C . ALA B 1 290 ? -7.002 17.063 32.964 1.00 29.56 265 ALA B C 1
ATOM 4850 O O . ALA B 1 290 ? -6.183 17.702 33.634 1.00 30.33 265 ALA B O 1
ATOM 4852 N N . GLU B 1 291 ? -7.243 15.749 33.090 1.00 27.64 266 GLU B N 1
ATOM 4853 C CA . GLU B 1 291 ? -6.635 14.881 34.097 1.00 29.64 266 GLU B CA 1
ATOM 4854 C C . GLU B 1 291 ? -5.124 14.820 33.868 1.00 28.03 266 GLU B C 1
ATOM 4855 O O . GLU B 1 291 ? -4.336 14.930 34.805 1.00 26.92 266 GLU B O 1
ATOM 4861 N N . GLU B 1 292 ? -4.743 14.719 32.590 1.00 26.28 267 GLU B N 1
ATOM 4862 C CA . GLU B 1 292 ? -3.363 14.578 32.183 1.00 26.94 267 GLU B CA 1
ATOM 4863 C C . GLU B 1 292 ? -2.577 15.840 32.503 1.00 28.88 267 GLU B C 1
ATOM 4864 O O . GLU B 1 292 ? -1.389 15.749 32.809 1.00 31.20 267 GLU B O 1
ATOM 4870 N N . LEU B 1 293 ? -3.227 17.009 32.374 1.00 24.46 268 LEU B N 1
ATOM 4871 C CA . LEU B 1 293 ? -2.566 18.292 32.558 1.00 25.44 268 LEU B CA 1
ATOM 4872 C C . LEU B 1 293 ? -2.712 18.800 33.997 1.00 24.98 268 LEU B C 1
ATOM 4873 O O . LEU B 1 293 ? -2.172 19.849 34.312 1.00 28.54 268 LEU B O 1
ATOM 4878 N N . GLY B 1 294 ? -3.514 18.098 34.808 1.00 27.10 269 GLY B N 1
ATOM 4879 C CA . GLY B 1 294 ? -3.802 18.500 36.176 1.00 27.76 269 GLY B CA 1
ATOM 4880 C C . GLY B 1 294 ? -4.607 19.791 36.230 1.00 29.43 269 GLY B C 1
ATOM 4881 O O . GLY B 1 294 ? -4.408 20.597 37.127 1.00 29.09 269 GLY B O 1
ATOM 4882 N N . ILE B 1 295 ? -5.537 19.942 35.271 1.00 26.64 270 ILE B N 1
ATOM 4883 C CA . ILE B 1 295 ? -6.449 21.075 35.208 1.00 24.67 270 ILE B CA 1
ATOM 4884 C C . ILE B 1 295 ? -7.792 20.642 35.787 1.00 23.08 270 ILE B C 1
ATOM 4885 O O . ILE B 1 295 ? -8.365 19.623 35.387 1.00 23.87 270 ILE B O 1
ATOM 4890 N N . LYS B 1 296 ? -8.286 21.391 36.774 1.00 25.50 271 LYS B N 1
ATOM 4891 C CA . LYS B 1 296 ? -9.541 21.041 37.407 1.00 28.40 271 LYS B CA 1
ATOM 4892 C C . LYS B 1 296 ? -10.715 21.435 36.507 1.00 29.75 271 LYS B C 1
ATOM 4893 O O . LYS B 1 296 ? -10.839 22.604 36.132 1.00 29.79 271 LYS B O 1
ATOM 4899 N N . PRO B 1 297 ? -11.615 20.490 36.175 1.00 27.77 272 PRO B N 1
ATOM 4900 C CA . PRO B 1 297 ? -12.816 20.807 35.406 1.00 29.21 272 PRO B CA 1
ATOM 4901 C C . PRO B 1 297 ? -13.764 21.656 36.241 1.00 28.83 272 PRO B C 1
ATOM 4902 O O . PRO B 1 297 ? -13.956 21.368 37.436 1.00 24.99 272 PRO B O 1
ATOM 4906 N N . ILE B 1 298 ? -14.320 22.720 35.628 1.00 25.13 273 ILE B N 1
ATOM 4907 C CA . ILE B 1 298 ? -15.329 23.532 36.274 1.00 23.16 273 ILE B CA 1
ATOM 4908 C C . ILE B 1 298 ? -16.713 22.908 36.082 1.00 21.47 273 ILE B C 1
ATOM 4909 O O . ILE B 1 298 ? -17.518 22.860 37.013 1.00 20.90 273 ILE B O 1
ATOM 4914 N N . ALA B 1 299 ? -17.072 22.590 34.836 1.00 19.08 274 ALA B N 1
ATOM 4915 C CA . ALA B 1 299 ? -18.403 22.059 34.541 1.00 18.12 274 ALA B CA 1
ATOM 4916 C C . ALA B 1 299 ? -18.295 21.063 33.389 1.00 18.11 274 ALA B C 1
ATOM 4917 O O . ALA B 1 299 ? -17.358 21.181 32.611 1.00 19.03 274 ALA B O 1
ATOM 4919 N N . GLU B 1 300 ? -19.207 20.088 33.339 1.00 19.32 275 GLU B N 1
ATOM 4920 C CA . GLU B 1 300 ? -19.359 19.306 32.120 1.00 20.79 275 GLU B CA 1
ATOM 4921 C C . GLU B 1 300 ? -20.423 19.975 31.244 1.00 18.10 275 GLU B C 1
ATOM 4922 O O . GLU B 1 300 ? -21.397 20.524 31.729 1.00 18.21 275 GLU B O 1
ATOM 4928 N N . ILE B 1 301 ? -20.211 19.918 29.918 1.00 17.61 276 ILE B N 1
ATOM 4929 C CA . ILE B 1 301 ? -21.285 20.146 28.959 1.00 17.30 276 ILE B CA 1
ATOM 4930 C C . ILE B 1 301 ? -22.024 18.833 28.724 1.00 16.21 276 ILE B C 1
ATOM 4931 O O . ILE B 1 301 ? -21.389 17.860 28.358 1.00 17.06 276 ILE B O 1
ATOM 4936 N N . LEU B 1 302 ? -23.350 18.839 28.919 1.00 14.99 277 LEU B N 1
ATOM 4937 C CA . LEU B 1 302 ? -24.162 17.633 28.854 1.00 17.72 277 LEU B CA 1
ATOM 4938 C C . LEU B 1 302 ? -24.723 17.456 27.446 1.00 18.49 277 LEU B C 1
ATOM 4939 O O . LEU B 1 302 ? -24.736 16.349 26.918 1.00 18.63 277 LEU B O 1
ATOM 4944 N N . ASP B 1 303 ? -25.238 18.544 26.880 1.00 18.70 278 ASP B N 1
ATOM 4945 C CA . ASP B 1 303 ? -25.801 18.498 25.541 1.00 16.66 278 ASP B CA 1
ATOM 4946 C C . ASP B 1 303 ? -26.191 19.919 25.126 1.00 16.94 278 ASP B C 1
ATOM 4947 O O . ASP B 1 303 ? -26.049 20.881 25.886 1.00 15.45 278 ASP B O 1
ATOM 4952 N N . TRP B 1 304 ? -26.807 19.993 23.936 1.00 15.74 279 TRP B N 1
ATOM 4953 C CA . TRP B 1 304 ? -27.122 21.236 23.249 1.00 14.55 279 TRP B CA 1
ATOM 4954 C C . TRP B 1 304 ? -28.322 20.967 22.319 1.00 14.83 279 TRP B C 1
ATOM 4955 O O . TRP B 1 304 ? -28.623 19.820 21.983 1.00 13.74 279 TRP B O 1
ATOM 4966 N N . ALA B 1 305 ? -29.024 22.007 21.897 1.00 12.89 280 ALA B N 1
ATOM 4967 C CA . ALA B 1 305 ? -29.984 21.874 20.813 1.00 13.91 280 ALA B CA 1
ATOM 4968 C C . ALA B 1 305 ? -30.180 23.203 20.106 1.00 15.58 280 ALA B C 1
ATOM 4969 O O . ALA B 1 305 ? -30.051 24.249 20.731 1.00 16.93 280 ALA B O 1
ATOM 4971 N N . SER B 1 306 ? -30.557 23.132 18.808 1.00 14.63 281 SER B N 1
ATOM 4972 C CA . SER B 1 306 ? -31.061 24.310 18.106 1.00 14.85 281 SER B CA 1
ATOM 4973 C C . SER B 1 306 ? -32.404 23.945 17.461 1.00 13.77 281 SER B C 1
ATOM 4974 O O . SER B 1 306 ? -32.687 22.750 17.212 1.00 15.91 281 SER B O 1
ATOM 4977 N N . ALA B 1 307 ? -33.190 24.983 17.248 1.00 13.89 282 ALA B N 1
ATOM 4978 C CA . ALA B 1 307 ? -34.507 24.878 16.672 1.00 14.65 282 ALA B CA 1
ATOM 4979 C C . ALA B 1 307 ? -34.882 26.187 15.981 1.00 14.19 282 ALA B C 1
ATOM 4980 O O . ALA B 1 307 ? -34.386 27.241 16.323 1.00 15.72 282 ALA B O 1
ATOM 4982 N N . GLY B 1 308 ? -35.708 26.053 14.935 1.00 16.82 283 GLY B N 1
ATOM 4983 C CA . GLY B 1 308 ? -36.201 27.174 14.170 1.00 15.93 283 GLY B CA 1
ATOM 4984 C C . GLY B 1 308 ? -37.656 27.478 14.489 1.00 16.70 283 GLY B C 1
ATOM 4985 O O . GLY B 1 308 ? -38.386 26.605 14.964 1.00 18.62 283 GLY B O 1
ATOM 4986 N N . VAL B 1 309 ? -38.013 28.743 14.262 1.00 14.55 284 VAL B N 1
ATOM 4987 C CA . VAL B 1 309 ? -39.361 29.237 14.494 1.00 15.48 284 VAL B CA 1
ATOM 4988 C C . VAL B 1 309 ? -39.722 30.194 13.358 1.00 18.01 284 VAL B C 1
ATOM 4989 O O . VAL B 1 309 ? -38.904 30.475 12.476 1.00 19.05 284 VAL B O 1
ATOM 4993 N N . GLU B 1 310 ? -40.981 30.652 13.349 1.00 17.85 285 GLU B N 1
ATOM 4994 C CA . GLU B 1 310 ? -41.391 31.708 12.435 1.00 19.55 285 GLU B CA 1
ATOM 4995 C C . GLU B 1 310 ? -40.530 32.961 12.627 1.00 17.02 285 GLU B C 1
ATOM 4996 O O . GLU B 1 310 ? -40.428 33.508 13.717 1.00 15.80 285 GLU B O 1
ATOM 5002 N N . PRO B 1 311 ? -39.799 33.464 11.609 1.00 16.46 286 PRO B N 1
ATOM 5003 C CA . PRO B 1 311 ? -39.051 34.728 11.762 1.00 15.71 286 PRO B CA 1
ATOM 5004 C C . PRO B 1 311 ? -39.759 35.931 12.372 1.00 18.68 286 PRO B C 1
ATOM 5005 O O . PRO B 1 311 ? -39.168 36.683 13.156 1.00 19.60 286 PRO B O 1
ATOM 5009 N N . ALA B 1 312 ? -41.066 36.071 12.117 1.00 19.56 287 ALA B N 1
ATOM 5010 C CA . ALA B 1 312 ? -41.819 37.211 12.628 1.00 20.64 287 ALA B CA 1
ATOM 5011 C C . ALA B 1 312 ? -41.945 37.194 14.156 1.00 17.44 287 ALA B C 1
ATOM 5012 O O . ALA B 1 312 ? -42.100 38.240 14.773 1.00 17.39 287 ALA B O 1
ATOM 5014 N N . ILE B 1 313 ? -41.796 36.011 14.760 1.00 18.56 288 ILE B N 1
ATOM 5015 C CA . ILE B 1 313 ? -41.792 35.864 16.205 1.00 18.94 288 ILE B CA 1
ATOM 5016 C C . ILE B 1 313 ? -40.511 35.166 16.661 1.00 20.40 288 ILE B C 1
ATOM 5017 O O . ILE B 1 313 ? -40.543 34.258 17.508 1.00 18.67 288 ILE B O 1
ATOM 5022 N N . MET B 1 314 ? -39.368 35.612 16.106 1.00 18.45 289 MET B N 1
ATOM 5023 C CA . MET B 1 314 ? -38.100 34.927 16.347 1.00 17.80 289 MET B CA 1
ATOM 5024 C C . MET B 1 314 ? -37.771 34.849 17.848 1.00 16.30 289 MET B C 1
ATOM 5025 O O . MET B 1 314 ? -37.062 33.910 18.234 1.00 16.28 289 MET B O 1
ATOM 5030 N N . GLY B 1 315 ? -38.325 35.743 18.669 1.00 16.79 290 GLY B N 1
ATOM 5031 C CA . GLY B 1 315 ? -38.161 35.737 20.124 1.00 17.33 290 GLY B CA 1
ATOM 5032 C C . GLY B 1 315 ? -38.564 34.440 20.829 1.00 17.20 290 GLY B C 1
ATOM 5033 O O . GLY B 1 315 ? -38.118 34.178 21.969 1.00 20.32 290 GLY B O 1
ATOM 5034 N N . THR B 1 316 ? -39.472 33.688 20.196 1.00 18.88 291 THR B N 1
ATOM 5035 C CA . THR B 1 316 ? -39.919 32.403 20.707 1.00 16.41 291 THR B CA 1
ATOM 5036 C C . THR B 1 316 ? -38.902 31.284 20.516 1.00 18.68 291 THR B C 1
ATOM 5037 O O . THR B 1 316 ? -39.139 30.163 20.995 1.00 18.84 291 THR B O 1
ATOM 5041 N N . GLY B 1 317 ? -37.748 31.551 19.855 1.00 16.10 292 GLY B N 1
ATOM 5042 C CA . GLY B 1 317 ? -36.850 30.451 19.514 1.00 16.02 292 GLY B CA 1
ATOM 5043 C C . GLY B 1 317 ? -36.437 29.593 20.718 1.00 15.69 292 GLY B C 1
ATOM 5044 O O . GLY B 1 317 ? -36.257 28.378 20.604 1.00 15.00 292 GLY B O 1
ATOM 5045 N N . PRO B 1 318 ? -36.135 30.214 21.883 1.00 16.20 293 PRO B N 1
ATOM 5046 C CA . PRO B 1 318 ? -35.708 29.448 23.056 1.00 18.27 293 PRO B CA 1
ATOM 5047 C C . PRO B 1 318 ? -36.679 28.358 23.480 1.00 17.65 293 PRO B C 1
ATOM 5048 O O . PRO B 1 318 ? -36.283 27.344 24.070 1.00 20.14 293 PRO B O 1
ATOM 5052 N N . ILE B 1 319 ? -37.957 28.519 23.143 1.00 16.28 294 ILE B N 1
ATOM 5053 C CA . ILE B 1 319 ? -38.945 27.579 23.630 1.00 16.99 294 ILE B CA 1
ATOM 5054 C C . ILE B 1 319 ? -38.746 26.192 23.003 1.00 19.10 294 ILE B C 1
ATOM 5055 O O . ILE B 1 319 ? -38.503 25.237 23.721 1.00 17.35 294 ILE B O 1
ATOM 5060 N N . PRO B 1 320 ? -38.785 25.988 21.653 1.00 16.73 295 PRO B N 1
ATOM 5061 C CA . PRO B 1 320 ? -38.465 24.696 21.055 1.00 15.28 295 PRO B CA 1
ATOM 5062 C C . PRO B 1 320 ? -37.026 24.246 21.260 1.00 14.91 295 PRO B C 1
ATOM 5063 O O . PRO B 1 320 ? -36.733 23.038 21.338 1.00 14.95 295 PRO B O 1
ATOM 5067 N N . ALA B 1 321 ? -36.121 25.207 21.349 1.00 14.59 296 ALA B N 1
ATOM 5068 C CA . ALA B 1 321 ? -34.715 24.855 21.545 1.00 15.55 296 ALA B CA 1
ATOM 5069 C C . ALA B 1 321 ? -34.536 24.182 22.906 1.00 14.16 296 ALA B C 1
ATOM 5070 O O . ALA B 1 321 ? -33.926 23.124 22.964 1.00 15.59 296 ALA B O 1
ATOM 5072 N N . CYS B 1 322 ? -35.097 24.789 23.950 1.00 14.82 297 CYS B N 1
ATOM 5073 C CA . CYS B 1 322 ? -35.089 24.226 25.287 1.00 15.34 297 CYS B CA 1
ATOM 5074 C C . CYS B 1 322 ? -35.854 22.903 25.334 1.00 15.70 297 CYS B C 1
ATOM 5075 O O . CYS B 1 322 ? -35.341 21.922 25.870 1.00 20.57 297 CYS B O 1
ATOM 5078 N N . HIS B 1 323 ? -37.068 22.845 24.770 1.00 16.44 298 HIS B N 1
ATOM 5079 C CA . HIS B 1 323 ? -37.810 21.582 24.753 1.00 18.33 298 HIS B CA 1
ATOM 5080 C C . HIS B 1 323 ? -36.974 20.461 24.142 1.00 19.87 298 HIS B C 1
ATOM 5081 O O . HIS B 1 323 ? -36.959 19.335 24.634 1.00 21.49 298 HIS B O 1
ATOM 5088 N N . LYS B 1 324 ? -36.314 20.736 23.014 1.00 17.70 299 LYS B N 1
ATOM 5089 C CA . LYS B 1 324 ? -35.548 19.724 22.327 1.00 19.67 299 LYS B CA 1
ATOM 5090 C C . LYS B 1 324 ? -34.402 19.274 23.238 1.00 19.47 299 LYS B C 1
ATOM 5091 O O . LYS B 1 324 ? -34.064 18.089 23.291 1.00 19.32 299 LYS B O 1
ATOM 5097 N N . LEU B 1 325 ? -33.772 20.249 23.910 1.00 17.91 300 LEU B N 1
ATOM 5098 C CA . LEU B 1 325 ? -32.671 19.957 24.821 1.00 17.15 300 LEU B CA 1
ATOM 5099 C C . LEU B 1 325 ? -33.159 19.087 25.987 1.00 18.13 300 LEU B C 1
ATOM 51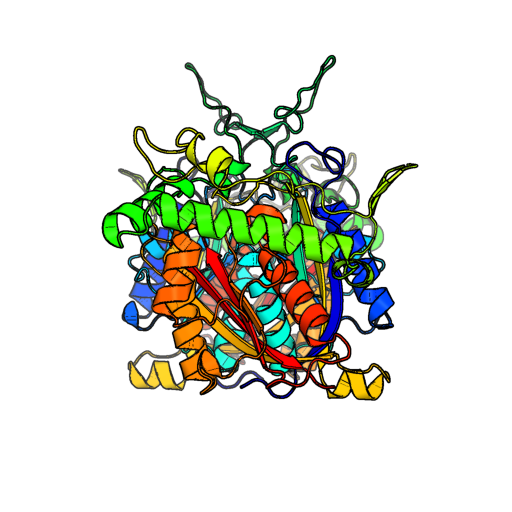00 O O . LEU B 1 325 ? -32.452 18.177 26.434 1.00 18.74 300 LEU B O 1
ATOM 5105 N N . PHE B 1 326 ? -34.368 19.377 26.466 1.00 17.70 301 PHE B N 1
ATOM 5106 C CA . PHE B 1 326 ? -34.965 18.587 27.537 1.00 20.30 301 PHE B CA 1
ATOM 5107 C C . PHE B 1 326 ? -35.206 17.144 27.080 1.00 19.68 301 PHE B C 1
ATOM 5108 O O . PHE B 1 326 ? -34.934 16.219 27.828 1.00 20.08 301 PHE B O 1
ATOM 5116 N N . LYS B 1 327 ? -35.690 16.935 25.844 1.00 20.59 302 LYS B N 1
ATOM 5117 C CA . LYS B 1 327 ? -35.939 15.576 25.386 1.00 24.81 302 LYS B CA 1
ATOM 5118 C C . LYS B 1 327 ? -34.619 14.836 25.230 1.00 24.58 302 LYS B C 1
ATOM 5119 O O . LYS B 1 327 ? -34.530 13.653 25.586 1.00 23.98 302 LYS B O 1
ATOM 5125 N N . LYS B 1 328 ? -33.558 15.515 24.768 1.00 22.64 303 LYS B N 1
ATOM 5126 C CA . LYS B 1 328 ? -32.287 14.828 24.572 1.00 23.60 303 LYS B CA 1
ATOM 5127 C C . LYS B 1 328 ? -31.617 14.405 25.887 1.00 24.60 303 LYS B C 1
ATOM 5128 O O . LYS B 1 328 ? -30.774 13.504 25.872 1.00 24.98 303 LYS B O 1
ATOM 5134 N N . THR B 1 329 ? -31.903 15.123 26.986 1.00 22.24 304 THR B N 1
ATOM 5135 C CA . THR B 1 329 ? -31.144 15.040 28.227 1.00 23.64 304 THR B CA 1
ATOM 5136 C C . THR B 1 329 ? -31.948 14.385 29.356 1.00 23.47 304 THR B C 1
ATOM 5137 O O . THR B 1 329 ? -31.337 13.969 30.329 1.00 25.35 304 THR B O 1
ATOM 5141 N N . GLY B 1 330 ? -33.283 14.381 29.237 1.00 21.85 305 GLY B N 1
ATOM 5142 C CA . GLY B 1 330 ? -34.193 13.950 30.278 1.00 22.47 305 GLY B CA 1
ATOM 5143 C C . GLY B 1 330 ? -34.299 14.949 31.423 1.00 24.50 305 GLY B C 1
ATOM 5144 O O . GLY B 1 330 ? -34.854 14.616 32.470 1.00 26.79 305 GLY B O 1
ATOM 5145 N N . LEU B 1 331 ? -33.830 16.183 31.207 1.00 23.15 306 LEU B N 1
ATOM 5146 C CA . LEU B 1 331 ? -33.986 17.241 32.186 1.00 22.55 306 LEU B CA 1
ATOM 5147 C C . LEU B 1 331 ? -35.287 17.995 31.938 1.00 24.71 306 LEU B C 1
ATOM 5148 O O . LEU B 1 331 ? -35.883 17.906 30.868 1.00 22.79 306 LEU B O 1
ATOM 5153 N N . LYS B 1 332 ? -35.772 18.665 32.983 1.00 23.40 307 LYS B N 1
ATOM 5154 C CA . LYS B 1 332 ? -36.876 19.599 32.861 1.00 24.82 307 LYS B CA 1
ATOM 5155 C C . LYS B 1 332 ? -36.435 20.956 33.404 1.00 20.96 307 LYS B C 1
ATOM 5156 O O . LYS B 1 332 ? -35.415 21.070 34.093 1.00 19.76 307 LYS B O 1
ATOM 5162 N N . MET B 1 333 ? -37.227 21.985 33.099 1.00 23.61 308 MET B N 1
ATOM 5163 C CA . MET B 1 333 ? -36.864 23.353 33.451 1.00 20.53 308 MET B CA 1
ATOM 5164 C C . MET B 1 333 ? -36.581 23.459 34.958 1.00 22.76 308 MET B C 1
ATOM 5165 O O . MET B 1 333 ? -35.640 24.128 35.401 1.00 21.14 308 MET B O 1
ATOM 5170 N N . GLU B 1 334 ? -37.408 22.797 35.765 1.00 24.63 309 GLU B N 1
ATOM 5171 C CA . GLU B 1 334 ? -37.317 22.947 37.207 1.00 25.05 309 GLU B CA 1
ATOM 5172 C C . GLU B 1 334 ? -36.077 22.254 37.764 1.00 25.90 309 GLU B C 1
ATOM 5173 O O . GLU B 1 334 ? -35.757 22.459 38.949 1.00 26.00 309 GLU B O 1
ATOM 5179 N N . ASP B 1 335 ? -35.389 21.420 36.956 1.00 22.98 310 ASP B N 1
ATOM 5180 C CA . ASP B 1 335 ? -34.151 20.786 37.390 1.00 20.15 310 ASP B CA 1
ATOM 5181 C C . ASP B 1 335 ? -32.964 21.738 37.375 1.00 23.68 310 ASP B C 1
ATOM 5182 O O . ASP B 1 335 ? -31.926 21.391 37.949 1.00 21.28 310 ASP B O 1
ATOM 5187 N N . PHE B 1 336 ? -33.090 22.915 36.733 1.00 20.53 311 PHE B N 1
ATOM 5188 C CA . PHE B 1 336 ? -31.929 23.788 36.614 1.00 20.50 311 PHE B CA 1
ATOM 5189 C C . PHE B 1 336 ? -31.779 24.692 37.831 1.00 17.92 311 PHE B C 1
ATOM 5190 O O . PHE B 1 336 ? -32.705 25.363 38.213 1.00 21.81 311 PHE B O 1
ATOM 5198 N N . GLU B 1 337 ? -30.560 24.765 38.364 1.00 19.73 312 GLU B N 1
ATOM 5199 C CA . GLU B 1 337 ? -30.293 25.530 39.568 1.00 18.42 312 GLU B CA 1
ATOM 5200 C C . GLU B 1 337 ? -30.291 27.028 39.213 1.00 18.85 312 GLU B C 1
ATOM 5201 O O . GLU B 1 337 ? -30.814 27.868 39.948 1.00 18.01 312 GLU B O 1
ATOM 5207 N N . LEU B 1 338 ? -29.719 27.326 38.052 1.00 18.03 313 LEU B N 1
ATOM 5208 C CA . LEU B 1 338 ? -29.756 28.678 37.523 1.00 20.14 313 LEU B CA 1
ATOM 5209 C C . LEU B 1 338 ? -30.006 28.592 35.999 1.00 19.14 313 LEU B C 1
ATOM 5210 O O . LEU B 1 338 ? -29.640 27.618 35.379 1.00 17.93 313 LEU B O 1
ATOM 5215 N N . VAL B 1 339 ? -30.610 29.633 35.457 1.00 18.24 314 VAL B N 1
ATOM 5216 C CA . VAL B 1 339 ? -30.908 29.694 34.037 1.00 16.31 314 VAL B CA 1
ATOM 5217 C C . VAL B 1 339 ? -30.576 31.054 33.429 1.00 16.52 314 VAL B C 1
ATOM 5218 O O . VAL B 1 339 ? -30.901 32.065 34.007 1.00 16.64 314 VAL B O 1
ATOM 5222 N N . GLU B 1 340 ? -29.915 31.057 32.277 1.00 16.76 315 GLU B N 1
ATOM 5223 C CA . GLU B 1 340 ? -29.703 32.274 31.510 1.00 17.04 315 GLU B CA 1
ATOM 5224 C C . GLU B 1 340 ? -30.523 32.192 30.228 1.00 18.13 315 GLU B C 1
ATOM 5225 O O . GLU B 1 340 ? -30.289 31.334 29.422 1.00 19.67 315 GLU B O 1
ATOM 5231 N N . LEU B 1 341 ? -31.488 33.078 30.069 1.00 18.66 316 LEU B N 1
ATOM 5232 C CA . LEU B 1 341 ? -32.279 33.153 28.857 1.00 18.37 316 LEU B CA 1
ATOM 5233 C C . LEU B 1 341 ? -32.157 34.606 28.432 1.00 19.03 316 LEU B C 1
ATOM 5234 O O . LEU B 1 341 ? -32.737 35.473 29.026 1.00 19.46 316 LEU B O 1
ATOM 5239 N N . ASN B 1 342 ? -31.390 34.840 27.392 1.00 17.84 317 ASN B N 1
ATOM 5240 C CA . ASN B 1 342 ? -31.086 36.216 27.043 1.00 17.56 317 ASN B CA 1
ATOM 5241 C C . ASN B 1 342 ? -32.260 37.108 26.812 1.00 19.07 317 ASN B C 1
ATOM 5242 O O . ASN B 1 342 ? -33.180 36.741 26.130 1.00 18.34 317 ASN B O 1
ATOM 5247 N N . GLU B 1 343 ? -32.189 38.283 27.423 1.00 20.69 318 GLU B N 1
ATOM 5248 C CA . GLU B 1 343 ? -33.193 39.271 27.206 1.00 22.59 318 GLU B CA 1
ATOM 5249 C C . GLU B 1 343 ? -32.920 40.091 25.951 1.00 23.93 318 GLU B C 1
ATOM 5250 O O . GLU B 1 343 ? -32.326 41.139 26.058 1.00 26.81 318 GLU B O 1
ATOM 5256 N N . ALA B 1 344 ? -33.332 39.622 24.797 1.00 20.71 319 ALA B N 1
ATOM 5257 C CA . ALA B 1 344 ? -33.220 40.430 23.589 1.00 22.99 319 ALA B CA 1
ATOM 5258 C C . ALA B 1 344 ? -34.273 41.537 23.693 1.00 22.59 319 ALA B C 1
ATOM 5259 O O . ALA B 1 344 ? -33.969 42.673 23.431 1.00 21.47 319 ALA B O 1
ATOM 5261 N N . PHE B 1 345 ? -35.509 41.176 24.023 1.00 21.64 320 PHE B N 1
ATOM 5262 C CA . PHE B 1 345 ? -36.540 42.162 24.353 1.00 22.95 320 PHE B CA 1
ATOM 5263 C C . PHE B 1 345 ? -37.328 41.674 25.561 1.00 21.92 320 PHE B C 1
ATOM 5264 O O . PHE B 1 345 ? -37.570 40.496 25.679 1.00 21.69 320 PHE B O 1
ATOM 5272 N N . ALA B 1 346 ? -37.778 42.586 26.418 1.00 22.47 321 ALA B N 1
ATOM 5273 C CA . ALA B 1 346 ? -38.581 42.190 27.561 1.00 20.84 321 ALA B CA 1
ATOM 5274 C C . ALA B 1 346 ? -39.811 41.406 27.095 1.00 21.11 321 ALA B C 1
ATOM 5275 O O . ALA B 1 346 ? -40.163 40.428 27.729 1.00 22.27 321 ALA B O 1
ATOM 5277 N N . ALA B 1 347 ? -40.463 41.796 25.974 1.00 20.71 322 ALA B N 1
ATOM 5278 C CA . ALA B 1 347 ? -41.608 41.030 25.478 1.00 20.71 322 ALA B CA 1
ATOM 5279 C C . ALA B 1 347 ? -41.229 39.576 25.215 1.00 21.53 322 ALA B C 1
ATOM 5280 O O . ALA B 1 347 ? -41.976 38.645 25.527 1.00 19.68 322 ALA B O 1
ATOM 5282 N N . GLN B 1 348 ? -40.072 39.391 24.562 1.00 21.21 323 GLN B N 1
ATOM 5283 C CA . GLN B 1 348 ? -39.531 38.080 24.263 1.00 22.53 323 GLN B CA 1
ATOM 5284 C C . GLN B 1 348 ? -39.215 37.314 25.538 1.00 18.86 323 GLN B C 1
ATOM 5285 O O . GLN B 1 348 ? -39.557 36.142 25.634 1.00 20.80 323 GLN B O 1
ATOM 5291 N N . ALA B 1 349 ? -38.453 37.923 26.460 1.00 22.99 324 ALA B N 1
ATOM 5292 C CA . ALA B 1 349 ? -37.971 37.225 27.645 1.00 22.09 324 ALA B CA 1
ATOM 5293 C C . ALA B 1 349 ? -39.141 36.800 28.532 1.00 20.36 324 ALA B C 1
ATOM 5294 O O . ALA B 1 349 ? -39.166 35.676 29.016 1.00 18.51 324 ALA B O 1
ATOM 5296 N N . VAL B 1 350 ? -40.129 37.675 28.683 1.00 19.33 325 VAL B N 1
ATOM 5297 C CA . VAL B 1 350 ? -41.283 37.352 29.498 1.00 19.73 325 VAL B CA 1
ATOM 5298 C C . VAL B 1 350 ? -42.039 36.170 28.890 1.00 19.15 325 VAL B C 1
ATOM 5299 O O . VAL B 1 350 ? -42.335 35.242 29.618 1.00 20.60 325 VAL B O 1
ATOM 5303 N N . TYR B 1 351 ? -42.339 36.194 27.569 1.00 20.00 326 TYR B N 1
ATOM 5304 C CA . TYR B 1 351 ? -43.059 35.111 26.914 1.00 20.16 326 TYR B CA 1
ATOM 5305 C C . TYR B 1 351 ? -42.297 33.794 27.067 1.00 21.06 326 TYR B C 1
ATOM 5306 O O . TYR B 1 351 ? -42.903 32.784 27.448 1.00 21.94 326 TYR B O 1
ATOM 5315 N N . CYS B 1 352 ? -40.978 33.791 26.787 1.00 17.88 327 CYS B N 1
ATOM 5316 C CA . CYS B 1 352 ? -40.169 32.583 26.884 1.00 19.86 327 CYS B CA 1
ATOM 5317 C C . CYS B 1 352 ? -40.228 32.021 28.304 1.00 18.88 327 CYS B C 1
ATOM 5318 O O . CYS B 1 352 ? -40.441 30.827 28.508 1.00 19.54 327 CYS B O 1
ATOM 5321 N N . CYS B 1 353 ? -39.993 32.878 29.284 1.00 20.51 328 CYS B N 1
ATOM 5322 C CA . CYS B 1 353 ? -40.034 32.459 30.683 1.00 20.88 328 CYS B CA 1
ATOM 5323 C C . CYS B 1 353 ? -41.418 31.934 31.087 1.00 20.09 328 CYS B C 1
ATOM 5324 O O . CYS B 1 353 ? -41.501 30.903 31.758 1.00 22.65 328 CYS B O 1
ATOM 5327 N N . GLN B 1 354 ? -42.511 32.572 30.650 1.00 21.35 329 GLN B N 1
ATOM 5328 C CA . GLN B 1 354 ? -43.846 32.072 30.949 1.00 22.42 329 GLN B CA 1
ATOM 5329 C C . GLN B 1 354 ? -44.041 30.665 30.384 1.00 20.74 329 GLN B C 1
ATOM 5330 O O . GLN B 1 354 ? -44.497 29.779 31.089 1.00 20.21 329 GLN B O 1
ATOM 5336 N N . GLN B 1 355 ? -43.754 30.480 29.081 1.00 19.73 330 GLN B N 1
ATOM 5337 C CA . GLN B 1 355 ? -44.037 29.219 28.417 1.00 17.20 330 GLN B CA 1
ATOM 5338 C C . GLN B 1 355 ? -43.151 28.099 28.930 1.00 19.30 330 GLN B C 1
ATOM 5339 O O . GLN B 1 355 ? -43.587 26.957 28.922 1.00 18.62 330 GLN B O 1
ATOM 5345 N N . LEU B 1 356 ? -41.901 28.388 29.340 1.00 20.06 331 LEU B N 1
ATOM 5346 C CA . LEU B 1 356 ? -41.030 27.328 29.840 1.00 19.28 331 LEU B CA 1
ATOM 5347 C C . LEU B 1 356 ? -41.223 27.088 31.332 1.00 20.06 331 LEU B C 1
ATOM 5348 O O . LEU B 1 356 ? -40.626 26.160 31.867 1.00 22.05 331 LEU B O 1
ATOM 5353 N N . GLY B 1 357 ? -41.991 27.941 32.006 1.00 20.65 332 GLY B N 1
ATOM 5354 C CA . GLY B 1 357 ? -42.196 27.735 33.437 1.00 20.93 332 GLY B CA 1
ATOM 5355 C C . GLY B 1 357 ? -40.954 28.073 34.257 1.00 22.97 332 GLY B C 1
ATOM 5356 O O . GLY B 1 357 ? -40.682 27.472 35.287 1.00 21.61 332 GLY B O 1
ATOM 5357 N N . ALA B 1 358 ? -40.212 29.072 33.801 1.00 23.27 333 ALA B N 1
ATOM 5358 C CA . ALA B 1 358 ? -39.037 29.561 34.508 1.00 21.55 333 ALA B CA 1
ATOM 5359 C C . ALA B 1 358 ? -39.418 30.075 35.893 1.00 19.65 333 ALA B C 1
ATOM 5360 O O . ALA B 1 358 ? -40.442 30.733 36.072 1.00 23.34 333 ALA B O 1
ATOM 5362 N N . ASP B 1 359 ? -38.560 29.759 36.848 1.00 19.64 334 ASP B N 1
ATOM 5363 C CA . ASP B 1 359 ? -38.533 30.405 38.155 1.00 21.35 334 ASP B CA 1
ATOM 5364 C C . ASP B 1 359 ? -37.687 31.675 38.063 1.00 21.81 334 ASP B C 1
ATOM 5365 O O . ASP B 1 359 ? -36.460 31.578 37.928 1.00 20.85 334 ASP B O 1
ATOM 5370 N N . MET B 1 360 ? -38.320 32.847 38.230 1.00 21.94 335 MET B N 1
ATOM 5371 C CA . MET B 1 360 ? -37.619 34.102 37.991 1.00 26.79 335 MET B CA 1
ATOM 5372 C C . MET B 1 360 ? -36.601 34.395 39.094 1.00 26.40 335 MET B C 1
ATOM 5373 O O . MET B 1 360 ? -35.668 35.154 38.859 1.00 25.04 335 MET B O 1
ATOM 5378 N N . SER B 1 361 ? -36.715 33.705 40.236 1.00 24.66 336 SER B N 1
ATOM 5379 C CA . SER B 1 361 ? -35.669 33.760 41.251 1.00 27.91 336 SER B CA 1
ATOM 5380 C C . SER B 1 361 ? -34.465 32.891 40.892 1.00 24.78 336 SER B C 1
ATOM 5381 O O . SER B 1 361 ? -33.443 32.992 41.581 1.00 24.11 336 SER B O 1
ATOM 5384 N N . LYS B 1 362 ? -34.530 32.136 39.773 1.00 22.96 337 LYS B N 1
ATOM 5385 C CA . LYS B 1 362 ? -33.399 31.344 39.308 1.00 23.28 337 LYS B CA 1
ATOM 5386 C C . LYS B 1 362 ? -32.977 31.675 37.875 1.00 20.78 337 LYS B C 1
ATOM 5387 O O . LYS B 1 362 ? -32.060 31.052 37.346 1.00 20.75 337 LYS B O 1
ATOM 5393 N N . THR B 1 363 ? -33.598 32.693 37.283 1.00 20.59 338 THR B N 1
ATOM 5394 C CA . THR B 1 363 ? -33.459 32.996 35.870 1.00 19.04 338 THR B CA 1
ATOM 5395 C C . THR B 1 363 ? -32.982 34.442 35.735 1.00 19.07 338 THR B C 1
ATOM 5396 O O . THR B 1 363 ? -33.608 35.364 36.279 1.00 18.88 338 THR B O 1
ATOM 5400 N N . ASN B 1 364 ? -31.863 34.634 35.010 1.00 18.59 339 ASN B N 1
ATOM 5401 C CA . ASN B 1 364 ? -31.310 35.960 34.761 1.00 19.69 339 ASN B CA 1
ATOM 5402 C C . ASN B 1 364 ? -31.158 36.705 36.088 1.00 19.72 339 ASN B C 1
ATOM 5403 O O . ASN B 1 364 ? -31.548 37.865 36.211 1.00 20.62 339 ASN B O 1
ATOM 5408 N N . ILE B 1 365 ? -30.455 36.087 37.027 1.00 19.89 340 ILE B N 1
ATOM 5409 C CA . ILE B 1 365 ? -30.404 36.643 38.382 1.00 22.92 340 ILE B CA 1
ATOM 5410 C C . ILE B 1 365 ? -29.576 37.935 38.457 1.00 22.67 340 ILE B C 1
ATOM 5411 O O . ILE B 1 365 ? -29.769 38.716 39.389 1.00 21.30 340 ILE B O 1
ATOM 5416 N N . TYR B 1 366 ? -28.647 38.169 37.517 1.00 22.62 341 TYR B N 1
ATOM 5417 C CA . TYR B 1 366 ? -27.763 39.329 37.566 1.00 22.60 341 TYR B CA 1
ATOM 5418 C C . TYR B 1 366 ? -28.034 40.264 36.388 1.00 21.82 341 TYR B C 1
ATOM 5419 O O . TYR B 1 366 ? -27.191 41.050 36.000 1.00 21.03 341 TYR B O 1
ATOM 5428 N N . GLY B 1 367 ? -29.256 40.239 35.847 1.00 22.88 342 GLY B N 1
ATOM 5429 C CA . GLY B 1 367 ? -29.573 41.008 34.653 1.00 24.80 342 GLY B CA 1
ATOM 5430 C C . GLY B 1 367 ? -29.149 40.276 33.381 1.00 24.37 342 GLY B C 1
ATOM 5431 O O . GLY B 1 367 ? -28.674 39.144 33.455 1.00 23.38 342 GLY B O 1
ATOM 5432 N N . SER B 1 368 ? -29.390 40.913 32.229 1.00 22.22 343 SER B N 1
ATOM 5433 C CA . SER B 1 368 ? -29.136 40.303 30.935 1.00 22.41 343 SER B CA 1
ATOM 5434 C C . SER B 1 368 ? -29.145 41.398 29.874 1.00 21.82 343 SER B C 1
ATOM 5435 O O . SER B 1 368 ? -28.723 42.536 30.116 1.00 27.52 343 SER B O 1
ATOM 5438 N N . GLY B 1 369 ? -29.582 41.049 28.675 1.00 18.87 344 GLY B N 1
ATOM 5439 C CA . GLY B 1 369 ? -29.424 41.872 27.492 1.00 19.22 344 GLY B CA 1
ATOM 5440 C C . GLY B 1 369 ? -29.881 43.326 27.677 1.00 19.97 344 GLY B C 1
ATOM 5441 O O . GLY B 1 369 ? -29.268 44.221 27.109 1.00 20.08 344 GLY B O 1
ATOM 5442 N N . ILE B 1 370 ? -30.958 43.549 28.461 1.00 22.07 345 ILE B N 1
ATOM 5443 C CA . ILE B 1 370 ? -31.540 44.877 28.656 1.00 20.46 345 ILE B CA 1
ATOM 5444 C C . ILE B 1 370 ? -30.601 45.789 29.448 1.00 22.33 345 ILE B C 1
ATOM 5445 O O . ILE B 1 370 ? -30.441 46.964 29.096 1.00 23.85 345 ILE B O 1
ATOM 5450 N N . SER B 1 371 ? -30.030 45.225 30.530 1.00 22.10 346 SER B N 1
ATOM 5451 C CA . SER B 1 371 ? -29.214 45.928 31.492 1.00 21.32 346 SER B CA 1
ATOM 5452 C C . SER B 1 371 ? -27.725 45.873 31.124 1.00 24.20 346 SER B C 1
ATOM 5453 O O . SER B 1 371 ? -27.085 46.913 30.917 1.00 25.82 346 SER B O 1
ATOM 5456 N N . LEU B 1 372 ? -27.163 44.666 31.046 1.00 21.02 347 LEU B N 1
ATOM 5457 C CA . LEU B 1 372 ? -25.744 44.479 30.769 1.00 20.54 347 LEU B CA 1
ATOM 5458 C C . LEU B 1 372 ? -25.407 44.797 29.315 1.00 19.51 347 LEU B C 1
ATOM 5459 O O . LEU B 1 372 ? -24.267 45.124 29.011 1.00 21.11 347 LEU B O 1
ATOM 5464 N N . GLY B 1 373 ? -26.379 44.622 28.418 1.00 20.97 348 GLY B N 1
ATOM 5465 C CA . GLY B 1 373 ? -26.159 44.763 26.984 1.00 20.19 348 GLY B CA 1
ATOM 5466 C C . GLY B 1 373 ? -26.087 43.449 26.197 1.00 19.79 348 GLY B C 1
ATOM 5467 O O . GLY B 1 373 ? -25.977 42.371 26.750 1.00 18.94 348 GLY B O 1
ATOM 5468 N N . HIS B 1 374 ? -26.054 43.578 24.870 1.00 19.65 349 HIS B N 1
ATOM 5469 C CA . HIS B 1 374 ? -26.242 42.460 23.977 1.00 18.24 349 HIS B CA 1
ATOM 5470 C C . HIS B 1 374 ? -25.363 42.623 22.758 1.00 17.45 349 HIS B C 1
ATOM 5471 O O . HIS B 1 374 ? -25.781 42.983 21.671 1.00 17.80 349 HIS B O 1
ATOM 5478 N N . PRO B 1 375 ? -24.045 42.421 22.910 1.00 17.45 350 PRO B N 1
ATOM 5479 C CA . PRO B 1 375 ? -23.198 42.362 21.738 1.00 16.75 350 PRO B CA 1
ATOM 5480 C C . PRO B 1 375 ? -23.390 41.031 21.024 1.00 18.68 350 PRO B C 1
ATOM 5481 O O . PRO B 1 375 ? -23.044 39.984 21.578 1.00 19.66 350 PRO B O 1
ATOM 5485 N N . VAL B 1 376 ? -23.985 41.079 19.823 1.00 19.97 351 VAL B N 1
ATOM 5486 C CA . VAL B 1 376 ? -24.786 39.956 19.343 1.00 19.06 351 VAL B CA 1
ATOM 5487 C C . VAL B 1 376 ? -23.984 38.650 19.154 1.00 20.58 351 VAL B C 1
ATOM 5488 O O . VAL B 1 376 ? -24.439 37.597 19.597 1.00 19.03 351 VAL B O 1
ATOM 5492 N N . GLY B 1 377 ? -22.777 38.694 18.561 1.00 19.67 352 GLY B N 1
ATOM 5493 C CA . GLY B 1 377 ? -21.961 37.495 18.366 1.00 18.80 352 GLY B CA 1
ATOM 5494 C C . GLY B 1 377 ? -21.288 36.952 19.629 1.00 18.02 352 GLY B C 1
ATOM 5495 O O . GLY B 1 377 ? -20.898 35.770 19.672 1.00 19.94 352 GLY B O 1
ATOM 5496 N N . CYS B 1 378 ? -21.253 37.784 20.666 1.00 20.44 353 CYS B N 1
ATOM 5497 C CA . CYS B 1 378 ? -20.618 37.504 21.940 1.00 19.69 353 CYS B CA 1
ATOM 5498 C C . CYS B 1 378 ? -21.607 36.944 22.964 1.00 18.93 353 CYS B C 1
ATOM 5499 O O . CYS B 1 378 ? -21.253 36.082 23.754 1.00 21.40 353 CYS B O 1
ATOM 5502 N N . SER B 1 379 ? -22.873 37.388 22.944 1.00 18.42 354 SER B N 1
ATOM 5503 C CA . SER B 1 379 ? -23.756 37.176 24.075 1.00 16.49 354 SER B CA 1
ATOM 5504 C C . SER B 1 379 ? -23.986 35.698 24.373 1.00 15.63 354 SER B C 1
ATOM 5505 O O . SER B 1 379 ? -24.163 35.362 25.536 1.00 17.17 354 SER B O 1
ATOM 5508 N N . GLY B 1 380 ? -23.988 34.850 23.346 1.00 15.77 355 GLY B N 1
ATOM 5509 C CA . GLY B 1 380 ? -24.224 33.427 23.587 1.00 15.93 355 GLY B CA 1
ATOM 5510 C C . GLY B 1 380 ? -23.166 32.787 24.480 1.00 16.68 355 GLY B C 1
ATOM 5511 O O . GLY B 1 380 ? -23.484 31.992 25.360 1.00 16.98 355 GLY B O 1
ATOM 5512 N N . ALA B 1 381 ? -21.890 33.128 24.254 1.00 15.34 356 ALA B N 1
ATOM 5513 C CA . ALA B 1 381 ? -20.812 32.699 25.139 1.00 16.38 356 ALA B CA 1
ATOM 5514 C C . ALA B 1 381 ? -20.812 33.484 26.462 1.00 16.79 356 ALA B C 1
ATOM 5515 O O . ALA B 1 381 ? -20.520 32.962 27.552 1.00 19.59 356 ALA B O 1
ATOM 5517 N N . ARG B 1 382 ? -21.164 34.778 26.411 1.00 17.85 357 ARG B N 1
ATOM 5518 C CA . ARG B 1 382 ? -21.203 35.627 27.595 1.00 17.54 357 ARG B CA 1
ATOM 5519 C C . ARG B 1 382 ? -22.185 35.076 28.637 1.00 18.30 357 ARG B C 1
ATOM 5520 O O . ARG B 1 382 ? -21.848 34.993 29.798 1.00 17.40 357 ARG B O 1
ATOM 5528 N N . ILE B 1 383 ? -23.435 34.797 28.277 1.00 17.85 358 ILE B N 1
ATOM 5529 C CA . ILE B 1 383 ? -24.392 34.281 29.251 1.00 17.96 358 ILE B CA 1
ATOM 5530 C C . ILE B 1 383 ? -23.931 32.941 29.850 1.00 16.68 358 ILE B C 1
ATOM 5531 O O . ILE B 1 383 ? -24.158 32.710 31.049 1.00 18.17 358 ILE B O 1
ATOM 5536 N N . LEU B 1 384 ? -23.246 32.091 29.061 1.00 17.74 359 LEU B N 1
ATOM 5537 C CA . LEU B 1 384 ? -22.736 30.835 29.593 1.00 17.69 359 LEU B CA 1
ATOM 5538 C C . LEU B 1 384 ? -21.644 31.137 30.632 1.00 19.23 359 LEU B C 1
ATOM 5539 O O . LEU B 1 384 ? -21.596 30.473 31.674 1.00 18.24 359 LEU B O 1
ATOM 5544 N N . THR B 1 385 ? -20.820 32.161 30.361 1.00 19.54 360 THR B N 1
ATOM 5545 C CA . THR B 1 385 ? -19.757 32.574 31.287 1.00 19.77 360 THR B CA 1
ATOM 5546 C C . THR B 1 385 ? -20.337 33.113 32.601 1.00 21.16 360 THR B C 1
ATOM 5547 O O . THR B 1 385 ? -19.904 32.697 33.666 1.00 19.44 360 THR B O 1
ATOM 5551 N N . THR B 1 386 ? -21.379 33.953 32.527 1.00 19.18 361 THR B N 1
ATOM 5552 C CA . THR B 1 386 ? -22.050 34.500 33.700 1.00 21.78 361 THR B CA 1
ATOM 5553 C C . THR B 1 386 ? -22.719 33.385 34.507 1.00 21.45 361 THR B C 1
ATOM 5554 O O . THR B 1 386 ? -22.638 33.381 35.739 1.00 19.48 361 THR B O 1
ATOM 5558 N N . LEU B 1 387 ? -23.401 32.450 33.819 1.00 18.97 362 LEU B N 1
ATOM 5559 C CA . LEU B 1 387 ? -23.973 31.272 34.457 1.00 20.26 362 LEU B CA 1
ATOM 5560 C C . LEU B 1 387 ? -22.943 30.443 35.232 1.00 19.24 362 LEU B C 1
ATOM 5561 O O . LEU B 1 387 ? -23.151 30.079 36.395 1.00 18.95 362 LEU B O 1
ATOM 5566 N N . LEU B 1 388 ? -21.827 30.151 34.572 1.00 19.40 363 LEU B N 1
ATOM 5567 C CA . LEU B 1 388 ? -20.779 29.321 35.131 1.00 19.65 363 LEU B CA 1
ATOM 5568 C C . LEU B 1 388 ? -20.222 29.945 36.418 1.00 20.22 363 LEU B C 1
ATOM 5569 O O . LEU B 1 388 ? -20.139 29.293 37.452 1.00 18.46 363 LEU B O 1
ATOM 5574 N N . TYR B 1 389 ? -19.837 31.215 36.353 1.00 19.02 364 TYR B N 1
ATOM 5575 C CA . TYR B 1 389 ? -19.367 31.897 37.557 1.00 19.59 364 TYR B CA 1
ATOM 5576 C C . TYR B 1 389 ? -20.463 31.989 38.621 1.00 19.88 364 TYR B C 1
ATOM 5577 O O . TYR B 1 389 ? -20.161 31.846 39.799 1.00 20.38 364 TYR B O 1
ATOM 5586 N N . ALA B 1 390 ? -21.725 32.256 38.259 1.00 18.93 365 ALA B N 1
ATOM 5587 C CA . ALA B 1 390 ? -22.775 32.318 39.270 1.00 19.24 365 ALA B CA 1
ATOM 5588 C C . ALA B 1 390 ? -22.906 30.986 40.021 1.00 22.55 365 ALA B C 1
ATOM 5589 O O . ALA B 1 390 ? -23.106 30.952 41.244 1.00 22.74 365 ALA B O 1
ATOM 5591 N N . LEU B 1 391 ? -22.944 29.883 39.262 1.00 19.29 366 LEU B N 1
ATOM 5592 C CA . LEU B 1 391 ? -23.091 28.543 39.833 1.00 20.82 366 LEU B CA 1
ATOM 5593 C C . LEU B 1 391 ? -21.855 28.098 40.633 1.00 19.64 366 LEU B C 1
ATOM 5594 O O . LEU B 1 391 ? -21.970 27.199 41.459 1.00 22.41 366 LEU B O 1
ATOM 5599 N N . ALA B 1 392 ? -20.699 28.723 40.369 1.00 20.77 367 ALA B N 1
ATOM 5600 C CA . ALA B 1 392 ? -19.429 28.361 40.986 1.00 20.39 367 ALA B CA 1
ATOM 5601 C C . ALA B 1 392 ? -19.255 29.041 42.351 1.00 23.66 367 ALA B C 1
ATOM 5602 O O . ALA B 1 392 ? -18.359 28.687 43.115 1.00 21.25 367 ALA B O 1
ATOM 5604 N N . GLU B 1 393 ? -20.111 30.037 42.629 1.00 25.91 368 GLU B N 1
ATOM 5605 C CA . GLU B 1 393 ? -20.043 30.834 43.844 1.00 25.38 368 GLU B CA 1
ATOM 5606 C C . GLU B 1 393 ? -20.223 29.920 45.051 1.00 25.32 368 GLU B C 1
ATOM 5607 O O . GLU B 1 393 ? -21.037 29.001 45.067 1.00 23.38 368 GLU B O 1
ATOM 5613 N N . PRO B 1 394 ? -19.506 30.187 46.162 1.00 30.66 369 PRO B N 1
ATOM 5614 C CA . PRO B 1 394 ? -19.801 29.490 47.412 1.00 27.50 369 PRO B CA 1
ATOM 5615 C C . PRO B 1 394 ? -21.249 29.709 47.860 1.00 23.54 369 PRO B C 1
ATOM 5616 O O . PRO B 1 394 ? -21.826 30.786 47.690 1.00 25.63 369 PRO B O 1
ATOM 5620 N N . GLY B 1 395 ? -21.890 28.617 48.288 1.00 23.70 370 GLY B N 1
ATOM 5621 C CA . GLY B 1 395 ? -23.274 28.626 48.730 1.00 26.51 370 GLY B CA 1
ATOM 5622 C C . GLY B 1 395 ? -24.272 28.132 47.690 1.00 27.00 370 GLY B C 1
ATOM 5623 O O . GLY B 1 395 ? -25.458 27.953 47.987 1.00 27.91 370 GLY B O 1
ATOM 5624 N N . ARG B 1 396 ? -23.800 27.920 46.467 1.00 23.05 371 ARG B N 1
ATOM 5625 C CA . ARG B 1 396 ? -24.664 27.339 45.462 1.00 24.54 371 ARG B CA 1
ATOM 5626 C C . ARG B 1 396 ? -24.638 25.821 45.643 1.00 23.37 371 ARG B C 1
ATOM 5627 O O . ARG B 1 396 ? -23.732 25.165 45.152 1.00 27.75 371 ARG B O 1
ATOM 5635 N N . ASN B 1 397 ? -25.612 25.264 46.356 1.00 24.35 372 ASN B N 1
ATOM 5636 C CA . ASN B 1 397 ? -25.644 23.826 46.595 1.00 28.29 372 ASN B CA 1
ATOM 5637 C C . ASN B 1 397 ? -26.984 23.266 46.146 1.00 27.22 372 ASN B C 1
ATOM 5638 O O . ASN B 1 397 ? -27.508 22.335 46.751 1.00 28.12 372 ASN B O 1
ATOM 5643 N N . GLY B 1 398 ? -27.520 23.846 45.070 1.00 28.82 373 GLY B N 1
ATOM 5644 C CA . GLY B 1 398 ? -28.685 23.296 44.406 1.00 26.85 373 GLY B CA 1
ATOM 5645 C C . GLY B 1 398 ? -28.348 22.070 43.553 1.00 26.87 373 GLY B C 1
ATOM 5646 O O . GLY B 1 398 ? -27.382 21.348 43.808 1.00 25.41 373 GLY B O 1
ATOM 5647 N N . SER B 1 399 ? -29.148 21.881 42.489 1.00 21.63 374 SER B N 1
ATOM 5648 C CA . SER B 1 399 ? -29.034 20.716 41.629 1.00 23.22 374 SER B CA 1
ATOM 5649 C C . SER B 1 399 ? -27.685 20.650 40.912 1.00 19.83 374 SER B C 1
ATOM 5650 O O . SER B 1 399 ? -27.327 19.585 40.430 1.00 20.17 374 SER B O 1
ATOM 5653 N N . ARG B 1 400 ? -27.029 21.808 40.724 1.00 21.37 375 ARG B N 1
ATOM 5654 C CA . ARG B 1 400 ? -25.773 21.980 39.990 1.00 18.87 375 ARG B CA 1
ATOM 5655 C C . ARG B 1 400 ? -25.936 21.971 38.462 1.00 18.97 375 ARG B C 1
ATOM 5656 O O . ARG B 1 400 ? -24.947 22.066 37.746 1.00 17.04 375 ARG B O 1
ATOM 5664 N N . TYR B 1 401 ? -27.168 21.875 37.964 1.00 18.39 376 TYR B N 1
ATOM 5665 C CA . TYR B 1 401 ? -27.431 21.982 36.538 1.00 19.95 376 TYR B CA 1
ATOM 5666 C C . TYR B 1 401 ? -27.669 23.442 36.134 1.00 18.62 376 TYR B C 1
ATOM 5667 O O . TYR B 1 401 ? -28.404 24.143 36.794 1.00 20.12 376 TYR B O 1
ATOM 5676 N N . GLY B 1 402 ? -27.119 23.849 34.979 1.00 18.68 377 GLY B N 1
ATOM 5677 C CA . GLY B 1 402 ? -27.330 25.182 34.436 1.00 20.09 377 GLY B CA 1
ATOM 5678 C C . GLY B 1 402 ? -27.847 25.128 32.995 1.00 19.75 377 GLY B C 1
ATOM 5679 O O . GLY B 1 402 ? -27.497 24.188 32.279 1.00 18.66 377 GLY B O 1
ATOM 5680 N N . LEU B 1 403 ? -28.710 26.090 32.623 1.00 19.20 378 LEU B N 1
ATOM 5681 C CA . LEU B 1 403 ? -29.249 26.176 31.249 1.00 16.24 378 LEU B CA 1
ATOM 5682 C C . LEU B 1 403 ? -28.955 27.554 30.689 1.00 16.71 378 LEU B C 1
ATOM 5683 O O . LEU B 1 403 ? -29.196 28.562 31.375 1.00 17.10 378 LEU B O 1
ATOM 5688 N N . ALA B 1 404 ? -28.507 27.562 29.414 1.00 16.63 379 ALA B N 1
ATOM 5689 C CA . ALA B 1 404 ? -28.280 28.809 28.692 1.00 15.28 379 ALA B CA 1
ATOM 5690 C C . ALA B 1 404 ? -29.021 28.683 27.362 1.00 16.06 379 ALA B C 1
ATOM 5691 O O . ALA B 1 404 ? -28.928 27.648 26.729 1.00 16.47 379 ALA B O 1
ATOM 5693 N N . SER B 1 405 ? -29.709 29.750 26.948 1.00 15.51 380 SER B N 1
ATOM 5694 C CA . SER B 1 405 ? -30.475 29.736 25.711 1.00 16.18 380 SER B CA 1
ATOM 5695 C C . SER B 1 405 ? -30.695 31.173 25.232 1.00 15.45 380 SER B C 1
ATOM 5696 O O . SER B 1 405 ? -30.854 32.064 26.061 1.00 14.43 380 SER B O 1
ATOM 5699 N N . LEU B 1 406 ? -30.694 31.394 23.900 1.00 17.09 381 LEU B N 1
ATOM 5700 C CA . LEU B 1 406 ? -31.137 32.674 23.382 1.00 17.51 381 LEU B CA 1
ATOM 5701 C C . LEU B 1 406 ? -31.844 32.560 22.022 1.00 16.30 381 LEU B C 1
ATOM 5702 O O . LEU B 1 406 ? -31.726 31.560 21.327 1.00 16.47 381 LEU B O 1
ATOM 5707 N N . CYS B 1 407 ? -32.641 33.606 21.751 1.00 16.72 382 CYS B N 1
ATOM 5708 C CA . CYS B 1 407 ? -33.350 33.795 20.506 1.00 16.13 382 CYS B CA 1
ATOM 5709 C C . CYS B 1 407 ? -32.418 34.385 19.457 1.00 16.93 382 CYS B C 1
ATOM 5710 O O . CYS B 1 407 ? -31.323 34.902 19.766 1.00 16.70 382 CYS B O 1
ATOM 5713 N N . ILE B 1 408 ? -32.863 34.275 18.210 1.00 15.90 383 ILE B N 1
ATOM 5714 C CA . ILE B 1 408 ? -31.993 34.459 17.058 1.00 16.53 383 ILE B CA 1
ATOM 5715 C C . ILE B 1 408 ? -32.842 34.988 15.905 1.00 18.00 383 ILE B C 1
ATOM 5716 O O . ILE B 1 408 ? -33.891 34.414 15.606 1.00 16.54 383 ILE B O 1
ATOM 5721 N N . GLY B 1 409 ? -32.424 36.132 15.332 1.00 18.28 384 GLY B N 1
ATOM 5722 C CA . GLY B 1 409 ? -33.103 36.692 14.175 1.00 17.12 384 GLY B CA 1
ATOM 5723 C C . GLY B 1 409 ? -33.173 35.669 13.058 1.00 16.61 384 GLY B C 1
ATOM 5724 O O . GLY B 1 409 ? -32.371 34.722 12.993 1.00 17.96 384 GLY B O 1
ATOM 5725 N N . GLY B 1 410 ? -34.232 35.775 12.238 1.00 16.46 385 GLY B N 1
ATOM 5726 C CA . GLY B 1 410 ? -34.515 34.765 11.250 1.00 14.69 385 GLY B CA 1
ATOM 5727 C C . GLY B 1 410 ? -35.317 33.597 11.820 1.00 14.34 385 GLY B C 1
ATOM 5728 O O . GLY B 1 410 ? -35.612 32.668 11.105 1.00 15.35 385 GLY B O 1
ATOM 5729 N N . GLY B 1 411 ? -35.583 33.635 13.132 1.00 15.98 386 GLY B N 1
ATOM 5730 C CA . GLY B 1 411 ? -36.441 32.659 13.785 1.00 16.03 386 GLY B CA 1
ATOM 5731 C C . GLY B 1 411 ? -35.659 31.424 14.221 1.00 14.25 386 GLY B C 1
ATOM 5732 O O . GLY B 1 411 ? -35.909 30.343 13.725 1.00 14.35 386 GLY B O 1
ATOM 5733 N N . GLN B 1 412 ? -34.720 31.554 15.193 1.00 14.45 387 GLN B N 1
ATOM 5734 C CA . GLN B 1 412 ? -34.097 30.349 15.710 1.00 12.96 387 GLN B CA 1
ATOM 5735 C C . GLN B 1 412 ? -33.885 30.522 17.210 1.00 11.84 387 GLN B C 1
ATOM 5736 O O . GLN B 1 412 ? -34.008 31.611 17.757 1.00 13.20 387 GLN B O 1
ATOM 5742 N N . GLY B 1 413 ? -33.560 29.414 17.845 1.00 12.88 388 GLY B N 1
ATOM 5743 C CA . GLY B 1 413 ? -33.046 29.433 19.206 1.00 12.25 388 GLY B CA 1
ATOM 5744 C C . GLY B 1 413 ? -31.923 28.414 19.358 1.00 13.61 388 GLY B C 1
ATOM 5745 O O . GLY B 1 413 ? -31.863 27.409 18.632 1.00 13.08 388 GLY B O 1
ATOM 5746 N N . THR B 1 414 ? -31.060 28.645 20.376 1.00 13.11 389 THR B N 1
ATOM 5747 C CA . THR B 1 414 ? -30.044 27.654 20.663 1.00 15.46 389 THR B CA 1
ATOM 5748 C C . THR B 1 414 ? -29.869 27.604 22.175 1.00 13.76 389 THR B C 1
ATOM 5749 O O . THR B 1 414 ? -30.203 28.569 22.848 1.00 14.54 389 THR B O 1
ATOM 5753 N N . ALA B 1 415 ? -29.515 26.417 22.667 1.00 15.73 390 ALA B N 1
ATOM 5754 C CA . ALA B 1 415 ? -29.431 26.181 24.103 1.00 15.08 390 ALA B CA 1
ATOM 5755 C C . ALA B 1 415 ? -28.338 25.176 24.438 1.00 16.14 390 ALA B C 1
ATOM 5756 O O . ALA B 1 415 ? -28.005 24.325 23.616 1.00 16.31 390 ALA B O 1
ATOM 5758 N N . VAL B 1 416 ? -27.816 25.250 25.689 1.00 15.78 391 VAL B N 1
ATOM 5759 C CA . VAL B 1 416 ? -26.799 24.331 26.179 1.00 15.39 391 VAL B CA 1
ATOM 5760 C C . VAL B 1 416 ? -27.102 24.041 27.655 1.00 16.01 391 VAL B C 1
ATOM 5761 O O . VAL B 1 416 ? -27.509 24.945 28.388 1.00 16.06 391 VAL B O 1
ATOM 5765 N N . ALA B 1 417 ? -26.943 22.773 28.040 1.00 16.54 392 ALA B N 1
ATOM 5766 C CA . ALA B 1 417 ? -27.032 22.334 29.426 1.00 17.70 392 ALA B CA 1
ATOM 5767 C C . ALA B 1 417 ? -25.648 21.960 29.964 1.00 17.17 392 ALA B C 1
ATOM 5768 O O . ALA B 1 417 ? -24.871 21.243 29.322 1.00 17.87 392 ALA B O 1
ATOM 5770 N N . ILE B 1 418 ? -25.414 22.320 31.238 1.00 16.71 393 ILE B N 1
ATOM 5771 C CA . ILE B 1 418 ? -24.161 22.042 31.919 1.00 18.61 393 ILE B CA 1
ATOM 5772 C C . ILE B 1 418 ? -24.469 21.502 33.311 1.00 19.07 393 ILE B C 1
ATOM 5773 O O . ILE B 1 418 ? -25.587 21.633 33.826 1.00 17.60 393 ILE B O 1
ATOM 5778 N N . LYS B 1 419 ? -23.467 20.825 33.867 1.00 19.15 394 LYS B N 1
ATOM 5779 C CA . LYS B 1 419 ? -23.516 20.439 35.268 1.00 21.34 394 LYS B CA 1
ATOM 5780 C C . LYS B 1 419 ? -22.176 20.731 35.918 1.00 20.48 394 LYS B C 1
ATOM 5781 O O . LYS B 1 419 ? -21.137 20.248 35.490 1.00 18.11 394 LYS B O 1
ATOM 5787 N N . MET B 1 420 ? -22.228 21.502 37.004 1.00 24.23 395 MET B N 1
ATOM 5788 C CA . MET B 1 420 ? -20.999 21.892 37.672 1.00 22.45 395 MET B CA 1
ATOM 5789 C C . MET B 1 420 ? -20.355 20.625 38.226 1.00 21.13 395 MET B C 1
ATOM 5790 O O . MET B 1 420 ? -21.026 19.655 38.576 1.00 22.08 395 MET B O 1
ATOM 5795 N N . CYS B 1 421 ? -19.030 20.649 38.341 1.00 21.38 396 CYS B N 1
ATOM 5796 C CA . CYS B 1 421 ? -18.303 19.483 38.815 1.00 23.19 396 CYS B CA 1
ATOM 5797 C C . CYS B 1 421 ? -18.116 19.544 40.336 1.00 28.28 396 CYS B C 1
ATOM 5798 O O . CYS B 1 421 ? -18.112 18.490 40.979 1.00 31.23 396 CYS B O 1
ATOM 5801 N N . LEU B 1 422 ? -17.929 20.770 40.850 1.00 31.79 397 LEU B N 1
ATOM 5802 C CA . LEU B 1 422 ? -17.469 21.043 42.207 1.00 34.06 397 LEU B CA 1
ATOM 5803 C C . LEU B 1 422 ? -16.068 20.446 42.421 1.00 40.08 397 LEU B C 1
ATOM 5804 O O . LEU B 1 422 ? -15.928 19.630 43.353 1.00 49.19 397 LEU B O 1
#

Solvent-accessible surface area: 26587 Å² total; per-residue (Å²): 122,11,138,67,1,1,0,6,2,0,0,0,0,0,0,0,24,68,53,18,42,0,79,108,13,68,3,16,90,0,0,25,34,0,0,104,15,0,17,134,84,3,162,6,62,51,113,42,6,48,5,0,0,0,0,1,6,5,28,7,16,31,5,6,3,4,0,6,18,0,1,37,102,9,53,5,40,61,103,10,6,0,0,4,1,23,0,8,13,0,0,0,0,0,0,0,1,0,0,0,0,1,5,32,46,62,33,9,59,0,0,0,0,0,0,0,0,6,1,0,45,4,6,42,0,27,51,112,38,47,97,42,62,220,149,55,157,48,107,92,38,22,0,8,61,85,11,6,19,39,0,35,58,62,59,63,41,13,0,25,0,0,20,33,0,9,95,119,73,48,3,73,56,140,60,0,6,92,24,0,60,59,2,6,53,66,0,19,127,2,46,89,95,26,67,4,89,67,1,15,5,72,2,63,33,172,136,96,86,25,56,111,9,73,41,16,138,78,114,18,62,85,139,30,10,66,169,75,175,48,57,56,52,197,147,16,31,0,0,86,13,0,7,25,11,47,0,0,0,0,0,0,0,0,0,0,10,77,142,26,2,149,102,48,71,18,156,45,50,0,33,0,8,10,14,2,2,7,3,17,52,14,12,18,4,0,9,0,0,24,43,0,0,94,85,0,26,187,69,28,61,20,120,12,129,46,4,16,8,7,5,0,1,7,7,13,0,0,0,4,25,27,0,9,97,93,12,56,22,71,88,82,86,0,4,31,13,0,0,0,3,0,0,0,9,0,9,0,0,0,0,0,0,0,0,0,1,2,1,52,3,0,52,41,136,68,71,132,40,51,24,51,0,0,0,0,0,3,1,7,4,0,0,0,1,0,1,0,0,75,8,51,129,108,14,146,65,0,1,0,7,3,0,0,0,0,0,0,0,25,68,53,20,42,0,78,106,14,69,4,15,89,0,0,24,35,0,0,110,18,0,18,136,74,2,163,6,63,52,110,44,7,53,5,0,0,0,0,2,8,5,28,7,17,29,5,6,2,3,0,6,19,0,1,36,100,10,51,6,40,64,99,9,5,0,0,5,2,22,0,9,12,0,0,0,0,0,0,0,0,0,0,0,0,1,5,34,48,61,37,9,61,0,0,0,0,0,0,0,0,6,1,1,47,3,6,44,0,37,53,106,34,46,99,39,61,219,147,56,157,46,104,94,39,20,0,8,64,88,13,7,22,38,0,38,58,64,59,65,45,14,0,24,0,1,18,32,0,8,93,120,73,51,3,73,56,123,49,0,6,85,24,0,63,67,2,8,52,62,0,18,132,3,43,90,95,27,70,4,87,68,2,16,5,74,4,57,40,176,131,116,89,30,54,108,5,68,41,16,141,83,114,20,65,82,120,29,10,66,173,72,175,42,56,59,50,198,148,12,34,0,0,87,15,0,7,23,12,47,0,0,0,0,0,0,0,0,0,0,9,83,166,31,2,145,114,50,70,16,150,45,50,0,38,1,5,12,13,1,2,8,3,15,53,15,13,19,5,0,10,0,0,21,45,0,0,88,70,0,25,178,70,14,67,17,114,19,133,41,3,19,8,6,5,0,1,8,7,11,0,0,0,3,24,27,0,10,98,91,13,56,21,68,87,84,82,0,4,29,15,0,0,0,3,0,0,0,10,0,7,0,0,0,0,0,0,0,0,0,2,2,1,54,4,0,52,41,139,69,59,129,41,52,19,42,0,0,0,0,0,2,1,7,5,0,0,0,1,0,1,0,0,68,8,50,125

Nearest PDB structures (foldseek):
  8jg2-assembly1_A  TM=1.002E+00  e=1.308E-87  Megasphaera hexanoica
  4dd5-assembly1_A  TM=9.905E-01  e=2.011E-63  Clostridioides difficile 630
  7ldc-assembly1_B  TM=9.832E-01  e=1.875E-56  Zoogloea ramigera
  8gql-assembly1_B  TM=9.773E-01  e=4.886E-53  Pseudomonas aeruginosa PAO1
  7n7z-assembly1_A-2  TM=9.738E-01  e=1.473E-50  Syntrophomonas wolfei subsp. wolfei str. Goettingen G311

Organism: NCBI:txid1675036

Secondary structure (DSSP, 8-state):
--SSEEEEEEEEPPPEETTSTTTTS-HHHHHHHHHHHHHHHHT--GGG--EEEEE-S--TTS-S-HHHHHHHTTT--TTS-EEEEEBTBTHHHHHHHHHHHHHHTTS-SEEEEEEEEESTT--EEETTTTT---SS---EEEHHIIIIIB-TTTSSBHHHHHHHHHHHH---HHHHHHHHHHHHHHHHHHHHTTTTTTTB--EEE--EEE-S-S---TT--HHHHHTPPPSSSTT-S--TTTBPPPEEEEEEEEEEEHHHHHHHTPPP-EEEEEEEEEE--GGGGGGTHHHHHHHHHHHH---GGG-SEEEE--SBHHHHHHHHHHHT--TTSBSBTB-TTTT---HHHHHHHHHHHHHHHHTSTT--S--EEEEEEEETTTEEEEEEEEE--/---SEEEEEEEEPPPEETTSTTTTS-HHHHHHHHHHHHHHHHT--GGG--EEEEE-S--TTS-S-HHHHHHHTTT--TTS-EEEEEBTBTHHHHHHHHHHHHHHTTS-SEEEEEEEEESTT--EEESSTTT---SS---EEEHHIIIIIB-TTTSSBHHHHHHHHHHHHT--HHHHHHHHHHHHHHHHHHHHTTTTTTTBPPEEE--EEE-S-----TT--HHHHHHPPPSSSTT-S--TTTBPPPEEEEEEEEEEEHHHHHHHTPPP-EEEEEEEEEE--GGGGGGTHHHHHHHHHHHH---GGG-SEEEE--SBHHHHHHHHHHHT--TTSBSBTB-TTTT---HHHHHHHHHHHHHHHHHSTT--S--EEEEEEEETTTEEEEEEEEE--

Radius of gyration: 25.15 Å; Cα contacts (8 Å, |Δi|>4): 2283; chains: 2; bounding box: 62×66×75 Å

B-factor: mean 25.62, std 9.78, range [11.37, 112.1]

Sequence (786 aa):
HMMKNVVIVSAARTPIGSFNGQFKDVTAVQLGIVAVKAAIERAKVPVDQIIDEVIMGHVLTAGCGENTARQVALHSGIPQEVPAFTIINKLSGSGLRAVSLGAQQIELGDADCVIIVGGMESMSNAPYVIAKARRGYRMGNGVLEDTMLRDGLVCTENGYHMGVTAENIASRFGVTRQQQDECAYNSQMRAAKAQAEGKFDAQIAPVTIHDIVITKDEHIRPETTLEGLAKLKPAFTKDGTVTAGNASGINDAACALVLMSKKKAEELGIKPIAEILDWASAGVEPAIMGTGPIPACHKLFKKTGLKMEDFELVELNEAFAAQAVYCCQQLGADMSKTNIYGSGISLGHPVGCSGARILTTLLYALAEPGRNGSRYGLASLCIGGGQGTAVAIKMCLHMKNVVIVSAARTPIGSFNGQFKDVTAVQLGIVAVKAAIERAKVPVDQIDEVIMGHVLTAGCGENTARQVALHSGIPQEVPAFTIINKLSGSGLRAVSLGAQQIELGDADCVIVGGMESMSNAPYVIAKARRGYRMGNGVLEDTMLRDGLVCTENGYHMGVTAENIASRFGVTRQQQDECAYNSQMRAAKAQAEGKFDAQIAPVTIHDIVITKDEHIRPETTLEGLAKLKPAFTKDGTVTAGNASGINDAACALVLMSKKKAEELGIKPIAEILDWASAGVEPAIMGTGPIPACHKLFKKTGLKMEDFELVELNEAFAAQAVYCCQQLGADMSKTNIYGSGISLGHPVGCSGARILTTLLYALAEPGRNGSRYGLASLCIGGGQGTAVAIKMCL

InterPro domains:
  IPR002155 Thiolase [PIRSF000429] (1-395)
  IPR002155 Thiolase [TIGR01930] (6-393)
  IPR002155 Thiolase [cd00751] (5-393)
  IPR016039 Thiolase-like [G3DSA:3.40.47.10] (4-276)
  IPR016039 Thiolase-like [G3DSA:3.40.47.10] (126-393)
  IPR016039 Thiolase-like [SSF53901] (3-270)
  IPR016039 Thiolase-like [SSF53901] (271-394)
  IPR020610 Thiolase, active site [PS00099] (377-390)
  IPR020615 Thiolase, acyl-enzyme intermediate active site [PS00098] (84-102)
  IPR020616 Thiolase, N-terminal [PF00108] (4-262)
  IPR020617 Thiolase, C-terminal [PF02803] (271-394)